Protein 8DB6 (pdb70)

Radius of gyration: 34.73 Å; Cα contacts (8 Å, |Δi|>4): 2861; chains: 4; bounding box: 84×82×94 Å

Structure (mmCIF, N/CA/C/O backbone):
data_8DB6
#
_entry.id   8DB6
#
_cell.length_a   50.596
_cell.length_b   75.115
_cell.length_c   85.209
_cell.angle_alpha   76.160
_cell.angle_beta   81.488
_cell.angle_gamma   88.145
#
_symmetry.space_group_name_H-M   'P 1'
#
loop_
_entity.id
_entity.type
_entity.pdbx_description
1 polymer 'Inosine-uridine preferring nucleoside hydrolase family protein'
2 non-polymer GLYCEROL
3 non-polymer 'CALCIUM ION'
4 water water
#
loop_
_atom_site.group_PDB
_atom_site.id
_atom_site.type_symbol
_atom_site.label_atom_id
_atom_site.label_alt_id
_atom_site.label_comp_id
_atom_site.label_asym_id
_atom_site.label_entity_id
_atom_site.label_seq_id
_atom_site.pdbx_PDB_ins_code
_atom_site.Cartn_x
_atom_site.Cartn_y
_atom_site.Cartn_z
_atom_site.occupancy
_atom_site.B_iso_or_equiv
_atom_site.auth_seq_id
_atom_site.auth_comp_id
_atom_site.auth_asym_id
_atom_site.auth_atom_id
_atom_site.pdbx_PDB_model_num
ATOM 1 N N . MET A 1 1 ? 7.54100 -48.47000 2.36100 1.000 47.79000 1 MET B N 1
ATOM 2 C CA . MET A 1 1 ? 7.74200 -47.06000 2.71500 1.000 47.59000 1 MET B CA 1
ATOM 3 C C . MET A 1 1 ? 7.77900 -46.17900 1.47500 1.000 41.08000 1 MET B C 1
ATOM 4 O O . MET A 1 1 ? 8.62700 -46.35000 0.60300 1.000 40.15000 1 MET B O 1
ATOM 9 N N . LYS A 1 2 ? 6.85300 -45.23000 1.40500 1.000 42.83000 2 LYS B N 1
ATOM 10 C CA . LYS A 1 2 ? 6.88800 -44.24500 0.34000 1.000 41.68000 2 LYS B CA 1
ATOM 11 C C . LYS A 1 2 ? 7.79200 -43.09400 0.77400 1.000 39.62000 2 LYS B C 1
ATOM 12 O O . LYS A 1 2 ? 7.68900 -42.60300 1.90300 1.000 38.58000 2 LYS B O 1
ATOM 18 N N . LEU A 1 3 ? 8.71200 -42.70100 -0.10500 1.000 35.65000 3 LEU B N 1
ATOM 19 C CA . LEU A 1 3 ? 9.81600 -41.83200 0.27000 1.000 34.32000 3 LEU B CA 1
ATOM 20 C C . LEU A 1 3 ? 9.99200 -40.74000 -0.76900 1.000 34.94000 3 LEU B C 1
ATOM 21 O O . LEU A 1 3 ? 10.09500 -41.02700 -1.96600 1.000 33.90000 3 LEU B O 1
ATOM 26 N N . TRP A 1 4 ? 10.01700 -39.49500 -0.30800 1.000 30.49000 4 TRP B N 1
ATOM 27 C CA . TRP A 1 4 ? 10.45600 -38.35900 -1.11100 1.000 32.55000 4 TRP B CA 1
ATOM 28 C C . TRP A 1 4 ? 11.89700 -38.02400 -0.73600 1.000 29.73000 4 TRP B C 1
ATOM 29 O O . TRP A 1 4 ? 12.24100 -38.00100 0.44300 1.000 32.37000 4 TRP B O 1
ATOM 40 N N . ILE A 1 5 ? 12.73300 -37.73600 -1.73100 1.000 29.98000 5 ILE B N 1
ATOM 41 C CA . ILE A 1 5 ? 14.14000 -37.41000 -1.49400 1.000 31.67000 5 ILE B CA 1
ATOM 42 C C . ILE A 1 5 ? 14.41600 -36.01400 -2.01600 1.000 29.38000 5 ILE B C 1
ATOM 43 O O . ILE A 1 5 ? 14.12500 -35.71800 -3.17800 1.000 27.89000 5 ILE B O 1
ATOM 48 N N . ASP A 1 6 ? 14.99600 -35.17000 -1.17100 1.000 29.33000 6 ASP B N 1
ATOM 49 C CA . ASP A 1 6 ? 15.42000 -33.83300 -1.56500 1.000 31.28000 6 ASP B CA 1
ATOM 50 C C . ASP A 1 6 ? 16.94200 -33.79500 -1.44800 1.000 30.87000 6 ASP B C 1
ATOM 51 O O . ASP A 1 6 ? 17.50400 -34.19400 -0.42400 1.000 30.93000 6 ASP B O 1
ATOM 56 N N . THR A 1 7 ? 17.60900 -33.35600 -2.50900 1.000 28.84000 7 THR B N 1
ATOM 57 C CA . THR A 1 7 ? 19.02400 -33.62200 -2.67000 1.000 30.97000 7 THR B CA 1
ATOM 58 C C . THR A 1 7 ? 19.69200 -32.47600 -3.41200 1.000 30.51000 7 THR B C 1
ATOM 59 O O . THR A 1 7 ? 19.05200 -31.77600 -4.20500 1.000 30.28000 7 THR B O 1
ATOM 63 N N . ASP A 1 8 ? 20.97100 -32.25500 -3.08200 1.000 28.22000 8 ASP B N 1
ATOM 64 C CA . ASP A 1 8 ? 21.88800 -31.46300 -3.89400 1.000 32.72000 8 ASP B CA 1
ATOM 65 C C . ASP A 1 8 ? 22.91500 -32.41000 -4.50200 1.000 34.49000 8 ASP B C 1
ATOM 66 O O . ASP A 1 8 ? 24.11400 -32.13400 -4.46500 1.000 33.96000 8 ASP B O 1
ATOM 71 N N . CYS A 1 9 ? 22.42500 -33.52000 -5.05500 1.000 34.74000 9 CYS B N 1
ATOM 72 C CA . CYS A 1 9 ? 23.20700 -34.65800 -5.52500 1.000 30.73000 9 CYS B CA 1
ATOM 73 C C . CYS A 1 9 ? 24.56400 -34.20100 -5.97000 1.000 37.22000 9 CYS B C 1
ATOM 74 O O . CYS A 1 9 ? 24.73700 -33.69000 -7.08900 1.000 34.84000 9 CYS B O 1
ATOM 77 N N . GLY A 1 10 ? 25.42300 -34.18900 -4.96600 1.000 42.65000 10 GLY B N 1
ATOM 78 C CA . GLY A 1 10 ? 26.79400 -34.51300 -5.07400 1.000 39.57000 10 GLY B CA 1
ATOM 79 C C . GLY A 1 10 ? 27.04700 -35.96600 -4.71900 1.000 33.74000 10 GLY B C 1
ATOM 80 O O . GLY A 1 10 ? 26.15800 -36.82200 -4.80100 1.000 30.39000 10 GLY B O 1
ATOM 81 N N . ILE A 1 11 ? 28.27900 -36.24200 -4.29800 1.000 33.94000 11 ILE B N 1
ATOM 82 C CA . ILE A 1 11 ? 28.78700 -37.60300 -4.35900 1.000 31.69000 11 ILE B CA 1
ATOM 83 C C . ILE A 1 11 ? 28.12700 -38.47900 -3.30700 1.000 30.77000 11 ILE B C 1
ATOM 84 O O . ILE A 1 11 ? 27.77400 -39.63000 -3.58100 1.000 33.47000 11 ILE B O 1
ATOM 89 N N . ASP A 1 12 ? 28.03000 -37.99700 -2.06800 1.000 29.52000 12 ASP B N 1
ATOM 90 C CA . ASP A 1 12 ? 27.43900 -38.86800 -1.06600 1.000 27.93000 12 ASP B CA 1
ATOM 91 C C . ASP A 1 12 ? 25.92700 -38.94600 -1.21900 1.000 34.49000 12 ASP B C 1
ATOM 92 O O . ASP A 1 12 ? 25.34200 -39.99900 -0.90800 1.000 29.55000 12 ASP B O 1
ATOM 97 N N . ASP A 1 13 ? 25.28700 -37.88500 -1.76300 1.000 32.12000 13 ASP B N 1
ATOM 98 C CA . ASP A 1 13 ? 23.86200 -37.96900 -2.08700 1.000 31.85000 13 ASP B CA 1
ATOM 99 C C . ASP A 1 13 ? 23.57700 -39.15100 -3.00600 1.000 29.08000 13 ASP B C 1
ATOM 100 O O . ASP A 1 13 ? 22.62000 -39.90400 -2.79700 1.000 27.19000 13 ASP B O 1
ATOM 105 N N . ALA A 1 14 ? 24.36000 -39.27200 -4.08100 1.000 26.68000 14 ALA B N 1
ATOM 106 C CA . ALA A 1 14 ? 24.11600 -40.30700 -5.07500 1.000 30.11000 14 ALA B CA 1
ATOM 107 C C . ALA A 1 14 ? 24.17000 -41.69100 -4.44100 1.000 32.56000 14 ALA B C 1
ATOM 108 O O . ALA A 1 14 ? 23.29000 -42.52700 -4.67900 1.000 28.00000 14 ALA B O 1
ATOM 110 N N . THR A 1 15 ? 25.17300 -41.93300 -3.59700 1.000 28.03000 15 THR B N 1
ATOM 111 C CA . THR A 1 15 ? 25.26800 -43.22600 -2.92600 1.000 31.71000 15 THR B CA 1
ATOM 112 C C . THR A 1 15 ? 24.07800 -43.42400 -2.00200 1.000 32.87000 15 THR B C 1
ATOM 113 O O . THR A 1 15 ? 23.54100 -44.53600 -1.89600 1.000 33.39000 15 THR B O 1
ATOM 117 N N . ALA A 1 16 ? 23.63200 -42.34400 -1.34400 1.000 29.83000 16 ALA B N 1
ATOM 118 C CA . ALA A 1 16 ? 22.46000 -42.43000 -0.47800 1.000 32.78000 16 ALA B CA 1
ATOM 119 C C . ALA A 1 16 ? 21.22300 -42.81900 -1.27700 1.000 32.10000 16 ALA B C 1
ATOM 120 O O . ALA A 1 16 ? 20.40000 -43.62600 -0.81700 1.000 28.75000 16 ALA B O 1
ATOM 122 N N . ILE A 1 17 ? 21.08300 -42.25400 -2.48200 1.000 29.73000 17 ILE B N 1
ATOM 123 C CA . ILE A 1 17 ? 19.98300 -42.59700 -3.37400 1.000 31.43000 17 ILE B CA 1
ATOM 124 C C . ILE A 1 17 ? 20.07500 -44.06300 -3.79900 1.000 33.72000 17 ILE B C 1
ATOM 125 O O . ILE A 1 17 ? 19.06300 -44.77200 -3.84700 1.000 32.58000 17 ILE B O 1
ATOM 130 N N . LEU A 1 18 ? 21.28200 -44.54300 -4.11500 1.000 32.91000 18 LEU B N 1
ATOM 131 C CA . LEU A 1 18 ? 21.43300 -45.95700 -4.47400 1.000 30.38000 18 LEU B CA 1
ATOM 132 C C . LEU A 1 18 ? 20.98700 -46.86900 -3.33300 1.000 34.35000 18 LEU B C 1
ATOM 133 O O . LEU A 1 18 ? 20.32900 -47.88700 -3.57100 1.000 34.82000 18 LEU B O 1
ATOM 138 N N . ILE A 1 19 ? 21.33000 -46.51800 -2.08300 1.000 32.66000 19 ILE B N 1
ATOM 139 C CA . ILE A 1 19 ? 20.84800 -47.28500 -0.93300 1.000 30.96000 19 ILE B CA 1
ATOM 140 C C . ILE A 1 19 ? 19.32500 -47.35800 -0.94200 1.000 36.01000 19 ILE B C 1
ATOM 141 O O . ILE A 1 19 ? 18.73700 -48.41700 -0.68100 1.000 33.60000 19 ILE B O 1
ATOM 146 N N . CYS A 1 20 ? 18.65300 -46.23200 -1.23700 1.000 34.61000 20 CYS B N 1
ATOM 147 C CA . CYS A 1 20 ? 17.19500 -46.25200 -1.31500 1.000 33.20000 20 CYS B CA 1
ATOM 148 C C . CYS A 1 20 ? 16.72300 -47.07600 -2.50500 1.000 36.42000 20 CYS B C 1
ATOM 149 O O . CYS A 1 20 ? 15.73200 -47.80300 -2.40300 1.000 35.85000 20 CYS B O 1
ATOM 152 N N . LEU A 1 21 ? 17.38400 -46.93200 -3.65800 1.000 33.59000 21 LEU B N 1
ATOM 153 C CA . LEU A 1 21 ? 16.97900 -47.69300 -4.84200 1.000 34.14000 21 LEU B CA 1
ATOM 154 C C . LEU A 1 21 ? 17.13400 -49.19200 -4.62100 1.000 35.40000 21 LEU B C 1
ATOM 155 O O . LEU A 1 21 ? 16.34100 -49.97600 -5.14200 1.000 38.37000 21 LEU B O 1
ATOM 160 N N . ALA A 1 22 ? 18.13100 -49.60000 -3.85300 1.000 36.60000 22 ALA B N 1
ATOM 161 C CA . ALA A 1 22 ? 18.46600 -51.01400 -3.71600 1.000 39.90000 22 ALA B CA 1
ATOM 162 C C . ALA A 1 22 ? 17.51900 -51.79500 -2.81800 1.000 40.70000 22 ALA B C 1
ATOM 163 O O . ALA A 1 22 ? 17.44300 -53.02100 -2.94600 1.000 40.69000 22 ALA B O 1
ATOM 165 N N . ASN A 1 23 ? 16.82300 -51.14800 -1.89800 1.000 41.01000 23 ASN B N 1
ATOM 166 C CA . ASN A 1 23 ? 15.98200 -51.88100 -0.95900 1.000 42.98000 23 ASN B CA 1
ATOM 167 C C . ASN A 1 23 ? 14.59200 -52.04400 -1.55500 1.000 43.30000 23 ASN B C 1
ATOM 168 O O . ASN A 1 23 ? 13.98800 -51.04300 -1.95300 1.000 39.90000 23 ASN B O 1
ATOM 173 N N . PRO A 1 24 ? 14.06200 -53.26600 -1.68600 1.000 46.07000 24 PRO B N 1
ATOM 174 C CA . PRO A 1 24 ? 12.79600 -53.42500 -2.42400 1.000 43.80000 24 PRO B CA 1
ATOM 175 C C . PRO A 1 24 ? 11.57500 -52.96500 -1.64800 1.000 45.42000 24 PRO B C 1
ATOM 176 O O . PRO A 1 24 ? 10.50700 -52.79700 -2.24800 1.000 43.03000 24 PRO B O 1
ATOM 180 N N . SER A 1 25 ? 11.69000 -52.71700 -0.35200 1.000 43.62000 25 SER B N 1
ATOM 181 C CA . SER A 1 25 ? 10.51700 -52.23000 0.35500 1.000 44.84000 25 SER B CA 1
ATOM 182 C C . SER A 1 25 ? 10.41300 -50.70400 0.35900 1.000 46.84000 25 SER B C 1
ATOM 183 O O . SER A 1 25 ? 9.53100 -50.16400 1.03300 1.000 48.22000 25 SER B O 1
ATOM 186 N N . ILE A 1 26 ? 11.26400 -50.00900 -0.39600 1.000 43.42000 26 ILE B N 1
ATOM 187 C CA . ILE A 1 26 ? 11.26600 -48.54800 -0.47700 1.000 41.81000 26 ILE B CA 1
ATOM 188 C C . ILE A 1 26 ? 10.71100 -48.14100 -1.83400 1.000 40.92000 26 ILE B C 1
ATOM 189 O O . ILE A 1 26 ? 11.17500 -48.62500 -2.87200 1.000 41.55000 26 ILE B O 1
ATOM 194 N N . GLU A 1 27 ? 9.74900 -47.23200 -1.85000 1.000 41.06000 27 GLU B N 1
ATOM 195 C CA . GLU A 1 27 ? 9.23100 -46.71800 -3.11600 1.000 40.08000 27 GLU B CA 1
ATOM 196 C C . GLU A 1 27 ? 9.56900 -45.23700 -3.20300 1.000 40.06000 27 GLU B C 1
ATOM 197 O O . GLU A 1 27 ? 9.03000 -44.42700 -2.44200 1.000 37.49000 27 GLU B O 1
ATOM 203 N N . ILE A 1 28 ? 10.46600 -44.88000 -4.11700 1.000 38.18000 28 ILE B N 1
ATOM 204 C CA . ILE A 1 28 ? 10.82300 -43.47400 -4.29300 1.000 38.30000 28 ILE B CA 1
ATOM 205 C C . ILE A 1 28 ? 9.75400 -42.83200 -5.17100 1.000 35.28000 28 ILE B C 1
ATOM 206 O O . ILE A 1 28 ? 9.63100 -43.15600 -6.35000 1.000 40.09000 28 ILE B O 1
ATOM 211 N N . VAL A 1 29 ? 8.97300 -41.92700 -4.59500 1.000 36.63000 29 VAL B N 1
ATOM 212 C CA . VAL A 1 29 ? 7.87100 -41.32900 -5.34000 1.000 34.76000 29 VAL B CA 1
ATOM 213 C C . VAL A 1 29 ? 8.27600 -40.06600 -6.09500 1.000 37.71000 29 VAL B C 1
ATOM 214 O O . VAL A 1 29 ? 7.49400 -39.57200 -6.91800 1.000 33.73000 29 VAL B O 1
ATOM 218 N N . GLY A 1 30 ? 9.45600 -39.51300 -5.81900 1.000 35.41000 30 GLY B N 1
ATOM 219 C CA . GLY A 1 30 ? 9.89000 -38.29500 -6.47500 1.000 34.02000 30 GLY B CA 1
ATOM 220 C C . GLY A 1 30 ? 11.15400 -37.76100 -5.83100 1.000 33.61000 30 GLY B C 1
ATOM 221 O O . GLY A 1 30 ? 11.40000 -38.01900 -4.65100 1.000 28.86000 30 GLY B O 1
ATOM 222 N N . ILE A 1 31 ? 11.96000 -37.02500 -6.59500 1.000 28.88000 31 ILE B N 1
ATOM 223 C CA . ILE A 1 31 ? 13.24800 -36.53100 -6.13400 1.000 31.42000 31 ILE B CA 1
ATOM 224 C C . ILE A 1 31 ? 13.30500 -35.05900 -6.47600 1.000 30.90000 31 ILE B C 1
ATOM 225 O O . ILE A 1 31 ? 13.27100 -34.70300 -7.65800 1.000 34.31000 31 ILE B O 1
ATOM 230 N N . SER A 1 32 ? 13.38800 -34.20700 -5.45900 1.000 28.85000 32 SER B N 1
ATOM 231 C CA . SER A 1 32 ? 13.51300 -32.77200 -5.66800 1.000 32.88000 32 SER B CA 1
ATOM 232 C C . SER A 1 32 ? 14.96700 -32.32400 -5.51600 1.000 33.22000 32 SER B C 1
ATOM 233 O O . SER A 1 32 ? 15.74600 -32.90100 -4.75200 1.000 29.97000 32 SER B O 1
ATOM 236 N N . CYS A 1 33 ? 15.31800 -31.26900 -6.23900 1.000 32.66000 33 CYS B N 1
ATOM 237 C CA . CYS A 1 33 ? 16.69400 -30.85100 -6.39400 1.000 28.18000 33 CYS B CA 1
ATOM 238 C C . CYS A 1 33 ? 16.83500 -29.43000 -5.85400 1.000 29.98000 33 CYS B C 1
ATOM 239 O O . CYS A 1 33 ? 15.94300 -28.60000 -6.05000 1.000 31.46000 33 CYS B O 1
ATOM 242 N N . ILE A 1 34 ? 17.95900 -29.14400 -5.20000 1.000 29.95000 34 ILE B N 1
ATOM 243 C CA . ILE A 1 34 ? 18.30800 -27.81100 -4.70300 1.000 31.86000 34 ILE B CA 1
ATOM 244 C C . ILE A 1 34 ? 19.81900 -27.63700 -4.88100 1.000 36.50000 34 ILE B C 1
ATOM 245 O O . ILE A 1 34 ? 20.57800 -28.61500 -4.82400 1.000 34.75000 34 ILE B O 1
ATOM 250 N N . GLY A 1 35 ? 20.25800 -26.40200 -5.12600 1.000 39.20000 35 GLY B N 1
ATOM 251 C CA . GLY A 1 35 ? 21.68900 -26.15000 -5.26300 1.000 37.01000 35 GLY B CA 1
ATOM 252 C C . GLY A 1 35 ? 22.42200 -26.33100 -3.94400 1.000 37.44000 35 GLY B C 1
ATOM 253 O O . GLY A 1 35 ? 21.86200 -26.15400 -2.86400 1.000 36.44000 35 GLY B O 1
ATOM 254 N N . GLY A 1 36 ? 23.69500 -26.69700 -4.02400 1.000 41.76000 36 GLY B N 1
ATOM 255 C CA . GLY A 1 36 ? 24.44000 -26.93800 -2.79200 1.000 38.05000 36 GLY B CA 1
ATOM 256 C C . GLY A 1 36 ? 25.87100 -27.34100 -3.07800 1.000 40.90000 36 GLY B C 1
ATOM 257 O O . GLY A 1 36 ? 26.72500 -26.47700 -3.31000 1.000 42.44000 36 GLY B O 1
ATOM 258 N N . ASN A 1 37 ? 26.13700 -28.65500 -3.09300 1.000 43.56000 37 ASN B N 1
ATOM 259 C CA . ASN A 1 37 ? 27.41100 -29.15400 -3.59900 1.000 41.86000 37 ASN B CA 1
ATOM 260 C C . ASN A 1 37 ? 27.73000 -28.58400 -4.97600 1.000 47.89000 37 ASN B C 1
ATOM 261 O O . ASN A 1 37 ? 28.89700 -28.31900 -5.29100 1.000 52.56000 37 ASN B O 1
ATOM 266 N N . ALA A 1 38 ? 26.70900 -28.42100 -5.81700 1.000 42.18000 38 ALA B N 1
ATOM 267 C CA . ALA A 1 38 ? 26.85100 -27.81800 -7.13800 1.000 43.27000 38 ALA B CA 1
ATOM 268 C C . ALA A 1 38 ? 25.58000 -27.02900 -7.44800 1.000 38.93000 38 ALA B C 1
ATOM 269 O O . ALA A 1 38 ? 24.63600 -26.99400 -6.65500 1.000 40.26000 38 ALA B O 1
ATOM 271 N N . SER A 1 39 ? 25.55800 -26.40900 -8.62000 1.000 40.17000 39 SER B N 1
ATOM 272 C CA . SER A 1 39 ? 24.40100 -25.64200 -9.06100 1.000 40.43000 39 SER B CA 1
ATOM 273 C C . SER A 1 39 ? 23.19800 -26.55600 -9.29200 1.000 40.99000 39 SER B C 1
ATOM 274 O O . SER A 1 39 ? 23.33800 -27.76600 -9.49900 1.000 38.84000 39 SER B O 1
ATOM 277 N N . LEU A 1 40 ? 21.99900 -25.95300 -9.28700 1.000 38.90000 40 LEU B N 1
ATOM 278 C CA . LEU A 1 40 ? 20.77700 -26.73600 -9.45600 1.000 42.56000 40 LEU B CA 1
ATOM 279 C C . LEU A 1 40 ? 20.83200 -27.54100 -10.73700 1.000 40.48000 40 LEU B C 1
ATOM 280 O O . LEU A 1 40 ? 20.38600 -28.69500 -10.79300 1.000 35.01000 40 LEU B O 1
ATOM 285 N N . GLN A 1 41 ? 21.39200 -26.94200 -11.77500 1.000 42.73000 41 GLN B N 1
ATOM 286 C CA . GLN A 1 41 ? 21.41800 -27.56700 -13.08400 1.000 43.40000 41 GLN B CA 1
ATOM 287 C C . GLN A 1 41 ? 22.29600 -28.82000 -13.07100 1.000 38.09000 41 GLN B C 1
ATOM 288 O O . GLN A 1 41 ? 21.91900 -29.86700 -13.61900 1.000 34.37000 41 GLN B O 1
ATOM 294 N N . ASN A 1 42 ? 23.46400 -28.73600 -12.41900 1.000 35.16000 42 ASN B N 1
ATOM 295 C CA . ASN A 1 42 ? 24.31600 -29.91000 -12.22900 1.000 39.21000 42 ASN B CA 1
ATOM 296 C C . ASN A 1 42 ? 23.63900 -30.95300 -11.34100 1.000 37.46000 42 ASN B C 1
ATOM 297 O O . ASN A 1 42 ? 23.76400 -32.15400 -11.59300 1.000 37.87000 42 ASN B O 1
ATOM 302 N N . VAL A 1 43 ? 22.93900 -30.51100 -10.28800 1.000 33.54000 43 VAL B N 1
ATOM 303 C CA . VAL A 1 43 ? 22.23500 -31.43400 -9.40000 1.000 34.46000 43 VAL B CA 1
ATOM 304 C C . VAL A 1 43 ? 21.23800 -32.27100 -10.18800 1.000 37.51000 43 VAL B C 1
ATOM 305 O O . VAL A 1 43 ? 21.19300 -33.50400 -10.05300 1.000 33.13000 43 VAL B O 1
ATOM 309 N N . ILE A 1 44 ? 20.45700 -31.62300 -11.05700 1.000 33.30000 44 ILE B N 1
ATOM 310 C CA . ILE A 1 44 ? 19.50300 -32.35300 -11.89500 1.000 37.17000 44 ILE B CA 1
ATOM 311 C C . ILE A 1 44 ? 20.22900 -33.34600 -12.79700 1.000 35.06000 44 ILE B C 1
ATOM 312 O O . ILE A 1 44 ? 19.76800 -34.47400 -12.99900 1.000 34.90000 44 ILE B O 1
ATOM 317 N N . ARG A 1 45 ? 21.34800 -32.93200 -13.39200 1.000 34.53000 45 ARG B N 1
ATOM 318 C CA . ARG A 1 45 ? 22.09500 -33.87100 -14.22300 1.000 36.79000 45 ARG B CA 1
ATOM 319 C C . ARG A 1 45 ? 22.63400 -35.03300 -13.39100 1.000 36.77000 45 ARG B C 1
ATOM 320 O O . ARG A 1 45 ? 22.68800 -36.17500 -13.85900 1.000 33.83000 45 ARG B O 1
ATOM 328 N N . ASN A 1 46 ? 23.02700 -34.75900 -12.15200 1.000 32.37000 46 ASN B N 1
ATOM 329 C CA . ASN A 1 46 ? 23.63800 -35.79000 -11.32300 1.000 34.46000 46 ASN B CA 1
ATOM 330 C C . ASN A 1 46 ? 22.60100 -36.78200 -10.83400 1.000 32.13000 46 ASN B C 1
ATOM 331 O O . ASN A 1 46 ? 22.87500 -37.98500 -10.77000 1.000 31.86000 46 ASN B O 1
ATOM 336 N N . VAL A 1 47 ? 21.40800 -36.31100 -10.47900 1.000 35.11000 47 VAL B N 1
ATOM 337 C CA . VAL A 1 47 ? 20.34100 -37.25800 -10.16900 1.000 33.07000 47 VAL B CA 1
ATOM 338 C C . VAL A 1 47 ? 20.04800 -38.13100 -11.38000 1.000 33.93000 47 VAL B C 1
ATOM 339 O O . VAL A 1 47 ? 19.82000 -39.34100 -11.24900 1.000 33.95000 47 VAL B O 1
ATOM 343 N N . ASN A 1 48 ? 20.07800 -37.54000 -12.58200 1.000 33.40000 48 ASN B N 1
ATOM 344 C CA . ASN A 1 48 ? 19.85400 -38.32200 -13.79500 1.000 36.52000 48 ASN B CA 1
ATOM 345 C C . ASN A 1 48 ? 20.94100 -39.38100 -13.96600 1.000 37.34000 48 ASN B C 1
ATOM 346 O O . ASN A 1 48 ? 20.63900 -40.55400 -14.21200 1.000 35.21000 48 ASN B O 1
ATOM 351 N N . ARG A 1 49 ? 22.21600 -38.98500 -13.83100 1.000 35.90000 49 ARG B N 1
ATOM 352 C CA . ARG A 1 49 ? 23.30800 -39.95600 -13.90000 1.000 37.50000 49 ARG B CA 1
ATOM 353 C C . ARG A 1 49 ? 23.07600 -41.10500 -12.93000 1.000 39.37000 49 ARG B C 1
ATOM 354 O O . ARG A 1 49 ? 23.17800 -42.28300 -13.30400 1.000 38.92000 49 ARG B O 1
ATOM 362 N N . THR A 1 50 ? 22.77300 -40.78300 -11.66900 1.000 34.41000 50 THR B N 1
ATOM 363 C CA . THR A 1 50 ? 22.59600 -41.83300 -10.66800 1.000 34.59000 50 THR B CA 1
ATOM 364 C C . THR A 1 50 ? 21.50600 -42.81800 -11.08900 1.000 34.31000 50 THR B C 1
ATOM 365 O O . THR A 1 50 ? 21.71700 -44.03600 -11.09100 1.000 35.31000 50 THR B O 1
ATOM 369 N N . LEU A 1 51 ? 20.34100 -42.30600 -11.47600 1.000 34.73000 51 LEU B N 1
ATOM 370 C CA . LEU A 1 51 ? 19.24100 -43.17900 -11.87500 1.000 38.48000 51 LEU B CA 1
ATOM 371 C C . LEU A 1 51 ? 19.58800 -44.00600 -13.11400 1.000 40.13000 51 LEU B C 1
ATOM 372 O O . LEU A 1 51 ? 19.17700 -45.16800 -13.22100 1.000 40.31000 51 LEU B O 1
ATOM 377 N N . LYS A 1 52 ? 20.33300 -43.43000 -14.06500 1.000 35.69000 52 LYS B N 1
ATOM 378 C CA . LYS A 1 52 ? 20.66500 -44.17900 -15.27400 1.000 36.99000 52 LYS B CA 1
ATOM 379 C C . LYS A 1 52 ? 21.64000 -45.30900 -14.96600 1.000 40.17000 52 LYS B C 1
ATOM 380 O O . LYS A 1 52 ? 21.47800 -46.43000 -15.46900 1.000 41.21000 52 LYS B O 1
ATOM 386 N N . VAL A 1 53 ? 22.65000 -45.03100 -14.13400 1.000 36.86000 53 VAL B N 1
ATOM 387 C CA . VAL A 1 53 ? 23.62000 -46.04400 -13.73400 1.000 37.43000 53 VAL B CA 1
ATOM 388 C C . VAL A 1 53 ? 22.93700 -47.17900 -12.97500 1.000 40.81000 53 VAL B C 1
ATOM 389 O O . VAL A 1 53 ? 23.17800 -48.36500 -13.25300 1.000 39.90000 53 VAL B O 1
ATOM 393 N N . TRP A 1 54 ? 22.06400 -46.84400 -12.02000 1.000 37.44000 54 TRP B N 1
ATOM 394 C CA . TRP A 1 54 ? 21.32500 -47.90000 -11.33400 1.000 36.10000 54 TRP B CA 1
ATOM 395 C C . TRP A 1 54 ? 20.39000 -48.63400 -12.29000 1.000 42.26000 54 TRP B C 1
ATOM 396 O O . TRP A 1 54 ? 20.12400 -49.83000 -12.10600 1.000 38.75000 54 TRP B O 1
ATOM 407 N N . GLY A 1 55 ? 19.88400 -47.93900 -13.30600 1.000 41.11000 55 GLY B N 1
ATOM 408 C CA . GLY A 1 55 ? 18.96400 -48.54300 -14.24100 1.000 41.36000 55 GLY B CA 1
ATOM 409 C C . GLY A 1 55 ? 17.51200 -48.48900 -13.84700 1.000 44.87000 55 GLY B C 1
ATOM 410 O O . GLY A 1 55 ? 16.76200 -49.40800 -14.19100 1.000 50.91000 55 GLY B O 1
ATOM 411 N N . LYS A 1 56 ? 17.07700 -47.43400 -13.14100 1.000 47.20000 56 LYS B N 1
ATOM 412 C CA . LYS A 1 56 ? 15.65300 -47.18700 -12.87600 1.000 48.66000 56 LYS B CA 1
ATOM 413 C C . LYS A 1 56 ? 15.39900 -45.69700 -13.10100 1.000 51.34000 56 LYS B C 1
ATOM 414 O O . LYS A 1 56 ? 15.55000 -44.87800 -12.18500 1.000 47.37000 56 LYS B O 1
ATOM 420 N N . THR A 1 57 ? 15.01200 -45.35300 -14.33100 1.000 49.10000 57 THR B N 1
ATOM 421 C CA . THR A 1 57 ? 14.76100 -43.97500 -14.72100 1.000 54.42000 57 THR B CA 1
ATOM 422 C C . THR A 1 57 ? 13.27900 -43.61000 -14.60400 1.000 54.16000 57 THR B C 1
ATOM 423 O O . THR A 1 57 ? 12.83500 -42.61000 -15.18200 1.000 52.37000 57 THR B O 1
ATOM 427 N N . ASP A 1 58 ? 12.54100 -44.37700 -13.80300 1.000 53.83000 58 ASP B N 1
ATOM 428 C CA . ASP A 1 58 ? 11.09900 -44.34100 -13.61500 1.000 56.36000 58 ASP B CA 1
ATOM 429 C C . ASP A 1 58 ? 10.62700 -43.32300 -12.57800 1.000 50.62000 58 ASP B C 1
ATOM 430 O O . ASP A 1 58 ? 9.42800 -43.26500 -12.30000 1.000 53.20000 58 ASP B O 1
ATOM 435 N N . ILE A 1 59 ? 11.51000 -42.53100 -11.99500 1.000 44.03000 59 ILE B N 1
ATOM 436 C CA . ILE A 1 59 ? 11.19000 -41.70600 -10.83200 1.000 40.90000 59 ILE B CA 1
ATOM 437 C C . ILE A 1 59 ? 11.18500 -40.25100 -11.28200 1.000 39.35000 59 ILE B C 1
ATOM 438 O O . ILE A 1 59 ? 12.12100 -39.83000 -11.96700 1.000 40.58000 59 ILE B O 1
ATOM 443 N N . PRO A 1 60 ? 10.15600 -39.46600 -10.95500 1.000 39.94000 60 PRO B N 1
ATOM 444 C CA . PRO A 1 60 ? 10.12400 -38.06900 -11.42900 1.000 38.37000 60 PRO B CA 1
ATOM 445 C C . PRO A 1 60 ? 11.09800 -37.19300 -10.65300 1.000 40.80000 60 PRO B C 1
ATOM 446 O O . PRO A 1 60 ? 11.25800 -37.33100 -9.43700 1.000 38.17000 60 PRO B O 1
ATOM 450 N N . ILE A 1 61 ? 11.75600 -36.29300 -11.38400 1.000 36.94000 61 ILE B N 1
ATOM 451 C CA . ILE A 1 61 ? 12.77400 -35.39100 -10.86100 1.000 32.57000 61 ILE B CA 1
ATOM 452 C C . ILE A 1 61 ? 12.25400 -33.96400 -11.01300 1.000 38.29000 61 ILE B C 1
ATOM 453 O O . ILE A 1 61 ? 11.86700 -33.56100 -12.11600 1.000 37.85000 61 ILE B O 1
ATOM 458 N N . PHE A 1 62 ? 12.24900 -33.20400 -9.91600 1.000 34.15000 62 PHE B N 1
ATOM 459 C CA . PHE A 1 62 ? 11.73200 -31.84100 -9.89800 1.000 36.15000 62 PHE B CA 1
ATOM 460 C C . PHE A 1 62 ? 12.85100 -30.86900 -9.55900 1.000 37.86000 62 PHE B C 1
ATOM 461 O O . PHE A 1 62 ? 13.67500 -31.11800 -8.67900 1.000 35.32000 62 PHE B O 1
ATOM 469 N N . GLY A 1 63 ? 12.89400 -29.74800 -10.29600 1.000 35.29000 63 GLY B N 1
ATOM 470 C CA . GLY A 1 63 ? 13.83200 -28.68600 -9.99300 1.000 33.86000 63 GLY B CA 1
ATOM 471 C C . GLY A 1 63 ? 13.21300 -27.78500 -8.94700 1.000 34.90000 63 GLY B C 1
ATOM 472 O O . GLY A 1 63 ? 12.04600 -27.40500 -9.05900 1.000 31.94000 63 GLY B O 1
ATOM 473 N N . GLY A 1 64 ? 13.98200 -27.47600 -7.91100 1.000 31.84000 64 GLY B N 1
ATOM 474 C CA . GLY A 1 64 ? 13.52800 -26.59700 -6.84400 1.000 31.93000 64 GLY B CA 1
ATOM 475 C C . GLY A 1 64 ? 14.13300 -25.21500 -6.93200 1.000 33.78000 64 GLY B C 1
ATOM 476 O O . GLY A 1 64 ? 14.29400 -24.65100 -8.02600 1.000 32.76000 64 GLY B O 1
ATOM 477 N N . CYS A 1 65 ? 14.50400 -24.66500 -5.77200 1.000 30.91000 65 CYS B N 1
ATOM 478 C CA . CYS A 1 65 ? 14.93300 -23.27400 -5.79800 1.000 33.73000 65 CYS B CA 1
ATOM 479 C C . CYS A 1 65 ? 16.35200 -23.12800 -6.36100 1.000 40.24000 65 CYS B C 1
ATOM 480 O O . CYS A 1 65 ? 17.10700 -24.10200 -6.50100 1.000 33.28000 65 CYS B O 1
ATOM 483 N N . GLN A 1 66 ? 16.68700 -21.88400 -6.72900 1.000 38.31000 66 GLN B N 1
ATOM 484 C CA . GLN A 1 66 ? 17.95700 -21.53400 -7.35500 1.000 43.02000 66 GLN B CA 1
ATOM 485 C C . GLN A 1 66 ? 18.96600 -20.95200 -6.37800 1.000 41.53000 66 GLN B C 1
ATOM 486 O O . GLN A 1 66 ? 20.11300 -20.71200 -6.76300 1.000 43.88000 66 GLN B O 1
ATOM 492 N N . ALA A 1 67 ? 18.58500 -20.74700 -5.12800 1.000 38.84000 67 ALA B N 1
ATOM 493 C CA . ALA A 1 67 ? 19.46100 -20.10200 -4.16700 1.000 40.82000 67 ALA B CA 1
ATOM 494 C C . ALA A 1 67 ? 18.90600 -20.38100 -2.78400 1.000 36.67000 67 ALA B C 1
ATOM 495 O O . ALA A 1 67 ? 17.74100 -20.78300 -2.65300 1.000 32.18000 67 ALA B O 1
ATOM 497 N N . PRO A 1 68 ? 19.70500 -20.17700 -1.73400 1.000 34.07000 68 PRO B N 1
ATOM 498 C CA . PRO A 1 68 ? 19.17700 -20.27700 -0.37600 1.000 32.12000 68 PRO B CA 1
ATOM 499 C C . PRO A 1 68 ? 18.09900 -19.23100 -0.18000 1.000 32.74000 68 PRO B C 1
ATOM 500 O O . PRO A 1 68 ? 17.99900 -18.26600 -0.93800 1.000 32.04000 68 PRO B O 1
ATOM 504 N N . LEU A 1 69 ? 17.28100 -19.44500 0.84800 1.000 30.65000 69 LEU B N 1
ATOM 505 C CA . LEU A 1 69 ? 16.16100 -18.55000 1.10700 1.000 35.58000 69 LEU B CA 1
ATOM 506 C C . LEU A 1 69 ? 16.61600 -17.09400 1.12300 1.000 34.76000 69 LEU B C 1
ATOM 507 O O . LEU A 1 69 ? 16.09900 -16.26700 0.36700 1.000 33.18000 69 LEU B O 1
ATOM 512 N N . VAL A 1 70 ? 17.62100 -16.77100 1.94300 1.000 30.90000 70 VAL B N 1
ATOM 513 C CA . VAL A 1 70 ? 18.06400 -15.38700 2.04700 1.000 36.43000 70 VAL B CA 1
ATOM 514 C C . VAL A 1 70 ? 19.58400 -15.28100 2.08500 1.000 37.64000 70 VAL B C 1
ATOM 515 O O . VAL A 1 70 ? 20.14200 -14.28400 1.62000 1.000 36.84000 70 VAL B O 1
ATOM 519 N N . GLN A 1 71 ? 20.27400 -16.30700 2.59500 1.000 37.62000 71 GLN B N 1
ATOM 520 C CA . GLN A 1 71 ? 21.72400 -16.21400 2.68000 1.000 38.16000 71 GLN B CA 1
ATOM 521 C C . GLN A 1 71 ? 22.33600 -16.16100 1.28300 1.000 43.84000 71 GLN B C 1
ATOM 522 O O . GLN A 1 71 ? 21.87500 -16.86700 0.37300 1.000 38.14000 71 GLN B O 1
ATOM 528 N N . PRO A 1 72 ? 23.40600 -15.39200 1.09200 1.000 37.64000 72 PRO B N 1
ATOM 529 C CA . PRO A 1 72 ? 24.16900 -15.47600 -0.16000 1.000 40.50000 72 PRO B CA 1
ATOM 530 C C . PRO A 1 72 ? 24.79700 -16.85400 -0.30200 1.000 47.23000 72 PRO B C 1
ATOM 531 O O . PRO A 1 72 ? 24.95300 -17.58800 0.67500 1.000 41.63000 72 PRO B O 1
ATOM 535 N N . LYS A 1 73 ? 25.14700 -17.20900 -1.54200 1.000 46.03000 73 LYS B N 1
ATOM 536 C CA . LYS A 1 73 ? 25.74500 -18.51200 -1.79400 1.000 46.94000 73 LYS B CA 1
ATOM 537 C C . LYS A 1 73 ? 27.10800 -18.59900 -1.13000 1.000 51.11000 73 LYS B C 1
ATOM 538 O O . LYS A 1 73 ? 27.92400 -17.68000 -1.22200 1.000 53.13000 73 LYS B O 1
ATOM 544 N N . MET A 1 74 ? 27.34800 -19.71500 -0.45100 1.000 54.56000 74 MET B N 1
ATOM 545 C CA . MET A 1 74 ? 28.62500 -19.92600 0.20800 1.000 51.46000 74 MET B CA 1
ATOM 546 C C . MET A 1 74 ? 29.77800 -19.84500 -0.78700 1.000 54.82000 74 MET B C 1
ATOM 547 O O . MET A 1 74 ? 29.61700 -20.08000 -1.98600 1.000 52.83000 74 MET B O 1
ATOM 552 N N . GLU A 1 75 ? 30.95200 -19.50200 -0.27100 1.000 54.70000 75 GLU B N 1
ATOM 553 C CA . GLU A 1 75 ? 32.19100 -19.44800 -1.04100 1.000 58.17000 75 GLU B CA 1
ATOM 554 C C . GLU A 1 75 ? 33.10400 -20.52900 -0.47000 1.000 61.46000 75 GLU B C 1
ATOM 555 O O . GLU A 1 75 ? 33.89700 -20.28200 0.44100 1.000 63.97000 75 GLU B O 1
ATOM 561 N N . ILE A 1 76 ? 32.97700 -21.73700 -1.01000 1.000 62.91000 76 ILE B N 1
ATOM 562 C CA . ILE A 1 76 ? 33.65100 -22.90100 -0.44100 1.000 64.61000 76 ILE B CA 1
ATOM 563 C C . ILE A 1 76 ? 34.39100 -23.63800 -1.55000 1.000 64.08000 76 ILE B C 1
ATOM 564 O O . ILE A 1 76 ? 34.13900 -23.42800 -2.74500 1.000 65.41000 76 ILE B O 1
ATOM 569 N N . PRO A 1 77 ? 35.29100 -24.52000 -1.17500 1.000 67.62000 77 PRO B N 1
ATOM 570 C CA . PRO A 1 77 ? 36.03000 -25.25100 -2.18300 1.000 68.25000 77 PRO B CA 1
ATOM 571 C C . PRO A 1 77 ? 35.11100 -26.31900 -2.66600 1.000 67.22000 77 PRO B C 1
ATOM 572 O O . PRO A 1 77 ? 34.56600 -27.00000 -1.84500 1.000 68.37000 77 PRO B O 1
ATOM 576 N N . HIS A 1 78 ? 34.92800 -26.50000 -3.95000 1.000 70.28000 78 HIS B N 1
ATOM 577 C CA . HIS A 1 78 ? 34.01600 -27.54400 -4.36800 1.000 69.63000 78 HIS B CA 1
ATOM 578 C C . HIS A 1 78 ? 34.62300 -28.89700 -4.18400 1.000 61.80000 78 HIS B C 1
ATOM 579 O O . HIS A 1 78 ? 35.24800 -29.42900 -5.06900 1.000 61.32000 78 HIS B O 1
ATOM 586 N N . ILE A 1 79 ? 34.40700 -29.45600 -3.01800 1.000 58.58000 79 ILE B N 1
ATOM 587 C CA . ILE A 1 79 ? 34.92600 -30.73500 -2.69700 1.000 55.02000 79 ILE B CA 1
ATOM 588 C C . ILE A 1 79 ? 34.33700 -31.79400 -3.59600 1.000 53.73000 79 ILE B C 1
ATOM 589 O O . ILE A 1 79 ? 34.99100 -32.73400 -3.93700 1.000 52.08000 79 ILE B O 1
ATOM 594 N N . HIS A 1 80 ? 33.09800 -31.64000 -4.00100 1.000 46.96000 80 HIS B N 1
ATOM 595 C CA . HIS A 1 80 ? 32.50800 -32.65900 -4.84700 1.000 44.55000 80 HIS B CA 1
ATOM 596 C C . HIS A 1 80 ? 32.86100 -32.47000 -6.32000 1.000 44.81000 80 HIS B C 1
ATOM 597 O O . HIS A 1 80 ? 32.20900 -33.06700 -7.17900 1.000 45.09000 80 HIS B O 1
ATOM 604 N N . GLY A 1 81 ? 33.88300 -31.66500 -6.63100 1.000 46.62000 81 GLY B N 1
ATOM 605 C CA . GLY A 1 81 ? 34.27800 -31.44000 -8.00500 1.000 42.98000 81 GLY B CA 1
ATOM 606 C C . GLY A 1 81 ? 33.51600 -30.29300 -8.62700 1.000 45.69000 81 GLY B C 1
ATOM 607 O O . GLY A 1 81 ? 32.67500 -29.64300 -8.00000 1.000 49.88000 81 GLY B O 1
ATOM 608 N N . GLY A 1 82 ? 33.80900 -30.05800 -9.90700 1.000 40.65000 82 GLY B N 1
ATOM 609 C CA . GLY A 1 82 ? 33.17200 -28.96600 -10.61700 1.000 43.60000 82 GLY B CA 1
ATOM 610 C C . GLY A 1 82 ? 31.73500 -29.24700 -11.00900 1.000 42.78000 82 GLY B C 1
ATOM 611 O O . GLY A 1 82 ? 30.92000 -28.33000 -11.05400 1.000 46.90000 82 GLY B O 1
ATOM 612 N N . ASP A 1 83 ? 31.40200 -30.50300 -11.30800 1.000 41.09000 83 ASP B N 1
ATOM 613 C CA . ASP A 1 83 ? 30.03600 -30.86200 -11.66000 1.000 39.41000 83 ASP B CA 1
ATOM 614 C C . ASP A 1 83 ? 29.23100 -31.32500 -10.45500 1.000 36.43000 83 ASP B C 1
ATOM 615 O O . ASP A 1 83 ? 28.08100 -31.75300 -10.61100 1.000 38.59000 83 ASP B O 1
ATOM 620 N N . GLY A 1 84 ? 29.82000 -31.27000 -9.27100 1.000 38.08000 84 GLY B N 1
ATOM 621 C CA . GLY A 1 84 ? 29.20000 -31.77300 -8.07400 1.000 40.18000 84 GLY B CA 1
ATOM 622 C C . GLY A 1 84 ? 29.19000 -33.27800 -7.92800 1.000 40.96000 84 GLY B C 1
ATOM 623 O O . GLY A 1 84 ? 28.71800 -33.76400 -6.90600 1.000 38.45000 84 GLY B O 1
ATOM 624 N N . LEU A 1 85 ? 29.72500 -34.03400 -8.88400 1.000 39.01000 85 LEU B N 1
ATOM 625 C CA . LEU A 1 85 ? 29.77900 -35.49000 -8.77100 1.000 40.29000 85 LEU B CA 1
ATOM 626 C C . LEU A 1 85 ? 31.17700 -36.02600 -9.06600 1.000 40.67000 85 LEU B C 1
ATOM 627 O O . LEU A 1 85 ? 31.34400 -37.04300 -9.74500 1.000 39.76000 85 LEU B O 1
ATOM 632 N N . GLY A 1 86 ? 32.20600 -35.35900 -8.55400 1.000 43.39000 86 GLY B N 1
ATOM 633 C CA . GLY A 1 86 ? 33.56400 -35.82900 -8.72000 1.000 42.21000 86 GLY B CA 1
ATOM 634 C C . GLY A 1 86 ? 34.09300 -35.78400 -10.13400 1.000 44.91000 86 GLY B C 1
ATOM 635 O O . GLY A 1 86 ? 35.05700 -36.49200 -10.43300 1.000 42.55000 86 GLY B O 1
ATOM 636 N N . ASP A 1 87 ? 33.47900 -34.99000 -11.01500 1.000 41.41000 87 ASP B N 1
ATOM 637 C CA . ASP A 1 87 ? 33.98300 -34.72000 -12.37200 1.000 45.16000 87 ASP B CA 1
ATOM 638 C C . ASP A 1 87 ? 34.17900 -36.00500 -13.16600 1.000 47.49000 87 ASP B C 1
ATOM 639 O O . ASP A 1 87 ? 35.20400 -36.20600 -13.82000 1.000 46.66000 87 ASP B O 1
ATOM 644 N N . ILE A 1 88 ? 33.17500 -36.87500 -13.11000 1.000 46.70000 88 ILE B N 1
ATOM 645 C CA . ILE A 1 88 ? 33.23800 -38.11900 -13.84600 1.000 47.91000 88 ILE B CA 1
ATOM 646 C C . ILE A 1 88 ? 32.95200 -37.86500 -15.31800 1.000 49.72000 88 ILE B C 1
ATOM 647 O O . ILE A 1 88 ? 32.38100 -36.84100 -15.71900 1.000 45.49000 88 ILE B O 1
ATOM 652 N N . ASN A 1 89 ? 33.36000 -38.82500 -16.13200 1.000 47.99000 89 ASN B N 1
ATOM 653 C CA . ASN A 1 89 ? 33.19700 -38.76700 -17.57400 1.000 50.45000 89 ASN B CA 1
ATOM 654 C C . ASN A 1 89 ? 31.95700 -39.57000 -17.93100 1.000 51.05000 89 ASN B C 1
ATOM 655 O O . ASN A 1 89 ? 31.89200 -40.76700 -17.64400 1.000 53.50000 89 ASN B O 1
ATOM 660 N N . ASP A 1 90 ? 30.98200 -38.91900 -18.56400 1.000 48.66000 90 ASP B N 1
ATOM 661 C CA . ASP A 1 90 ? 29.75500 -39.61600 -18.93300 1.000 51.78000 90 ASP B CA 1
ATOM 662 C C . ASP A 1 90 ? 30.01900 -40.79300 -19.87200 1.000 51.29000 90 ASP B C 1
ATOM 663 O O . ASP A 1 90 ? 29.22400 -41.74000 -19.91100 1.000 50.10000 90 ASP B O 1
ATOM 668 N N . ASN A 1 91 ? 31.11900 -40.75000 -20.63600 1.000 54.19000 91 ASN B N 1
ATOM 669 C CA . ASN A 1 91 ? 31.48200 -41.86300 -21.50900 1.000 53.48000 91 ASN B CA 1
ATOM 670 C C . ASN A 1 91 ? 31.83100 -43.11900 -20.73300 1.000 52.32000 91 ASN B C 1
ATOM 671 O O . ASN A 1 91 ? 31.63900 -44.22400 -21.25500 1.000 52.75000 91 ASN B O 1
ATOM 676 N N . ASP A 1 92 ? 32.35900 -42.97800 -19.51400 1.000 49.59000 92 ASP B N 1
ATOM 677 C CA . ASP A 1 92 ? 32.60100 -44.13600 -18.67000 1.000 47.71000 92 ASP B CA 1
ATOM 678 C C . ASP A 1 92 ? 31.31900 -44.78300 -18.17100 1.000 46.44000 92 ASP B C 1
ATOM 679 O O . ASP A 1 92 ? 31.39700 -45.85300 -17.56000 1.000 45.72000 92 ASP B O 1
ATOM 684 N N . PHE A 1 93 ? 30.14500 -44.18000 -18.40900 1.000 44.07000 93 PHE B N 1
ATOM 685 C CA . PHE A 1 93 ? 28.91800 -44.70800 -17.82800 1.000 43.82000 93 PHE B CA 1
ATOM 686 C C . PHE A 1 93 ? 27.74800 -44.80400 -18.78500 1.000 44.16000 93 PHE B C 1
ATOM 687 O O . PHE A 1 93 ? 26.67300 -45.25700 -18.36800 1.000 41.00000 93 PHE B O 1
ATOM 695 N N . GLY A 1 94 ? 27.92600 -44.42700 -20.05000 1.000 44.63000 94 GLY B N 1
ATOM 696 C CA . GLY A 1 94 ? 26.81400 -44.42000 -20.98400 1.000 44.99000 94 GLY B CA 1
ATOM 697 C C . GLY A 1 94 ? 25.74100 -43.39700 -20.68500 1.000 45.55000 94 GLY B C 1
ATOM 698 O O . GLY A 1 94 ? 24.61300 -43.53600 -21.16800 1.000 44.38000 94 GLY B O 1
ATOM 699 N N . THR A 1 95 ? 26.05500 -42.36600 -19.89500 1.000 47.08000 95 THR B N 1
ATOM 700 C CA . THR A 1 95 ? 25.05000 -41.41300 -19.43100 1.000 48.75000 95 THR B CA 1
ATOM 701 C C . THR A 1 95 ? 24.94500 -40.16700 -20.31400 1.000 50.02000 95 THR B C 1
ATOM 702 O O . THR A 1 95 ? 24.37400 -39.16100 -19.87700 1.000 47.63000 95 THR B O 1
ATOM 706 N N . ASN A 1 96 ? 25.46100 -40.21900 -21.54900 1.000 52.96000 96 ASN B N 1
ATOM 707 C CA . ASN A 1 96 ? 25.30400 -39.12000 -22.51800 1.000 52.39000 96 ASN B CA 1
ATOM 708 C C . ASN A 1 96 ? 23.96100 -39.26100 -23.23200 1.000 53.39000 96 ASN B C 1
ATOM 709 O O . ASN A 1 96 ? 23.87400 -39.45600 -24.44500 1.000 59.13000 96 ASN B O 1
ATOM 714 N N . THR A 1 97 ? 22.90400 -39.15900 -22.44400 1.000 51.83000 97 THR B N 1
ATOM 715 C CA . THR A 1 97 ? 21.53600 -39.30900 -22.91400 1.000 51.76000 97 THR B CA 1
ATOM 716 C C . THR A 1 97 ? 20.72100 -38.14300 -22.38900 1.000 54.13000 97 THR B C 1
ATOM 717 O O . THR A 1 97 ? 21.13300 -37.46700 -21.44000 1.000 52.58000 97 THR B O 1
ATOM 721 N N . PRO A 1 98 ? 19.56400 -37.86200 -22.99700 1.000 55.18000 98 PRO B N 1
ATOM 722 C CA . PRO A 1 98 ? 18.71600 -36.78000 -22.48600 1.000 56.32000 98 PRO B CA 1
ATOM 723 C C . PRO A 1 98 ? 18.43300 -36.94700 -21.00000 1.000 53.59000 98 PRO B C 1
ATOM 724 O O . PRO A 1 98 ? 18.34500 -38.06400 -20.48000 1.000 52.81000 98 PRO B O 1
ATOM 728 N N . ASN A 1 99 ? 18.30800 -35.81400 -20.32000 1.000 51.57000 99 ASN B N 1
ATOM 729 C CA . ASN A 1 99 ? 17.97600 -35.78200 -18.90700 1.000 50.00000 99 ASN B CA 1
ATOM 730 C C . ASN A 1 99 ? 16.49000 -35.53800 -18.72400 1.000 49.84000 99 ASN B C 1
ATOM 731 O O . ASN A 1 99 ? 15.88400 -34.74300 -19.44900 1.000 52.90000 99 ASN B O 1
ATOM 736 N N . LYS A 1 100 ? 15.90500 -36.22500 -17.75300 1.000 47.03000 100 LYS B N 1
ATOM 737 C CA . LYS A 1 100 ? 14.50700 -36.02000 -17.44200 1.000 44.38000 100 LYS B CA 1
ATOM 738 C C . LYS A 1 100 ? 14.38100 -34.93600 -16.38300 1.000 44.25000 100 LYS B C 1
ATOM 739 O O . LYS A 1 100 ? 15.28400 -34.73300 -15.55800 1.000 40.75000 100 LYS B O 1
ATOM 745 N N . LEU A 1 101 ? 13.26200 -34.22900 -16.42800 1.000 41.25000 101 LEU B N 1
ATOM 746 C CA . LEU A 1 101 ? 12.99400 -33.15500 -15.47200 1.000 43.53000 101 LEU B CA 1
ATOM 747 C C . LEU A 1 101 ? 11.53000 -32.78600 -15.63600 1.000 42.79000 101 LEU B C 1
ATOM 748 O O . LEU A 1 101 ? 11.11000 -32.47700 -16.75200 1.000 41.33000 101 LEU B O 1
ATOM 753 N N . GLU A 1 102 ? 10.74300 -32.87900 -14.56400 1.000 41.04000 102 GLU B N 1
ATOM 754 C CA . GLU A 1 102 ? 9.32000 -32.58000 -14.66600 1.000 43.06000 102 GLU B CA 1
ATOM 755 C C . GLU A 1 102 ? 9.11600 -31.07400 -14.80300 1.000 45.35000 102 GLU B C 1
ATOM 756 O O . GLU A 1 102 ? 10.03100 -30.28500 -14.56800 1.000 43.24000 102 GLU B O 1
ATOM 762 N N . LYS A 1 103 ? 7.89000 -30.67200 -15.16800 1.000 45.37000 103 LYS B N 1
ATOM 763 C CA . LYS A 1 103 ? 7.65200 -29.25200 -15.42500 1.000 45.57000 103 LYS B CA 1
ATOM 764 C C . LYS A 1 103 ? 7.33300 -28.48400 -14.15000 1.000 41.70000 103 LYS B C 1
ATOM 765 O O . LYS A 1 103 ? 7.69300 -27.31200 -14.04100 1.000 40.94000 103 LYS B O 1
ATOM 771 N N . GLU A 1 104 ? 6.69700 -29.13200 -13.17800 1.000 40.04000 104 GLU B N 1
ATOM 772 C CA . GLU A 1 104 ? 6.30700 -28.48400 -11.93600 1.000 40.42000 104 GLU B CA 1
ATOM 773 C C . GLU A 1 104 ? 7.51900 -28.20900 -11.05200 1.000 41.92000 104 GLU B C 1
ATOM 774 O O . GLU A 1 104 ? 8.43000 -29.04500 -10.92800 1.000 37.47000 104 GLU B O 1
ATOM 780 N N . HIS A 1 105 ? 7.51300 -27.03800 -10.43000 1.000 36.76000 105 HIS B N 1
ATOM 781 C CA . HIS A 1 105 ? 8.51700 -26.68800 -9.42500 1.000 35.88000 105 HIS B CA 1
ATOM 782 C C . HIS A 1 105 ? 8.46400 -27.68200 -8.27400 1.000 36.92000 105 HIS B C 1
ATOM 783 O O . HIS A 1 105 ? 7.38900 -28.16100 -7.90400 1.000 34.22000 105 HIS B O 1
ATOM 790 N N . ALA A 1 106 ? 9.63100 -27.97000 -7.68000 1.000 34.42000 106 ALA B N 1
ATOM 791 C CA . ALA A 1 106 ? 9.68700 -28.99200 -6.63100 1.000 35.75000 106 ALA B CA 1
ATOM 792 C C . ALA A 1 106 ? 8.82100 -28.63900 -5.42600 1.000 33.87000 106 ALA B C 1
ATOM 793 O O . ALA A 1 106 ? 8.25400 -29.52800 -4.77900 1.000 31.92000 106 ALA B O 1
ATOM 795 N N . VAL A 1 107 ? 8.72100 -27.35900 -5.08600 1.000 32.39000 107 VAL B N 1
ATOM 796 C CA . VAL A 1 107 ? 7.89500 -26.97600 -3.94200 1.000 30.37000 107 VAL B CA 1
ATOM 797 C C . VAL A 1 107 ? 6.44900 -27.39400 -4.17000 1.000 33.98000 107 VAL B C 1
ATOM 798 O O . VAL A 1 107 ? 5.83200 -28.04900 -3.31800 1.000 34.57000 107 VAL B O 1
ATOM 802 N N . ASN A 1 108 ? 5.87800 -27.00500 -5.32200 1.000 35.59000 108 ASN B N 1
ATOM 803 C CA . ASN A 1 108 ? 4.48800 -27.36400 -5.61300 1.000 35.71000 108 ASN B CA 1
ATOM 804 C C . ASN A 1 108 ? 4.32900 -28.86800 -5.75200 1.000 35.20000 108 ASN B C 1
ATOM 805 O O . ASN A 1 108 ? 3.34200 -29.44100 -5.28000 1.000 36.22000 108 ASN B O 1
ATOM 810 N N . ALA A 1 109 ? 5.29500 -29.53400 -6.38300 1.000 36.29000 109 ALA B N 1
ATOM 811 C CA . ALA A 1 109 ? 5.21800 -30.99200 -6.45500 1.000 38.83000 109 ALA B CA 1
ATOM 812 C C . ALA A 1 109 ? 5.22400 -31.63200 -5.06300 1.000 39.06000 109 ALA B C 1
ATOM 813 O O . ALA A 1 109 ? 4.42900 -32.54200 -4.79600 1.000 40.37000 109 ALA B O 1
ATOM 815 N N . LEU A 1 110 ? 6.07900 -31.14900 -4.14300 1.000 36.24000 110 LEU B N 1
ATOM 816 C CA . LEU A 1 110 ? 6.10900 -31.74600 -2.80700 1.000 37.96000 110 LEU B CA 1
ATOM 817 C C . LEU A 1 110 ? 4.78600 -31.54200 -2.07600 1.000 40.12000 110 LEU B C 1
ATOM 818 O O . LEU A 1 110 ? 4.25200 -32.48000 -1.46200 1.000 36.96000 110 LEU B O 1
ATOM 823 N N . ILE A 1 111 ? 4.25600 -30.32000 -2.11400 1.000 38.01000 111 ILE B N 1
ATOM 824 C CA . ILE A 1 111 ? 2.94200 -30.05100 -1.53700 1.000 37.55000 111 ILE B CA 1
ATOM 825 C C . ILE A 1 111 ? 1.90600 -31.01700 -2.09800 1.000 36.97000 111 ILE B C 1
ATOM 826 O O . ILE A 1 111 ? 1.13300 -31.62800 -1.35000 1.000 37.23000 111 ILE B O 1
ATOM 831 N N . HIS A 1 112 ? 1.90100 -31.19200 -3.42000 1.000 36.15000 112 HIS B N 1
ATOM 832 C CA . HIS A 1 112 ? 0.91700 -32.06800 -4.04100 1.000 42.25000 112 HIS B CA 1
ATOM 833 C C . HIS A 1 112 ? 1.09000 -33.50300 -3.56700 1.000 45.16000 112 HIS B C 1
ATOM 834 O O . HIS A 1 112 ? 0.10500 -34.20200 -3.28600 1.000 45.05000 112 HIS B O 1
ATOM 841 N N . ALA A 1 113 ? 2.34000 -33.96100 -3.46900 1.000 41.72000 113 ALA B N 1
ATOM 842 C CA . ALA A 1 113 ? 2.59200 -35.31000 -2.97600 1.000 41.21000 113 ALA B CA 1
ATOM 843 C C . ALA A 1 113 ? 2.11000 -35.46600 -1.54300 1.000 43.03000 113 ALA B C 1
ATOM 844 O O . ALA A 1 113 ? 1.43200 -36.44100 -1.20900 1.000 48.77000 113 ALA B O 1
ATOM 846 N N . ALA A 1 114 ? 2.44300 -34.50600 -0.68100 1.000 44.88000 114 ALA B N 1
ATOM 847 C CA . ALA A 1 114 ? 1.98900 -34.55800 0.70200 1.000 43.80000 114 ALA B CA 1
ATOM 848 C C . ALA A 1 114 ? 0.47000 -34.54300 0.79700 1.000 47.04000 114 ALA B C 1
ATOM 849 O O . ALA A 1 114 ? -0.09500 -35.10000 1.74700 1.000 46.59000 114 ALA B O 1
ATOM 851 N N . ASN A 1 115 ? -0.20400 -33.91000 -0.16200 1.000 45.55000 115 ASN B N 1
ATOM 852 C CA . ASN A 1 115 ? -1.65800 -33.84200 -0.12000 1.000 46.26000 115 ASN B CA 1
ATOM 853 C C . ASN A 1 115 ? -2.32600 -35.10800 -0.62800 1.000 49.93000 115 ASN B C 1
ATOM 854 O O . ASN A 1 115 ? -3.47600 -35.37000 -0.25400 1.000 54.40000 115 ASN B O 1
ATOM 859 N N . THR A 1 116 ? -1.64900 -35.90300 -1.46100 1.000 50.06000 116 THR B N 1
ATOM 860 C CA . THR A 1 116 ? -2.30500 -37.00800 -2.14500 1.000 48.31000 116 THR B CA 1
ATOM 861 C C . THR A 1 116 ? -1.71500 -38.37700 -1.85400 1.000 52.11000 116 THR B C 1
ATOM 862 O O . THR A 1 116 ? -2.35900 -39.38100 -2.17000 1.000 52.10000 116 THR B O 1
ATOM 866 N N . ILE A 1 117 ? -0.51900 -38.46000 -1.28500 1.000 52.22000 117 ILE B N 1
ATOM 867 C CA . ILE A 1 117 ? 0.16000 -39.73700 -1.08500 1.000 53.59000 117 ILE B CA 1
ATOM 868 C C . ILE A 1 117 ? 0.13600 -40.05600 0.39900 1.000 52.79000 117 ILE B C 1
ATOM 869 O O . ILE A 1 117 ? 0.65600 -39.28800 1.21200 1.000 51.26000 117 ILE B O 1
ATOM 874 N N . GLU A 1 118 ? -0.46600 -41.18800 0.75200 1.000 56.63000 118 GLU B N 1
ATOM 875 C CA . GLU A 1 118 ? -0.64500 -41.53100 2.15300 1.000 54.17000 118 GLU B CA 1
ATOM 876 C C . GLU A 1 118 ? 0.62600 -42.15500 2.71700 1.000 50.55000 118 GLU B C 1
ATOM 877 O O . GLU A 1 118 ? 1.36700 -42.85400 2.02100 1.000 49.38000 118 GLU B O 1
ATOM 883 N N . ASP A 1 119 ? 0.87500 -41.87900 3.99400 1.000 48.96000 119 ASP B N 1
ATOM 884 C CA . ASP A 1 119 ? 2.07000 -42.35600 4.68800 1.000 53.05000 119 ASP B CA 1
ATOM 885 C C . ASP A 1 119 ? 3.34000 -41.92100 3.96100 1.000 48.49000 119 ASP B C 1
ATOM 886 O O . ASP A 1 119 ? 4.28800 -42.69500 3.82300 1.000 46.16000 119 ASP B O 1
ATOM 891 N N . LEU A 1 120 ? 3.37500 -40.67300 3.50200 1.000 43.14000 120 LEU B N 1
ATOM 892 C CA . LEU A 1 120 ? 4.57500 -40.17900 2.83800 1.000 41.53000 120 LEU B CA 1
ATOM 893 C C . LEU A 1 120 ? 5.65800 -39.87000 3.86100 1.000 35.92000 120 LEU B C 1
ATOM 894 O O . LEU A 1 120 ? 5.37400 -39.32600 4.92800 1.000 42.30000 120 LEU B O 1
ATOM 899 N N . ASN A 1 121 ? 6.89600 -40.22400 3.53500 1.000 38.53000 121 ASN B N 1
ATOM 900 C CA . ASN A 1 121 ? 8.08500 -39.84900 4.28800 1.000 36.78000 121 ASN B CA 1
ATOM 901 C C . ASN A 1 121 ? 9.03500 -39.08500 3.37300 1.000 34.05000 121 ASN B C 1
ATOM 902 O O . ASN A 1 121 ? 9.00800 -39.22900 2.15300 1.000 36.09000 121 ASN B O 1
ATOM 907 N N . ILE A 1 122 ? 9.91900 -38.31100 3.97400 1.000 32.96000 122 ILE B N 1
ATOM 908 C CA . ILE A 1 122 ? 10.86400 -37.50000 3.22000 1.000 28.59000 122 ILE B CA 1
ATOM 909 C C . ILE A 1 122 ? 12.25500 -37.68200 3.81000 1.000 31.51000 122 ILE B C 1
ATOM 910 O O . ILE A 1 122 ? 12.42300 -37.75700 5.03300 1.000 31.34000 122 ILE B O 1
ATOM 915 N N . LEU A 1 123 ? 13.23800 -37.82200 2.93000 1.000 31.62000 123 LEU B N 1
ATOM 916 C CA . LEU A 1 123 ? 14.64500 -37.88000 3.30100 1.000 30.69000 123 LEU B CA 1
ATOM 917 C C . LEU A 1 123 ? 15.30600 -36.63100 2.73400 1.000 30.27000 123 LEU B C 1
ATOM 918 O O . LEU A 1 123 ? 15.32100 -36.44100 1.51500 1.000 29.76000 123 LEU B O 1
ATOM 923 N N . CYS A 1 124 ? 15.80700 -35.76100 3.60500 1.000 30.45000 124 CYS B N 1
ATOM 924 C CA . CYS A 1 124 ? 16.35900 -34.47800 3.18000 1.000 33.70000 124 CYS B CA 1
ATOM 925 C C . CYS A 1 124 ? 17.87000 -34.58400 3.24900 1.000 31.14000 124 CYS B C 1
ATOM 926 O O . CYS A 1 124 ? 18.42300 -34.80400 4.33200 1.000 30.06000 124 CYS B O 1
ATOM 929 N N . LEU A 1 125 ? 18.52600 -34.43300 2.10000 1.000 30.68000 125 LEU B N 1
ATOM 930 C CA . LEU A 1 125 ? 19.96100 -34.62700 1.98500 1.000 31.53000 125 LEU B CA 1
ATOM 931 C C . LEU A 1 125 ? 20.70400 -33.33700 1.68100 1.000 33.02000 125 LEU B C 1
ATOM 932 O O . LEU A 1 125 ? 21.87400 -33.40500 1.30400 1.000 28.54000 125 LEU B O 1
ATOM 937 N N . ALA A 1 126 ? 20.06300 -32.16200 1.85000 1.000 29.36000 126 ALA B N 1
ATOM 938 C CA . ALA A 1 126 ? 20.58300 -30.91300 1.29700 1.000 30.17000 126 ALA B CA 1
ATOM 939 C C . ALA A 1 126 ? 20.15700 -29.70600 2.13600 1.000 29.26000 126 ALA B C 1
ATOM 940 O O . ALA A 1 126 ? 19.36100 -29.86300 3.07200 1.000 27.34000 126 ALA B O 1
ATOM 942 N N . PRO A 1 127 ? 20.63200 -28.48800 1.86000 1.000 30.10000 127 PRO B N 1
ATOM 943 C CA . PRO A 1 127 ? 20.00900 -27.32200 2.50800 1.000 30.91000 127 PRO B CA 1
ATOM 944 C C . PRO A 1 127 ? 18.49700 -27.38700 2.33100 1.000 24.13000 127 PRO B C 1
ATOM 945 O O . PRO A 1 127 ? 17.98600 -27.86500 1.31800 1.000 26.83000 127 PRO B O 1
ATOM 949 N N . LEU A 1 128 ? 17.76600 -26.97100 3.35600 1.000 24.15000 128 LEU B N 1
ATOM 950 C CA . LEU A 1 128 ? 16.35800 -27.29300 3.44500 1.000 30.94000 128 LEU B CA 1
ATOM 951 C C . LEU A 1 128 ? 15.46800 -26.26600 2.72400 1.000 30.83000 128 LEU B C 1
ATOM 952 O O . LEU A 1 128 ? 14.26600 -26.20800 2.99000 1.000 30.77000 128 LEU B O 1
ATOM 957 N N . THR A 1 129 ? 16.04300 -25.49600 1.80300 1.000 28.12000 129 THR B N 1
ATOM 958 C CA . THR A 1 129 ? 15.33300 -24.41000 1.11600 1.000 28.53000 129 THR B CA 1
ATOM 959 C C . THR A 1 129 ? 13.98700 -24.84700 0.52700 1.000 30.06000 129 THR B C 1
ATOM 960 O O . THR A 1 129 ? 12.96000 -24.21100 0.77900 1.000 29.72000 129 THR B O 1
ATOM 964 N N . ASN A 1 130 ? 13.97500 -25.91100 -0.29300 1.000 28.27000 130 ASN B N 1
ATOM 965 C CA . ASN A 1 130 ? 12.71200 -26.36300 -0.87400 1.000 31.37000 130 ASN B CA 1
ATOM 966 C C . ASN A 1 130 ? 11.69400 -26.70600 0.20600 1.000 33.94000 130 ASN B C 1
ATOM 967 O O . ASN A 1 130 ? 10.50600 -26.38300 0.07600 1.000 32.58000 130 ASN B O 1
ATOM 972 N N . ILE A 1 131 ? 12.13800 -27.36400 1.27800 1.000 30.79000 131 ILE B N 1
ATOM 973 C CA . ILE A 1 131 ? 11.20300 -27.83400 2.30000 1.000 30.87000 131 ILE B CA 1
ATOM 974 C C . ILE A 1 131 ? 10.63300 -26.65800 3.09400 1.000 34.76000 131 ILE B C 1
ATOM 975 O O . ILE A 1 131 ? 9.44300 -26.63900 3.42900 1.000 32.55000 131 ILE B O 1
ATOM 980 N N . ALA A 1 132 ? 11.47300 -25.66400 3.40600 1.000 31.70000 132 ALA B N 1
ATOM 981 C CA . ALA A 1 132 ? 11.03600 -24.53300 4.20900 1.000 32.15000 132 ALA B CA 1
ATOM 982 C C . ALA A 1 132 ? 10.03800 -23.66500 3.45100 1.000 34.27000 132 ALA B C 1
ATOM 983 O O . ALA A 1 132 ? 9.13000 -23.08600 4.05400 1.000 33.17000 132 ALA B O 1
ATOM 985 N N . ILE A 1 133 ? 10.24100 -23.51100 2.14400 1.000 30.99000 133 ILE B N 1
ATOM 986 C CA . ILE A 1 133 ? 9.28600 -22.77800 1.31900 1.000 34.99000 133 ILE B CA 1
ATOM 987 C C . ILE A 1 133 ? 7.96200 -23.52300 1.25900 1.000 36.53000 133 ILE B C 1
ATOM 988 O O . ILE A 1 133 ? 6.89600 -22.92200 1.43500 1.000 37.80000 133 ILE B O 1
ATOM 993 N N . ALA A 1 134 ? 8.00900 -24.85200 1.09100 1.000 31.84000 134 ALA B N 1
ATOM 994 C CA . ALA A 1 134 ? 6.77300 -25.63600 1.09700 1.000 31.82000 134 ALA B CA 1
ATOM 995 C C . ALA A 1 134 ? 6.05100 -25.51400 2.43100 1.000 36.07000 134 ALA B C 1
ATOM 996 O O . ALA A 1 134 ? 4.81400 -25.44000 2.47000 1.000 38.84000 134 ALA B O 1
ATOM 998 N N . LEU A 1 135 ? 6.80200 -25.48200 3.53800 1.000 34.41000 135 LEU B N 1
ATOM 999 C CA . LEU A 1 135 ? 6.17700 -25.29900 4.84700 1.000 35.51000 135 LEU B CA 1
ATOM 1000 C C . LEU A 1 135 ? 5.61600 -23.89200 5.01200 1.000 41.82000 135 LEU B C 1
ATOM 1001 O O . LEU A 1 135 ? 4.62200 -23.70500 5.72900 1.000 39.92000 135 LEU B O 1
ATOM 1006 N N . SER A 1 136 ? 6.25000 -22.89700 4.38600 1.000 38.47000 136 SER B N 1
ATOM 1007 C CA . SER A 1 136 ? 5.74200 -21.53900 4.48600 1.000 36.42000 136 SER B CA 1
ATOM 1008 C C . SER A 1 136 ? 4.44800 -21.39200 3.70000 1.000 37.91000 136 SER B C 1
ATOM 1009 O O . SER A 1 136 ? 3.49400 -20.77500 4.17600 1.000 44.34000 136 SER B O 1
ATOM 1012 N N . MET A 1 137 ? 4.37900 -21.98600 2.52000 1.000 37.05000 137 MET B N 1
ATOM 1013 C CA . MET A 1 137 ? 3.20200 -21.85600 1.66300 1.000 39.47000 137 MET B CA 1
ATOM 1014 C C . MET A 1 137 ? 2.01700 -22.67900 2.14200 1.000 47.49000 137 MET B C 1
ATOM 1015 O O . MET A 1 137 ? 0.86600 -22.21600 2.07400 1.000 42.01000 137 MET B O 1
ATOM 1020 N N . ALA A 1 138 ? 2.27000 -23.91300 2.57600 1.000 39.36000 138 ALA B N 1
ATOM 1021 C CA . ALA A 1 138 ? 1.20700 -24.87600 2.83800 1.000 40.84000 138 ALA B CA 1
ATOM 1022 C C . ALA A 1 138 ? 1.61500 -25.76300 4.00200 1.000 41.98000 138 ALA B C 1
ATOM 1023 O O . ALA A 1 138 ? 1.81500 -26.97300 3.84300 1.000 43.14000 138 ALA B O 1
ATOM 1025 N N . PRO A 1 139 ? 1.73200 -25.19000 5.20500 1.000 42.74000 139 PRO B N 1
ATOM 1026 C CA . PRO A 1 139 ? 2.10800 -26.01100 6.36700 1.000 44.51000 139 PRO B CA 1
ATOM 1027 C C . PRO A 1 139 ? 1.13600 -27.14700 6.63000 1.000 48.51000 139 PRO B C 1
ATOM 1028 O O . PRO A 1 139 ? 1.55200 -28.21500 7.10300 1.000 47.19000 139 PRO B O 1
ATOM 1032 N N . GLU A 1 140 ? -0.14500 -26.97300 6.29600 1.000 49.05000 140 GLU B N 1
ATOM 1033 C CA . GLU A 1 140 ? -1.11600 -28.03100 6.55900 1.000 49.37000 140 GLU B CA 1
ATOM 1034 C C . GLU A 1 140 ? -0.83500 -29.25300 5.69100 1.000 47.83000 140 GLU B C 1
ATOM 1035 O O . GLU A 1 140 ? -0.94500 -30.39600 6.15400 1.000 53.91000 140 GLU B O 1
ATOM 1041 N N . ALA A 1 141 ? -0.42100 -29.02900 4.44000 1.000 44.65000 141 ALA B N 1
ATOM 1042 C CA . ALA A 1 141 ? -0.10200 -30.14000 3.54900 1.000 45.67000 141 ALA B CA 1
ATOM 1043 C C . ALA A 1 141 ? 1.18700 -30.84100 3.97600 1.000 45.80000 141 ALA B C 1
ATOM 1044 O O . ALA A 1 141 ? 1.22900 -32.07400 4.09400 1.000 46.22000 141 ALA B O 1
ATOM 1046 N N . ILE A 1 142 ? 2.26000 -30.07400 4.19600 1.000 43.92000 142 ILE B N 1
ATOM 1047 C CA . ILE A 1 142 ? 3.52400 -30.71600 4.55600 1.000 42.18000 142 ILE B CA 1
ATOM 1048 C C . ILE A 1 142 ? 3.40400 -31.42900 5.90200 1.000 43.89000 142 ILE B C 1
ATOM 1049 O O . ILE A 1 142 ? 4.03200 -32.47400 6.11600 1.000 45.63000 142 ILE B O 1
ATOM 1054 N N . LEU A 1 143 ? 2.57800 -30.91400 6.81700 1.000 45.24000 143 LEU B N 1
ATOM 1055 C CA . LEU A 1 143 ? 2.42100 -31.56600 8.11400 1.000 43.56000 143 LEU B CA 1
ATOM 1056 C C . LEU A 1 143 ? 1.68700 -32.89700 8.00300 1.000 40.76000 143 LEU B C 1
ATOM 1057 O O . LEU A 1 143 ? 1.60100 -33.62200 8.99500 1.000 44.33000 143 LEU B O 1
ATOM 1062 N N . LYS A 1 144 ? 1.14300 -33.23200 6.83100 1.000 43.30000 144 LYS B N 1
ATOM 1063 C CA . LYS A 1 144 ? 0.60100 -34.57000 6.61900 1.000 41.05000 144 LYS B CA 1
ATOM 1064 C C . LYS A 1 144 ? 1.70000 -35.61800 6.49500 1.000 45.45000 144 LYS B C 1
ATOM 1065 O O . LYS A 1 144 ? 1.42800 -36.81500 6.66900 1.000 45.02000 144 LYS B O 1
ATOM 1071 N N . ILE A 1 145 ? 2.92900 -35.19400 6.18800 1.000 45.09000 145 ILE B N 1
ATOM 1072 C CA . ILE A 1 145 ? 4.03700 -36.12400 6.01500 1.000 44.42000 145 ILE B CA 1
ATOM 1073 C C . ILE A 1 145 ? 4.25900 -36.90700 7.30100 1.000 41.58000 145 ILE B C 1
ATOM 1074 O O . ILE A 1 145 ? 4.34000 -36.33700 8.39200 1.000 42.83000 145 ILE B O 1
ATOM 1079 N N . LYS A 1 146 ? 4.35800 -38.23000 7.17200 1.000 41.89000 146 LYS B N 1
ATOM 1080 C CA . LYS A 1 146 ? 4.43900 -39.07400 8.35500 1.000 41.33000 146 LYS B CA 1
ATOM 1081 C C . LYS A 1 146 ? 5.75200 -38.87100 9.11900 1.000 43.55000 146 LYS B C 1
ATOM 1082 O O . LYS A 1 146 ? 5.74100 -38.86500 10.35800 1.000 43.92000 146 LYS B O 1
ATOM 1088 N N . HIS A 1 147 ? 6.88100 -38.65700 8.42100 1.000 40.77000 147 HIS B N 1
ATOM 1089 C CA . HIS A 1 147 ? 8.16000 -38.50900 9.12900 1.000 37.36000 147 HIS B CA 1
ATOM 1090 C C . HIS A 1 147 ? 9.19100 -37.81000 8.24300 1.000 34.47000 147 HIS B C 1
ATOM 1091 O O . HIS A 1 147 ? 9.21500 -38.02500 7.03100 1.000 36.58000 147 HIS B O 1
ATOM 1098 N N . PHE A 1 148 ? 10.05700 -36.99900 8.87600 1.000 36.95000 148 PHE B N 1
ATOM 1099 C CA . PHE A 1 148 ? 11.21500 -36.33700 8.25700 1.000 35.14000 148 PHE B CA 1
ATOM 1100 C C . PHE A 1 148 ? 12.49100 -37.05700 8.68800 1.000 38.08000 148 PHE B C 1
ATOM 1101 O O . PHE A 1 148 ? 12.74600 -37.20000 9.88900 1.000 37.69000 148 PHE B O 1
ATOM 1109 N N . TYR A 1 149 ? 13.31500 -37.46000 7.72200 1.000 33.03000 149 TYR B N 1
ATOM 1110 C CA . TYR A 1 149 ? 14.67600 -37.91200 7.98400 1.000 34.97000 149 TYR B CA 1
ATOM 1111 C C . TYR A 1 149 ? 15.62600 -36.87800 7.38900 1.000 32.59000 149 TYR B C 1
ATOM 1112 O O . TYR A 1 149 ? 15.55200 -36.58700 6.19500 1.000 31.12000 149 TYR B O 1
ATOM 1121 N N . ILE A 1 150 ? 16.51700 -36.32900 8.20300 1.000 32.80000 150 ILE B N 1
ATOM 1122 C CA . ILE A 1 150 ? 17.29600 -35.16900 7.79200 1.000 34.26000 150 ILE B CA 1
ATOM 1123 C C . ILE A 1 150 ? 18.77800 -35.37900 8.06500 1.000 34.90000 150 ILE B C 1
ATOM 1124 O O . ILE A 1 150 ? 19.18400 -35.57600 9.21500 1.000 36.24000 150 ILE B O 1
ATOM 1129 N N . MET A 1 151 ? 19.59000 -35.25700 7.02100 1.000 33.94000 151 MET B N 1
ATOM 1130 C CA . MET A 1 151 ? 21.02900 -35.10600 7.18200 1.000 33.89000 151 MET B CA 1
ATOM 1131 C C . MET A 1 151 ? 21.33500 -33.62600 7.36100 1.000 35.60000 151 MET B C 1
ATOM 1132 O O . MET A 1 151 ? 21.18400 -32.84200 6.41800 1.000 29.52000 151 MET B O 1
ATOM 1137 N N . GLY A 1 152 ? 21.81900 -33.26000 8.54100 1.000 34.54000 152 GLY B N 1
ATOM 1138 C CA . GLY A 1 152 ? 22.29900 -31.90800 8.76400 1.000 37.80000 152 GLY B CA 1
ATOM 1139 C C . GLY A 1 152 ? 22.59000 -31.63300 10.22200 1.000 36.29000 152 GLY B C 1
ATOM 1140 O O . GLY A 1 152 ? 22.22000 -32.39000 11.11100 1.000 38.19000 152 GLY B O 1
ATOM 1141 N N . GLY A 1 153 ? 23.25900 -30.50700 10.45000 1.000 35.04000 153 GLY B N 1
ATOM 1142 C CA . GLY A 1 153 ? 23.54200 -30.04800 11.79300 1.000 39.70000 153 GLY B CA 1
ATOM 1143 C C . GLY A 1 153 ? 24.65700 -30.84800 12.44900 1.000 43.40000 153 GLY B C 1
ATOM 1144 O O . GLY A 1 153 ? 25.18000 -31.82100 11.90900 1.000 40.13000 153 GLY B O 1
ATOM 1145 N N . ALA A 1 154 ? 25.04000 -30.39800 13.64200 1.000 45.34000 154 ALA B N 1
ATOM 1146 C CA . ALA A 1 154 ? 26.01500 -31.10700 14.47300 1.000 49.49000 154 ALA B CA 1
ATOM 1147 C C . ALA A 1 154 ? 25.67200 -30.77200 15.92200 1.000 54.09000 154 ALA B C 1
ATOM 1148 O O . ALA A 1 154 ? 25.94400 -29.65600 16.37700 1.000 54.16000 154 ALA B O 1
ATOM 1150 N N . GLU A 1 155 ? 25.06600 -31.73400 16.63200 1.000 53.94000 155 GLU B N 1
ATOM 1151 C CA . GLU A 1 155 ? 24.54900 -31.45600 17.97100 1.000 56.07000 155 GLU B CA 1
ATOM 1152 C C . GLU A 1 155 ? 25.66000 -31.14100 18.96000 1.000 59.39000 155 GLU B C 1
ATOM 1153 O O . GLU A 1 155 ? 25.42800 -30.40800 19.93000 1.000 61.97000 155 GLU B O 1
ATOM 1159 N N . ASN A 1 156 ? 26.86100 -31.68100 18.74200 1.000 61.87000 156 ASN B N 1
ATOM 1160 C CA . ASN A 1 156 ? 27.99000 -31.37700 19.60900 1.000 64.04000 156 ASN B CA 1
ATOM 1161 C C . ASN A 1 156 ? 28.60500 -30.02300 19.29500 1.000 65.43000 156 ASN B C 1
ATOM 1162 O O . ASN A 1 156 ? 29.53900 -29.60400 19.98900 1.000 65.53000 156 ASN B O 1
ATOM 1167 N N . GLY A 1 157 ? 28.10000 -29.33300 18.27300 1.000 62.80000 157 GLY B N 1
ATOM 1168 C CA . GLY A 1 157 ? 28.58400 -28.01700 17.92500 1.000 62.25000 157 GLY B CA 1
ATOM 1169 C C . GLY A 1 157 ? 29.82300 -27.98800 17.06300 1.000 62.48000 157 GLY B C 1
ATOM 1170 O O . GLY A 1 157 ? 30.37700 -26.90200 16.85000 1.000 62.95000 157 GLY B O 1
ATOM 1171 N N . LYS A 1 158 ? 30.27800 -29.13700 16.55800 1.000 59.96000 158 LYS B N 1
ATOM 1172 C CA . LYS A 1 158 ? 31.48100 -29.22700 15.72900 1.000 62.24000 158 LYS B CA 1
ATOM 1173 C C . LYS A 1 158 ? 31.04300 -29.38600 14.27500 1.000 61.57000 158 LYS B C 1
ATOM 1174 O O . LYS A 1 158 ? 30.62300 -30.46900 13.85700 1.000 58.35000 158 LYS B O 1
ATOM 1180 N N . GLY A 1 159 ? 31.13600 -28.30000 13.50200 1.000 58.50000 159 GLY B N 1
ATOM 1181 C CA . GLY A 1 159 ? 30.68800 -28.29100 12.12400 1.000 55.39000 159 GLY B CA 1
ATOM 1182 C C . GLY A 1 159 ? 31.75800 -28.77800 11.16600 1.000 55.84000 159 GLY B C 1
ATOM 1183 O O . GLY A 1 159 ? 32.82500 -29.24900 11.56500 1.000 55.77000 159 GLY B O 1
ATOM 1184 N N . ASN A 1 160 ? 31.45600 -28.66700 9.86800 1.000 52.43000 160 ASN B N 1
ATOM 1185 C CA . ASN A 1 160 ? 32.44900 -28.95600 8.83500 1.000 53.27000 160 ASN B CA 1
ATOM 1186 C C . ASN A 1 160 ? 32.78700 -27.73100 8.00700 1.000 54.54000 160 ASN B C 1
ATOM 1187 O O . ASN A 1 160 ? 33.95800 -27.32500 7.95900 1.000 57.03000 160 ASN B O 1
ATOM 1192 N N . ILE A 1 161 ? 31.78200 -27.09900 7.39600 1.000 51.38000 161 ILE B N 1
ATOM 1193 C CA . ILE A 1 161 ? 32.01600 -25.93500 6.54500 1.000 54.23000 161 ILE B CA 1
ATOM 1194 C C . ILE A 1 161 ? 32.40200 -24.71600 7.37600 1.000 52.91000 161 ILE B C 1
ATOM 1195 O O . ILE A 1 161 ? 33.10900 -23.82400 6.89200 1.000 51.76000 161 ILE B O 1
ATOM 1200 N N . THR A 1 162 ? 31.95900 -24.65500 8.62400 1.000 53.56000 162 THR B N 1
ATOM 1201 C CA . THR A 1 162 ? 32.44900 -23.72200 9.62400 1.000 55.39000 162 THR B CA 1
ATOM 1202 C C . THR A 1 162 ? 32.82000 -24.51400 10.86600 1.000 56.23000 162 THR B C 1
ATOM 1203 O O . THR A 1 162 ? 32.40000 -25.66700 11.02300 1.000 53.46000 162 THR B O 1
ATOM 1207 N N . PRO A 1 163 ? 33.60900 -23.92600 11.77200 1.000 55.06000 163 PRO B N 1
ATOM 1208 C CA . PRO A 1 163 ? 33.87400 -24.59700 13.05800 1.000 57.43000 163 PRO B CA 1
ATOM 1209 C C . PRO A 1 163 ? 32.61500 -25.00500 13.80200 1.000 58.05000 163 PRO B C 1
ATOM 1210 O O . PRO A 1 163 ? 32.62400 -26.00100 14.54100 1.000 58.42000 163 PRO B O 1
ATOM 1214 N N . TYR A 1 164 ? 31.52600 -24.26000 13.62600 1.000 56.40000 164 TYR B N 1
ATOM 1215 C CA . TYR A 1 164 ? 30.29000 -24.50800 14.34700 1.000 55.85000 164 TYR B CA 1
ATOM 1216 C C . TYR A 1 164 ? 29.19900 -25.12600 13.48400 1.000 53.60000 164 TYR B C 1
ATOM 1217 O O . TYR A 1 164 ? 28.27300 -25.73600 14.03200 1.000 53.04000 164 TYR B O 1
ATOM 1226 N N . GLY A 1 165 ? 29.29000 -25.00700 12.16000 1.000 50.01000 165 GLY B N 1
ATOM 1227 C CA . GLY A 1 165 ? 28.16900 -25.37500 11.31400 1.000 51.97000 165 GLY B CA 1
ATOM 1228 C C . GLY A 1 165 ? 28.39400 -26.50500 10.32800 1.000 47.91000 165 GLY B C 1
ATOM 1229 O O . GLY A 1 165 ? 29.37300 -26.51700 9.57600 1.000 46.79000 165 GLY B O 1
ATOM 1230 N N . GLU A 1 166 ? 27.48400 -27.46900 10.32900 1.000 44.17000 166 GLU B N 1
ATOM 1231 C CA . GLU A 1 166 ? 27.42200 -28.45000 9.25900 1.000 41.56000 166 GLU B CA 1
ATOM 1232 C C . GLU A 1 166 ? 26.86700 -27.80200 7.98200 1.000 42.43000 166 GLU B C 1
ATOM 1233 O O . GLU A 1 166 ? 26.04100 -26.89100 8.05000 1.000 39.45000 166 GLU B O 1
ATOM 1239 N N . PHE A 1 167 ? 27.29800 -28.31200 6.80900 1.000 36.72000 167 PHE B N 1
ATOM 1240 C CA . PHE A 1 167 ? 27.14500 -27.57600 5.55100 1.000 39.24000 167 PHE B CA 1
ATOM 1241 C C . PHE A 1 167 ? 25.68100 -27.28900 5.19900 1.000 38.46000 167 PHE B C 1
ATOM 1242 O O . PHE A 1 167 ? 25.35100 -26.17100 4.78300 1.000 34.78000 167 PHE B O 1
ATOM 1250 N N . ASN A 1 168 ? 24.81100 -28.30300 5.28100 1.000 34.26000 168 ASN B N 1
ATOM 1251 C CA . ASN A 1 168 ? 23.42400 -28.14600 4.84200 1.000 33.99000 168 ASN B CA 1
ATOM 1252 C C . ASN A 1 168 ? 22.72800 -27.04100 5.62400 1.000 34.84000 168 ASN B C 1
ATOM 1253 O O . ASN A 1 168 ? 22.03100 -26.19700 5.04500 1.000 29.33000 168 ASN B O 1
ATOM 1258 N N . TRP A 1 169 ? 22.91500 -27.03100 6.94600 1.000 34.10000 169 TRP B N 1
ATOM 1259 C CA . TRP A 1 169 ? 22.19700 -26.08400 7.79200 1.000 33.57000 169 TRP B CA 1
ATOM 1260 C C . TRP A 1 169 ? 22.88400 -24.72800 7.83700 1.000 35.78000 169 TRP B C 1
ATOM 1261 O O . TRP A 1 169 ? 22.20700 -23.70500 7.98400 1.000 37.65000 169 TRP B O 1
ATOM 1272 N N . ARG A 1 170 ? 24.20200 -24.68300 7.65100 1.000 35.77000 170 ARG B N 1
ATOM 1273 C CA . ARG A 1 170 ? 24.86100 -23.39200 7.48300 1.000 39.33000 170 ARG B CA 1
ATOM 1274 C C . ARG A 1 170 ? 24.56500 -22.76300 6.12100 1.000 37.98000 170 ARG B C 1
ATOM 1275 O O . ARG A 1 170 ? 24.46300 -21.53300 6.01900 1.000 38.85000 170 ARG B O 1
ATOM 1283 N N . ALA A 1 171 ? 24.43900 -23.56500 5.06400 1.000 36.77000 171 ALA B N 1
ATOM 1284 C CA . ALA A 1 171 ? 24.13500 -22.98600 3.75400 1.000 38.19000 171 ALA B CA 1
ATOM 1285 C C . ALA A 1 171 ? 22.77900 -22.27200 3.73300 1.000 37.32000 171 ALA B C 1
ATOM 1286 O O . ALA A 1 171 ? 22.61400 -21.28600 3.00200 1.000 32.84000 171 ALA B O 1
ATOM 1288 N N . ASP A 1 172 ? 21.79300 -22.75300 4.49300 1.000 31.91000 172 ASP B N 1
ATOM 1289 C CA . ASP A 1 172 ? 20.49600 -22.08100 4.60500 1.000 35.44000 172 ASP B CA 1
ATOM 1290 C C . ASP A 1 172 ? 19.95200 -22.24600 6.01200 1.000 32.99000 172 ASP B C 1
ATOM 1291 O O . ASP A 1 172 ? 19.05300 -23.06000 6.26200 1.000 29.87000 172 ASP B O 1
ATOM 1296 N N . PRO A 1 173 ? 20.46600 -21.46800 6.96500 1.000 33.63000 173 PRO B N 1
ATOM 1297 C CA . PRO A 1 173 ? 20.03800 -21.65700 8.36000 1.000 34.24000 173 PRO B CA 1
ATOM 1298 C C . PRO A 1 173 ? 18.59900 -21.26700 8.60000 1.000 36.06000 173 PRO B C 1
ATOM 1299 O O . PRO A 1 173 ? 17.91600 -21.93500 9.39400 1.000 31.94000 173 PRO B O 1
ATOM 1303 N N . GLU A 1 174 ? 18.10500 -20.23600 7.89600 1.000 34.65000 174 GLU B N 1
ATOM 1304 C CA . GLU A 1 174 ? 16.70500 -19.85100 8.01000 1.000 32.67000 174 GLU B CA 1
ATOM 1305 C C . GLU A 1 174 ? 15.78800 -20.98000 7.58800 1.000 31.57000 174 GLU B C 1
ATOM 1306 O O . GLU A 1 174 ? 14.82300 -21.29500 8.29200 1.000 33.20000 174 GLU B O 1
ATOM 1312 N N . ALA A 1 175 ? 16.08000 -21.61600 6.44900 1.000 32.20000 175 ALA B N 1
ATOM 1313 C CA . ALA A 1 175 ? 15.30600 -22.78700 6.04800 1.000 33.75000 175 ALA B CA 1
ATOM 1314 C C . ALA A 1 175 ? 15.31500 -23.85200 7.13500 1.000 32.09000 175 ALA B C 1
ATOM 1315 O O . ALA A 1 175 ? 14.27400 -24.45300 7.43600 1.000 33.37000 175 ALA B O 1
ATOM 1317 N N . ALA A 1 176 ? 16.48500 -24.12300 7.71800 1.000 34.65000 176 ALA B N 1
ATOM 1318 C CA . ALA A 1 176 ? 16.54900 -25.13100 8.77700 1.000 32.49000 176 ALA B CA 1
ATOM 1319 C C . ALA A 1 176 ? 15.70800 -24.72200 9.97900 1.000 34.56000 176 ALA B C 1
ATOM 1320 O O . ALA A 1 176 ? 14.97000 -25.54400 10.54000 1.000 33.74000 176 ALA B O 1
ATOM 1322 N N . GLN A 1 177 ? 15.79200 -23.44600 10.37600 1.000 33.90000 177 GLN B N 1
ATOM 1323 C CA . GLN A 1 177 ? 14.97100 -22.97100 11.48600 1.000 34.95000 177 GLN B CA 1
ATOM 1324 C C . GLN A 1 177 ? 13.49900 -23.11600 11.16100 1.000 34.51000 177 GLN B C 1
ATOM 1325 O O . GLN A 1 177 ? 12.69900 -23.51900 12.01400 1.000 36.69000 177 GLN B O 1
ATOM 1331 N N . ILE A 1 178 ? 13.12400 -22.82400 9.91500 1.000 34.17000 178 ILE B N 1
ATOM 1332 C CA . ILE A 1 178 ? 11.73300 -22.96500 9.51000 1.000 34.45000 178 ILE B CA 1
ATOM 1333 C C . ILE A 1 178 ? 11.25900 -24.40000 9.68900 1.000 38.23000 178 ILE B C 1
ATOM 1334 O O . ILE A 1 178 ? 10.18000 -24.65100 10.24900 1.000 37.16000 178 ILE B O 1
ATOM 1339 N N . VAL A 1 179 ? 12.03600 -25.36800 9.18700 1.000 35.42000 179 VAL B N 1
ATOM 1340 C CA . VAL A 1 179 ? 11.64300 -26.76500 9.37200 1.000 35.98000 179 VAL B CA 1
ATOM 1341 C C . VAL A 1 179 ? 11.48400 -27.06800 10.86100 1.000 36.64000 179 VAL B C 1
ATOM 1342 O O . VAL A 1 179 ? 10.45400 -27.58700 11.30500 1.000 39.92000 179 VAL B O 1
ATOM 1346 N N . LEU A 1 180 ? 12.49400 -26.71400 11.65700 1.000 37.39000 180 LEU B N 1
ATOM 1347 C CA . LEU A 1 180 ? 12.54500 -27.11800 13.05800 1.000 39.27000 180 LEU B CA 1
ATOM 1348 C C . LEU A 1 180 ? 11.44800 -26.48800 13.90700 1.000 45.23000 180 LEU B C 1
ATOM 1349 O O . LEU A 1 180 ? 11.05600 -27.07300 14.92200 1.000 44.55000 180 LEU B O 1
ATOM 1354 N N . GLN A 1 181 ? 10.93000 -25.32200 13.52800 1.000 40.70000 181 GLN B N 1
ATOM 1355 C CA . GLN A 1 181 ? 9.88300 -24.70100 14.32600 1.000 40.66000 181 GLN B CA 1
ATOM 1356 C C . GLN A 1 181 ? 8.49600 -24.86900 13.72000 1.000 41.00000 181 GLN B C 1
ATOM 1357 O O . GLN A 1 181 ? 7.52100 -24.39400 14.30700 1.000 44.37000 181 GLN B O 1
ATOM 1363 N N . THR A 1 182 ? 8.37700 -25.56300 12.58500 1.000 40.53000 182 THR B N 1
ATOM 1364 C CA . THR A 1 182 ? 7.09500 -25.80700 11.93000 1.000 40.56000 182 THR B CA 1
ATOM 1365 C C . THR A 1 182 ? 6.73000 -27.28300 11.84300 1.000 44.64000 182 THR B C 1
ATOM 1366 O O . THR A 1 182 ? 5.57700 -27.64200 12.10100 1.000 41.16000 182 THR B O 1
ATOM 1370 N N . TYR A 1 183 ? 7.68200 -28.15400 11.46700 1.000 46.31000 183 TYR B N 1
ATOM 1371 C CA . TYR A 1 183 ? 7.32300 -29.56700 11.43700 1.000 40.20000 183 TYR B CA 1
ATOM 1372 C C . TYR A 1 183 ? 7.64800 -30.19200 12.78600 1.000 40.38000 183 TYR B C 1
ATOM 1373 O O . TYR A 1 183 ? 8.71000 -29.91700 13.35100 1.000 40.97000 183 TYR B O 1
ATOM 1382 N N . PRO A 1 184 ? 6.72700 -31.00300 13.32600 1.000 40.66000 184 PRO B N 1
ATOM 1383 C CA . PRO A 1 184 ? 6.92900 -31.56100 14.67200 1.000 45.07000 184 PRO B CA 1
ATOM 1384 C C . PRO A 1 184 ? 8.28200 -32.23200 14.82300 1.000 43.31000 184 PRO B C 1
ATOM 1385 O O . PRO A 1 184 ? 8.59000 -33.19100 14.10900 1.000 42.47000 184 PRO B O 1
ATOM 1389 N N . GLN A 1 185 ? 9.10500 -31.71200 15.73500 1.000 41.11000 185 GLN B N 1
ATOM 1390 C CA . GLN A 1 185 ? 10.42900 -32.27800 15.93800 1.000 44.39000 185 GLN B CA 1
ATOM 1391 C C . GLN A 1 185 ? 10.35300 -33.73800 16.38900 1.000 49.05000 185 GLN B C 1
ATOM 1392 O O . GLN A 1 185 ? 11.27000 -34.52300 16.11700 1.000 44.06000 185 GLN B O 1
ATOM 1398 N N . TYR A 1 186 ? 9.26500 -34.12700 17.05600 1.000 48.28000 186 TYR B N 1
ATOM 1399 C CA . TYR A 1 186 ? 9.12800 -35.51600 17.48000 1.000 51.19000 186 TYR B CA 1
ATOM 1400 C C . TYR A 1 186 ? 9.01200 -36.45700 16.28800 1.000 49.32000 186 TYR B C 1
ATOM 1401 O O . TYR A 1 186 ? 9.38600 -37.63400 16.38600 1.000 45.77000 186 TYR B O 1
ATOM 1410 N N . GLN A 1 187 ? 8.48800 -35.97400 15.16400 1.000 45.64000 187 GLN B N 1
ATOM 1411 C CA . GLN A 1 187 ? 8.40400 -36.78400 13.96100 1.000 45.10000 187 GLN B CA 1
ATOM 1412 C C . GLN A 1 187 ? 9.62400 -36.60400 13.05000 1.000 42.41000 187 GLN B C 1
ATOM 1413 O O . GLN A 1 187 ? 9.55600 -36.92600 11.86200 1.000 41.58000 187 GLN B O 1
ATOM 1419 N N . THR A 1 188 ? 10.73800 -36.12700 13.59100 1.000 40.17000 188 THR B N 1
ATOM 1420 C CA . THR A 1 188 ? 11.94800 -35.85200 12.82400 1.000 41.32000 188 THR B CA 1
ATOM 1421 C C . THR A 1 188 ? 13.10900 -36.67000 13.37900 1.000 40.77000 188 THR B C 1
ATOM 1422 O O . THR A 1 188 ? 13.35900 -36.66100 14.58800 1.000 39.99000 188 THR B O 1
ATOM 1426 N N . THR A 1 189 ? 13.82600 -37.35800 12.49600 1.000 39.87000 189 THR B N 1
ATOM 1427 C CA . THR A 1 189 ? 15.06400 -38.04400 12.84200 1.000 38.78000 189 THR B CA 1
ATOM 1428 C C . THR A 1 189 ? 16.23500 -37.33500 12.16700 1.000 36.40000 189 THR B C 1
ATOM 1429 O O . THR A 1 189 ? 16.17500 -37.02600 10.97000 1.000 35.47000 189 THR B O 1
ATOM 1433 N N . ILE A 1 190 ? 17.28800 -37.06700 12.93200 1.000 37.88000 190 ILE B N 1
ATOM 1434 C CA . ILE A 1 190 ? 18.45100 -36.32500 12.45800 1.000 36.81000 190 ILE B CA 1
ATOM 1435 C C . ILE A 1 190 ? 19.63200 -37.27300 12.32700 1.000 37.37000 190 ILE B C 1
ATOM 1436 O O . ILE A 1 190 ? 20.00500 -37.94200 13.29800 1.000 41.95000 190 ILE B O 1
ATOM 1441 N N . ALA A 1 191 ? 20.24500 -37.29900 11.14700 1.000 33.66000 191 ALA B N 1
ATOM 1442 C CA . ALA A 1 191 ? 21.57300 -37.87500 10.94200 1.000 37.41000 191 ALA B CA 1
ATOM 1443 C C . ALA A 1 191 ? 22.56600 -36.72300 10.81100 1.000 39.14000 191 ALA B C 1
ATOM 1444 O O . ALA A 1 191 ? 22.74900 -36.17200 9.72200 1.000 35.36000 191 ALA B O 1
ATOM 1446 N N . SER A 1 192 ? 23.23700 -36.39200 11.91300 1.000 42.20000 192 SER B N 1
ATOM 1447 C CA . SER A 1 192 ? 24.06300 -35.20100 11.99200 1.000 42.83000 192 SER B CA 1
ATOM 1448 C C . SER A 1 192 ? 25.46300 -35.43800 11.43400 1.000 40.37000 192 SER B C 1
ATOM 1449 O O . SER A 1 192 ? 25.89500 -36.56300 11.18800 1.000 42.59000 192 SER B O 1
ATOM 1452 N N . TRP A 1 193 ? 26.18000 -34.33600 11.23600 1.000 41.80000 193 TRP B N 1
ATOM 1453 C CA . TRP A 1 193 ? 27.60300 -34.42300 10.93600 1.000 47.50000 193 TRP B CA 1
ATOM 1454 C C . TRP A 1 193 ? 28.38100 -35.06100 12.09000 1.000 49.20000 193 TRP B C 1
ATOM 1455 O O . TRP A 1 193 ? 29.40300 -35.72600 11.85900 1.000 46.07000 193 TRP B O 1
ATOM 1466 N N . THR A 1 194 ? 27.92000 -34.85900 13.33100 1.000 47.30000 194 THR B N 1
ATOM 1467 C CA . THR A 1 194 ? 28.51700 -35.54100 14.47400 1.000 52.73000 194 THR B CA 1
ATOM 1468 C C . THR A 1 194 ? 28.39700 -37.04700 14.32300 1.000 52.21000 194 THR B C 1
ATOM 1469 O O . THR A 1 194 ? 29.30100 -37.80000 14.71300 1.000 53.42000 194 THR B O 1
ATOM 1473 N N . LEU A 1 195 ? 27.26800 -37.50900 13.79800 1.000 47.48000 195 LEU B N 1
ATOM 1474 C CA . LEU A 1 195 ? 27.14600 -38.92000 13.47800 1.000 47.40000 195 LEU B CA 1
ATOM 1475 C C . LEU A 1 195 ? 28.08600 -39.29700 12.34100 1.000 49.55000 195 LEU B C 1
ATOM 1476 O O . LEU A 1 195 ? 28.65100 -40.39900 12.33500 1.000 51.21000 195 LEU B O 1
ATOM 1481 N N . ALA A 1 196 ? 28.32600 -38.35900 11.41800 1.000 45.87000 196 ALA B N 1
ATOM 1482 C CA . ALA A 1 196 ? 29.07000 -38.65200 10.19800 1.000 50.54000 196 ALA B CA 1
ATOM 1483 C C . ALA A 1 196 ? 30.51800 -39.00300 10.48400 1.000 55.44000 196 ALA B C 1
ATOM 1484 O O . ALA A 1 196 ? 31.05200 -39.97000 9.94400 1.000 58.29000 196 ALA B O 1
ATOM 1486 N N . VAL A 1 197 ? 31.20500 -38.21900 11.29900 1.000 55.97000 197 VAL B N 1
ATOM 1487 C CA . VAL A 1 197 ? 32.61900 -38.57500 11.44300 1.000 59.68000 197 VAL B CA 1
ATOM 1488 C C . VAL A 1 197 ? 32.87800 -39.42700 12.66800 1.000 59.27000 197 VAL B C 1
ATOM 1489 O O . VAL A 1 197 ? 33.97200 -39.97000 12.78500 1.000 65.23000 197 VAL B O 1
ATOM 1493 N N . PHE A 1 198 ? 31.90700 -39.57300 13.57300 1.000 56.56000 198 PHE B N 1
ATOM 1494 C CA . PHE A 1 198 ? 31.97400 -40.69700 14.50000 1.000 58.36000 198 PHE B CA 1
ATOM 1495 C C . PHE A 1 198 ? 32.01100 -42.01200 13.74200 1.000 61.88000 198 PHE B C 1
ATOM 1496 O O . PHE A 1 198 ? 32.81200 -42.89500 14.06600 1.000 64.03000 198 PHE B O 1
ATOM 1504 N N . ASN A 1 199 ? 31.14700 -42.16700 12.72800 1.000 58.12000 199 ASN B N 1
ATOM 1505 C CA . ASN A 1 199 ? 31.15700 -43.35800 11.88400 1.000 56.85000 199 ASN B CA 1
ATOM 1506 C C . ASN A 1 199 ? 32.06300 -43.20000 10.66700 1.000 60.12000 199 ASN B C 1
ATOM 1507 O O . ASN A 1 199 ? 31.79600 -43.80300 9.61900 1.000 63.09000 199 ASN B O 1
ATOM 1512 N N . SER A 1 200 ? 33.12000 -42.39800 10.76900 1.000 61.65000 200 SER B N 1
ATOM 1513 C CA . SER A 1 200 ? 34.03900 -42.21400 9.65600 1.000 66.50000 200 SER B CA 1
ATOM 1514 C C . SER A 1 200 ? 34.93300 -43.43500 9.48200 1.000 72.31000 200 SER B C 1
ATOM 1515 O O . SER A 1 200 ? 35.47000 -43.97700 10.45300 1.000 72.84000 200 SER B O 1
ATOM 1518 N N . PHE A 1 201 ? 35.09200 -43.85700 8.23100 1.000 72.73000 201 PHE B N 1
ATOM 1519 C CA . PHE A 1 201 ? 35.96100 -44.95500 7.83900 1.000 70.36000 201 PHE B CA 1
ATOM 1520 C C . PHE A 1 201 ? 37.21100 -44.40300 7.16100 1.000 75.10000 201 PHE B C 1
ATOM 1521 O O . PHE A 1 201 ? 37.16800 -43.36400 6.49900 1.000 76.68000 201 PHE B O 1
ATOM 1529 N N . ASN A 1 202 ? 38.33300 -45.09600 7.31300 1.000 76.09000 202 ASN B N 1
ATOM 1530 C CA . ASN A 1 202 ? 39.51200 -44.77200 6.51800 1.000 76.52000 202 ASN B CA 1
ATOM 1531 C C . ASN A 1 202 ? 39.52000 -45.69700 5.30500 1.000 73.56000 202 ASN B C 1
ATOM 1532 O O . ASN A 1 202 ? 39.47100 -46.92700 5.44600 1.000 70.96000 202 ASN B O 1
ATOM 1537 N N . ALA A 1 203 ? 39.59500 -45.09700 4.11700 1.000 73.44000 203 ALA B N 1
ATOM 1538 C CA . ALA A 1 203 ? 39.32600 -45.81400 2.87700 1.000 73.47000 203 ALA B CA 1
ATOM 1539 C C . ALA A 1 203 ? 40.46900 -46.72600 2.45500 1.000 73.95000 203 ALA B C 1
ATOM 1540 O O . ALA A 1 203 ? 40.27600 -47.56600 1.57300 1.000 73.25000 203 ALA B O 1
ATOM 1542 N N . ASN A 1 204 ? 41.65500 -46.57900 3.03200 1.000 75.67000 204 ASN B N 1
ATOM 1543 C CA . ASN A 1 204 ? 42.73200 -47.49100 2.68500 1.000 75.68000 204 ASN B CA 1
ATOM 1544 C C . ASN A 1 204 ? 42.71400 -48.76300 3.52100 1.000 74.67000 204 ASN B C 1
ATOM 1545 O O . ASN A 1 204 ? 43.47200 -49.68800 3.21900 1.000 79.18000 204 ASN B O 1
ATOM 1550 N N . ASP A 1 205 ? 41.84800 -48.84600 4.53300 1.000 73.55000 205 ASP B N 1
ATOM 1551 C CA . ASP A 1 205 ? 41.60800 -50.09300 5.24700 1.000 73.83000 205 ASP B CA 1
ATOM 1552 C C . ASP A 1 205 ? 40.27300 -50.73800 4.89700 1.000 70.33000 205 ASP B C 1
ATOM 1553 O O . ASP A 1 205 ? 40.07000 -51.91500 5.21700 1.000 68.94000 205 ASP B O 1
ATOM 1558 N N . TYR A 1 206 ? 39.36100 -50.00400 4.26200 1.000 68.57000 206 TYR B N 1
ATOM 1559 C CA . TYR A 1 206 ? 38.09000 -50.53100 3.78400 1.000 62.52000 206 TYR B CA 1
ATOM 1560 C C . TYR A 1 206 ? 38.03300 -50.38000 2.27200 1.000 60.22000 206 TYR B C 1
ATOM 1561 O O . TYR A 1 206 ? 38.50700 -49.38300 1.72600 1.000 62.96000 206 TYR B O 1
ATOM 1570 N N . ASP A 1 207 ? 37.43600 -51.35300 1.59000 1.000 54.82000 207 ASP B N 1
ATOM 1571 C CA . ASP A 1 207 ? 37.45200 -51.36200 0.13500 1.000 52.36000 207 ASP B CA 1
ATOM 1572 C C . ASP A 1 207 ? 36.08000 -51.18700 -0.51300 1.000 44.07000 207 ASP B C 1
ATOM 1573 O O . ASP A 1 207 ? 36.00200 -51.17300 -1.73700 1.000 46.06000 207 ASP B O 1
ATOM 1578 N N . PHE A 1 208 ? 35.00400 -51.05000 0.26000 1.000 43.73000 208 PHE B N 1
ATOM 1579 C CA . PHE A 1 208 ? 33.66200 -51.07600 -0.31500 1.000 43.48000 208 PHE B CA 1
ATOM 1580 C C . PHE A 1 208 ? 33.34400 -49.88000 -1.21400 1.000 42.61000 208 PHE B C 1
ATOM 1581 O O . PHE A 1 208 ? 32.29100 -49.89400 -1.86700 1.000 38.79000 208 PHE B O 1
ATOM 1589 N N . PHE A 1 209 ? 34.18500 -48.83900 -1.22700 1.000 40.89000 209 PHE B N 1
ATOM 1590 C CA . PHE A 1 209 ? 34.10600 -47.76600 -2.21900 1.000 40.26000 209 PHE B CA 1
ATOM 1591 C C . PHE A 1 209 ? 35.20700 -47.88900 -3.26500 1.000 44.38000 209 PHE B C 1
ATOM 1592 O O . PHE A 1 209 ? 35.51800 -46.90400 -3.95000 1.000 42.23000 209 PHE B O 1
ATOM 1600 N N . ASN A 1 210 ? 35.81900 -49.07200 -3.39800 1.000 42.90000 210 ASN B N 1
ATOM 1601 C CA . ASN A 1 210 ? 36.90000 -49.26300 -4.35700 1.000 41.74000 210 ASN B CA 1
ATOM 1602 C C . ASN A 1 210 ? 36.80100 -50.62400 -5.05800 1.000 42.30000 210 ASN B C 1
ATOM 1603 O O . ASN A 1 210 ? 37.76500 -51.37100 -5.15500 1.000 48.61000 210 ASN B O 1
ATOM 1608 N N . LEU A 1 211 ? 35.62200 -50.95400 -5.59100 1.000 45.40000 211 LEU B N 1
ATOM 1609 C CA . LEU A 1 211 ? 35.40800 -52.17600 -6.36800 1.000 42.28000 211 LEU B CA 1
ATOM 1610 C C . LEU A 1 211 ? 35.33000 -51.85700 -7.86600 1.000 39.96000 211 LEU B C 1
ATOM 1611 O O . LEU A 1 211 ? 35.14100 -50.70100 -8.25000 1.000 37.33000 211 LEU B O 1
ATOM 1616 N N . ASP A 1 212 ? 35.52100 -52.87800 -8.73200 1.000 37.14000 212 ASP B N 1
ATOM 1617 C CA . ASP A 1 212 ? 35.19700 -52.78500 -10.17300 1.000 42.36000 212 ASP B CA 1
ATOM 1618 C C . ASP A 1 212 ? 34.52500 -54.08100 -10.58600 1.000 37.46000 212 ASP B C 1
ATOM 1619 O O . ASP A 1 212 ? 34.39900 -55.03400 -9.80100 1.000 32.17000 212 ASP B O 1
ATOM 1624 N N . GLY A 1 213 ? 34.02600 -54.07900 -11.81500 1.000 38.95000 213 GLY B N 1
ATOM 1625 C CA . GLY A 1 213 ? 33.36500 -55.22900 -12.38500 1.000 40.91000 213 GLY B CA 1
ATOM 1626 C C . GLY A 1 213 ? 31.95700 -54.97600 -12.85000 1.000 38.07000 213 GLY B C 1
ATOM 1627 O O . GLY A 1 213 ? 31.41300 -55.81000 -13.59000 1.000 36.94000 213 GLY B O 1
ATOM 1628 N N . ASN A 1 214 ? 31.32500 -53.87800 -12.41700 1.000 34.56000 214 ASN B N 1
ATOM 1629 C CA . ASN A 1 214 ? 30.02800 -53.50200 -12.96300 1.000 36.48000 214 ASN B CA 1
ATOM 1630 C C . ASN A 1 214 ? 29.85100 -51.98300 -12.86000 1.000 36.26000 214 ASN B C 1
ATOM 1631 O O . ASN A 1 214 ? 30.68200 -51.27800 -12.28000 1.000 36.50000 214 ASN B O 1
ATOM 1636 N N . LEU A 1 215 ? 28.74700 -51.48500 -13.43300 1.000 35.87000 215 LEU B N 1
ATOM 1637 C CA . LEU A 1 215 ? 28.53000 -50.03800 -13.56900 1.000 39.05000 215 LEU B CA 1
ATOM 1638 C C . LEU A 1 215 ? 28.34800 -49.35000 -12.21800 1.000 36.85000 215 LEU B C 1
ATOM 1639 O O . LEU A 1 215 ? 28.78300 -48.20300 -12.03500 1.000 34.61000 215 LEU B O 1
ATOM 1644 N N . VAL A 1 216 ? 27.70700 -50.02300 -11.25700 1.000 34.94000 216 VAL B N 1
ATOM 1645 C CA . VAL A 1 216 ? 27.47500 -49.41000 -9.94600 1.000 33.62000 216 VAL B CA 1
ATOM 1646 C C . VAL A 1 216 ? 28.77800 -49.31000 -9.15600 1.000 36.26000 216 VAL B C 1
ATOM 1647 O O . VAL A 1 216 ? 29.04700 -48.30600 -8.48000 1.000 32.53000 216 VAL B O 1
ATOM 1651 N N . ARG A 1 217 ? 29.61200 -50.34700 -9.22900 1.000 31.13000 217 ARG B N 1
ATOM 1652 C CA . ARG A 1 217 ? 30.93200 -50.30000 -8.60600 1.000 34.96000 217 ARG B CA 1
ATOM 1653 C C . ARG A 1 217 ? 31.81300 -49.21000 -9.19900 1.000 34.39000 217 ARG B C 1
ATOM 1654 O O . ARG A 1 217 ? 32.51600 -48.50500 -8.46100 1.000 34.11000 217 ARG B O 1
ATOM 1662 N N . ARG A 1 218 ? 31.84900 -49.10800 -10.53200 1.000 36.15000 218 ARG B N 1
ATOM 1663 C CA . ARG A 1 218 ? 32.60900 -48.04300 -11.18400 1.000 39.00000 218 ARG B CA 1
ATOM 1664 C C . ARG A 1 218 ? 32.10300 -46.66300 -10.77100 1.000 34.92000 218 ARG B C 1
ATOM 1665 O O . ARG A 1 218 ? 32.90300 -45.76800 -10.47400 1.000 35.16000 218 ARG B O 1
ATOM 1673 N N . PHE A 1 219 ? 30.77900 -46.47900 -10.74600 1.000 35.50000 219 PHE B N 1
ATOM 1674 C CA . PHE A 1 219 ? 30.17800 -45.20000 -10.34200 1.000 36.05000 219 PHE B CA 1
ATOM 1675 C C . PHE A 1 219 ? 30.59800 -44.80900 -8.93000 1.000 36.24000 219 PHE B C 1
ATOM 1676 O O . PHE A 1 219 ? 31.13900 -43.72100 -8.70800 1.000 36.74000 219 PHE B O 1
ATOM 1684 N N . ILE A 1 220 ? 30.35000 -45.69100 -7.96000 1.000 35.49000 220 ILE B N 1
ATOM 1685 C CA . ILE A 1 220 ? 30.71500 -45.41600 -6.57300 1.000 35.80000 220 ILE B CA 1
ATOM 1686 C C . ILE A 1 220 ? 32.21500 -45.18300 -6.45100 1.000 37.64000 220 ILE B C 1
ATOM 1687 O O . ILE A 1 220 ? 32.66600 -44.26800 -5.75100 1.000 37.48000 220 ILE B O 1
ATOM 1692 N N . ARG A 1 221 ? 33.01100 -46.02200 -7.11400 1.000 35.64000 221 ARG B N 1
ATOM 1693 C CA . ARG A 1 221 ? 34.45600 -45.89200 -6.98600 1.000 38.19000 221 ARG B CA 1
ATOM 1694 C C . ARG A 1 221 ? 34.93700 -44.56400 -7.55800 1.000 39.47000 221 ARG B C 1
ATOM 1695 O O . ARG A 1 221 ? 35.72400 -43.85000 -6.92100 1.000 42.72000 221 ARG B O 1
ATOM 1703 N N . GLU A 1 222 ? 34.46500 -44.20500 -8.75800 1.000 37.52000 222 GLU B N 1
ATOM 1704 C CA . GLU A 1 222 ? 34.94800 -42.98100 -9.38400 1.000 39.79000 222 GLU B CA 1
ATOM 1705 C C . GLU A 1 222 ? 34.42600 -41.74200 -8.66800 1.000 39.69000 222 GLU B C 1
ATOM 1706 O O . GLU A 1 222 ? 35.17500 -40.77200 -8.48600 1.000 38.22000 222 GLU B O 1
ATOM 1712 N N . THR A 1 223 ? 33.15100 -41.74100 -8.26100 1.000 33.78000 223 THR B N 1
ATOM 1713 C CA . THR A 1 223 ? 32.61100 -40.52700 -7.64100 1.000 37.86000 223 THR B CA 1
ATOM 1714 C C . THR A 1 223 ? 33.25100 -40.25600 -6.28500 1.000 35.84000 223 THR B C 1
ATOM 1715 O O . THR A 1 223 ? 33.48000 -39.10200 -5.92900 1.000 37.43000 223 THR B O 1
ATOM 1719 N N . TRP A 1 224 ? 33.55100 -41.29000 -5.50900 1.000 38.04000 224 TRP B N 1
ATOM 1720 C CA . TRP A 1 224 ? 34.08400 -41.03600 -4.17500 1.000 40.49000 224 TRP B CA 1
ATOM 1721 C C . TRP A 1 224 ? 35.57000 -40.68200 -4.19200 1.000 45.57000 224 TRP B C 1
ATOM 1722 O O . TRP A 1 224 ? 36.08100 -40.18800 -3.18700 1.000 45.14000 224 TRP B O 1
ATOM 1733 N N . LYS A 1 225 ? 36.26500 -40.89300 -5.31300 1.000 44.92000 225 LYS B N 1
ATOM 1734 C CA . LYS A 1 225 ? 37.70300 -40.61900 -5.39600 1.000 44.68000 225 LYS B CA 1
ATOM 1735 C C . LYS A 1 225 ? 38.10000 -39.24500 -4.86000 1.000 50.07000 225 LYS B C 1
ATOM 1736 O O . LYS A 1 225 ? 38.95800 -39.18800 -3.97200 1.000 51.83000 225 LYS B O 1
ATOM 1742 N N . PRO A 1 226 ? 37.50700 -38.13200 -5.29700 1.000 49.78000 226 PRO B N 1
ATOM 1743 C CA . PRO A 1 226 ? 37.94100 -36.83500 -4.75700 1.000 48.59000 226 PRO B CA 1
ATOM 1744 C C . PRO A 1 226 ? 37.62400 -36.64700 -3.28500 1.000 52.28000 226 PRO B C 1
ATOM 1745 O O . PRO A 1 226 ? 38.42900 -36.04900 -2.56200 1.000 56.27000 226 PRO B O 1
ATOM 1749 N N . ILE A 1 227 ? 36.47200 -37.12100 -2.80900 1.000 51.27000 227 ILE B N 1
ATOM 1750 C CA . ILE A 1 227 ? 36.15900 -36.96200 -1.39200 1.000 53.43000 227 ILE B CA 1
ATOM 1751 C C . ILE A 1 227 ? 37.20500 -37.67100 -0.54400 1.000 56.99000 227 ILE B C 1
ATOM 1752 O O . ILE A 1 227 ? 37.67300 -37.14200 0.47300 1.000 61.04000 227 ILE B O 1
ATOM 1757 N N . ILE A 1 228 ? 37.61100 -38.86700 -0.97100 1.000 56.59000 228 ILE B N 1
ATOM 1758 C CA . ILE A 1 228 ? 38.64600 -39.62000 -0.27100 1.000 56.99000 228 ILE B CA 1
ATOM 1759 C C . ILE A 1 228 ? 39.97100 -38.87600 -0.32200 1.000 63.18000 228 ILE B C 1
ATOM 1760 O O . ILE A 1 228 ? 40.73100 -38.85500 0.65900 1.000 68.72000 228 ILE B O 1
ATOM 1765 N N . ALA A 1 229 ? 40.24700 -38.26300 -1.44800 1.000 58.17000 229 ALA B N 1
ATOM 1766 C CA . ALA A 1 229 ? 41.48700 -37.57200 -1.60900 1.000 61.27000 229 ALA B CA 1
ATOM 1767 C C . ALA A 1 229 ? 41.57300 -36.35400 -0.71900 1.000 67.96000 229 ALA B C 1
ATOM 1768 O O . ALA A 1 229 ? 42.64300 -35.84700 -0.43300 1.000 70.68000 229 ALA B O 1
ATOM 1770 N N . PHE A 1 230 ? 40.43100 -35.91100 -0.25700 1.000 68.18000 230 PHE B N 1
ATOM 1771 C CA . PHE A 1 230 ? 40.34300 -34.74000 0.57100 1.000 72.44000 230 PHE B CA 1
ATOM 1772 C C . PHE A 1 230 ? 41.03500 -34.79000 1.93100 1.000 75.33000 230 PHE B C 1
ATOM 1773 O O . PHE A 1 230 ? 41.92100 -34.01500 2.17300 1.000 74.25000 230 PHE B O 1
ATOM 1781 N N . ASP A 1 231 ? 40.62600 -35.68000 2.82000 1.000 79.20000 231 ASP B N 1
ATOM 1782 C CA . ASP A 1 231 ? 41.20600 -35.73300 4.16300 1.000 80.91000 231 ASP B CA 1
ATOM 1783 C C . ASP A 1 231 ? 41.97800 -36.98100 4.39800 1.000 80.12000 231 ASP B C 1
ATOM 1784 O O . ASP A 1 231 ? 41.67800 -37.75200 5.28800 1.000 78.87000 231 ASP B O 1
ATOM 1789 N N . GLY A 1 232 ? 42.98900 -37.17200 3.58700 1.000 79.96000 232 GLY B N 1
ATOM 1790 C CA . GLY A 1 232 ? 43.83200 -38.31400 3.73500 1.000 77.22000 232 GLY B CA 1
ATOM 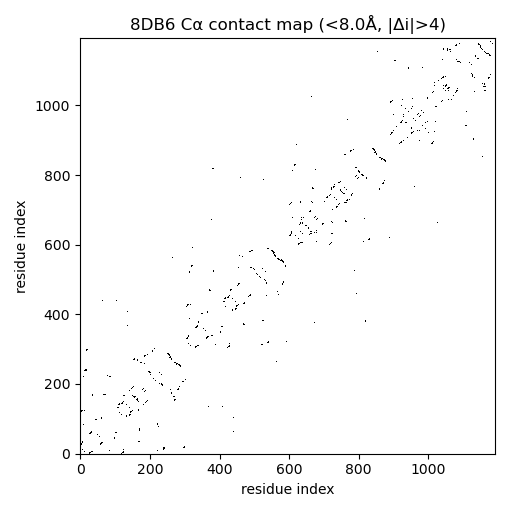1791 C C . GLY A 1 232 ? 43.13900 -39.63700 3.75300 1.000 78.48000 232 GLY B C 1
ATOM 1792 O O . GLY A 1 232 ? 43.55400 -40.50300 4.50200 1.000 77.84000 232 GLY B O 1
ATOM 1793 N N . GLY A 1 233 ? 42.07400 -39.81400 2.98000 1.000 76.30000 233 GLY B N 1
ATOM 1794 C CA . GLY A 1 233 ? 41.51500 -41.15300 2.96700 1.000 71.78000 233 GLY B CA 1
ATOM 1795 C C . GLY A 1 233 ? 40.43400 -41.41100 3.98600 1.000 74.72000 233 GLY B C 1
ATOM 1796 O O . GLY A 1 233 ? 40.06000 -42.57100 4.17900 1.000 72.34000 233 GLY B O 1
ATOM 1797 N N . ARG A 1 234 ? 39.92200 -40.37600 4.64200 1.000 77.64000 234 ARG B N 1
ATOM 1798 C CA . ARG A 1 234 ? 38.84800 -40.52200 5.61000 1.000 77.75000 234 ARG B CA 1
ATOM 1799 C C . ARG A 1 234 ? 37.52800 -40.14500 4.95300 1.000 77.31000 234 ARG B C 1
ATOM 1800 O O . ARG A 1 234 ? 37.37500 -39.03000 4.43600 1.000 73.63000 234 ARG B O 1
ATOM 1808 N N . ILE A 1 235 ? 36.59400 -41.09100 4.95200 1.000 74.09000 235 ILE B N 1
ATOM 1809 C CA . ILE A 1 235 ? 35.26400 -40.90100 4.39500 1.000 69.73000 235 ILE B CA 1
ATOM 1810 C C . ILE A 1 235 ? 34.29000 -40.76500 5.55000 1.000 68.24000 235 ILE B C 1
ATOM 1811 O O . ILE A 1 235 ? 34.22000 -41.62400 6.43900 1.000 70.56000 235 ILE B O 1
ATOM 1816 N N . CYS A 1 236 ? 33.54700 -39.67700 5.53500 1.000 66.62000 236 CYS B N 1
ATOM 1817 C CA . CYS A 1 236 ? 32.51800 -39.39600 6.52100 1.000 63.83000 236 CYS B CA 1
ATOM 1818 C C . CYS A 1 236 ? 31.18500 -39.44200 5.78700 1.000 57.62000 236 CYS B C 1
ATOM 1819 O O . CYS A 1 236 ? 30.73000 -38.42600 5.23900 1.000 55.65000 236 CYS B O 1
ATOM 1822 N N . PRO A 1 237 ? 30.53100 -40.59100 5.73900 1.000 55.13000 237 PRO B N 1
ATOM 1823 C CA . PRO A 1 237 ? 29.44200 -40.84900 4.76400 1.000 50.89000 237 PRO B CA 1
ATOM 1824 C C . PRO A 1 237 ? 28.08900 -40.31600 5.23100 1.000 39.51000 237 PRO B C 1
ATOM 1825 O O . PRO A 1 237 ? 27.14600 -41.06900 5.49200 1.000 41.74000 237 PRO B O 1
ATOM 1829 N N . ALA A 1 238 ? 27.97700 -38.98900 5.31800 1.000 40.00000 238 ALA B N 1
ATOM 1830 C CA . ALA A 1 238 ? 26.83200 -38.36300 5.97800 1.000 38.65000 238 ALA B CA 1
ATOM 1831 C C . ALA A 1 238 ? 25.50500 -38.74600 5.32000 1.000 31.60000 238 ALA B C 1
ATOM 1832 O O . ALA A 1 238 ? 24.63000 -39.33500 5.96200 1.000 33.12000 238 ALA B O 1
ATOM 1834 N N . ASP A 1 239 ? 25.33200 -38.41400 4.03600 1.000 31.94000 239 ASP B N 1
ATOM 1835 C CA . ASP A 1 239 ? 24.06100 -38.72100 3.36900 1.000 33.65000 239 ASP B CA 1
ATOM 1836 C C . ASP A 1 239 ? 23.75800 -40.21500 3.30100 1.000 31.95000 239 ASP B C 1
ATOM 1837 O O . ASP A 1 239 ? 22.59300 -40.59100 3.53000 1.000 28.43000 239 ASP B O 1
ATOM 1842 N N . PRO A 1 240 ? 24.71500 -41.10500 2.99400 1.000 32.13000 240 PRO B N 1
ATOM 1843 C CA . PRO A 1 240 ? 24.41000 -42.54600 3.07300 1.000 33.61000 240 PRO B CA 1
ATOM 1844 C C . PRO A 1 240 ? 23.93000 -42.97100 4.43500 1.000 32.82000 240 PRO B C 1
ATOM 1845 O O . PRO A 1 240 ? 23.03900 -43.83100 4.52400 1.000 33.65000 240 PRO B O 1
ATOM 1849 N N . LEU A 1 241 ? 24.46800 -42.37100 5.49900 1.000 31.84000 241 LEU B N 1
ATOM 1850 C CA . LEU A 1 241 ? 24.01500 -42.70900 6.84200 1.000 35.05000 241 LEU B CA 1
ATOM 1851 C C . LEU A 1 241 ? 22.56800 -42.28900 7.05100 1.000 34.43000 241 LEU B C 1
ATOM 1852 O O . LEU A 1 241 ? 21.77800 -43.03800 7.64600 1.000 34.06000 241 LEU B O 1
ATOM 1857 N N . ALA A 1 242 ? 22.19900 -41.09700 6.55100 1.000 34.04000 242 ALA B N 1
ATOM 1858 C CA . ALA A 1 242 ? 20.80900 -40.65100 6.61500 1.000 31.43000 242 ALA B CA 1
ATOM 1859 C C . ALA A 1 242 ? 19.87800 -41.61700 5.89000 1.000 31.73000 242 ALA B C 1
ATOM 1860 O O . ALA A 1 242 ? 18.80400 -41.96900 6.40000 1.000 30.01000 242 ALA B O 1
ATOM 1862 N N . ALA A 1 243 ? 20.25200 -42.03700 4.68300 1.000 31.04000 243 ALA B N 1
ATOM 1863 C CA . ALA A 1 243 ? 19.41400 -42.99200 3.96800 1.000 30.44000 243 ALA B CA 1
ATOM 1864 C C . ALA A 1 243 ? 19.37100 -44.33800 4.69200 1.000 33.15000 243 ALA B C 1
ATOM 1865 O O . ALA A 1 243 ? 18.30900 -44.95800 4.80000 1.000 29.95000 243 ALA B O 1
ATOM 1867 N N . PHE A 1 244 ? 20.52500 -44.81400 5.16100 1.000 34.47000 244 PHE B N 1
ATOM 1868 C CA . PHE A 1 244 ? 20.58600 -46.04700 5.96000 1.000 32.49000 244 PHE B CA 1
ATOM 1869 C C . PHE A 1 244 ? 19.58700 -46.00400 7.11200 1.000 34.15000 244 PHE B C 1
ATOM 1870 O O . PHE A 1 244 ? 18.79400 -46.93100 7.30200 1.000 34.47000 244 PHE B O 1
ATOM 1878 N N . ILE A 1 245 ? 19.59600 -44.91100 7.87600 1.000 34.74000 245 ILE B N 1
ATOM 1879 C CA . ILE A 1 245 ? 18.64000 -44.74400 8.96600 1.000 38.14000 245 ILE B CA 1
ATOM 1880 C C . ILE A 1 245 ? 17.21100 -44.74000 8.43300 1.000 37.89000 245 ILE B C 1
ATOM 1881 O O . ILE A 1 245 ? 16.31800 -45.38400 8.99800 1.000 39.29000 245 ILE B O 1
ATOM 1886 N N . ALA A 1 246 ? 16.97200 -44.02500 7.33000 1.000 36.88000 246 ALA B N 1
ATOM 1887 C CA . ALA A 1 246 ? 15.60200 -43.91000 6.82600 1.000 36.61000 246 ALA B CA 1
ATOM 1888 C C . ALA A 1 246 ? 15.06900 -45.25500 6.38400 1.000 37.44000 246 ALA B C 1
ATOM 1889 O O . ALA A 1 246 ? 13.89200 -45.56000 6.59400 1.000 37.07000 246 ALA B O 1
ATOM 1891 N N . VAL A 1 247 ? 15.92600 -46.07300 5.76800 1.000 35.59000 247 VAL B N 1
ATOM 1892 C CA . VAL A 1 247 ? 15.47000 -47.30900 5.14500 1.000 38.03000 247 VAL B CA 1
ATOM 1893 C C . VAL A 1 247 ? 15.43000 -48.46200 6.14900 1.000 38.97000 247 VAL B C 1
ATOM 1894 O O . VAL A 1 247 ? 14.51700 -49.29000 6.10800 1.000 38.44000 247 VAL B O 1
ATOM 1898 N N . TYR A 1 248 ? 16.39300 -48.54300 7.07000 1.000 36.30000 248 TYR B N 1
ATOM 1899 C CA . TYR A 1 248 ? 16.48500 -49.71100 7.94800 1.000 40.27000 248 TYR B CA 1
ATOM 1900 C C . TYR A 1 248 ? 16.02100 -49.43800 9.38200 1.000 46.54000 248 TYR B C 1
ATOM 1901 O O . TYR A 1 248 ? 16.15900 -50.31500 10.23900 1.000 50.57000 248 TYR B O 1
ATOM 1910 N N . GLY A 1 249 ? 15.47200 -48.25100 9.66000 1.000 42.30000 249 GLY B N 1
ATOM 1911 C CA . GLY A 1 249 ? 14.70300 -48.04200 10.87900 1.000 44.21000 249 GLY B CA 1
ATOM 1912 C C . GLY A 1 249 ? 15.46900 -48.32800 12.15000 1.000 48.55000 249 GLY B C 1
ATOM 1913 O O . GLY A 1 249 ? 16.59500 -47.86200 12.35100 1.000 46.23000 249 GLY B O 1
ATOM 1914 N N . ASP A 1 250 ? 14.84800 -49.09900 13.04400 1.000 49.67000 250 ASP B N 1
ATOM 1915 C CA . ASP A 1 250 ? 15.49900 -49.38700 14.32500 1.000 55.73000 250 ASP B CA 1
ATOM 1916 C C . ASP A 1 250 ? 16.75000 -50.24300 14.15000 1.000 53.72000 250 ASP B C 1
ATOM 1917 O O . ASP A 1 250 ? 17.74100 -50.04000 14.86100 1.000 54.74000 250 ASP B O 1
ATOM 1922 N N . ARG A 1 251 ? 16.73900 -51.16500 13.17400 1.000 50.03000 251 ARG B N 1
ATOM 1923 C CA . ARG A 1 251 ? 17.89900 -52.01300 12.91700 1.000 49.84000 251 ARG B CA 1
ATOM 1924 C C . ARG A 1 251 ? 19.13500 -51.18600 12.55800 1.000 49.40000 251 ARG B C 1
ATOM 1925 O O . ARG A 1 251 ? 20.26400 -51.65200 12.74100 1.000 51.71000 251 ARG B O 1
ATOM 1933 N N . ALA A 1 252 ? 18.95700 -49.95000 12.06500 1.000 48.64000 252 ALA B N 1
ATOM 1934 C CA . ALA A 1 252 ? 20.07800 -49.08000 11.72900 1.000 43.38000 252 ALA B CA 1
ATOM 1935 C C . ALA A 1 252 ? 20.62100 -48.31900 12.92400 1.000 45.26000 252 ALA B C 1
ATOM 1936 O O . ALA A 1 252 ? 21.75800 -47.84800 12.86100 1.000 44.32000 252 ALA B O 1
ATOM 1938 N N . ILE A 1 253 ? 19.83700 -48.16400 13.98800 1.000 43.76000 253 ILE B N 1
ATOM 1939 C CA . ILE A 1 253 ? 20.16500 -47.23700 15.06900 1.000 46.66000 253 ILE B CA 1
ATOM 1940 C C . ILE A 1 253 ? 20.68400 -48.01300 16.26700 1.000 49.66000 253 ILE B C 1
ATOM 1941 O O . ILE A 1 253 ? 19.96100 -48.83400 16.84300 1.000 44.85000 253 ILE B O 1
ATOM 1946 N N . LYS A 1 254 ? 21.91800 -47.72500 16.66700 1.000 48.46000 254 LYS B N 1
ATOM 1947 C CA . LYS A 1 254 ? 22.45300 -48.27100 17.91000 1.000 54.00000 254 LYS B CA 1
ATOM 1948 C C . LYS A 1 254 ? 22.04700 -47.44200 19.13300 1.000 55.23000 254 LYS B C 1
ATOM 1949 O O . LYS A 1 254 ? 21.43700 -47.97300 20.07400 1.000 53.63000 254 LYS B O 1
ATOM 1955 N N . ARG A 1 255 ? 22.37100 -46.13500 19.12500 1.000 53.05000 255 ARG B N 1
ATOM 1956 C CA . ARG A 1 255 ? 22.05100 -45.21900 20.22100 1.000 53.15000 255 ARG B CA 1
ATOM 1957 C C . ARG A 1 255 ? 21.48400 -43.92100 19.64100 1.000 55.94000 255 ARG B C 1
ATOM 1958 O O . ARG A 1 255 ? 21.89800 -43.49200 18.55300 1.000 51.96000 255 ARG B O 1
ATOM 1966 N N . ALA A 1 256 ? 20.52400 -43.31600 20.36300 1.000 54.09000 256 ALA B N 1
ATOM 1967 C CA . ALA A 1 256 ? 19.97500 -42.01600 19.98400 1.000 54.10000 256 ALA B CA 1
ATOM 1968 C C . ALA A 1 256 ? 19.48400 -41.27600 21.21600 1.000 59.83000 256 ALA B C 1
ATOM 1969 O O . ALA A 1 256 ? 19.19000 -41.88400 22.24500 1.000 54.55000 256 ALA B O 1
ATOM 1971 N N . GLU A 1 257 ? 19.36600 -39.95000 21.07000 1.000 61.08000 257 GLU B N 1
ATOM 1972 C CA . GLU A 1 257 ? 18.84400 -39.05400 22.09300 1.000 56.76000 257 GLU B CA 1
ATOM 1973 C C . GLU A 1 257 ? 17.74600 -38.17100 21.51000 1.000 53.60000 257 GLU B C 1
ATOM 1974 O O . GLU A 1 257 ? 17.83900 -37.70600 20.36700 1.000 51.40000 257 GLU B O 1
ATOM 1980 N N . ARG A 1 258 ? 16.70100 -37.95200 22.31000 1.000 52.03000 258 ARG B N 1
ATOM 1981 C CA . ARG A 1 258 ? 15.60800 -37.05100 21.95900 1.000 49.84000 258 ARG B CA 1
ATOM 1982 C C . ARG A 1 258 ? 15.99800 -35.63500 22.35700 1.000 53.70000 258 ARG B C 1
ATOM 1983 O O . ARG A 1 258 ? 16.10700 -35.32600 23.54800 1.000 54.60000 258 ARG B O 1
ATOM 1991 N N . LEU A 1 259 ? 16.20400 -34.77200 21.36300 1.000 51.05000 259 LEU B N 1
ATOM 1992 C CA . LEU A 1 259 ? 16.67800 -33.41900 21.60800 1.000 52.05000 259 LEU B CA 1
ATOM 1993 C C . LEU A 1 259 ? 15.85300 -32.43000 20.80200 1.000 51.92000 259 LEU B C 1
ATOM 1994 O O . LEU A 1 259 ? 15.59200 -32.64400 19.61100 1.000 47.88000 259 LEU B O 1
ATOM 1999 N N . HIS A 1 260 ? 15.43000 -31.36400 21.46600 1.000 52.59000 260 HIS B N 1
ATOM 2000 C CA . HIS A 1 260 ? 14.89000 -30.21400 20.76300 1.000 50.86000 260 HIS B CA 1
ATOM 2001 C C . HIS A 1 260 ? 16.03700 -29.41900 20.16300 1.000 49.03000 260 HIS B C 1
ATOM 2002 O O . HIS A 1 260 ? 17.02000 -29.11100 20.84900 1.000 52.11000 260 HIS B O 1
ATOM 2009 N N . LEU A 1 261 ? 15.92100 -29.10700 18.87500 1.000 48.62000 261 LEU B N 1
ATOM 2010 C CA . LEU A 1 261 ? 16.96800 -28.41200 18.13800 1.000 47.79000 261 LEU B CA 1
ATOM 2011 C C . LEU A 1 261 ? 16.51400 -27.01900 17.72400 1.000 44.44000 261 LEU B C 1
ATOM 2012 O O . LEU A 1 261 ? 15.33100 -26.79700 17.45700 1.000 43.50000 261 LEU B O 1
ATOM 2017 N N . SER A 1 262 ? 17.49100 -26.10700 17.66800 1.000 42.78000 262 SER B N 1
ATOM 2018 C CA . SER A 1 262 ? 17.34000 -24.69800 17.33700 1.000 48.70000 262 SER B CA 1
ATOM 2019 C C . SER A 1 262 ? 18.54200 -24.27800 16.51600 1.000 44.78000 262 SER B C 1
ATOM 2020 O O . SER A 1 262 ? 19.63100 -24.83400 16.66600 1.000 45.91000 262 SER B O 1
ATOM 2023 N N . MET A 1 263 ? 18.33900 -23.26700 15.67200 1.000 44.16000 263 MET B N 1
ATOM 2024 C CA . MET A 1 263 ? 19.39100 -22.68300 14.85400 1.000 41.54000 263 MET B CA 1
ATOM 2025 C C . MET A 1 263 ? 19.91900 -21.39900 15.47700 1.000 42.34000 263 MET B C 1
ATOM 2026 O O . MET A 1 263 ? 19.16700 -20.62600 16.07100 1.000 42.22000 263 MET B O 1
ATOM 2031 N N . VAL A 1 264 ? 21.22300 -21.18300 15.32700 1.000 46.67000 264 VAL B N 1
ATOM 2032 C CA . VAL A 1 264 ? 21.85100 -19.89100 15.59800 1.000 44.59000 264 VAL B CA 1
ATOM 2033 C C . VAL A 1 264 ? 21.78200 -19.07400 14.31400 1.000 45.45000 264 VAL B C 1
ATOM 2034 O O . VAL A 1 264 ? 22.39700 -19.43500 13.31000 1.000 44.85000 264 VAL B O 1
ATOM 2038 N N . LEU A 1 265 ? 21.05500 -17.96000 14.34100 1.000 48.62000 265 LEU B N 1
ATOM 2039 C CA . LEU A 1 265 ? 20.78800 -17.22500 13.11100 1.000 46.82000 265 LEU B CA 1
ATOM 2040 C C . LEU A 1 265 ? 21.58400 -15.93200 13.00300 1.000 48.88000 265 LEU B C 1
ATOM 2041 O O . LEU A 1 265 ? 21.28100 -15.11000 12.13400 1.000 51.83000 265 LEU B O 1
ATOM 2046 N N . GLU A 1 266 ? 22.61000 -15.74500 13.83800 1.000 51.49000 266 GLU B N 1
ATOM 2047 C CA . GLU A 1 266 ? 23.41600 -14.52900 13.81400 1.000 52.38000 266 GLU B CA 1
ATOM 2048 C C . GLU A 1 266 ? 24.75700 -14.78900 14.48500 1.000 56.43000 266 GLU B C 1
ATOM 2049 O O . GLU A 1 266 ? 24.87700 -15.67200 15.33900 1.000 56.74000 266 GLU B O 1
ATOM 2055 N N . GLY A 1 267 ? 25.76300 -14.01100 14.09100 1.000 56.30000 267 GLY B N 1
ATOM 2056 C CA . GLY A 1 267 ? 27.06400 -14.09300 14.72600 1.000 59.39000 267 GLY B CA 1
ATOM 2057 C C . GLY A 1 267 ? 27.94700 -15.17200 14.13900 1.000 59.85000 267 GLY B C 1
ATOM 2058 O O . GLY A 1 267 ? 27.61300 -15.82900 13.14800 1.000 58.35000 267 GLY B O 1
ATOM 2059 N N . GLU A 1 268 ? 29.10400 -15.37000 14.78600 1.000 60.89000 268 GLU B N 1
ATOM 2060 C CA . GLU A 1 268 ? 30.09700 -16.28300 14.23500 1.000 60.56000 268 GLU B CA 1
ATOM 2061 C C . GLU A 1 268 ? 29.62800 -17.73200 14.24900 1.000 56.19000 268 GLU B C 1
ATOM 2062 O O . GLU A 1 268 ? 30.12500 -18.53200 13.45000 1.000 53.81000 268 GLU B O 1
ATOM 2068 N N . LYS A 1 269 ? 28.67600 -18.08400 15.11600 1.000 54.35000 269 LYS B N 1
ATOM 2069 C CA . LYS A 1 269 ? 28.13200 -19.43500 15.17100 1.000 55.81000 269 LYS B CA 1
ATOM 2070 C C . LYS A 1 269 ? 26.91800 -19.61900 14.25900 1.000 53.63000 269 LYS B C 1
ATOM 2071 O O . LYS A 1 269 ? 26.19000 -20.60600 14.41300 1.000 53.06000 269 LYS B O 1
ATOM 2077 N N . LEU A 1 270 ? 26.68400 -18.68800 13.33500 1.000 51.58000 270 LEU B N 1
ATOM 2078 C CA . LEU A 1 270 ? 25.58100 -18.79100 12.38600 1.000 50.37000 270 LEU B CA 1
ATOM 2079 C C . LEU A 1 270 ? 25.57200 -20.16200 11.72700 1.000 46.79000 270 LEU B C 1
ATOM 2080 O O . LEU A 1 270 ? 26.57300 -20.58500 11.14300 1.000 50.81000 270 LEU B O 1
ATOM 2085 N N . GLY A 1 271 ? 24.44400 -20.86700 11.83900 1.000 46.30000 271 GLY B N 1
ATOM 2086 C CA . GLY A 1 271 ? 24.30600 -22.18200 11.25400 1.000 45.68000 271 GLY B CA 1
ATOM 2087 C C . GLY A 1 271 ? 24.50700 -23.33800 12.21300 1.000 48.39000 271 GLY B C 1
ATOM 2088 O O . GLY A 1 271 ? 24.28000 -24.49400 11.81700 1.000 44.62000 271 GLY B O 1
ATOM 2089 N N . MET A 1 272 ? 24.92200 -23.07200 13.45300 1.000 46.34000 272 MET B N 1
ATOM 2090 C CA . MET A 1 272 ? 25.09600 -24.14400 14.42000 1.000 47.78000 272 MET B CA 1
ATOM 2091 C C . MET A 1 272 ? 23.73800 -24.56400 14.97600 1.000 44.86000 272 MET B C 1
ATOM 2092 O O . MET A 1 272 ? 22.80500 -23.75900 15.08500 1.000 45.51000 272 MET B O 1
ATOM 2097 N N . SER A 1 273 ? 23.61900 -25.84900 15.28200 1.000 45.88000 273 SER B N 1
ATOM 2098 C CA . SER A 1 273 ? 22.42500 -26.40300 15.90200 1.000 48.72000 273 SER B CA 1
ATOM 2099 C C . SER A 1 273 ? 22.61300 -26.47000 17.41600 1.000 50.80000 273 SER B C 1
ATOM 2100 O O . SER A 1 273 ? 23.53400 -27.14000 17.90100 1.000 53.48000 273 SER B O 1
ATOM 2103 N N . LEU A 1 274 ? 21.74500 -25.77600 18.15100 1.000 48.78000 274 LEU B N 1
ATOM 2104 C CA . LEU A 1 274 ? 21.62000 -25.94800 19.58700 1.000 49.49000 274 LEU B CA 1
ATOM 2105 C C . LEU A 1 274 ? 20.74300 -27.15900 19.86000 1.000 53.22000 274 LEU B C 1
ATOM 2106 O O . LEU A 1 274 ? 19.77300 -27.40400 19.13400 1.000 50.20000 274 LEU B O 1
ATOM 2111 N N . ALA A 1 275 ? 21.07800 -27.90500 20.91700 1.000 55.46000 275 ALA B N 1
ATOM 2112 C CA . ALA A 1 275 ? 20.35200 -29.12000 21.27400 1.000 57.01000 275 ALA B CA 1
ATOM 2113 C C . ALA A 1 275 ? 20.09000 -29.12200 22.77200 1.000 58.15000 275 ALA B C 1
ATOM 2114 O O . ALA A 1 275 ? 20.98700 -28.80400 23.55300 1.000 56.97000 275 ALA B O 1
ATOM 2116 N N . GLU A 1 276 ? 18.86000 -29.46800 23.16600 1.000 58.70000 276 GLU B N 1
ATOM 2117 C CA . GLU A 1 276 ? 18.47000 -29.52800 24.57300 1.000 60.99000 276 GLU B CA 1
ATOM 2118 C C . GLU A 1 276 ? 17.58100 -30.74600 24.78600 1.000 59.29000 276 GLU B C 1
ATOM 2119 O O . GLU A 1 276 ? 16.57900 -30.91600 24.06400 1.000 58.44000 276 GLU B O 1
ATOM 2125 N N . PRO A 1 277 ? 17.89800 -31.59000 25.76400 1.000 59.59000 277 PRO B N 1
ATOM 2126 C CA . PRO A 1 277 ? 17.09800 -32.80000 25.98600 1.000 57.03000 277 PRO B CA 1
ATOM 2127 C C . PRO A 1 277 ? 15.61800 -32.47600 26.09000 1.000 57.76000 277 PRO B C 1
ATOM 2128 O O . PRO A 1 277 ? 15.21800 -31.53300 26.77600 1.000 58.69000 277 PRO B O 1
ATOM 2132 N N . ASP A 1 278 ? 14.80700 -33.24900 25.36900 1.000 57.47000 278 ASP B N 1
ATOM 2133 C CA . ASP A 1 278 ? 13.37600 -33.00100 25.26100 1.000 61.19000 278 ASP B CA 1
ATOM 2134 C C . ASP A 1 278 ? 12.74500 -34.22000 24.61400 1.000 59.96000 278 ASP B C 1
ATOM 2135 O O . ASP A 1 278 ? 13.12600 -34.60000 23.50500 1.000 59.65000 278 ASP B O 1
ATOM 2140 N N . GLU A 1 279 ? 11.77400 -34.81300 25.30100 1.000 61.60000 279 GLU B N 1
ATOM 2141 C CA . GLU A 1 279 ? 11.15200 -36.04900 24.85300 1.000 63.92000 279 GLU B CA 1
ATOM 2142 C C . GLU A 1 279 ? 10.22300 -35.85200 23.66800 1.000 62.50000 279 GLU B C 1
ATOM 2143 O O . GLU A 1 279 ? 9.81900 -36.84400 23.05200 1.000 59.87000 279 GLU B O 1
ATOM 2149 N N . LYS A 1 280 ? 9.87200 -34.61100 23.32900 1.000 61.14000 280 LYS B N 1
ATOM 2150 C CA . LYS A 1 280 ? 9.07700 -34.34400 22.13900 1.000 58.21000 280 LYS B CA 1
ATOM 2151 C C . LYS A 1 280 ? 9.90600 -33.69200 21.03400 1.000 54.69000 280 LYS B C 1
ATOM 2152 O O . LYS A 1 280 ? 9.34100 -33.14600 20.08200 1.000 55.62000 280 LYS B O 1
ATOM 2158 N N . GLY A 1 281 ? 11.23500 -33.75400 21.13800 1.000 53.21000 281 GLY B N 1
ATOM 2159 C CA . GLY A 1 281 ? 12.12400 -33.20500 20.13700 1.000 51.50000 281 GLY B CA 1
ATOM 2160 C C . GLY A 1 281 ? 12.58300 -34.23500 19.11400 1.000 49.76000 281 GLY B C 1
ATOM 2161 O O . GLY A 1 281 ? 12.02400 -35.32700 18.98600 1.000 48.44000 281 GLY B O 1
ATOM 2162 N N . CYS A 1 282 ? 13.62400 -33.86000 18.36400 1.000 48.17000 282 CYS B N 1
ATOM 2163 C CA . CYS A 1 282 ? 14.14000 -34.70200 17.28600 1.000 46.66000 282 CYS B CA 1
ATOM 2164 C C . CYS A 1 282 ? 14.87300 -35.92400 17.81900 1.000 47.37000 282 CYS B C 1
ATOM 2165 O O . CYS A 1 282 ? 15.62700 -35.84000 18.78800 1.000 46.46000 282 CYS B O 1
ATOM 2168 N N . LEU A 1 283 ? 14.66300 -37.05800 17.15000 1.000 46.93000 283 LEU B N 1
ATOM 2169 C CA . LEU A 1 283 ? 15.42900 -38.27900 17.41700 1.000 45.75000 283 LEU B CA 1
ATOM 2170 C C . LEU A 1 283 ? 16.79500 -38.12700 16.76300 1.000 45.00000 283 LEU B C 1
ATOM 2171 O O . LEU A 1 283 ? 16.95000 -38.33900 15.55600 1.000 42.87000 283 LEU B O 1
ATOM 2176 N N . VAL A 1 284 ? 17.78400 -37.72300 17.54800 1.000 43.58000 284 VAL B N 1
ATOM 2177 C CA . VAL A 1 284 ? 19.11200 -37.43200 17.02800 1.000 44.80000 284 VAL B CA 1
ATOM 2178 C C . VAL A 1 284 ? 19.96100 -38.68600 17.18000 1.000 49.20000 284 VAL B C 1
ATOM 2179 O O . VAL A 1 284 ? 20.28000 -39.09100 18.29900 1.000 51.29000 284 VAL B O 1
ATOM 2183 N N . VAL A 1 285 ? 20.32000 -39.30600 16.05100 1.000 47.52000 285 VAL B N 1
ATOM 2184 C CA . VAL A 1 285 ? 21.04100 -40.57400 16.08900 1.000 48.10000 285 VAL B CA 1
ATOM 2185 C C . VAL A 1 285 ? 22.47200 -40.34000 16.55200 1.000 48.94000 285 VAL B C 1
ATOM 2186 O O . VAL A 1 285 ? 23.17100 -39.44000 16.06200 1.000 43.76000 285 VAL B O 1
ATOM 2190 N N . LYS A 1 286 ? 22.91300 -41.15100 17.52000 1.000 50.07000 286 LYS B N 1
ATOM 2191 C CA . LYS A 1 286 ? 24.26300 -41.05500 18.06500 1.000 54.56000 286 LYS B CA 1
ATOM 2192 C C . LYS A 1 286 ? 25.19900 -42.15800 17.58600 1.000 51.97000 286 LYS B C 1
ATOM 2193 O O . LYS A 1 286 ? 26.40600 -41.91800 17.48700 1.000 49.68000 286 LYS B O 1
ATOM 2199 N N . GLU A 1 287 ? 24.68100 -43.34100 17.26400 1.000 47.71000 287 GLU B N 1
ATOM 2200 C CA . GLU A 1 287 ? 25.53100 -44.39400 16.73300 1.000 51.85000 287 GLU B CA 1
ATOM 2201 C C . GLU A 1 287 ? 24.70200 -45.33000 15.86700 1.000 47.92000 287 GLU B C 1
ATOM 2202 O O . GLU A 1 287 ? 23.58300 -45.69700 16.23200 1.000 47.39000 287 GLU B O 1
ATOM 2208 N N . CYS A 1 288 ? 25.27200 -45.72000 14.73200 1.000 46.86000 288 CYS B N 1
ATOM 2209 C CA . CYS A 1 288 ? 24.64500 -46.58300 13.74300 1.000 47.84000 288 CYS B CA 1
ATOM 2210 C C . CYS A 1 288 ? 25.26200 -47.98100 13.81200 1.000 47.45000 288 CYS B C 1
ATOM 2211 O O . CYS A 1 288 ? 26.39500 -48.15100 14.26200 1.000 47.99000 288 CYS B O 1
ATOM 2214 N N . ASP A 1 289 ? 24.51900 -48.98300 13.33700 1.000 48.98000 289 ASP B N 1
ATOM 2215 C CA . ASP A 1 289 ? 25.05400 -50.34400 13.18400 1.000 45.94000 289 ASP B CA 1
ATOM 2216 C C . ASP A 1 289 ? 26.01100 -50.35800 12.00500 1.000 43.42000 289 ASP B C 1
ATOM 2217 O O . ASP A 1 289 ? 25.62400 -50.64600 10.87400 1.000 43.15000 289 ASP B O 1
ATOM 2222 N N . ALA A 1 290 ? 27.28800 -50.07300 12.28600 1.000 43.42000 290 ALA B N 1
ATOM 2223 C CA . ALA A 1 290 ? 28.26500 -49.89700 11.21400 1.000 47.55000 290 ALA B CA 1
ATOM 2224 C C . ALA A 1 290 ? 28.41900 -51.16700 10.39300 1.000 44.70000 290 ALA B C 1
ATOM 2225 O O . ALA A 1 290 ? 28.63300 -51.10800 9.17600 1.000 44.99000 290 ALA B O 1
ATOM 2227 N N . GLU A 1 291 ? 28.30300 -52.32500 11.04500 1.000 46.70000 291 GLU B N 1
ATOM 2228 C CA . GLU A 1 291 ? 28.46300 -53.59700 10.35100 1.000 46.17000 291 GLU B CA 1
ATOM 2229 C C . GLU A 1 291 ? 27.35500 -53.80700 9.33100 1.000 43.68000 291 GLU B C 1
ATOM 2230 O O . GLU A 1 291 ? 27.61200 -54.16600 8.17600 1.000 42.19000 291 GLU B O 1
ATOM 2236 N N . LEU A 1 292 ? 26.10700 -53.60400 9.74800 1.000 42.23000 292 LEU B N 1
ATOM 2237 C CA . LEU A 1 292 ? 25.00400 -53.66200 8.80100 1.000 42.81000 292 LEU B CA 1
ATOM 2238 C C . LEU A 1 292 ? 25.14800 -52.61000 7.70300 1.000 39.48000 292 LEU B C 1
ATOM 2239 O O . LEU A 1 292 ? 24.72300 -52.84100 6.56900 1.000 39.16000 292 LEU B O 1
ATOM 2244 N N . PHE A 1 293 ? 25.73100 -51.45500 8.02300 1.000 41.58000 293 PHE B N 1
ATOM 2245 C CA . PHE A 1 293 ? 25.86200 -50.38200 7.03300 1.000 43.61000 293 PHE B CA 1
ATOM 2246 C C . PHE A 1 293 ? 26.79500 -50.80900 5.90700 1.000 39.28000 293 PHE B C 1
ATOM 2247 O O . PHE A 1 293 ? 26.44400 -50.71800 4.72200 1.000 38.07000 293 PHE B O 1
ATOM 2255 N N . VAL A 1 294 ? 27.98300 -51.30200 6.26600 1.000 42.56000 294 VAL B N 1
ATOM 2256 C CA . VAL A 1 294 ? 28.91600 -51.79900 5.25900 1.000 42.00000 294 VAL B CA 1
ATOM 2257 C C . VAL A 1 294 ? 28.27800 -52.92700 4.46400 1.000 40.01000 294 VAL B C 1
ATOM 2258 O O . VAL A 1 294 ? 28.43200 -53.00400 3.24000 1.000 39.12000 294 VAL B O 1
ATOM 2262 N N . LYS A 1 295 ? 27.53400 -53.80600 5.14300 1.000 39.78000 295 LYS B N 1
ATOM 2263 C CA . LYS A 1 295 ? 26.85100 -54.90300 4.46100 1.000 40.00000 295 LYS B CA 1
ATOM 2264 C C . LYS A 1 295 ? 25.90200 -54.38200 3.38800 1.000 40.74000 295 LYS B C 1
ATOM 2265 O O . LYS A 1 295 ? 25.87500 -54.89100 2.25900 1.000 39.19000 295 LYS B O 1
ATOM 2271 N N . ILE A 1 296 ? 25.10400 -53.37500 3.74100 1.000 36.93000 296 ILE B N 1
ATOM 2272 C CA . ILE A 1 296 ? 24.16700 -52.74600 2.81800 1.000 39.43000 296 ILE B CA 1
ATOM 2273 C C . ILE A 1 296 ? 24.90000 -52.15500 1.61800 1.000 37.26000 296 ILE B C 1
ATOM 2274 O O . ILE A 1 296 ? 24.45900 -52.28800 0.47300 1.000 40.89000 296 ILE B O 1
ATOM 2279 N N . LEU A 1 297 ? 26.03200 -51.49800 1.86800 1.000 38.00000 297 LEU B N 1
ATOM 2280 C CA . LEU A 1 297 ? 26.80000 -50.86600 0.80200 1.000 38.02000 297 LEU B CA 1
ATOM 2281 C C . LEU A 1 297 ? 27.37200 -51.89400 -0.16900 1.000 41.04000 297 LEU B C 1
ATOM 2282 O O . LEU A 1 297 ? 27.45600 -51.64100 -1.37900 1.000 36.65000 297 LEU B O 1
ATOM 2287 N N . ARG A 1 298 ? 27.78100 -53.06000 0.34600 1.000 39.14000 298 ARG B N 1
ATOM 2288 C CA . ARG A 1 298 ? 28.33500 -54.10200 -0.51300 1.000 38.01000 298 ARG B CA 1
ATOM 2289 C C . ARG A 1 298 ? 27.24800 -54.76500 -1.35400 1.000 36.56000 298 ARG B C 1
ATOM 2290 O O . ARG A 1 298 ? 27.44800 -55.02500 -2.54700 1.000 35.17000 298 ARG B O 1
ATOM 2298 N N . GLU A 1 299 ? 26.08700 -55.04200 -0.74900 1.000 38.39000 299 GLU B N 1
ATOM 2299 C CA . GLU A 1 299 ? 25.05300 -55.82000 -1.42500 1.000 38.59000 299 GLU B CA 1
ATOM 2300 C C . GLU A 1 299 ? 24.53200 -55.10800 -2.66900 1.000 37.51000 299 GLU B C 1
ATOM 2301 O O . GLU A 1 299 ? 24.27900 -55.74900 -3.69400 1.000 39.97000 299 GLU B O 1
ATOM 2307 N N . LEU A 1 300 ? 24.36700 -53.78500 -2.60300 1.000 36.54000 300 LEU B N 1
ATOM 2308 C CA . LEU A 1 300 ? 23.88000 -53.05400 -3.77300 1.000 38.63000 300 LEU B CA 1
ATOM 2309 C C . LEU A 1 300 ? 24.89800 -53.03200 -4.90300 1.000 36.38000 300 LEU B C 1
ATOM 2310 O O . LEU A 1 300 ? 24.51100 -52.80800 -6.05200 1.000 38.76000 300 LEU B O 1
ATOM 2315 N N . GLN A 1 301 ? 26.18000 -53.25600 -4.60500 1.000 35.22000 301 GLN B N 1
ATOM 2316 C CA . GLN A 1 301 ? 27.23900 -53.35900 -5.60600 1.000 35.67000 301 GLN B CA 1
ATOM 2317 C C . GLN A 1 301 ? 27.51500 -54.79800 -6.06600 1.000 37.69000 301 GLN B C 1
ATOM 2318 O O . GLN A 1 301 ? 28.41100 -55.01500 -6.89500 1.000 34.46000 301 GLN B O 1
ATOM 2324 N N . ASP A 1 302 ? 26.81000 -55.78100 -5.53000 1.000 35.53000 302 ASP B N 1
ATOM 2325 C CA . ASP A 1 302 ? 27.11500 -57.17300 -5.85100 1.000 37.22000 302 ASP B CA 1
ATOM 2326 C C . ASP A 1 302 ? 26.76700 -57.48200 -7.30100 1.000 40.87000 302 ASP B C 1
ATOM 2327 O O . ASP A 1 302 ? 25.74900 -57.01600 -7.82200 1.000 37.55000 302 ASP B O 1
ATOM 2332 N N . HIS A 1 303 ? 27.61900 -58.27400 -7.96000 1.000 38.36000 303 HIS B N 1
ATOM 2333 C CA . HIS A 1 303 ? 27.27700 -58.71600 -9.30700 1.000 38.85000 303 HIS B CA 1
ATOM 2334 C C . HIS A 1 303 ? 26.03300 -59.58300 -9.27900 1.000 45.08000 303 HIS B C 1
ATOM 2335 O O . HIS A 1 303 ? 25.18300 -59.49000 -10.17200 1.000 44.29000 303 HIS B O 1
ATOM 2342 N N . GLN A 1 304 ? 25.91100 -60.40700 -8.23300 1.000 51.66000 304 GLN B N 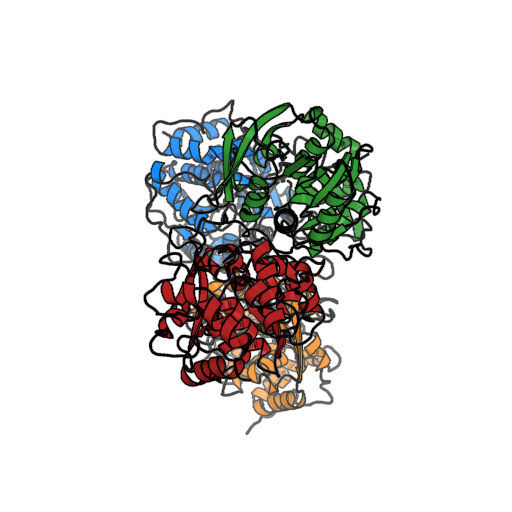1
ATOM 2343 C CA . GLN A 1 304 ? 24.92300 -61.47900 -8.04200 1.000 55.80000 304 GLN B CA 1
ATOM 2344 C C . GLN A 1 304 ? 24.65800 -62.31200 -9.29000 1.000 52.00000 304 GLN B C 1
ATOM 2345 O O . GLN A 1 304 ? 25.30200 -63.35300 -9.50500 1.000 53.81000 304 GLN B O 1
ATOM 2351 N N . MET B 1 1 ? -3.55700 1.26200 -16.04500 1.000 46.96000 1 MET A N 1
ATOM 2352 C CA . MET B 1 1 ? -2.51000 0.64000 -15.22400 1.000 40.41000 1 MET A CA 1
ATOM 2353 C C . MET B 1 1 ? -3.02900 -0.61300 -14.50900 1.000 40.17000 1 MET A C 1
ATOM 2354 O O . MET B 1 1 ? -3.95400 -0.53200 -13.70400 1.000 39.05000 1 MET A O 1
ATOM 2359 N N . LYS B 1 2 ? -2.44300 -1.76600 -14.81200 1.000 36.71000 2 LYS A N 1
ATOM 2360 C CA . LYS B 1 2 ? -2.84400 -3.00600 -14.15500 1.000 38.42000 2 LYS A CA 1
ATOM 2361 C C . LYS B 1 2 ? -2.06700 -3.17900 -12.85000 1.000 36.59000 2 LYS A C 1
ATOM 2362 O O . LYS B 1 2 ? -0.83700 -3.09000 -12.84000 1.000 32.88000 2 LYS A O 1
ATOM 2368 N N . LEU B 1 3 ? -2.77900 -3.41500 -11.74500 1.000 32.13000 3 LEU A N 1
ATOM 2369 C CA . LEU B 1 3 ? -2.16700 -3.36000 -10.42500 1.000 32.61000 3 LEU A CA 1
ATOM 2370 C C . LEU B 1 3 ? -2.51700 -4.60300 -9.62900 1.000 34.16000 3 LEU A C 1
ATOM 2371 O O . LEU B 1 3 ? -3.69300 -4.95800 -9.50700 1.000 33.95000 3 LEU A O 1
ATOM 2376 N N . TRP B 1 4 ? -1.49800 -5.23800 -9.06800 1.000 32.07000 4 TRP A N 1
ATOM 2377 C CA . TRP B 1 4 ? -1.66400 -6.27000 -8.06100 1.000 30.76000 4 TRP A CA 1
ATOM 2378 C C . TRP B 1 4 ? -1.46200 -5.63800 -6.68900 1.000 29.59000 4 TRP A C 1
ATOM 2379 O O . TRP B 1 4 ? -0.57400 -4.80200 -6.50200 1.000 29.82000 4 TRP A O 1
ATOM 2390 N N . ILE B 1 5 ? -2.28400 -6.02500 -5.72100 1.000 29.41000 5 ILE A N 1
ATOM 2391 C CA . ILE B 1 5 ? -2.18300 -5.46700 -4.37300 1.000 31.26000 5 ILE A CA 1
ATOM 2392 C C . ILE B 1 5 ? -1.94800 -6.59200 -3.38000 1.000 31.72000 5 ILE A C 1
ATOM 2393 O O . ILE B 1 5 ? -2.70000 -7.56900 -3.36200 1.000 31.21000 5 ILE A O 1
ATOM 2398 N N . ASP B 1 6 ? -0.92600 -6.44200 -2.54000 1.000 27.14000 6 ASP A N 1
ATOM 2399 C CA . ASP B 1 6 ? -0.62400 -7.39700 -1.46600 1.000 29.79000 6 ASP A CA 1
ATOM 2400 C C . ASP B 1 6 ? -0.82700 -6.66200 -0.14300 1.000 30.93000 6 ASP A C 1
ATOM 2401 O O . ASP B 1 6 ? -0.29200 -5.56400 0.04200 1.000 29.12000 6 ASP A O 1
ATOM 2406 N N . THR B 1 7 ? -1.60800 -7.24200 0.77000 1.000 29.64000 7 THR A N 1
ATOM 2407 C CA . THR B 1 7 ? -2.07100 -6.46900 1.92000 1.000 29.74000 7 THR A CA 1
ATOM 2408 C C . THR B 1 7 ? -2.28000 -7.36900 3.13000 1.000 31.18000 7 THR A C 1
ATOM 2409 O O . THR B 1 7 ? -2.51900 -8.57600 3.00400 1.000 27.76000 7 THR A O 1
ATOM 2413 N N . ASP B 1 8 ? -2.15700 -6.76000 4.31000 1.000 27.09000 8 ASP A N 1
ATOM 2414 C CA . ASP B 1 8 ? -2.55900 -7.35400 5.57700 1.000 30.21000 8 ASP A CA 1
ATOM 2415 C C . ASP B 1 8 ? -3.70500 -6.50000 6.11100 1.000 35.65000 8 ASP A C 1
ATOM 2416 O O . ASP B 1 8 ? -3.77400 -6.20400 7.31400 1.000 28.65000 8 ASP A O 1
ATOM 2421 N N . CYS B 1 9 ? -4.59400 -6.12500 5.18200 1.000 36.62000 9 CYS A N 1
ATOM 2422 C CA . CYS B 1 9 ? -5.74600 -5.25800 5.35700 1.000 32.32000 9 CYS A CA 1
ATOM 2423 C C . CYS B 1 9 ? -6.15900 -5.14900 6.79700 1.000 37.02000 9 CYS A C 1
ATOM 2424 O O . CYS B 1 9 ? -6.91500 -5.97400 7.32300 1.000 31.57000 9 CYS A O 1
ATOM 2427 N N . GLY B 1 10 ? -5.47900 -4.22400 7.44000 1.000 41.32000 10 GLY A N 1
ATOM 2428 C CA . GLY B 1 10 ? -6.00800 -3.43300 8.47900 1.000 38.93000 10 GLY A CA 1
ATOM 2429 C C . GLY B 1 10 ? -6.50500 -2.10100 7.95000 1.000 32.51000 10 GLY A C 1
ATOM 2430 O O . GLY B 1 10 ? -6.84100 -1.94600 6.76800 1.000 30.63000 10 GLY A O 1
ATOM 2431 N N . ILE B 1 11 ? -6.54000 -1.12900 8.84700 1.000 32.62000 11 ILE A N 1
ATOM 2432 C CA . ILE B 1 11 ? -7.30300 0.08300 8.61400 1.000 29.78000 11 ILE A CA 1
ATOM 2433 C C . ILE B 1 11 ? -6.70900 0.89100 7.47900 1.000 28.31000 11 ILE A C 1
ATOM 2434 O O . ILE B 1 11 ? -7.41400 1.29400 6.55200 1.000 29.63000 11 ILE A O 1
ATOM 2439 N N . ASP B 1 12 ? -5.41900 1.17400 7.53100 1.000 29.30000 12 ASP A N 1
ATOM 2440 C CA . ASP B 1 12 ? -4.94100 2.06800 6.49600 1.000 32.18000 12 ASP A CA 1
ATOM 2441 C C . ASP B 1 12 ? -4.83400 1.35100 5.15600 1.000 32.13000 12 ASP A C 1
ATOM 2442 O O . ASP B 1 12 ? -5.00200 2.00400 4.12100 1.000 29.33000 12 ASP A O 1
ATOM 2447 N N . ASP B 1 13 ? -4.64600 0.01200 5.14900 1.000 26.55000 13 ASP A N 1
ATOM 2448 C CA . ASP B 1 13 ? -4.70500 -0.73900 3.89100 1.000 31.67000 13 ASP A CA 1
ATOM 2449 C C . ASP B 1 13 ? -6.02700 -0.52300 3.19000 1.000 29.61000 13 ASP A C 1
ATOM 2450 O O . ASP B 1 13 ? -6.08100 -0.45800 1.96300 1.000 26.50000 13 ASP A O 1
ATOM 2455 N N . ALA B 1 14 ? -7.12100 -0.59200 3.95600 1.000 31.17000 14 ALA A N 1
ATOM 2456 C CA . ALA B 1 14 ? -8.45500 -0.54600 3.36600 1.000 33.31000 14 ALA A CA 1
ATOM 2457 C C . ALA B 1 14 ? -8.65000 0.75800 2.62100 1.000 30.55000 14 ALA A C 1
ATOM 2458 O O . ALA B 1 14 ? -9.14600 0.77300 1.48700 1.000 29.11000 14 ALA A O 1
ATOM 2460 N N . THR B 1 15 ? -8.21500 1.85900 3.23400 1.000 32.33000 15 THR A N 1
ATOM 2461 C CA . THR B 1 15 ? -8.30100 3.15800 2.58400 1.000 29.79000 15 THR A CA 1
ATOM 2462 C C . THR B 1 15 ? -7.37800 3.22800 1.37700 1.000 30.54000 15 THR A C 1
ATOM 2463 O O . THR B 1 15 ? -7.73200 3.82100 0.35100 1.000 32.54000 15 THR A O 1
ATOM 2467 N N . ALA B 1 16 ? -6.20000 2.60600 1.46400 1.000 28.64000 16 ALA A N 1
ATOM 2468 C CA . ALA B 1 16 ? -5.32400 2.52400 0.29500 1.000 27.98000 16 ALA A CA 1
ATOM 2469 C C . ALA B 1 16 ? -5.99000 1.75500 -0.83400 1.000 28.84000 16 ALA A C 1
ATOM 2470 O O . ALA B 1 16 ? -5.94100 2.16800 -2.00500 1.000 27.44000 16 ALA A O 1
ATOM 2472 N N . ILE B 1 17 ? -6.63900 0.63800 -0.51000 1.000 28.86000 17 ILE A N 1
ATOM 2473 C CA . ILE B 1 17 ? -7.34400 -0.11200 -1.55100 1.000 28.64000 17 ILE A CA 1
ATOM 2474 C C . ILE B 1 17 ? -8.42200 0.75700 -2.18700 1.000 28.37000 17 ILE A C 1
ATOM 2475 O O . ILE B 1 17 ? -8.56300 0.79500 -3.40800 1.000 28.45000 17 ILE A O 1
ATOM 2480 N N . LEU B 1 18 ? -9.14900 1.51500 -1.37000 1.000 29.84000 18 LEU A N 1
ATOM 2481 C CA . LEU B 1 18 ? -10.21100 2.38500 -1.88800 1.000 30.75000 18 LEU A CA 1
ATOM 2482 C C . LEU B 1 18 ? -9.66300 3.45900 -2.82600 1.000 31.05000 18 LEU A C 1
ATOM 2483 O O . LEU B 1 18 ? -10.33900 3.85400 -3.78600 1.000 34.45000 18 LEU A O 1
ATOM 2488 N N . ILE B 1 19 ? -8.44800 3.95800 -2.56200 1.000 28.10000 19 ILE A N 1
ATOM 2489 C CA . ILE B 1 19 ? -7.82200 4.92100 -3.47200 1.000 27.72000 19 ILE A CA 1
ATOM 2490 C C . ILE B 1 19 ? -7.64200 4.31400 -4.85600 1.000 36.45000 19 ILE A C 1
ATOM 2491 O O . ILE B 1 19 ? -7.87500 4.97700 -5.88900 1.000 31.91000 19 ILE A O 1
ATOM 2496 N N . CYS B 1 20 ? -7.18300 3.05000 -4.89600 1.000 29.15000 20 CYS A N 1
ATOM 2497 C CA . CYS B 1 20 ? -7.01700 2.33800 -6.15200 1.000 31.95000 20 CYS A CA 1
ATOM 2498 C C . CYS B 1 20 ? -8.36200 2.13500 -6.84100 1.000 32.30000 20 CYS A C 1
ATOM 2499 O O . CYS B 1 20 ? -8.48400 2.36500 -8.05300 1.000 33.15000 20 CYS A O 1
ATOM 2502 N N . LEU B 1 21 ? -9.38200 1.70200 -6.08600 1.000 30.35000 21 LEU A N 1
ATOM 2503 C CA . LEU B 1 21 ? -10.70800 1.47400 -6.66000 1.000 31.87000 21 LEU A CA 1
ATOM 2504 C C . LEU B 1 21 ? -11.32700 2.75400 -7.19500 1.000 34.13000 21 LEU A C 1
ATOM 2505 O O . LEU B 1 21 ? -12.10400 2.72000 -8.15800 1.000 34.67000 21 LEU A O 1
ATOM 2510 N N . ALA B 1 22 ? -11.03400 3.88000 -6.56200 1.000 32.72000 22 ALA A N 1
ATOM 2511 C CA . ALA B 1 22 ? -11.70900 5.11500 -6.92500 1.000 34.44000 22 ALA A CA 1
ATOM 2512 C C . ALA B 1 22 ? -11.13900 5.74500 -8.18200 1.000 36.78000 22 ALA A C 1
ATOM 2513 O O . ALA B 1 22 ? -11.77200 6.64500 -8.73200 1.000 41.10000 22 ALA A O 1
ATOM 2515 N N . ASN B 1 23 ? -9.95200 5.33500 -8.63700 1.000 35.99000 23 ASN A N 1
ATOM 2516 C CA . ASN B 1 23 ? -9.36800 5.96700 -9.81800 1.000 34.85000 23 ASN A CA 1
ATOM 2517 C C . ASN B 1 23 ? -9.67300 5.12000 -11.03500 1.000 39.90000 23 ASN A C 1
ATOM 2518 O O . ASN B 1 23 ? -9.21400 3.96700 -11.10400 1.000 37.70000 23 ASN A O 1
ATOM 2523 N N . PRO B 1 24 ? -10.41700 5.64200 -12.02200 1.000 42.79000 24 PRO A N 1
ATOM 2524 C CA . PRO B 1 24 ? -10.91900 4.77300 -13.09400 1.000 38.74000 24 PRO A CA 1
ATOM 2525 C C . PRO B 1 24 ? -9.85800 4.34000 -14.08300 1.000 40.37000 24 PRO A C 1
ATOM 2526 O O . PRO B 1 24 ? -10.13300 3.44700 -14.89200 1.000 42.64000 24 PRO A O 1
ATOM 2530 N N . SER B 1 25 ? -8.65800 4.90800 -14.04600 1.000 34.98000 25 SER A N 1
ATOM 2531 C CA . SER B 1 25 ? -7.60000 4.38000 -14.89000 1.000 38.75000 25 SER A CA 1
ATOM 2532 C C . SER B 1 25 ? -6.82600 3.23100 -14.23800 1.000 39.68000 25 SER A C 1
ATOM 2533 O O . SER B 1 25 ? -5.85200 2.76300 -14.83100 1.000 41.34000 25 SER A O 1
ATOM 2536 N N . ILE B 1 26 ? -7.22400 2.76600 -13.04800 1.000 38.44000 26 ILE A N 1
ATOM 2537 C CA . ILE B 1 26 ? -6.55900 1.64400 -12.37000 1.000 37.20000 26 ILE A CA 1
ATOM 2538 C C . ILE B 1 26 ? -7.40700 0.39300 -12.52800 1.000 34.14000 26 ILE A C 1
ATOM 2539 O O . ILE B 1 26 ? -8.60800 0.40600 -12.23000 1.000 33.34000 26 ILE A O 1
ATOM 2544 N N . GLU B 1 27 ? -6.77600 -0.70200 -12.94800 1.000 37.16000 27 GLU A N 1
ATOM 2545 C CA . GLU B 1 27 ? -7.41200 -2.01200 -12.95100 1.000 34.64000 27 GLU A CA 1
ATOM 2546 C C . GLU B 1 27 ? -6.70600 -2.89900 -11.93100 1.000 36.64000 27 GLU A C 1
ATOM 2547 O O . GLU B 1 27 ? -5.55000 -3.28800 -12.13300 1.000 33.13000 27 GLU A O 1
ATOM 2553 N N . ILE B 1 28 ? -7.40500 -3.22100 -10.84800 1.000 35.10000 28 ILE A N 1
ATOM 2554 C CA . ILE B 1 28 ? -6.90700 -4.14600 -9.83800 1.000 35.51000 28 ILE A CA 1
ATOM 2555 C C . ILE B 1 28 ? -7.13400 -5.56000 -10.34900 1.000 37.16000 28 ILE A C 1
ATOM 2556 O O . ILE B 1 28 ? -8.27300 -6.01600 -10.45400 1.000 36.79000 28 ILE A O 1
ATOM 2561 N N . VAL B 1 29 ? -6.05300 -6.26600 -10.65200 1.000 36.09000 29 VAL A N 1
ATOM 2562 C CA . VAL B 1 29 ? -6.20800 -7.58600 -11.24300 1.000 34.29000 29 VAL A CA 1
ATOM 2563 C C . VAL B 1 29 ? -6.27000 -8.69900 -10.21200 1.000 35.09000 29 VAL A C 1
ATOM 2564 O O . VAL B 1 29 ? -6.65000 -9.82700 -10.56300 1.000 35.79000 29 VAL A O 1
ATOM 2568 N N . GLY B 1 30 ? -5.92600 -8.41500 -8.95700 1.000 30.88000 30 GLY A N 1
ATOM 2569 C CA . GLY B 1 30 ? -6.04000 -9.37800 -7.88800 1.000 32.05000 30 GLY A CA 1
ATOM 2570 C C . GLY B 1 30 ? -5.44600 -8.81800 -6.61600 1.000 34.38000 30 GLY A C 1
ATOM 2571 O O . GLY B 1 30 ? -4.59500 -7.92600 -6.66100 1.000 32.80000 30 GLY A O 1
ATOM 2572 N N . ILE B 1 31 ? -5.91200 -9.30800 -5.47500 1.000 31.11000 31 ILE A N 1
ATOM 2573 C CA . ILE B 1 31 ? -5.45500 -8.85500 -4.17100 1.000 29.85000 31 ILE A CA 1
ATOM 2574 C C . ILE B 1 31 ? -4.98600 -10.07500 -3.38400 1.000 34.66000 31 ILE A C 1
ATOM 2575 O O . ILE B 1 31 ? -5.77400 -10.99700 -3.14200 1.000 34.03000 31 ILE A O 1
ATOM 2580 N N . SER B 1 32 ? -3.73000 -10.07600 -2.95800 1.000 32.31000 32 SER A N 1
ATOM 2581 C CA . SER B 1 32 ? -3.21000 -11.18300 -2.16400 1.000 33.82000 32 SER A CA 1
ATOM 2582 C C . SER B 1 32 ? -3.10800 -10.75600 -0.71000 1.000 32.50000 32 SER A C 1
ATOM 2583 O O . SER B 1 32 ? -2.83300 -9.59400 -0.40100 1.000 31.39000 32 SER A O 1
ATOM 2586 N N . CYS B 1 33 ? -3.36200 -11.70400 0.18300 1.000 30.43000 33 CYS A N 1
ATOM 2587 C CA . CYS B 1 33 ? -3.45800 -11.43400 1.61200 1.000 29.61000 33 CYS A CA 1
ATOM 2588 C C . CYS B 1 33 ? -2.33500 -12.13300 2.37100 1.000 32.49000 33 CYS A C 1
ATOM 2589 O O . CYS B 1 33 ? -1.91600 -13.24200 2.02300 1.000 29.13000 33 CYS A O 1
ATOM 2592 N N . ILE B 1 34 ? -1.79500 -11.44200 3.36400 1.000 26.78000 34 ILE A N 1
ATOM 2593 C CA . ILE B 1 34 ? -0.74700 -11.98300 4.22700 1.000 29.97000 34 ILE A CA 1
ATOM 2594 C C . ILE B 1 34 ? -1.08800 -11.60100 5.66400 1.000 34.43000 34 ILE A C 1
ATOM 2595 O O . ILE B 1 34 ? -1.65300 -10.52200 5.91200 1.000 31.23000 34 ILE A O 1
ATOM 2600 N N . GLY B 1 35 ? -0.81200 -12.50500 6.60300 1.000 33.36000 35 GLY A N 1
ATOM 2601 C CA . GLY B 1 35 ? -0.88100 -12.13200 8.00300 1.000 37.92000 35 GLY A CA 1
ATOM 2602 C C . GLY B 1 35 ? 0.06700 -10.98800 8.31400 1.000 39.87000 35 GLY A C 1
ATOM 2603 O O . GLY B 1 35 ? 1.14300 -10.86400 7.72500 1.000 37.68000 35 GLY A O 1
ATOM 2604 N N . GLY B 1 36 ? -0.35200 -10.12500 9.23500 1.000 34.37000 36 GLY A N 1
ATOM 2605 C CA . GLY B 1 36 ? 0.48000 -9.00200 9.65300 1.000 38.53000 36 GLY A CA 1
ATOM 2606 C C . GLY B 1 36 ? -0.17600 -8.25600 10.79400 1.000 39.78000 36 GLY A C 1
ATOM 2607 O O . GLY B 1 36 ? -0.10600 -8.69800 11.94200 1.000 44.49000 36 GLY A O 1
ATOM 2608 N N . ASN B 1 37 ? -0.85700 -7.14900 10.47300 1.000 40.61000 37 ASN A N 1
ATOM 2609 C CA . ASN B 1 37 ? -1.72000 -6.45600 11.43300 1.000 40.74000 37 ASN A CA 1
ATOM 2610 C C . ASN B 1 37 ? -2.63000 -7.40700 12.17400 1.000 42.07000 37 ASN A C 1
ATOM 2611 O O . ASN B 1 37 ? -2.87600 -7.24400 13.37700 1.000 38.44000 37 ASN A O 1
ATOM 2616 N N . ALA B 1 38 ? -3.20500 -8.35400 11.44500 1.000 38.92000 38 ALA A N 1
ATOM 2617 C CA . ALA B 1 38 ? -4.12900 -9.31900 11.99400 1.000 41.16000 38 ALA A CA 1
ATOM 2618 C C . ALA B 1 38 ? -3.82100 -10.64600 11.33100 1.000 38.05000 38 ALA A C 1
ATOM 2619 O O . ALA B 1 38 ? -2.98800 -10.72300 10.42500 1.000 35.83000 38 ALA A O 1
ATOM 2621 N N . SER B 1 39 ? -4.51300 -11.68600 11.78300 1.000 38.20000 39 SER A N 1
ATOM 2622 C CA . SER B 1 39 ? -4.40300 -12.99900 11.16800 1.000 38.99000 39 SER A CA 1
ATOM 2623 C C . SER B 1 39 ? -4.80900 -12.95700 9.69700 1.000 37.04000 39 SER A C 1
ATOM 2624 O O . SER B 1 39 ? -5.56800 -12.08700 9.25400 1.000 28.50000 39 SER A O 1
ATOM 2627 N N . LEU B 1 40 ? -4.29000 -13.93100 8.93700 1.000 32.68000 40 LEU A N 1
ATOM 2628 C CA . LEU B 1 40 ? -4.63300 -14.07000 7.52900 1.000 34.43000 40 LEU A CA 1
ATOM 2629 C C . LEU B 1 40 ? -6.14200 -14.19100 7.34300 1.000 30.90000 40 LEU A C 1
ATOM 2630 O O . LEU B 1 40 ? -6.70500 -13.64600 6.38500 1.000 30.68000 40 LEU A O 1
ATOM 2635 N N . GLN B 1 41 ? -6.81600 -14.88300 8.26000 1.000 32.29000 41 GLN A N 1
ATOM 2636 C CA . GLN B 1 41 ? -8.26000 -15.07000 8.14000 1.000 34.65000 41 GLN A CA 1
ATOM 2637 C C . GLN B 1 41 ? -8.99500 -13.73600 8.28000 1.000 32.02000 41 GLN A C 1
ATOM 2638 O O . GLN B 1 41 ? -9.94800 -13.45900 7.54800 1.000 33.71000 41 GLN A O 1
ATOM 2644 N N . ASN B 1 42 ? -8.54900 -12.90000 9.21100 1.000 32.64000 42 ASN A N 1
ATOM 2645 C CA . ASN B 1 42 ? -9.11200 -11.56000 9.35600 1.000 32.67000 42 ASN A CA 1
ATOM 2646 C C . ASN B 1 42 ? -8.77000 -10.68600 8.15800 1.000 32.49000 42 ASN A C 1
ATOM 2647 O O . ASN B 1 42 ? -9.59500 -9.87900 7.72500 1.000 32.80000 42 ASN A O 1
ATOM 2652 N N . VAL B 1 43 ? -7.55600 -10.80600 7.61900 1.000 31.46000 43 VAL A N 1
ATOM 2653 C CA . VAL B 1 43 ? -7.20600 -10.00100 6.44900 1.000 33.02000 43 VAL A CA 1
ATOM 2654 C C . VAL B 1 43 ? -8.13600 -10.32800 5.28700 1.000 31.76000 43 VAL A C 1
ATOM 2655 O O . VAL B 1 43 ? -8.62200 -9.43100 4.60000 1.000 30.95000 43 VAL A O 1
ATOM 2659 N N . ILE B 1 44 ? -8.35200 -11.61300 5.01300 1.000 31.51000 44 ILE A N 1
ATOM 2660 C CA . ILE B 1 44 ? -9.30000 -12.00100 3.96300 1.000 34.68000 44 ILE A CA 1
ATOM 2661 C C . ILE B 1 44 ? -10.68700 -11.40300 4.22800 1.000 30.27000 44 ILE A C 1
ATOM 2662 O O . ILE B 1 44 ? -11.34500 -10.89000 3.31300 1.000 30.12000 44 ILE A O 1
ATOM 2667 N N . ARG B 1 45 ? -11.16500 -11.48400 5.47300 1.000 30.28000 45 ARG A N 1
ATOM 2668 C CA . ARG B 1 45 ? -12.46600 -10.89900 5.79500 1.000 33.70000 45 ARG A CA 1
ATOM 2669 C C . ARG B 1 45 ? -12.48800 -9.41500 5.48500 1.000 33.22000 45 ARG A C 1
ATOM 2670 O O . ARG B 1 45 ? -13.48200 -8.89300 4.96800 1.000 31.61000 45 ARG A O 1
ATOM 2678 N N . ASN B 1 46 ? -11.39900 -8.72400 5.81100 1.000 30.74000 46 ASN A N 1
ATOM 2679 C CA . ASN B 1 46 ? -11.32800 -7.27100 5.72900 1.000 31.37000 46 ASN A CA 1
ATOM 2680 C C . ASN B 1 46 ? -11.21400 -6.78200 4.29500 1.000 32.61000 46 ASN A C 1
ATOM 2681 O O . ASN B 1 46 ? -11.78100 -5.73600 3.93700 1.000 27.48000 46 ASN A O 1
ATOM 2686 N N . VAL B 1 47 ? -10.45200 -7.50600 3.47100 1.000 28.41000 47 VAL A N 1
ATOM 2687 C CA . VAL B 1 47 ? -10.44000 -7.24100 2.03700 1.000 27.65000 47 VAL A CA 1
ATOM 2688 C C . VAL B 1 47 ? -11.84500 -7.40500 1.46500 1.000 32.08000 47 VAL A C 1
ATOM 2689 O O . VAL B 1 47 ? -12.29500 -6.59800 0.64300 1.000 28.99000 47 VAL A O 1
ATOM 2693 N N . ASN B 1 48 ? -12.56500 -8.44600 1.89600 1.000 32.43000 48 ASN A N 1
ATOM 2694 C CA . ASN B 1 48 ? -13.93000 -8.63700 1.41300 1.000 32.14000 48 ASN A CA 1
ATOM 2695 C C . ASN B 1 48 ? -14.81700 -7.47500 1.84700 1.000 32.46000 48 ASN A C 1
ATOM 2696 O O . ASN B 1 48 ? -15.61300 -6.97500 1.05400 1.000 33.48000 48 ASN A O 1
ATOM 2701 N N . ARG B 1 49 ? -14.68400 -7.02900 3.10700 1.000 29.89000 49 ARG A N 1
ATOM 2702 C CA . ARG B 1 49 ? -15.48900 -5.90400 3.59200 1.000 31.30000 49 ARG A CA 1
ATOM 2703 C C . ARG B 1 49 ? -15.23600 -4.65100 2.77700 1.000 32.72000 49 ARG A C 1
ATOM 2704 O O . ARG B 1 49 ? -16.17000 -3.89400 2.47700 1.000 33.89000 49 ARG A O 1
ATOM 2712 N N . THR B 1 50 ? -13.96500 -4.37900 2.46000 1.000 31.73000 50 THR A N 1
ATOM 2713 C CA . THR B 1 50 ? -13.62300 -3.18200 1.70100 1.000 32.79000 50 THR A CA 1
ATOM 2714 C C . THR B 1 50 ? -14.22600 -3.22400 0.30600 1.000 35.32000 50 THR A C 1
ATOM 2715 O O . THR B 1 50 ? -14.81700 -2.24400 -0.15000 1.000 33.35000 50 THR A O 1
ATOM 2719 N N . LEU B 1 51 ? -14.09600 -4.36300 -0.38400 1.000 35.42000 51 LEU A N 1
ATOM 2720 C CA . LEU B 1 51 ? -14.64100 -4.48100 -1.73400 1.000 33.98000 51 LEU A CA 1
ATOM 2721 C C . LEU B 1 51 ? -16.17100 -4.39700 -1.73500 1.000 36.57000 51 LEU A C 1
ATOM 2722 O O . LEU B 1 51 ? -16.76800 -3.82100 -2.65400 1.000 37.69000 51 LEU A O 1
ATOM 2727 N N . LYS B 1 52 ? -16.82600 -4.96300 -0.71900 1.000 33.41000 52 LYS A N 1
ATOM 2728 C CA . LYS B 1 52 ? -18.28600 -4.91600 -0.68800 1.000 34.54000 52 LYS A CA 1
ATOM 2729 C C . LYS B 1 52 ? -18.79400 -3.50600 -0.38900 1.000 34.80000 52 LYS A C 1
ATOM 2730 O O . LYS B 1 52 ? -19.82700 -3.08400 -0.93100 1.000 34.41000 52 LYS A O 1
ATOM 2736 N N . VAL B 1 53 ? -18.08100 -2.76400 0.46600 1.000 35.86000 53 VAL A N 1
ATOM 2737 C CA . VAL B 1 53 ? -18.46100 -1.37800 0.75700 1.000 33.68000 53 VAL A CA 1
ATOM 2738 C C . VAL B 1 53 ? -18.32000 -0.52300 -0.49300 1.000 36.44000 53 VAL A C 1
ATOM 2739 O O . VAL B 1 53 ? -19.15600 0.35300 -0.77300 1.000 37.34000 53 VAL A O 1
ATOM 2743 N N . TRP B 1 54 ? -17.25900 -0.75600 -1.26700 1.000 35.55000 54 TRP A N 1
ATOM 2744 C CA . TRP B 1 54 ? -17.11300 -0.02800 -2.52100 1.000 35.33000 54 TRP A CA 1
ATOM 2745 C C . TRP B 1 54 ? -18.16700 -0.45600 -3.54000 1.000 39.73000 54 TRP A C 1
ATOM 2746 O O . TRP B 1 54 ? -18.68200 0.37500 -4.29600 1.000 37.41000 54 TRP A O 1
ATOM 2757 N N . GLY B 1 55 ? -18.48900 -1.74700 -3.57700 1.000 40.14000 55 GLY A N 1
ATOM 2758 C CA . GLY B 1 55 ? -19.41400 -2.27100 -4.55500 1.000 39.27000 55 GLY A CA 1
ATOM 2759 C C . GLY B 1 55 ? -18.77800 -2.89700 -5.77600 1.000 48.54000 55 GLY A C 1
ATOM 2760 O O . GLY B 1 55 ? -19.40400 -2.91200 -6.84200 1.000 48.52000 55 GLY A O 1
ATOM 2761 N N . LYS B 1 56 ? -17.55100 -3.43400 -5.66300 1.000 52.86000 56 LYS A N 1
ATOM 2762 C CA . LYS B 1 56 ? -16.88600 -4.09600 -6.79900 1.000 58.37000 56 LYS A CA 1
ATOM 2763 C C . LYS B 1 56 ? -16.22500 -5.38600 -6.31000 1.000 55.84000 56 LYS A C 1
ATOM 2764 O O . LYS B 1 56 ? -15.02600 -5.42100 -6.01500 1.000 48.73000 56 LYS A O 1
ATOM 2770 N N . THR B 1 57 ? -17.01300 -6.45400 -6.25700 1.000 53.18000 57 THR A N 1
ATOM 2771 C CA . THR B 1 57 ? -16.54900 -7.73900 -5.76100 1.000 58.15000 57 THR A CA 1
ATOM 2772 C C . THR B 1 57 ? -16.06000 -8.65000 -6.88400 1.000 55.73000 57 THR A C 1
ATOM 2773 O O . THR B 1 57 ? -15.89800 -9.85200 -6.66800 1.000 55.27000 57 THR A O 1
ATOM 2777 N N . ASP B 1 58 ? -15.81600 -8.08800 -8.06900 1.000 55.81000 58 ASP A N 1
ATOM 2778 C CA . ASP B 1 58 ? -15.29100 -8.78700 -9.23500 1.000 53.70000 58 ASP A CA 1
ATOM 2779 C C . ASP B 1 58 ? -13.76100 -8.98600 -9.19700 1.000 52.21000 58 ASP A C 1
ATOM 2780 O O . ASP B 1 58 ? -13.18400 -9.49900 -10.16000 1.000 53.17000 58 ASP A O 1
ATOM 2785 N N . ILE B 1 59 ? -13.07500 -8.58500 -8.14100 1.000 45.47000 59 ILE A N 1
ATOM 2786 C CA . ILE B 1 59 ? -11.61900 -8.69700 -8.05900 1.000 39.23000 59 ILE A CA 1
ATOM 2787 C C . ILE B 1 59 ? -11.28100 -9.96500 -7.28000 1.000 37.18000 59 ILE A C 1
ATOM 2788 O O . ILE B 1 59 ? -11.77000 -10.12700 -6.15500 1.000 34.80000 59 ILE A O 1
ATOM 2793 N N . PRO B 1 60 ? -10.47500 -10.87300 -7.82100 1.000 34.64000 60 PRO A N 1
ATOM 2794 C CA . PRO B 1 60 ? -10.18800 -12.11600 -7.09100 1.000 36.22000 60 PRO A CA 1
ATOM 2795 C C . PRO B 1 60 ? -9.28000 -11.88300 -5.88100 1.000 32.69000 60 PRO A C 1
ATOM 2796 O O . PRO B 1 60 ? -8.30400 -11.13100 -5.94400 1.000 31.92000 60 PRO A O 1
ATOM 2800 N N . ILE B 1 61 ? -9.61100 -12.55000 -4.77400 1.000 36.18000 61 ILE A N 1
ATOM 2801 C CA . ILE B 1 61 ? -8.88400 -12.46000 -3.50900 1.000 34.27000 61 ILE A CA 1
ATOM 2802 C C . ILE B 1 61 ? -8.18900 -13.79400 -3.22300 1.000 35.51000 61 ILE A C 1
ATOM 2803 O O . ILE B 1 61 ? -8.85100 -14.83700 -3.15100 1.000 32.60000 61 ILE A O 1
ATOM 2808 N N . PHE B 1 62 ? -6.86700 -13.75600 -3.01600 1.000 33.53000 62 PHE A N 1
ATOM 2809 C CA . PHE B 1 62 ? -6.06200 -14.94800 -2.75200 1.000 33.20000 62 PHE A CA 1
ATOM 2810 C C . PHE B 1 62 ? -5.46000 -14.87300 -1.35800 1.000 34.01000 62 PHE A C 1
ATOM 2811 O O . PHE B 1 62 ? -4.94000 -13.82100 -0.95400 1.000 34.03000 62 PHE A O 1
ATOM 2819 N N . GLY B 1 63 ? -5.50600 -15.99000 -0.64500 1.000 32.79000 63 GLY A N 1
ATOM 2820 C CA . GLY B 1 63 ? -4.85200 -16.10400 0.64700 1.000 32.52000 63 GLY A CA 1
ATOM 2821 C C . GLY B 1 63 ? -3.41100 -16.55200 0.48200 1.000 37.49000 63 GLY A C 1
ATOM 2822 O O . GLY B 1 63 ? -3.11500 -17.45000 -0.31200 1.000 34.29000 63 GLY A O 1
ATOM 2823 N N . GLY B 1 64 ? -2.51300 -15.92700 1.24700 1.000 32.35000 64 GLY A N 1
ATOM 2824 C CA . GLY B 1 64 ? -1.10900 -16.28100 1.16900 1.000 33.66000 64 GLY A CA 1
ATOM 2825 C C . GLY B 1 64 ? -0.60700 -17.04400 2.38300 1.000 36.35000 64 GLY A C 1
ATOM 2826 O O . GLY B 1 64 ? -1.30300 -17.92000 2.90300 1.000 34.60000 64 GLY A O 1
ATOM 2827 N N . CYS B 1 65 ? 0.58600 -16.70100 2.85600 1.000 33.23000 65 CYS A N 1
ATOM 2828 C CA . CYS B 1 65 ? 1.21000 -17.36300 3.98800 1.000 36.82000 65 CYS A CA 1
ATOM 2829 C C . CYS B 1 65 ? 0.59000 -16.86600 5.30000 1.000 35.31000 65 CYS A C 1
ATOM 2830 O O . CYS B 1 65 ? 0.13200 -15.72100 5.40200 1.000 39.19000 65 CYS A O 1
ATOM 2833 N N . GLN B 1 66 ? 0.57900 -17.73600 6.31700 1.000 38.09000 66 GLN A N 1
ATOM 2834 C CA . GLN B 1 66 ? 0.04500 -17.37700 7.64000 1.000 45.08000 66 GLN A CA 1
ATOM 2835 C C . GLN B 1 66 ? 1.01000 -16.62600 8.54700 1.000 45.90000 66 GLN A C 1
ATOM 2836 O O . GLN B 1 66 ? 0.54900 -15.90300 9.44700 1.000 45.66000 66 GLN A O 1
ATOM 2842 N N . ALA B 1 67 ? 2.31500 -16.76400 8.35200 1.000 39.41000 67 ALA A N 1
ATOM 2843 C CA . ALA B 1 67 ? 3.26800 -16.20000 9.29500 1.000 37.94000 67 ALA A CA 1
ATOM 2844 C C . ALA B 1 67 ? 4.44900 -15.64500 8.51900 1.000 37.30000 67 ALA A C 1
ATOM 2845 O O . ALA B 1 67 ? 4.59300 -15.93400 7.32300 1.000 35.34000 67 ALA A O 1
ATOM 2847 N N . PRO B 1 68 ? 5.29000 -14.81200 9.15500 1.000 37.88000 68 PRO A N 1
ATOM 2848 C CA . PRO B 1 68 ? 6.55200 -14.38800 8.53300 1.000 37.49000 68 PRO A CA 1
ATOM 2849 C C . PRO B 1 68 ? 7.41400 -15.58800 8.18800 1.000 37.03000 68 PRO A C 1
ATOM 2850 O O . PRO B 1 68 ? 7.21800 -16.68500 8.70700 1.000 36.73000 68 PRO A O 1
ATOM 2854 N N . LEU B 1 69 ? 8.41400 -15.35900 7.33000 1.000 37.09000 69 LEU A N 1
ATOM 2855 C CA . LEU B 1 69 ? 9.30600 -16.45200 6.93700 1.000 36.26000 69 LEU A CA 1
ATOM 2856 C C . LEU B 1 69 ? 9.90500 -17.14700 8.15100 1.000 37.82000 69 LEU A C 1
ATOM 2857 O O . LEU B 1 69 ? 9.76900 -18.36300 8.30000 1.000 39.25000 69 LEU A O 1
ATOM 2862 N N . VAL B 1 70 ? 10.57800 -16.39700 9.02600 1.000 36.62000 70 VAL A N 1
ATOM 2863 C CA . VAL B 1 70 ? 11.19800 -17.01700 10.19500 1.000 39.10000 70 VAL A CA 1
ATOM 2864 C C . VAL B 1 70 ? 10.81100 -16.30800 11.48600 1.000 41.77000 70 VAL A C 1
ATOM 2865 O O . VAL B 1 70 ? 10.66800 -16.95600 12.52800 1.000 42.69000 70 VAL A O 1
ATOM 2869 N N . GLN B 1 71 ? 10.60000 -14.98900 11.44500 1.000 44.63000 71 GLN A N 1
ATOM 2870 C CA . GLN B 1 71 ? 10.23600 -14.30000 12.67700 1.000 45.37000 71 GLN A CA 1
ATOM 2871 C C . GLN B 1 71 ? 8.83900 -14.71800 13.14600 1.000 46.00000 71 GLN A C 1
ATOM 2872 O O . GLN B 1 71 ? 8.01500 -15.17300 12.34400 1.000 40.70000 71 GLN A O 1
ATOM 2878 N N . PRO B 1 72 ? 8.55500 -14.61100 14.44600 1.000 47.09000 72 PRO A N 1
ATOM 2879 C CA . PRO B 1 72 ? 7.21200 -14.95700 14.93500 1.000 44.78000 72 PRO A CA 1
ATOM 2880 C C . PRO B 1 72 ? 6.19300 -13.91100 14.50400 1.000 46.32000 72 PRO A C 1
ATOM 2881 O O . PRO B 1 72 ? 6.53300 -12.79300 14.11500 1.000 42.81000 72 PRO A O 1
ATOM 2885 N N . LYS B 1 73 ? 4.92200 -14.28900 14.57200 1.000 43.93000 73 LYS A N 1
ATOM 2886 C CA . LYS B 1 73 ? 3.86200 -13.36500 14.19600 1.000 52.45000 73 LYS A CA 1
ATOM 2887 C C . LYS B 1 73 ? 3.75400 -12.23000 15.20800 1.000 50.87000 73 LYS A C 1
ATOM 2888 O O . LYS B 1 73 ? 3.94300 -12.42900 16.41000 1.000 49.70000 73 LYS A O 1
ATOM 2894 N N . MET B 1 74 ? 3.43300 -11.03000 14.70700 1.000 52.36000 74 MET A N 1
ATOM 2895 C CA . MET B 1 74 ? 3.36800 -9.80400 15.51900 1.000 53.58000 74 MET A CA 1
ATOM 2896 C C . MET B 1 74 ? 2.07900 -9.03300 15.19700 1.000 50.56000 74 MET A C 1
ATOM 2897 O O . MET B 1 74 ? 2.10500 -7.91800 14.68900 1.000 46.34000 74 MET A O 1
ATOM 2902 N N . GLU B 1 75 ? 0.93000 -9.62700 15.50900 1.000 46.63000 75 GLU A N 1
ATOM 2903 C CA . GLU B 1 75 ? -0.34500 -8.96100 15.26900 1.000 48.06000 75 GLU A CA 1
ATOM 2904 C C . GLU B 1 75 ? -0.50900 -7.76100 16.20300 1.000 46.02000 75 GLU A C 1
ATOM 2905 O O . GLU B 1 75 ? 0.02300 -7.73300 17.31400 1.000 51.35000 75 GLU A O 1
ATOM 2911 N N . ILE B 1 76 ? -1.23800 -6.74400 15.74600 1.000 40.82000 76 ILE A N 1
ATOM 2912 C CA . ILE B 1 76 ? -1.28500 -5.53700 16.56900 1.000 40.86000 76 ILE A CA 1
ATOM 2913 C C . ILE B 1 76 ? -2.72400 -5.08800 16.82400 1.000 44.12000 76 ILE A C 1
ATOM 2914 O O . ILE B 1 76 ? -3.14500 -4.02300 16.33500 1.000 37.55000 76 ILE A O 1
ATOM 2919 N N . PRO B 1 77 ? -3.49700 -5.84100 17.61800 1.000 41.91000 77 PRO A N 1
ATOM 2920 C CA . PRO B 1 77 ? -4.90400 -5.46000 17.84900 1.000 39.55000 77 PRO A CA 1
ATOM 2921 C C . PRO B 1 77 ? -5.08300 -4.21100 18.69700 1.000 41.14000 77 PRO A C 1
ATOM 2922 O O . PRO B 1 77 ? -6.18300 -3.64200 18.70800 1.000 37.61000 77 PRO A O 1
ATOM 2926 N N . HIS B 1 78 ? -4.05600 -3.77000 19.42700 1.000 40.91000 78 HIS A N 1
ATOM 2927 C CA . HIS B 1 78 ? -4.19700 -2.53600 20.20300 1.000 38.46000 78 HIS A CA 1
ATOM 2928 C C . HIS B 1 78 ? -4.34900 -1.33000 19.29800 1.000 40.11000 78 HIS A C 1
ATOM 2929 O O . HIS B 1 78 ? -4.86800 -0.28600 19.72200 1.000 34.97000 78 HIS A O 1
ATOM 2936 N N . ILE B 1 79 ? -3.88300 -1.44500 18.06100 1.000 41.10000 79 ILE A N 1
ATOM 2937 C CA . ILE B 1 79 ? -3.88600 -0.33800 17.11600 1.000 40.52000 79 ILE A CA 1
ATOM 2938 C C . ILE B 1 79 ? -5.01200 -0.47900 16.10600 1.000 41.50000 79 ILE A C 1
ATOM 2939 O O . ILE B 1 79 ? -5.80000 0.45100 15.89500 1.000 39.45000 79 ILE A O 1
ATOM 2944 N N . HIS B 1 80 ? -5.10700 -1.65200 15.48400 1.000 38.38000 80 HIS A N 1
ATOM 2945 C CA . HIS B 1 80 ? -6.06800 -1.89200 14.41300 1.000 35.59000 80 HIS A CA 1
ATOM 2946 C C . HIS B 1 80 ? -7.33200 -2.61800 14.88100 1.000 35.02000 80 HIS A C 1
ATOM 2947 O O . HIS B 1 80 ? -8.17700 -2.93800 14.04700 1.000 33.02000 80 HIS A O 1
ATOM 2954 N N . GLY B 1 81 ? -7.47500 -2.88600 16.18400 1.000 35.75000 81 GLY A N 1
ATOM 2955 C CA . GLY B 1 81 ? -8.63000 -3.57700 16.71300 1.000 36.13000 81 GLY A CA 1
ATOM 2956 C C . GLY B 1 81 ? -8.50600 -5.09300 16.63800 1.000 36.81000 81 GLY A C 1
ATOM 2957 O O . GLY B 1 81 ? -7.63500 -5.66000 15.96700 1.000 35.59000 81 GLY A O 1
ATOM 2958 N N . GLY B 1 82 ? -9.40200 -5.76300 17.36800 1.000 34.55000 82 GLY A N 1
ATOM 2959 C CA . GLY B 1 82 ? -9.35500 -7.21400 17.43500 1.000 33.32000 82 GLY A CA 1
ATOM 2960 C C . GLY B 1 82 ? -9.49800 -7.90100 16.08800 1.000 36.72000 82 GLY A C 1
ATOM 2961 O O . GLY B 1 82 ? -8.91500 -8.96300 15.87400 1.000 34.51000 82 GLY A O 1
ATOM 2962 N N . ASP B 1 83 ? -10.28200 -7.32800 15.17100 1.000 33.98000 83 ASP A N 1
ATOM 2963 C CA . ASP B 1 83 ? -10.45000 -7.92100 13.84700 1.000 36.75000 83 ASP A CA 1
ATOM 2964 C C . ASP B 1 83 ? -9.49800 -7.34900 12.80600 1.000 33.09000 83 ASP A C 1
ATOM 2965 O O . ASP B 1 83 ? -9.56200 -7.75500 11.64300 1.000 33.88000 83 ASP A O 1
ATOM 2970 N N . GLY B 1 84 ? -8.63300 -6.41500 13.18400 1.000 30.26000 84 GLY A N 1
ATOM 2971 C CA . GLY B 1 84 ? -7.76300 -5.77800 12.22000 1.000 30.75000 84 GLY A CA 1
ATOM 2972 C C . GLY B 1 84 ? -8.38300 -4.64800 11.41400 1.000 33.63000 84 GLY A C 1
ATOM 2973 O O . GLY B 1 84 ? -7.67600 -4.02100 10.62400 1.000 27.86000 84 GLY A O 1
ATOM 2974 N N . LEU B 1 85 ? -9.67700 -4.37800 11.55000 1.000 30.46000 85 LEU A N 1
ATOM 2975 C CA . LEU B 1 85 ? -10.31300 -3.30100 10.79200 1.000 33.19000 85 LEU A CA 1
ATOM 2976 C C . LEU B 1 85 ? -11.13800 -2.42600 11.72800 1.000 33.54000 85 LEU A C 1
ATOM 2977 O O . LEU B 1 85 ? -12.26600 -2.03500 11.42900 1.000 34.16000 85 LEU A O 1
ATOM 2982 N N . GLY B 1 86 ? -10.57800 -2.13300 12.89700 1.000 32.24000 86 GLY A N 1
ATOM 2983 C CA . GLY B 1 86 ? -11.19700 -1.31300 13.90800 1.000 32.61000 86 GLY A CA 1
ATOM 2984 C C . GLY B 1 86 ? -12.46700 -1.86300 14.50500 1.000 35.23000 86 GLY A C 1
ATOM 2985 O O . GLY B 1 86 ? -13.24200 -1.08800 15.06700 1.000 34.40000 86 GLY A O 1
ATOM 2986 N N . ASP B 1 87 ? -12.71600 -3.16800 14.39500 1.000 34.63000 87 ASP A N 1
ATOM 2987 C CA . ASP B 1 87 ? -13.84900 -3.80400 15.06000 1.000 35.95000 87 ASP A CA 1
ATOM 2988 C C . ASP B 1 87 ? -15.16500 -3.15400 14.65200 1.000 36.43000 87 ASP A C 1
ATOM 2989 O O . ASP B 1 87 ? -16.06100 -2.94800 15.47100 1.000 40.03000 87 ASP A O 1
ATOM 2994 N N . ILE B 1 88 ? -15.28000 -2.82700 13.37100 1.000 34.62000 88 ILE A N 1
ATOM 2995 C CA . ILE B 1 88 ? -16.54000 -2.32700 12.87500 1.000 35.56000 88 ILE A CA 1
ATOM 2996 C C . ILE B 1 88 ? -17.58800 -3.43500 12.92500 1.000 41.33000 88 ILE A C 1
ATOM 2997 O O . ILE B 1 88 ? -17.28400 -4.62800 13.07100 1.000 37.25000 88 ILE A O 1
ATOM 3002 N N . ASN B 1 89 ? -18.84300 -3.02500 12.85000 1.000 37.99000 89 ASN A N 1
ATOM 3003 C CA . ASN B 1 89 ? -19.98000 -3.93100 12.96700 1.000 39.72000 89 ASN A CA 1
ATOM 3004 C C . ASN B 1 89 ? -20.53800 -4.17100 11.56900 1.000 37.93000 89 ASN A C 1
ATOM 3005 O O . ASN B 1 89 ? -21.04800 -3.23600 10.94100 1.000 38.69000 89 ASN A O 1
ATOM 3010 N N . ASP B 1 90 ? -20.43100 -5.41100 11.07900 1.000 34.23000 90 ASP A N 1
ATOM 3011 C CA . ASP B 1 90 ? -20.87300 -5.70400 9.71500 1.000 41.20000 90 ASP A CA 1
ATOM 3012 C C . ASP B 1 90 ? -22.33400 -5.33500 9.51000 1.000 37.05000 90 ASP A C 1
ATOM 3013 O O . ASP B 1 90 ? -22.73100 -4.98800 8.39800 1.000 36.22000 90 ASP A O 1
ATOM 3018 N N . ASN B 1 91 ? -23.14600 -5.38400 10.56400 1.000 39.55000 91 ASN A N 1
ATOM 3019 C CA . ASN B 1 91 ? -24.56600 -5.10500 10.38700 1.000 38.42000 91 ASN A CA 1
ATOM 3020 C C . ASN B 1 91 ? -24.82600 -3.63200 10.11900 1.000 37.86000 91 ASN A C 1
ATOM 3021 O O . ASN B 1 91 ? -25.91200 -3.29100 9.65000 1.000 39.36000 91 ASN A O 1
ATOM 3026 N N . ASP B 1 92 ? -23.85900 -2.75600 10.39800 1.000 37.06000 92 ASP A N 1
ATOM 3027 C CA . ASP B 1 92 ? -23.94100 -1.36400 9.96300 1.000 37.22000 92 ASP A CA 1
ATOM 3028 C C . ASP B 1 92 ? -23.55000 -1.17700 8.50400 1.000 38.63000 92 ASP A C 1
ATOM 3029 O O . ASP B 1 92 ? -23.74300 -0.09100 7.96000 1.000 34.95000 92 ASP A O 1
ATOM 3034 N N . PHE B 1 93 ? -22.98700 -2.18400 7.84700 1.000 33.71000 93 PHE A N 1
ATOM 3035 C CA . PHE B 1 93 ? -22.51600 -1.97800 6.48500 1.000 33.34000 93 PHE A CA 1
ATOM 3036 C C . PHE B 1 93 ? -23.15100 -2.91900 5.47500 1.000 34.02000 93 PHE A C 1
ATOM 3037 O O . PHE B 1 93 ? -22.92200 -2.75200 4.27000 1.000 36.59000 93 PHE A O 1
ATOM 3045 N N . GLY B 1 94 ? -23.94400 -3.88300 5.91700 1.000 37.52000 94 GLY A N 1
ATOM 3046 C CA . GLY B 1 94 ? -24.40600 -4.91600 5.01200 1.000 38.10000 94 GLY A CA 1
ATOM 3047 C C . GLY B 1 94 ? -23.30800 -5.81500 4.48500 1.000 39.66000 94 GLY A C 1
ATOM 3048 O O . GLY B 1 94 ? -23.40500 -6.31600 3.36500 1.000 38.43000 94 GLY A O 1
ATOM 3049 N N . THR B 1 95 ? -22.24800 -6.01800 5.26000 1.000 39.26000 95 THR A N 1
ATOM 3050 C CA . THR B 1 95 ? -21.15100 -6.88700 4.86100 1.000 39.49000 95 THR A CA 1
ATOM 3051 C C . THR B 1 95 ? -21.15900 -8.19200 5.63200 1.000 41.77000 95 THR A C 1
ATOM 3052 O O . THR B 1 95 ? -20.14900 -8.90600 5.64800 1.000 43.79000 95 THR A O 1
ATOM 3056 N N . ASN B 1 96 ? -22.26100 -8.49000 6.30900 1.000 39.12000 96 ASN A N 1
ATOM 3057 C CA . ASN B 1 96 ? -22.42600 -9.75600 7.01100 1.000 43.41000 96 ASN A CA 1
ATOM 3058 C C . ASN B 1 96 ? -22.89300 -10.84800 6.04200 1.000 44.16000 96 ASN A C 1
ATOM 3059 O O . ASN B 1 96 ? -24.00300 -11.37800 6.13800 1.000 45.31000 96 ASN A O 1
ATOM 3064 N N . THR B 1 97 ? -22.01000 -11.17200 5.10100 1.000 37.65000 97 THR A N 1
ATOM 3065 C CA . THR B 1 97 ? -22.28200 -12.06000 3.98300 1.000 39.81000 97 THR A CA 1
ATOM 3066 C C . THR B 1 97 ? -21.04600 -12.93400 3.74700 1.000 42.61000 97 THR A C 1
ATOM 3067 O O . THR B 1 97 ? -19.97700 -12.64900 4.28800 1.000 43.51000 97 THR A O 1
ATOM 3071 N N . PRO B 1 98 ? -21.18600 -14.00900 2.96400 1.000 44.09000 98 PRO A N 1
ATOM 3072 C CA . PRO B 1 98 ? -20.03200 -14.89900 2.74200 1.000 46.32000 98 PRO A CA 1
ATOM 3073 C C . PRO B 1 98 ? -18.85300 -14.19600 2.07600 1.000 42.90000 98 PRO A C 1
ATOM 3074 O O . PRO B 1 98 ? -19.00700 -13.32400 1.22000 1.000 42.81000 98 PRO A O 1
ATOM 3078 N N . ASN B 1 99 ? -17.65800 -14.60500 2.47400 1.000 42.61000 99 ASN A N 1
ATOM 3079 C CA . ASN B 1 99 ? -16.43100 -14.01800 1.96500 1.000 40.05000 99 ASN A CA 1
ATOM 3080 C C . ASN B 1 99 ? -15.94200 -14.79900 0.76300 1.000 42.85000 99 ASN A C 1
ATOM 3081 O O . ASN B 1 99 ? -15.94600 -16.03000 0.76100 1.000 45.92000 99 ASN A O 1
ATOM 3086 N N . LYS B 1 100 ? -15.52200 -14.08100 -0.26200 1.000 44.05000 100 LYS A N 1
ATOM 3087 C CA . LYS B 1 100 ? -14.94200 -14.71600 -1.43100 1.000 44.30000 100 LYS A CA 1
ATOM 3088 C C . LYS B 1 100 ? -13.45700 -14.96200 -1.19700 1.000 41.17000 100 LYS A C 1
ATOM 3089 O O . LYS B 1 100 ? -12.78000 -14.16700 -0.53500 1.000 40.07000 100 LYS A O 1
ATOM 3095 N N . LEU B 1 101 ? -12.97000 -16.09300 -1.70800 1.000 42.34000 101 LEU A N 1
ATOM 3096 C CA . LEU B 1 101 ? -11.55600 -16.46000 -1.59600 1.000 40.68000 101 LEU A CA 1
ATOM 3097 C C . LEU B 1 101 ? -11.24400 -17.44100 -2.71100 1.000 41.15000 101 LEU A C 1
ATOM 3098 O O . LEU B 1 101 ? -11.90700 -18.47700 -2.81700 1.000 42.31000 101 LEU A O 1
ATOM 3103 N N . GLU B 1 102 ? -10.26600 -17.11200 -3.54700 1.000 35.94000 102 GLU A N 1
ATOM 3104 C CA . GLU B 1 102 ? -9.92000 -18.00100 -4.64300 1.000 37.71000 102 GLU A CA 1
ATOM 3105 C C . GLU B 1 102 ? -9.25300 -19.26700 -4.11700 1.000 38.72000 102 GLU A C 1
ATOM 3106 O O . GLU B 1 102 ? -8.78800 -19.34000 -2.98200 1.000 39.35000 102 GLU A O 1
ATOM 3112 N N . LYS B 1 103 ? -9.20900 -20.28400 -4.95700 1.000 41.36000 103 LYS A N 1
ATOM 3113 C CA . LYS B 1 103 ? -8.66600 -21.54000 -4.47500 1.000 43.47000 103 LYS A CA 1
ATOM 3114 C C . LYS B 1 103 ? -7.14800 -21.57500 -4.52600 1.000 44.55000 103 LYS A C 1
ATOM 3115 O O . LYS B 1 103 ? -6.52700 -22.24600 -3.68500 1.000 37.74000 103 LYS A O 1
ATOM 3121 N N . GLU B 1 104 ? -6.55100 -20.86500 -5.49400 1.000 38.56000 104 GLU A N 1
ATOM 3122 C CA . GLU B 1 104 ? -5.10300 -20.86200 -5.62200 1.000 38.90000 104 GLU A CA 1
ATOM 3123 C C . GLU B 1 104 ? -4.41500 -20.11900 -4.48000 1.000 35.86000 104 GLU A C 1
ATOM 3124 O O . GLU B 1 104 ? -4.92900 -19.12200 -3.97000 1.000 34.95000 104 GLU A O 1
ATOM 3130 N N . HIS B 1 105 ? -3.23100 -20.60300 -4.08100 1.000 32.81000 105 HIS A N 1
ATOM 3131 C CA . HIS B 1 105 ? -2.40200 -19.85000 -3.15000 1.000 34.44000 105 HIS A CA 1
ATOM 3132 C C . HIS B 1 105 ? -1.94100 -18.55600 -3.80700 1.000 33.77000 105 HIS A C 1
ATOM 3133 O O . HIS B 1 105 ? -1.62100 -18.52700 -4.99900 1.000 32.35000 105 HIS A O 1
ATOM 3140 N N . ALA B 1 106 ? -1.89300 -17.47900 -3.01100 1.000 33.14000 106 ALA A N 1
ATOM 3141 C CA . ALA B 1 106 ? -1.48800 -16.17500 -3.54700 1.000 33.26000 106 ALA A CA 1
ATOM 3142 C C . ALA B 1 106 ? -0.11000 -16.20400 -4.22200 1.000 34.47000 106 ALA A C 1
ATOM 3143 O O . ALA B 1 106 ? 0.13500 -15.43100 -5.15500 1.000 32.77000 106 ALA A O 1
ATOM 3145 N N . VAL B 1 107 ? 0.80300 -17.08300 -3.78400 1.000 34.78000 107 VAL A N 1
ATOM 3146 C CA . VAL B 1 107 ? 2.12600 -17.14100 -4.41400 1.000 33.51000 107 VAL A CA 1
ATOM 3147 C C . VAL B 1 107 ? 2.01100 -17.62500 -5.85700 1.000 33.13000 107 VAL A C 1
ATOM 3148 O O . VAL B 1 107 ? 2.55700 -17.01400 -6.78200 1.000 33.12000 107 VAL A O 1
ATOM 3152 N N . ASN B 1 108 ? 1.28100 -18.72200 -6.08000 1.000 34.94000 108 ASN A N 1
ATOM 3153 C CA . ASN B 1 108 ? 1.14200 -19.23500 -7.44100 1.000 31.49000 108 ASN A CA 1
ATOM 3154 C C . ASN B 1 108 ? 0.27200 -18.30800 -8.28800 1.000 35.55000 108 ASN A C 1
ATOM 3155 O O . ASN B 1 108 ? 0.53800 -18.10400 -9.48000 1.000 35.40000 108 ASN A O 1
ATOM 3160 N N . ALA B 1 109 ? -0.75500 -17.71000 -7.69100 1.000 32.12000 109 ALA A N 1
ATOM 3161 C CA . ALA B 1 109 ? -1.56200 -16.75000 -8.45000 1.000 34.64000 109 ALA A CA 1
ATOM 3162 C C . ALA B 1 109 ? -0.73800 -15.52300 -8.85600 1.000 31.45000 109 ALA A C 1
ATOM 3163 O O . ALA B 1 109 ? -0.85700 -15.02900 -9.98500 1.000 35.30000 109 ALA A O 1
ATOM 3165 N N . LEU B 1 110 ? 0.13100 -15.03300 -7.96600 1.000 33.92000 110 LEU A N 1
ATOM 3166 C CA . LEU B 1 110 ? 1.00100 -13.92600 -8.35800 1.000 33.49000 110 LEU A CA 1
ATOM 3167 C C . LEU B 1 110 ? 1.94400 -14.34500 -9.48200 1.000 34.54000 110 LEU A C 1
ATOM 3168 O O . LEU B 1 110 ? 2.11400 -13.61300 -10.46600 1.000 31.90000 110 LEU A O 1
ATOM 3173 N N . ILE B 1 111 ? 2.54200 -15.53300 -9.37700 1.000 33.48000 111 ILE A N 1
ATOM 3174 C CA . ILE B 1 111 ? 3.44100 -15.99200 -10.43500 1.000 33.71000 111 ILE A CA 1
ATOM 3175 C C . ILE B 1 111 ? 2.70100 -16.07300 -11.76500 1.000 34.74000 111 ILE A C 1
ATOM 3176 O O . ILE B 1 111 ? 3.21000 -15.64000 -12.80700 1.000 32.17000 111 ILE A O 1
ATOM 3181 N N . HIS B 1 112 ? 1.49500 -16.64200 -11.75300 1.000 31.61000 112 HIS A N 1
ATOM 3182 C CA . HIS B 1 112 ? 0.71700 -16.73300 -12.98200 1.000 37.01000 112 HIS A CA 1
ATOM 3183 C C . HIS B 1 112 ? 0.39300 -15.34500 -13.53200 1.000 39.46000 112 HIS A C 1
ATOM 3184 O O . HIS B 1 112 ? 0.51200 -15.10700 -14.74100 1.000 36.87000 112 HIS A O 1
ATOM 3191 N N . ALA B 1 113 ? -0.00500 -14.40900 -12.65900 1.000 34.16000 113 ALA A N 1
ATOM 3192 C CA . ALA B 1 113 ? -0.27400 -13.06300 -13.14500 1.000 36.94000 113 ALA A CA 1
ATOM 3193 C C . ALA B 1 113 ? 0.96800 -12.46800 -13.78600 1.000 34.76000 113 ALA A C 1
ATOM 3194 O O . ALA B 1 113 ? 0.89600 -11.90200 -14.88200 1.000 37.02000 113 ALA A O 1
ATOM 3196 N N . ALA B 1 114 ? 2.12600 -12.61700 -13.14000 1.000 36.96000 114 ALA A N 1
ATOM 3197 C CA . ALA B 1 114 ? 3.33200 -11.98400 -13.67600 1.000 36.76000 114 ALA A CA 1
ATOM 3198 C C . ALA B 1 114 ? 3.75300 -12.60200 -15.00300 1.000 39.40000 114 ALA A C 1
ATOM 3199 O O . ALA B 1 114 ? 4.38400 -11.92700 -15.82900 1.000 39.04000 114 ALA A O 1
ATOM 3201 N N . ASN B 1 115 ? 3.41500 -13.87400 -15.22300 1.000 36.74000 115 ASN A N 1
ATOM 3202 C CA . ASN B 1 115 ? 3.70700 -14.53500 -16.48800 1.000 39.85000 115 ASN A CA 1
ATOM 3203 C C . ASN B 1 115 ? 2.73800 -14.16000 -17.60100 1.000 43.83000 115 ASN A C 1
ATOM 3204 O O . ASN B 1 115 ? 3.07900 -14.34400 -18.77600 1.000 45.43000 115 ASN A O 1
ATOM 3209 N N . THR B 1 116 ? 1.54000 -13.65800 -17.27500 1.000 39.33000 116 THR A N 1
ATOM 3210 C CA . THR B 1 116 ? 0.49200 -13.57200 -18.28000 1.000 41.07000 116 THR A CA 1
ATOM 3211 C C . THR B 1 116 ? -0.11600 -12.18100 -18.47800 1.000 46.93000 116 THR A C 1
ATOM 3212 O O . THR B 1 116 ? -0.78300 -11.96800 -19.49600 1.000 49.92000 116 THR A O 1
ATOM 3216 N N . ILE B 1 117 ? 0.08700 -11.23800 -17.56200 1.000 43.81000 117 ILE A N 1
ATOM 3217 C CA . ILE B 1 117 ? -0.48700 -9.89700 -17.66300 1.000 43.65000 117 ILE A CA 1
ATOM 3218 C C . ILE B 1 117 ? 0.63700 -8.92600 -17.99100 1.000 45.31000 117 ILE A C 1
ATOM 3219 O O . ILE B 1 117 ? 1.56600 -8.75000 -17.19500 1.000 45.45000 117 ILE A O 1
ATOM 3224 N N . GLU B 1 118 ? 0.56700 -8.29900 -19.16300 1.000 47.27000 118 GLU A N 1
ATOM 3225 C CA . GLU B 1 118 ? 1.63000 -7.38800 -19.56300 1.000 49.00000 118 GLU A CA 1
ATOM 3226 C C . GLU B 1 118 ? 1.52900 -6.08100 -18.78700 1.000 45.33000 118 GLU A C 1
ATOM 3227 O O . GLU B 1 118 ? 0.43900 -5.62500 -18.45100 1.000 44.42000 118 GLU A O 1
ATOM 3233 N N . ASP B 1 119 ? 2.69600 -5.50100 -18.48300 1.000 39.86000 119 ASP A N 1
ATOM 3234 C CA . ASP B 1 119 ? 2.82000 -4.24500 -17.74100 1.000 44.22000 119 ASP A CA 1
ATOM 3235 C C . ASP B 1 119 ? 2.10600 -4.31000 -16.39500 1.000 41.90000 119 ASP A C 1
ATOM 3236 O O . ASP B 1 119 ? 1.47200 -3.34800 -15.96100 1.000 40.63000 119 ASP A O 1
ATOM 3241 N N . LEU B 1 120 ? 2.21000 -5.46500 -15.74200 1.000 39.67000 120 LEU A N 1
ATOM 3242 C CA . LEU B 1 120 ? 1.71500 -5.64400 -14.38800 1.000 34.96000 120 LEU A CA 1
ATOM 3243 C C . LEU B 1 120 ? 2.57700 -4.86300 -13.40500 1.000 34.02000 120 LEU A C 1
ATOM 3244 O O . LEU B 1 120 ? 3.80800 -4.92100 -13.46500 1.000 37.60000 120 LEU A O 1
ATOM 3249 N N . ASN B 1 121 ? 1.92900 -4.12600 -12.50900 1.000 35.13000 121 ASN A N 1
ATOM 3250 C CA . ASN B 1 121 ? 2.56600 -3.44600 -11.39400 1.000 33.01000 121 ASN A CA 1
ATOM 3251 C C . ASN B 1 121 ? 2.07700 -4.08500 -10.10200 1.000 31.25000 121 ASN A C 1
ATOM 3252 O O . ASN B 1 121 ? 0.98900 -4.65200 -10.05100 1.000 30.12000 121 ASN A O 1
ATOM 3257 N N . ILE B 1 122 ? 2.85500 -3.95700 -9.04100 1.000 30.45000 122 ILE A N 1
ATOM 3258 C CA . ILE B 1 122 ? 2.44300 -4.48200 -7.74100 1.000 28.64000 122 ILE A CA 1
ATOM 3259 C C . ILE B 1 122 ? 2.55500 -3.40100 -6.67600 1.000 28.63000 122 ILE A C 1
ATOM 3260 O O . ILE B 1 122 ? 3.52500 -2.63200 -6.62900 1.000 29.24000 122 ILE A O 1
ATOM 3265 N N . LEU B 1 123 ? 1.54400 -3.32600 -5.83600 1.000 26.03000 123 LEU A N 1
ATOM 3266 C CA . LEU B 1 123 ? 1.52400 -2.41900 -4.69900 1.000 29.10000 123 LEU A CA 1
ATOM 3267 C C . LEU B 1 123 ? 1.59500 -3.27900 -3.44500 1.000 26.50000 123 LEU A C 1
ATOM 3268 O O . LEU B 1 123 ? 0.67700 -4.06100 -3.16800 1.000 25.93000 123 LEU A O 1
ATOM 3273 N N . CYS B 1 124 ? 2.68300 -3.14900 -2.68500 1.000 28.05000 124 CYS A N 1
ATOM 3274 C CA . CYS B 1 124 ? 2.89800 -3.99500 -1.51900 1.000 27.61000 124 CYS A CA 1
ATOM 3275 C C . CYS B 1 124 ? 2.59500 -3.17800 -0.28300 1.000 28.99000 124 CYS A C 1
ATOM 3276 O O . CYS B 1 124 ? 3.27100 -2.18200 -0.01200 1.000 27.74000 124 CYS A O 1
ATOM 3279 N N . LEU B 1 125 ? 1.59100 -3.59500 0.46600 1.000 26.93000 125 LEU A N 1
ATOM 3280 C CA . LEU B 1 125 ? 1.18100 -2.83800 1.63000 1.000 30.58000 125 LEU A CA 1
ATOM 3281 C C . LEU B 1 125 ? 1.46200 -3.58500 2.91800 1.000 29.92000 125 LEU A C 1
ATOM 3282 O O . LEU B 1 125 ? 0.96200 -3.18200 3.96400 1.000 28.30000 125 LEU A O 1
ATOM 3287 N N . ALA B 1 126 ? 2.26500 -4.65300 2.87700 1.000 29.15000 126 ALA A N 1
ATOM 3288 C CA . ALA B 1 126 ? 2.36700 -5.52800 4.04300 1.000 29.32000 126 ALA A CA 1
ATOM 3289 C C . ALA B 1 126 ? 3.78300 -6.06300 4.21800 1.000 28.75000 126 ALA A C 1
ATOM 3290 O O . ALA B 1 126 ? 4.64800 -5.76500 3.38900 1.000 25.82000 126 ALA A O 1
ATOM 3292 N N . PRO B 1 127 ? 4.07200 -6.87400 5.24200 1.000 29.20000 127 PRO A N 1
ATOM 3293 C CA . PRO B 1 127 ? 5.34300 -7.60200 5.23000 1.000 28.87000 127 PRO A CA 1
ATOM 3294 C C . PRO B 1 127 ? 5.45600 -8.36600 3.92500 1.000 24.91000 127 PRO A C 1
ATOM 3295 O O . PRO B 1 127 ? 4.44900 -8.76700 3.32400 1.000 26.63000 127 PRO A O 1
ATOM 3299 N N . LEU B 1 128 ? 6.68000 -8.50900 3.43100 1.000 25.25000 128 LEU A N 1
ATOM 3300 C CA . LEU B 1 128 ? 6.84500 -8.96600 2.05800 1.000 27.55000 128 LEU A CA 1
ATOM 3301 C C . LEU B 1 128 ? 6.89200 -10.48800 1.91900 1.000 26.51000 128 LEU A C 1
ATOM 3302 O O . LEU B 1 128 ? 7.36600 -10.97500 0.89500 1.000 24.69000 128 LEU A O 1
ATOM 3307 N N . THR B 1 129 ? 6.29800 -11.22800 2.86000 1.000 26.73000 129 THR A N 1
ATOM 3308 C CA . THR B 1 129 ? 6.37100 -12.69400 2.88700 1.000 30.72000 129 THR A CA 1
ATOM 3309 C C . THR B 1 129 ? 5.94200 -13.34900 1.57900 1.000 31.05000 129 THR A C 1
ATOM 3310 O O . THR B 1 129 ? 6.68000 -14.17000 1.01700 1.000 31.25000 129 THR A O 1
ATOM 3314 N N . ASN B 1 130 ? 4.72800 -13.03100 1.10600 1.000 30.66000 130 ASN A N 1
ATOM 3315 C CA . ASN B 1 130 ? 4.21800 -13.60700 -0.14100 1.000 30.29000 130 ASN A CA 1
ATOM 3316 C C . ASN B 1 130 ? 5.10500 -13.26300 -1.32100 1.000 30.38000 130 ASN A C 1
ATOM 3317 O O . ASN B 1 130 ? 5.33500 -14.09900 -2.20100 1.000 31.08000 130 ASN A O 1
ATOM 3322 N N . ILE B 1 131 ? 5.57200 -12.01900 -1.39100 1.000 29.05000 131 ILE A N 1
ATOM 3323 C CA . ILE B 1 131 ? 6.37900 -11.60800 -2.53200 1.000 28.21000 131 ILE A CA 1
ATOM 3324 C C . ILE B 1 131 ? 7.72600 -12.30400 -2.50000 1.000 32.73000 131 ILE A C 1
ATOM 3325 O O . ILE B 1 131 ? 8.25900 -12.70800 -3.54500 1.000 29.67000 131 ILE A O 1
ATOM 3330 N N . ALA B 1 132 ? 8.30500 -12.41000 -1.29900 1.000 27.69000 132 ALA A N 1
ATOM 3331 C CA . ALA B 1 132 ? 9.59100 -13.06100 -1.12700 1.000 33.72000 132 ALA A CA 1
ATOM 3332 C C . ALA B 1 132 ? 9.51600 -14.53300 -1.50300 1.000 32.79000 132 ALA A C 1
ATOM 3333 O O . ALA B 1 132 ? 10.47100 -15.06300 -2.06300 1.000 31.31000 132 ALA A O 1
ATOM 3335 N N . ILE B 1 133 ? 8.40700 -15.21800 -1.18900 1.000 31.86000 133 ILE A N 1
ATOM 3336 C CA . ILE B 1 133 ? 8.26100 -16.62400 -1.58200 1.000 33.24000 133 ILE A CA 1
ATOM 3337 C C . ILE B 1 133 ? 8.10300 -16.74500 -3.09600 1.000 35.56000 133 ILE A C 1
ATOM 3338 O O . ILE B 1 133 ? 8.73100 -17.60700 -3.72700 1.000 33.62000 133 ILE A O 1
ATOM 3343 N N . ALA B 1 134 ? 7.34900 -15.82500 -3.71600 1.000 31.00000 134 ALA A N 1
ATOM 3344 C CA . ALA B 1 134 ? 7.19800 -15.84600 -5.16700 1.000 32.55000 134 ALA A CA 1
ATOM 3345 C C . ALA B 1 134 ? 8.53400 -15.61900 -5.87900 1.000 32.97000 134 ALA A C 1
ATOM 3346 O O . ALA B 1 134 ? 8.79900 -16.23300 -6.92200 1.000 32.55000 134 ALA A O 1
ATOM 3348 N N . LEU B 1 135 ? 9.39700 -14.75500 -5.33800 1.000 28.34000 135 LEU A N 1
ATOM 3349 C CA . LEU B 1 135 ? 10.66100 -14.47100 -6.02200 1.000 32.48000 135 LEU A CA 1
ATOM 3350 C C . LEU B 1 135 ? 11.64500 -15.65400 -5.93200 1.000 34.35000 135 LEU A C 1
ATOM 3351 O O . LEU B 1 135 ? 12.47200 -15.85100 -6.82200 1.000 32.60000 135 LEU A O 1
ATOM 3356 N N . SER B 1 136 ? 11.58200 -16.42200 -4.85100 1.000 33.84000 136 SER A N 1
ATOM 3357 C CA . SER B 1 136 ? 12.40800 -17.61500 -4.65600 1.000 36.88000 136 SER A CA 1
ATOM 3358 C C . SER B 1 136 ? 11.95500 -18.76300 -5.54600 1.000 37.62000 136 SER A C 1
ATOM 3359 O O . SER B 1 136 ? 12.79100 -19.52000 -6.05400 1.000 38.59000 136 SER A O 1
ATOM 3362 N N . MET B 1 137 ? 10.64100 -18.90700 -5.72600 1.000 37.06000 137 MET A N 1
ATOM 3363 C CA . MET B 1 137 ? 10.08100 -19.98600 -6.52600 1.000 38.21000 137 MET A CA 1
ATOM 3364 C C . MET B 1 137 ? 10.20300 -19.71900 -8.01800 1.000 38.53000 137 MET A C 1
ATOM 3365 O O . MET B 1 137 ? 10.45000 -20.64200 -8.80100 1.000 38.03000 137 MET A O 1
ATOM 3370 N N . ALA B 1 138 ? 10.02400 -18.48100 -8.45400 1.000 34.78000 138 ALA A N 1
ATOM 3371 C CA . ALA B 1 138 ? 10.00600 -18.18200 -9.88300 1.000 36.73000 138 ALA A CA 1
ATOM 3372 C C . ALA B 1 138 ? 10.50100 -16.76200 -10.11400 1.000 41.47000 138 ALA A C 1
ATOM 3373 O O . ALA B 1 138 ? 9.76300 -15.89600 -10.60300 1.000 39.14000 138 ALA A O 1
ATOM 3375 N N . PRO B 1 139 ? 11.77000 -16.49300 -9.79400 1.000 40.79000 139 PRO A N 1
ATOM 3376 C CA . PRO B 1 139 ? 12.31100 -15.15400 -10.06900 1.000 36.24000 139 PRO A CA 1
ATOM 3377 C C . PRO B 1 139 ? 12.06100 -14.70200 -11.49900 1.000 41.99000 139 PRO A C 1
ATOM 3378 O O . PRO B 1 139 ? 11.76100 -13.52300 -11.74000 1.000 39.90000 139 PRO A O 1
ATOM 3382 N N . GLU B 1 140 ? 12.13600 -15.62300 -12.46200 1.000 42.37000 140 GLU A N 1
ATOM 3383 C CA . GLU B 1 140 ? 11.96900 -15.23600 -13.85500 1.000 42.60000 140 GLU A CA 1
ATOM 3384 C C . GLU B 1 140 ? 10.56400 -14.68900 -14.10500 1.000 43.24000 140 GLU A C 1
ATOM 3385 O O . GLU B 1 140 ? 10.38700 -13.76900 -14.90800 1.000 44.84000 140 GLU A O 1
ATOM 3391 N N . ALA B 1 141 ? 9.55200 -15.21900 -13.40600 1.000 39.78000 141 ALA A N 1
ATOM 3392 C CA . ALA B 1 141 ? 8.20400 -14.67900 -13.57000 1.000 40.47000 141 ALA A CA 1
ATOM 3393 C C . ALA B 1 141 ? 8.06900 -13.31600 -12.89900 1.000 37.12000 141 ALA A C 1
ATOM 3394 O O . ALA B 1 141 ? 7.61000 -12.35000 -13.52200 1.000 37.14000 141 ALA A O 1
ATOM 3396 N N . ILE B 1 142 ? 8.45800 -13.21800 -11.62100 1.000 36.99000 142 ILE A N 1
ATOM 3397 C CA . ILE B 1 142 ? 8.25200 -11.96700 -10.89100 1.000 36.39000 142 ILE A CA 1
ATOM 3398 C C . ILE B 1 142 ? 9.04000 -10.82500 -11.51600 1.000 37.59000 142 ILE A C 1
ATOM 3399 O O . ILE B 1 142 ? 8.60900 -9.66700 -11.46300 1.000 35.74000 142 ILE A O 1
ATOM 3404 N N . LEU B 1 143 ? 10.18000 -11.11900 -12.14200 1.000 36.49000 143 LEU A N 1
ATOM 3405 C CA . LEU B 1 143 ? 10.99200 -10.05000 -12.70800 1.000 36.27000 143 LEU A CA 1
ATOM 3406 C C . LEU B 1 143 ? 10.38100 -9.48600 -13.98100 1.000 38.94000 143 LEU A C 1
ATOM 3407 O O . LEU B 1 143 ? 10.80900 -8.41800 -14.43700 1.000 38.51000 143 LEU A O 1
ATOM 3412 N N . LYS B 1 144 ? 9.36300 -10.15400 -14.53900 1.000 37.40000 144 LYS A N 1
ATOM 3413 C CA . LYS B 1 144 ? 8.57300 -9.57700 -15.62300 1.000 37.00000 144 LYS A CA 1
ATOM 3414 C C . LYS B 1 144 ? 7.72600 -8.40000 -15.15100 1.000 37.00000 144 LYS A C 1
ATOM 3415 O O . LYS B 1 144 ? 7.24800 -7.62800 -15.98000 1.000 38.25000 144 LYS A O 1
ATOM 3421 N N . ILE B 1 145 ? 7.51900 -8.25800 -13.84100 1.000 34.90000 145 ILE A N 1
ATOM 3422 C CA . ILE B 1 145 ? 6.63800 -7.21800 -13.31800 1.000 37.50000 145 ILE A CA 1
ATOM 3423 C C . ILE B 1 145 ? 7.24800 -5.84400 -13.57100 1.000 36.24000 145 ILE A C 1
ATOM 3424 O O . ILE B 1 145 ? 8.43800 -5.61900 -13.33900 1.000 34.78000 145 ILE A O 1
ATOM 3429 N N . LYS B 1 146 ? 6.42300 -4.90900 -14.03900 1.000 36.18000 146 LYS A N 1
ATOM 3430 C CA . LYS B 1 146 ? 6.93200 -3.63200 -14.52700 1.000 35.44000 146 LYS A CA 1
ATOM 3431 C C . LYS B 1 146 ? 7.52500 -2.77700 -13.40900 1.000 34.67000 146 LYS A C 1
ATOM 3432 O O . LYS B 1 146 ? 8.58000 -2.15500 -13.59500 1.000 35.43000 146 LYS A O 1
ATOM 3438 N N . HIS B 1 147 ? 6.86400 -2.71400 -12.25100 1.000 31.58000 147 HIS A N 1
ATOM 3439 C CA . HIS B 1 147 ? 7.32300 -1.83300 -11.17900 1.000 31.69000 147 HIS A CA 1
ATOM 3440 C C . HIS B 1 147 ? 6.77200 -2.31500 -9.83900 1.000 30.64000 147 HIS A C 1
ATOM 3441 O O . HIS B 1 147 ? 5.66800 -2.86500 -9.77100 1.000 33.20000 147 HIS A O 1
ATOM 3448 N N . PHE B 1 148 ? 7.54000 -2.09200 -8.78000 1.000 29.07000 148 PHE A N 1
ATOM 3449 C CA . PHE B 1 148 ? 7.14700 -2.40300 -7.40300 1.000 30.44000 148 PHE A CA 1
ATOM 3450 C C . PHE B 1 148 ? 6.90500 -1.09100 -6.66700 1.000 31.16000 148 PHE A C 1
ATOM 3451 O O . PHE B 1 148 ? 7.77900 -0.22000 -6.64400 1.000 30.43000 148 PHE A O 1
ATOM 3459 N N . TYR B 1 149 ? 5.76100 -0.97300 -6.02300 1.000 30.26000 149 TYR A N 1
ATOM 3460 C CA . TYR B 1 149 ? 5.47700 0.13300 -5.11700 1.000 29.70000 149 TYR A CA 1
ATOM 3461 C C . TYR B 1 149 ? 5.27100 -0.47000 -3.74300 1.000 28.24000 149 TYR A C 1
ATOM 3462 O O . TYR B 1 149 ? 4.39900 -1.32900 -3.55600 1.000 25.29000 149 TYR A O 1
ATOM 3471 N N . ILE B 1 150 ? 6.07700 -0.03900 -2.78700 1.000 27.57000 150 ILE A N 1
ATOM 3472 C CA . ILE B 1 150 ? 6.17700 -0.72300 -1.50700 1.000 27.23000 150 ILE A CA 1
ATOM 3473 C C . ILE B 1 150 ? 6.02500 0.28900 -0.39300 1.000 26.51000 150 ILE A C 1
ATOM 3474 O O . ILE B 1 150 ? 6.74600 1.28800 -0.36300 1.000 30.40000 150 ILE A O 1
ATOM 3479 N N . MET B 1 151 ? 5.15100 0.00100 0.55800 1.000 27.27000 151 MET A N 1
ATOM 3480 C CA . MET B 1 151 ? 5.14900 0.72400 1.82200 1.000 31.37000 151 MET A CA 1
ATOM 3481 C C . MET B 1 151 ? 6.00000 -0.06100 2.81000 1.000 32.41000 151 MET A C 1
ATOM 3482 O O . MET B 1 151 ? 5.69400 -1.21900 3.10400 1.000 28.42000 151 MET A O 1
ATOM 3487 N N . GLY B 1 152 ? 7.06000 0.56000 3.31300 1.000 30.29000 152 GLY A N 1
ATOM 3488 C CA . GLY B 1 152 ? 7.93500 -0.10100 4.25900 1.000 33.65000 152 GLY A CA 1
ATOM 3489 C C . GLY B 1 152 ? 9.19900 0.69500 4.48100 1.000 32.32000 152 GLY A C 1
ATOM 3490 O O . GLY B 1 152 ? 9.47700 1.67600 3.79400 1.000 31.10000 152 GLY A O 1
ATOM 3491 N N . GLY B 1 153 ? 9.97000 0.25100 5.46400 1.000 33.27000 153 GLY A N 1
ATOM 3492 C CA . GLY B 1 153 ? 11.30900 0.76200 5.66800 1.000 32.97000 153 GLY A CA 1
ATOM 3493 C C . GLY B 1 153 ? 11.33300 2.13200 6.32200 1.000 36.68000 153 GLY A C 1
ATOM 3494 O O . GLY B 1 153 ? 10.37500 2.90000 6.28400 1.000 36.85000 153 GLY A O 1
ATOM 3495 N N . ALA B 1 154 ? 12.47100 2.43600 6.92400 1.000 35.49000 154 ALA A N 1
ATOM 3496 C CA . ALA B 1 154 ? 12.67300 3.72300 7.55500 1.000 41.29000 154 ALA A CA 1
ATOM 3497 C C . ALA B 1 154 ? 14.13600 4.17000 7.43300 1.000 45.52000 154 ALA A C 1
ATOM 3498 O O . ALA B 1 154 ? 14.41800 5.24300 6.84900 1.000 52.07000 154 ALA A O 1
ATOM 3500 N N . THR B 1 162 ? 15.96000 8.51600 12.24100 1.000 56.93000 162 THR A N 1
ATOM 3501 C CA . THR B 1 162 ? 14.81100 7.80000 11.69600 1.000 57.08000 162 THR A CA 1
ATOM 3502 C C . THR B 1 162 ? 13.73300 7.55300 12.78700 1.000 56.07000 162 THR A C 1
ATOM 3503 O O . THR B 1 162 ? 14.07800 7.18900 13.90900 1.000 54.95000 162 THR A O 1
ATOM 3507 N N . PRO B 1 163 ? 12.44200 7.72900 12.45800 1.000 55.26000 163 PRO A N 1
ATOM 3508 C CA . PRO B 1 163 ? 11.37100 7.41900 13.42800 1.000 54.86000 163 PRO A CA 1
ATOM 3509 C C . PRO B 1 163 ? 11.49800 6.00900 13.99600 1.000 53.51000 163 PRO A C 1
ATOM 3510 O O . PRO B 1 163 ? 12.22500 5.16300 13.47600 1.000 59.80000 163 PRO A O 1
ATOM 3514 N N . TYR B 1 164 ? 10.72800 5.73700 15.05600 1.000 55.19000 164 TYR A N 1
ATOM 3515 C CA . TYR B 1 164 ? 10.93000 4.53500 15.86500 1.000 56.69000 164 TYR A CA 1
ATOM 3516 C C . TYR B 1 164 ? 10.12600 3.30100 15.44500 1.000 53.53000 164 TYR A C 1
ATOM 3517 O O . TYR B 1 164 ? 10.57700 2.17500 15.72800 1.000 56.33000 164 TYR A O 1
ATOM 3526 N N . GLY B 1 165 ? 8.97500 3.45500 14.78800 1.000 47.63000 165 GLY A N 1
ATOM 3527 C CA . GLY B 1 165 ? 8.04200 2.33800 14.69000 1.000 44.00000 165 GLY A CA 1
ATOM 3528 C C . GLY B 1 165 ? 7.66500 1.76700 13.33000 1.000 42.19000 165 GLY A C 1
ATOM 3529 O O . GLY B 1 165 ? 6.48900 1.49700 13.06600 1.000 41.43000 165 GLY A O 1
ATOM 3530 N N . GLU B 1 166 ? 8.63800 1.55500 12.45900 1.000 39.48000 166 GLU A N 1
ATOM 3531 C CA . GLU B 1 166 ? 8.35900 0.87000 11.20400 1.000 38.28000 166 GLU A CA 1
ATOM 3532 C C . GLU B 1 166 ? 7.88400 -0.55200 11.49000 1.000 38.04000 166 GLU A C 1
ATOM 3533 O O . GLU B 1 166 ? 8.39000 -1.21000 12.39900 1.000 39.05000 166 GLU A O 1
ATOM 3539 N N . PHE B 1 167 ? 6.90300 -1.03000 10.71500 1.000 32.49000 167 PHE A N 1
ATOM 3540 C CA . PHE B 1 167 ? 6.30100 -2.33900 10.95700 1.000 33.30000 167 PHE A CA 1
ATOM 3541 C C . PHE B 1 167 ? 6.60300 -3.36300 9.87400 1.000 33.11000 167 PHE A C 1
ATOM 3542 O O . PHE B 1 167 ? 7.05400 -4.45700 10.19900 1.000 29.36000 167 PHE A O 1
ATOM 3550 N N . ASN B 1 168 ? 6.37200 -3.03000 8.59800 1.000 29.98000 168 ASN A N 1
ATOM 3551 C CA . ASN B 1 168 ? 6.34400 -4.03300 7.52900 1.000 30.24000 168 ASN A CA 1
ATOM 3552 C C . ASN B 1 168 ? 7.67200 -4.76800 7.36400 1.000 32.03000 168 ASN A C 1
ATOM 3553 O O . ASN B 1 168 ? 7.69600 -5.99500 7.18900 1.000 27.71000 168 ASN A O 1
ATOM 3558 N N . TRP B 1 169 ? 8.78000 -4.04000 7.33200 1.000 28.51000 169 TRP A N 1
ATOM 3559 C CA . TRP B 1 169 ? 10.03100 -4.74100 7.07100 1.000 29.18000 169 TRP A CA 1
ATOM 3560 C C . TRP B 1 169 ? 10.59700 -5.34400 8.34900 1.000 34.04000 169 TRP A C 1
ATOM 3561 O O . TRP B 1 169 ? 11.15800 -6.45000 8.31000 1.000 32.56000 169 TRP A O 1
ATOM 3572 N N . ARG B 1 170 ? 10.41100 -4.66300 9.48600 1.000 30.17000 170 ARG A N 1
ATOM 3573 C CA . ARG B 1 170 ? 10.74800 -5.24400 10.78200 1.000 35.05000 170 ARG A CA 1
ATOM 3574 C C . ARG B 1 170 ? 9.96900 -6.52600 11.04900 1.000 32.48000 170 ARG A C 1
ATOM 3575 O O . ARG B 1 170 ? 10.51900 -7.46700 11.63000 1.000 28.48000 170 ARG A O 1
ATOM 3583 N N . ALA B 1 171 ? 8.70400 -6.59600 10.61600 1.000 28.30000 171 ALA A N 1
ATOM 3584 C CA . ALA B 1 171 ? 7.90200 -7.80200 10.83900 1.000 32.63000 171 ALA A CA 1
ATOM 3585 C C . ALA B 1 171 ? 8.45200 -9.02000 10.09300 1.000 33.67000 171 ALA A C 1
ATOM 3586 O O . ALA B 1 171 ? 8.31300 -10.15700 10.56500 1.000 34.97000 171 ALA A O 1
ATOM 3588 N N . ASP B 1 172 ? 9.03800 -8.83000 8.92200 1.000 30.44000 172 ASP A N 1
ATOM 3589 C CA . ASP B 1 172 ? 9.66200 -9.93600 8.18700 1.000 32.98000 172 ASP A CA 1
ATOM 3590 C C . ASP B 1 172 ? 10.89600 -9.42600 7.46600 1.000 32.27000 172 ASP A C 1
ATOM 3591 O O . ASP B 1 172 ? 10.89300 -9.22400 6.24100 1.000 29.97000 172 ASP A O 1
ATOM 3596 N N . PRO B 1 173 ? 11.99100 -9.21200 8.19900 1.000 29.85000 173 PRO A N 1
ATOM 3597 C CA . PRO B 1 173 ? 13.16800 -8.58800 7.57200 1.000 33.30000 173 PRO A CA 1
ATOM 3598 C C . PRO B 1 173 ? 13.85200 -9.48700 6.54400 1.000 32.25000 173 PRO A C 1
ATOM 3599 O O . PRO B 1 173 ? 14.43200 -8.97600 5.57400 1.000 31.16000 173 PRO A O 1
ATOM 3603 N N . GLU B 1 174 ? 13.76300 -10.80900 6.70200 1.000 32.16000 174 GLU A N 1
ATOM 3604 C CA . GLU B 1 174 ? 14.26600 -11.72300 5.68300 1.000 32.38000 174 GLU A CA 1
ATOM 3605 C C . GLU B 1 174 ? 13.50100 -11.58000 4.37700 1.000 31.20000 174 GLU A C 1
ATOM 3606 O O . GLU B 1 174 ? 14.10600 -11.53200 3.29400 1.000 29.42000 174 GLU A O 1
ATOM 3612 N N . ALA B 1 175 ? 12.16400 -11.51000 4.45400 1.000 30.73000 175 ALA A N 1
ATOM 3613 C CA . ALA B 1 175 ? 11.37800 -11.33000 3.23200 1.000 33.67000 175 ALA A CA 1
ATOM 3614 C C . ALA B 1 175 ? 11.72900 -10.02500 2.52600 1.000 29.40000 175 ALA A C 1
ATOM 3615 O O . ALA B 1 175 ? 11.87700 -9.99700 1.29800 1.000 28.78000 175 ALA A O 1
ATOM 3617 N N . ALA B 1 176 ? 11.85400 -8.92400 3.27300 1.000 27.65000 176 ALA A N 1
ATOM 3618 C CA . ALA B 1 176 ? 12.22300 -7.66800 2.61400 1.000 29.08000 176 ALA A CA 1
ATOM 3619 C C . ALA B 1 176 ? 13.59500 -7.76600 1.94800 1.000 31.06000 176 ALA A C 1
ATOM 3620 O O . ALA B 1 176 ? 13.79400 -7.26900 0.83400 1.000 26.02000 176 ALA A O 1
ATOM 3622 N N . GLN B 1 177 ? 14.55200 -8.42800 2.60000 1.000 31.89000 177 GLN A N 1
ATOM 3623 C CA . GLN B 1 177 ? 15.88300 -8.54500 2.01700 1.000 30.09000 177 GLN A CA 1
ATOM 3624 C C . GLN B 1 177 ? 15.84200 -9.34000 0.71900 1.000 31.54000 177 GLN A C 1
ATOM 3625 O O . GLN B 1 177 ? 16.50200 -8.97500 -0.26700 1.000 30.23000 177 GLN A O 1
ATOM 3631 N N . ILE B 1 178 ? 15.04700 -10.41400 0.68800 1.000 30.29000 178 ILE A N 1
ATOM 3632 C CA . ILE B 1 178 ? 14.86400 -11.19400 -0.53800 1.000 31.21000 178 ILE A CA 1
ATOM 3633 C C . ILE B 1 178 ? 14.33200 -10.31100 -1.66100 1.000 35.10000 178 ILE A C 1
ATOM 3634 O O . ILE B 1 178 ? 14.77800 -10.39700 -2.81200 1.000 31.94000 178 ILE A O 1
ATOM 3639 N N . VAL B 1 179 ? 13.37400 -9.44300 -1.34700 1.000 29.14000 179 VAL A N 1
ATOM 3640 C CA . VAL B 1 179 ? 12.86200 -8.54100 -2.37800 1.000 31.16000 179 VAL A CA 1
ATOM 3641 C C . VAL B 1 179 ? 13.95100 -7.56600 -2.81500 1.000 30.04000 179 VAL A C 1
ATOM 3642 O O . VAL B 1 179 ? 14.22600 -7.40500 -4.01000 1.000 30.59000 179 VAL A O 1
ATOM 3646 N N . LEU B 1 180 ? 14.60600 -6.92500 -1.85100 1.000 29.10000 180 LEU A N 1
ATOM 3647 C CA . LEU B 1 180 ? 15.60200 -5.91300 -2.17500 1.000 31.36000 180 LEU A CA 1
ATOM 3648 C C . LEU B 1 180 ? 16.81400 -6.47500 -2.90700 1.000 33.79000 180 LEU A C 1
ATOM 3649 O O . LEU B 1 180 ? 17.49500 -5.72500 -3.61400 1.000 32.93000 180 LEU A O 1
ATOM 3654 N N . GLN B 1 181 ? 17.10700 -7.76600 -2.75300 1.000 30.39000 181 GLN A N 1
ATOM 3655 C CA . GLN B 1 181 ? 18.25100 -8.37600 -3.41000 1.000 32.87000 181 GLN A CA 1
ATOM 3656 C C . GLN B 1 181 ? 17.88400 -9.17700 -4.65500 1.000 34.93000 181 GLN A C 1
ATOM 3657 O O . GLN B 1 181 ? 18.78700 -9.64600 -5.36100 1.000 35.57000 181 GLN A O 1
ATOM 3663 N N . THR B 1 182 ? 16.59600 -9.34800 -4.95200 1.000 34.53000 182 THR A N 1
ATOM 3664 C CA . THR B 1 182 ? 16.17900 -10.09600 -6.13400 1.000 32.15000 182 THR A CA 1
ATOM 3665 C C . THR B 1 182 ? 15.42700 -9.23700 -7.14900 1.000 34.81000 182 THR A C 1
ATOM 3666 O O . THR B 1 182 ? 15.70700 -9.30900 -8.34700 1.000 33.20000 182 THR A O 1
ATOM 3670 N N . TYR B 1 183 ? 14.49500 -8.40600 -6.70400 1.000 33.79000 183 TYR A N 1
ATOM 3671 C CA . TYR B 1 183 ? 13.84200 -7.55600 -7.69900 1.000 32.39000 183 TYR A CA 1
ATOM 3672 C C . TYR B 1 183 ? 14.62200 -6.25400 -7.85200 1.000 33.27000 183 TYR A C 1
ATOM 3673 O O . TYR B 1 183 ? 15.05700 -5.67800 -6.85300 1.000 34.01000 183 TYR A O 1
ATOM 3682 N N . PRO B 1 184 ? 14.82500 -5.77900 -9.09100 1.000 33.41000 184 PRO A N 1
ATOM 3683 C CA . PRO B 1 184 ? 15.68700 -4.60300 -9.30700 1.000 34.21000 184 PRO A CA 1
ATOM 3684 C C . PRO B 1 184 ? 15.22300 -3.38700 -8.52300 1.000 32.74000 184 PRO A C 1
ATOM 3685 O O . PRO B 1 184 ? 14.06600 -2.99300 -8.63400 1.000 32.95000 184 PRO A O 1
ATOM 3689 N N . GLN B 1 185 ? 16.10600 -2.79700 -7.71900 1.000 33.65000 185 GLN A N 1
ATOM 3690 C CA . GLN B 1 185 ? 15.71700 -1.64600 -6.90800 1.000 34.66000 185 GLN A CA 1
ATOM 3691 C C . GLN B 1 185 ? 15.39000 -0.43000 -7.77000 1.000 32.47000 185 GLN A C 1
ATOM 3692 O O . GLN B 1 185 ? 14.56300 0.40600 -7.37000 1.000 31.96000 185 GLN A O 1
ATOM 3698 N N . TYR B 1 186 ? 15.99800 -0.32500 -8.96400 1.000 31.34000 186 TYR A N 1
ATOM 3699 C CA . TYR B 1 186 ? 15.64100 0.77500 -9.87100 1.000 34.22000 186 TYR A CA 1
ATOM 3700 C C . TYR B 1 186 ? 14.16200 0.74300 -10.23700 1.000 36.50000 186 TYR A C 1
ATOM 3701 O O . TYR B 1 186 ? 13.56500 1.80500 -10.47300 1.000 38.55000 186 TYR A O 1
ATOM 3710 N N . GLN B 1 187 ? 13.54900 -0.45100 -10.31200 1.000 32.96000 187 GLN A N 1
ATOM 3711 C CA . GLN B 1 187 ? 12.12700 -0.55500 -10.62000 1.000 32.84000 187 GLN A CA 1
ATOM 3712 C C . GLN B 1 187 ? 11.26600 -0.58700 -9.36800 1.000 32.41000 187 GLN A C 1
ATOM 3713 O O . GLN B 1 187 ? 10.10700 -1.02100 -9.42700 1.000 32.69000 187 GLN A O 1
ATOM 3719 N N . THR B 1 188 ? 11.80200 -0.11600 -8.25200 1.000 28.87000 188 THR A N 1
ATOM 3720 C CA . THR B 1 188 ? 11.13200 -0.12200 -6.96700 1.000 29.54000 188 THR A CA 1
ATOM 3721 C C . THR B 1 188 ? 10.98000 1.30800 -6.47300 1.000 32.44000 188 THR A C 1
ATOM 3722 O O . THR B 1 188 ? 11.93400 2.09400 -6.51300 1.000 31.68000 188 THR A O 1
ATOM 3726 N N . THR B 1 189 ? 9.77800 1.64300 -6.02000 1.000 30.33000 189 THR A N 1
ATOM 3727 C CA . THR B 1 189 ? 9.49100 2.93000 -5.40800 1.000 31.28000 189 THR A CA 1
ATOM 3728 C C . THR B 1 189 ? 9.01900 2.67000 -3.99000 1.000 30.60000 189 THR A C 1
ATOM 3729 O O . THR B 1 189 ? 8.23500 1.74300 -3.75400 1.000 29.65000 189 THR A O 1
ATOM 3733 N N . ILE B 1 190 ? 9.54000 3.43800 -3.04200 1.000 28.07000 190 ILE A N 1
ATOM 3734 C CA . ILE B 1 190 ? 9.30300 3.19800 -1.62400 1.000 29.07000 190 ILE A CA 1
ATOM 3735 C C . ILE B 1 190 ? 8.52900 4.36700 -1.04000 1.000 32.02000 190 ILE A C 1
ATOM 3736 O O . ILE B 1 190 ? 8.92400 5.52500 -1.21500 1.000 31.26000 190 ILE A O 1
ATOM 3741 N N . ALA B 1 191 ? 7.44300 4.05700 -0.32300 1.000 30.85000 191 ALA A N 1
ATOM 3742 C CA . ALA B 1 191 ? 6.75200 4.99700 0.55500 1.000 30.28000 191 ALA A CA 1
ATOM 3743 C C . ALA B 1 191 ? 7.11300 4.57700 1.97700 1.000 33.06000 191 ALA A C 1
ATOM 3744 O O . ALA B 1 191 ? 6.55700 3.61000 2.50700 1.000 33.62000 191 ALA A O 1
ATOM 3746 N N . SER B 1 192 ? 8.05900 5.28300 2.58500 1.000 32.64000 192 SER A N 1
ATOM 3747 C CA . SER B 1 192 ? 8.64800 4.78400 3.81800 1.000 34.74000 192 SER A CA 1
ATOM 3748 C C . SER B 1 192 ? 7.83800 5.21100 5.04900 1.000 38.48000 192 SER A C 1
ATOM 3749 O O . SER B 1 192 ? 6.94600 6.06700 4.99100 1.000 33.84000 192 SER A O 1
ATOM 3752 N N . TRP B 1 193 ? 8.17200 4.60300 6.19100 1.000 34.76000 193 TRP A N 1
ATOM 3753 C CA . TRP B 1 193 ? 7.55000 5.02300 7.44000 1.000 35.58000 193 TRP A CA 1
ATOM 3754 C C . TRP B 1 193 ? 7.93100 6.46500 7.77600 1.000 36.81000 193 TRP A C 1
ATOM 3755 O O . TRP B 1 193 ? 7.13000 7.20600 8.35400 1.000 36.94000 193 TRP A O 1
ATOM 3766 N N . THR B 1 194 ? 9.14500 6.88000 7.40700 1.000 38.31000 194 THR A N 1
ATOM 3767 C CA . THR B 1 194 ? 9.55400 8.26900 7.58600 1.000 39.15000 194 THR A CA 1
ATOM 3768 C C . THR B 1 194 ? 8.61200 9.19500 6.83700 1.000 41.06000 194 THR A C 1
ATOM 3769 O O . THR B 1 194 ? 8.13500 10.19200 7.39100 1.000 41.95000 194 THR A O 1
ATOM 3773 N N . LEU B 1 195 ? 8.32700 8.86800 5.57400 1.000 35.17000 195 LEU A N 1
ATOM 3774 C CA . LEU B 1 195 ? 7.37900 9.64900 4.79300 1.000 36.83000 195 LEU A CA 1
ATOM 3775 C C . LEU B 1 195 ? 6.02700 9.72600 5.49200 1.000 39.34000 195 LEU A C 1
ATOM 3776 O O . LEU B 1 195 ? 5.44700 10.80900 5.62300 1.000 38.95000 195 LEU A O 1
ATOM 3781 N N . ALA B 1 196 ? 5.51900 8.58900 5.97000 1.000 35.79000 196 ALA A N 1
ATOM 3782 C CA . ALA B 1 196 ? 4.21400 8.57800 6.61800 1.000 35.43000 196 ALA A CA 1
ATOM 3783 C C . ALA B 1 196 ? 4.19800 9.47800 7.84700 1.000 42.56000 196 ALA A C 1
ATOM 3784 O O . ALA B 1 196 ? 3.21800 10.19300 8.08900 1.000 43.47000 196 ALA A O 1
ATOM 3786 N N . VAL B 1 197 ? 5.27600 9.45500 8.63200 1.000 41.93000 197 VAL A N 1
ATOM 3787 C CA . VAL B 1 197 ? 5.39400 10.32900 9.79600 1.000 44.34000 197 VAL A CA 1
ATOM 3788 C C . VAL B 1 197 ? 5.52000 11.80000 9.37400 1.000 47.81000 197 VAL A C 1
ATOM 3789 O O . VAL B 1 197 ? 4.92400 12.68100 10.00400 1.000 47.46000 197 VAL A O 1
ATOM 3793 N N . PHE B 1 198 ? 6.26800 12.07800 8.30200 1.000 45.01000 198 PHE A N 1
ATOM 3794 C CA . PHE B 1 198 ? 6.41700 13.44200 7.79300 1.000 43.90000 198 PHE A CA 1
ATOM 3795 C C . PHE B 1 198 ? 5.08700 14.02100 7.33400 1.000 46.56000 198 PHE A C 1
ATOM 3796 O O . PHE B 1 198 ? 4.84000 15.22000 7.49400 1.000 47.51000 198 PHE A O 1
ATOM 3804 N N . ASN B 1 199 ? 4.23900 13.19700 6.71200 1.000 46.76000 199 ASN A N 1
ATOM 3805 C CA . ASN B 1 199 ? 2.94400 13.61700 6.18800 1.000 45.00000 199 ASN A CA 1
ATOM 3806 C C . ASN B 1 199 ? 1.78900 13.21700 7.09100 1.000 48.64000 199 ASN A C 1
ATOM 3807 O O . ASN B 1 199 ? 0.72600 12.82100 6.59800 1.000 50.78000 199 ASN A O 1
ATOM 3812 N N . SER B 1 200 ? 1.98500 13.27400 8.39300 1.000 43.54000 200 SER A N 1
ATOM 3813 C CA . SER B 1 200 ? 0.91300 12.96300 9.31000 1.000 48.86000 200 SER A CA 1
ATOM 3814 C C . SER B 1 200 ? 0.05900 14.20300 9.55100 1.000 55.83000 200 SER A C 1
ATOM 3815 O O . SER B 1 200 ? 0.54800 15.33700 9.47200 1.000 55.37000 200 SER A O 1
ATOM 3818 N N . PHE B 1 201 ? -1.23700 13.97700 9.79700 1.000 51.73000 201 PHE A N 1
ATOM 3819 C CA . PHE B 1 201 ? -2.20300 15.04800 9.97200 1.000 53.25000 201 PHE A CA 1
ATOM 3820 C C . PHE B 1 201 ? -2.80600 14.93700 11.35800 1.000 55.54000 201 PHE A C 1
ATOM 3821 O O . PHE B 1 201 ? -2.94500 13.83900 11.89900 1.000 53.56000 201 PHE A O 1
ATOM 3829 N N . ASN B 1 202 ? -3.16200 16.07300 11.92900 1.000 56.56000 202 ASN A N 1
ATOM 3830 C CA . ASN B 1 202 ? -3.87600 16.06500 13.18900 1.000 57.76000 202 ASN A CA 1
ATOM 3831 C C . ASN B 1 202 ? -5.37400 15.97300 12.93500 1.000 56.07000 202 ASN A C 1
ATOM 3832 O O . ASN B 1 202 ? -5.94100 16.81000 12.22300 1.000 53.18000 202 ASN A O 1
ATOM 3837 N N . ALA B 1 203 ? -6.01500 14.97400 13.55100 1.000 53.15000 203 ALA A N 1
ATOM 3838 C CA . ALA B 1 203 ? -7.43000 14.69800 13.30100 1.000 54.99000 203 ALA A CA 1
ATOM 3839 C C . ALA B 1 203 ? -8.36600 15.76100 13.87100 1.000 55.86000 203 ALA A C 1
ATOM 3840 O O . ALA B 1 203 ? -9.52300 15.83100 13.44500 1.000 56.64000 203 ALA A O 1
ATOM 3842 N N . ASN B 1 204 ? -7.91500 16.56000 14.84000 1.000 57.17000 204 ASN A N 1
ATOM 3843 C CA . ASN B 1 204 ? -8.73200 17.66700 15.33000 1.000 60.95000 204 ASN A CA 1
ATOM 3844 C C . ASN B 1 204 ? -8.68000 18.89000 14.42500 1.000 59.50000 204 ASN A C 1
ATOM 3845 O O . ASN B 1 204 ? -9.51000 19.79600 14.58500 1.000 62.19000 204 ASN A O 1
ATOM 3850 N N . ASP B 1 205 ? -7.73400 18.94000 13.48600 1.000 56.92000 205 ASP A N 1
ATOM 3851 C CA . ASP B 1 205 ? -7.62900 20.03500 12.53600 1.000 57.05000 205 ASP A CA 1
ATOM 3852 C C . ASP B 1 205 ? -8.08900 19.66800 11.13600 1.000 54.46000 205 ASP A C 1
ATOM 3853 O O . ASP B 1 205 ? -8.41900 20.57000 10.36100 1.000 55.81000 205 ASP A O 1
ATOM 3858 N N . TYR B 1 206 ? -8.10300 18.38300 10.79100 1.000 51.11000 206 TYR A N 1
ATOM 3859 C CA . TYR B 1 206 ? -8.53700 17.90200 9.48600 1.000 52.54000 206 TYR A CA 1
ATOM 3860 C C . TYR B 1 206 ? -9.65000 16.89300 9.69200 1.000 51.31000 206 TYR A C 1
ATOM 3861 O O . TYR B 1 206 ? -9.54700 16.02200 10.56300 1.000 53.41000 206 TYR A O 1
ATOM 3870 N N . ASP B 1 207 ? -10.69900 16.99900 8.87900 1.000 49.22000 207 ASP A N 1
ATOM 3871 C CA . ASP B 1 207 ? -11.90400 16.21500 9.08900 1.000 48.92000 207 ASP A CA 1
ATOM 3872 C C . ASP B 1 207 ? -12.14700 15.15400 8.02000 1.000 44.27000 207 ASP A C 1
ATOM 3873 O O . ASP B 1 207 ? -13.19800 14.50000 8.06100 1.000 44.29000 207 ASP A O 1
ATOM 3878 N N . PHE B 1 208 ? -11.22100 14.96100 7.07000 1.000 42.60000 208 PHE A N 1
ATOM 3879 C CA . PHE B 1 208 ? -11.54100 14.15300 5.89400 1.000 41.81000 208 PHE A CA 1
ATOM 3880 C C . PHE B 1 208 ? -11.71700 12.66900 6.20900 1.000 39.54000 208 PHE A C 1
ATOM 3881 O O . PHE B 1 208 ? -12.22100 11.93200 5.35600 1.000 41.99000 208 PHE A O 1
ATOM 3889 N N . PHE B 1 209 ? -11.34800 12.22300 7.41000 1.000 40.00000 209 PHE A N 1
ATOM 3890 C CA . PHE B 1 209 ? -11.67900 10.88700 7.89200 1.000 40.18000 209 PHE A CA 1
ATOM 3891 C C . PHE B 1 209 ? -12.81400 10.92600 8.90800 1.000 41.27000 209 PHE A C 1
ATOM 3892 O O . PHE B 1 209 ? -12.91100 10.03400 9.75500 1.000 42.20000 209 PHE A O 1
ATOM 3900 N N . ASN B 1 210 ? -13.66000 11.94900 8.85700 1.000 43.39000 210 ASN A N 1
ATOM 3901 C CA . ASN B 1 210 ? -14.75800 12.08400 9.80800 1.000 45.47000 210 ASN A CA 1
ATOM 3902 C C . ASN B 1 210 ? -15.98900 12.68600 9.12000 1.000 43.34000 210 ASN A C 1
ATOM 3903 O O . ASN B 1 210 ? -16.53000 13.69400 9.53900 1.000 45.06000 210 ASN A O 1
ATOM 3908 N N . LEU B 1 211 ? -16.47400 12.06500 8.04100 1.000 43.37000 211 LEU A N 1
ATOM 3909 C CA . LEU B 1 211 ? -17.65300 12.52800 7.29800 1.000 42.94000 211 LEU A CA 1
ATOM 3910 C C . LEU B 1 211 ? -18.77700 11.49500 7.44100 1.000 40.12000 211 LEU A C 1
ATOM 3911 O O . LEU B 1 211 ? -18.55700 10.42200 8.00100 1.000 39.35000 211 LEU A O 1
ATOM 3916 N N . ASP B 1 212 ? -20.00900 11.82200 7.01000 1.000 39.17000 212 ASP A N 1
ATOM 3917 C CA . ASP B 1 212 ? -21.04100 10.78300 6.77600 1.000 42.46000 212 ASP A CA 1
ATOM 3918 C C . ASP B 1 212 ? -21.95800 11.23800 5.65100 1.000 41.95000 212 ASP A C 1
ATOM 3919 O O . ASP B 1 212 ? -21.74300 12.27500 5.01400 1.000 39.18000 212 ASP A O 1
ATOM 3924 N N . GLY B 1 213 ? -22.98000 10.43000 5.40300 1.000 40.29000 213 GLY A N 1
ATOM 3925 C CA . GLY B 1 213 ? -23.88200 10.61400 4.29100 1.000 43.08000 213 GLY A CA 1
ATOM 3926 C C . GLY B 1 213 ? -23.90900 9.46500 3.32200 1.000 42.61000 213 GLY A C 1
ATOM 3927 O O . GLY B 1 213 ? -24.83100 9.40000 2.49200 1.000 46.05000 213 GLY A O 1
ATOM 3928 N N . ASN B 1 214 ? -22.91300 8.56500 3.36300 1.000 39.03000 214 ASN A N 1
ATOM 3929 C CA . ASN B 1 214 ? -22.92600 7.39700 2.49100 1.000 36.85000 214 ASN A CA 1
ATOM 3930 C C . ASN B 1 214 ? -22.05400 6.30300 3.10900 1.000 39.60000 214 ASN A C 1
ATOM 3931 O O . ASN B 1 214 ? -21.39700 6.50500 4.13600 1.000 38.63000 214 ASN A O 1
ATOM 3936 N N . LEU B 1 215 ? -22.06200 5.13100 2.46500 1.000 39.54000 215 LEU A N 1
ATOM 3937 C CA . LEU B 1 215 ? -21.43300 3.94200 3.04400 1.000 34.88000 215 LEU A CA 1
ATOM 3938 C C . LEU B 1 215 ? -19.91800 4.09500 3.14000 1.000 33.91000 215 LEU A C 1
ATOM 3939 O O . LEU B 1 215 ? -19.32000 3.67600 4.12700 1.000 34.03000 215 LEU A O 1
ATOM 3944 N N . VAL B 1 216 ? -19.28100 4.68500 2.12800 1.000 31.79000 216 VAL A N 1
ATOM 3945 C CA . VAL B 1 216 ? -17.82500 4.80000 2.14300 1.000 34.66000 216 VAL A CA 1
ATOM 3946 C C . VAL B 1 216 ? -17.37800 5.77100 3.22800 1.000 36.17000 216 VAL A C 1
ATOM 3947 O O . VAL B 1 216 ? -16.43200 5.48300 3.96900 1.000 31.26000 216 VAL A O 1
ATOM 3951 N N . ARG B 1 217 ? -18.07400 6.91200 3.37200 1.000 33.64000 217 ARG A N 1
ATOM 3952 C CA . ARG B 1 217 ? -17.75000 7.85700 4.43800 1.000 33.54000 217 ARG A CA 1
ATOM 3953 C C . ARG B 1 217 ? -17.90300 7.22000 5.80800 1.000 35.67000 217 ARG A C 1
ATOM 3954 O O . ARG B 1 217 ? -17.08900 7.46300 6.70800 1.000 35.52000 217 ARG A O 1
ATOM 3962 N N . ARG B 1 218 ? -18.94800 6.41500 5.99100 1.000 33.49000 218 ARG A N 1
ATOM 3963 C CA . ARG B 1 218 ? -19.12900 5.72800 7.26500 1.000 34.10000 218 ARG A CA 1
ATOM 3964 C C . ARG B 1 218 ? -18.03200 4.69500 7.48400 1.000 32.15000 218 ARG A C 1
ATOM 3965 O O . ARG B 1 218 ? -17.56700 4.50300 8.61500 1.000 34.07000 218 ARG A O 1
ATOM 3973 N N . PHE B 1 219 ? -17.61200 4.01600 6.41300 1.000 34.32000 219 PHE A N 1
ATOM 3974 C CA . PHE B 1 219 ? -16.54900 3.02100 6.52500 1.000 31.52000 219 PHE A CA 1
ATOM 3975 C C . PHE B 1 219 ? -15.24000 3.66700 6.95900 1.000 31.51000 219 PHE A C 1
ATOM 3976 O O . PHE B 1 219 ? -14.60700 3.24600 7.93900 1.000 31.47000 219 PHE A O 1
ATOM 3984 N N . ILE B 1 220 ? -14.84100 4.72000 6.25100 1.000 32.74000 220 ILE A N 1
ATOM 3985 C CA . ILE B 1 220 ? -13.63000 5.46300 6.57600 1.000 31.17000 220 ILE A CA 1
ATOM 3986 C C . ILE B 1 220 ? -13.68200 5.96400 8.01200 1.000 33.43000 220 ILE A C 1
ATOM 3987 O O . ILE B 1 220 ? -12.76900 5.71300 8.81300 1.000 33.35000 220 ILE A O 1
ATOM 3992 N N . ARG B 1 221 ? -14.77500 6.64500 8.37500 1.000 35.73000 221 ARG A N 1
ATOM 3993 C CA . ARG B 1 221 ? -14.87400 7.25200 9.70300 1.000 37.64000 221 ARG A CA 1
ATOM 3994 C C . ARG B 1 221 ? -14.74700 6.20700 10.81000 1.000 36.59000 221 ARG A C 1
ATOM 3995 O O . ARG B 1 221 ? -14.03000 6.41800 11.80000 1.000 36.30000 221 ARG A O 1
ATOM 4003 N N . GLU B 1 222 ? -15.43100 5.06500 10.66100 1.000 34.42000 222 GLU A N 1
ATOM 4004 C CA . GLU B 1 222 ? -15.44700 4.09400 11.75400 1.000 33.86000 222 GLU A CA 1
ATOM 4005 C C . GLU B 1 222 ? -14.14100 3.30600 11.82400 1.000 34.47000 222 GLU A C 1
ATOM 4006 O O . GLU B 1 222 ? -13.67900 2.96700 12.91500 1.000 34.84000 222 GLU A O 1
ATOM 4012 N N . THR B 1 223 ? -13.55500 2.96000 10.67300 1.000 33.71000 223 THR A N 1
ATOM 4013 C CA . THR B 1 223 ? -12.34000 2.15900 10.71600 1.000 33.58000 223 THR A CA 1
ATOM 4014 C C . THR B 1 223 ? -11.18500 2.95300 11.31300 1.000 33.53000 223 THR A C 1
ATOM 4015 O O . THR B 1 223 ? -10.39600 2.40300 12.08300 1.000 34.67000 223 THR A O 1
ATOM 4019 N N . TRP B 1 224 ? -11.09200 4.25600 11.00800 1.000 33.44000 224 TRP A N 1
ATOM 4020 C CA . TRP B 1 224 ? -10.00200 5.08800 11.52400 1.000 37.26000 224 TRP A CA 1
ATOM 4021 C C . TRP B 1 224 ? -10.17600 5.50400 12.98100 1.000 39.52000 224 TRP A C 1
ATOM 4022 O O . TRP B 1 224 ? -9.22800 6.02900 13.57500 1.000 39.51000 224 TRP A O 1
ATOM 4033 N N . LYS B 1 225 ? -11.32900 5.24500 13.58700 1.000 42.61000 225 LYS A N 1
ATOM 4034 C CA . LYS B 1 225 ? -11.53000 5.63600 14.97800 1.000 43.80000 225 LYS A CA 1
ATOM 4035 C C . LYS B 1 225 ? -10.45900 5.07700 15.91600 1.000 42.12000 225 LYS A C 1
ATOM 4036 O O . LYS B 1 225 ? -9.78000 5.85500 16.59900 1.000 46.31000 225 LYS A O 1
ATOM 4042 N N . PRO B 1 226 ? -10.24500 3.75800 15.97700 1.000 40.63000 226 PRO A N 1
ATOM 4043 C CA . PRO B 1 226 ? -9.28900 3.24100 16.97100 1.000 40.83000 226 PRO A CA 1
ATOM 4044 C C . PRO B 1 226 ? -7.85300 3.64600 16.70100 1.000 45.48000 226 PRO A C 1
ATOM 4045 O O . PRO B 1 226 ? -7.10400 3.92900 17.64800 1.000 44.68000 226 PRO A O 1
ATOM 4049 N N . ILE B 1 227 ? -7.42500 3.63300 15.43700 1.000 43.30000 227 ILE A N 1
ATOM 4050 C CA . ILE B 1 227 ? -6.02000 3.90800 15.15900 1.000 45.76000 227 ILE A CA 1
ATOM 4051 C C . ILE B 1 227 ? -5.72000 5.38100 15.39800 1.000 46.29000 227 ILE A C 1
ATOM 4052 O O . ILE B 1 227 ? -4.62500 5.74600 15.85100 1.000 44.23000 227 ILE A O 1
ATOM 4057 N N . ILE B 1 228 ? -6.69400 6.24800 15.13500 1.000 42.67000 228 ILE A N 1
ATOM 4058 C CA . ILE B 1 228 ? -6.49800 7.66600 15.42300 1.000 45.14000 228 ILE A CA 1
ATOM 4059 C C . ILE B 1 228 ? -6.30500 7.87100 16.91500 1.000 46.03000 228 ILE A C 1
ATOM 4060 O O . ILE B 1 228 ? -5.39800 8.59400 17.35300 1.000 48.64000 228 ILE A O 1
ATOM 4065 N N . ALA B 1 229 ? -7.16200 7.23500 17.71800 1.000 43.16000 229 ALA A N 1
ATOM 4066 C CA . ALA B 1 229 ? -7.07100 7.36800 19.16700 1.000 46.94000 229 ALA A CA 1
ATOM 4067 C C . ALA B 1 229 ? -5.73700 6.84200 19.69000 1.000 49.67000 229 ALA A C 1
ATOM 4068 O O . ALA B 1 229 ? -5.16300 7.41300 20.62300 1.000 48.51000 229 ALA A O 1
ATOM 4070 N N . PHE B 1 230 ? -5.22000 5.76200 19.09700 1.000 48.14000 230 PHE A N 1
ATOM 4071 C CA . PHE B 1 230 ? -3.94600 5.22200 19.56700 1.000 48.38000 230 PHE A CA 1
ATOM 4072 C C . PHE B 1 230 ? -2.80400 6.18700 19.29000 1.000 50.36000 230 PHE A C 1
ATOM 4073 O O . PHE B 1 230 ? -1.91100 6.35100 20.13000 1.000 47.45000 230 PHE A O 1
ATOM 4081 N N . ASP B 1 231 ? -2.80200 6.82000 18.11300 1.000 49.24000 231 ASP A N 1
ATOM 4082 C CA . ASP B 1 231 ? -1.75300 7.77300 17.77000 1.000 51.57000 231 ASP A CA 1
ATOM 4083 C C . ASP B 1 231 ? -1.96800 9.13300 18.41200 1.000 51.25000 231 ASP A C 1
ATOM 4084 O O . ASP B 1 231 ? -1.34300 10.11000 17.98800 1.000 53.84000 231 ASP A O 1
ATOM 4089 N N . GLY B 1 232 ? -2.85700 9.21800 19.39500 1.000 49.84000 232 GLY A N 1
ATOM 4090 C CA . GLY B 1 232 ? -3.05100 10.44400 20.13600 1.000 52.55000 232 GLY A CA 1
ATOM 4091 C C . GLY B 1 232 ? -3.59800 11.57500 19.29700 1.000 51.17000 232 GLY A C 1
ATOM 4092 O O . GLY B 1 232 ? -3.07300 12.69100 19.34600 1.000 52.49000 232 GLY A O 1
ATOM 4093 N N . GLY B 1 233 ? -4.64400 11.29600 18.52100 1.000 48.80000 233 GLY A N 1
ATOM 4094 C CA . GLY B 1 233 ? -5.30100 12.30700 17.71600 1.000 48.65000 233 GLY A CA 1
ATOM 4095 C C . GLY B 1 233 ? -4.66900 12.59000 16.37100 1.000 52.64000 233 GLY A C 1
ATOM 4096 O O . GLY B 1 233 ? -5.08300 13.54500 15.70500 1.000 52.90000 233 GLY A O 1
ATOM 4097 N N . ARG B 1 234 ? -3.68500 11.80000 15.94500 1.000 48.67000 234 ARG A N 1
ATOM 4098 C CA . ARG B 1 234 ? -2.94300 12.04400 14.71300 1.000 53.86000 234 ARG A CA 1
ATOM 4099 C C . ARG B 1 234 ? -3.21900 10.94600 13.69100 1.000 52.38000 234 ARG A C 1
ATOM 4100 O O . ARG B 1 234 ? -3.39500 9.77700 14.04900 1.000 49.63000 234 ARG A O 1
ATOM 4108 N N . ILE B 1 235 ? -3.27500 11.33900 12.42300 1.000 50.68000 235 ILE A N 1
ATOM 4109 C CA . ILE B 1 235 ? -3.51800 10.43400 11.30500 1.000 44.97000 235 ILE A CA 1
ATOM 4110 C C . ILE B 1 235 ? -2.18900 10.23300 10.59900 1.000 48.10000 235 ILE A C 1
ATOM 4111 O O . ILE B 1 235 ? -1.62400 11.17900 10.04000 1.000 47.71000 235 ILE A O 1
ATOM 4116 N N . CYS B 1 236 ? -1.67100 9.01200 10.62600 1.000 47.08000 236 CYS A N 1
ATOM 4117 C CA . CYS B 1 236 ? -0.43100 8.69700 9.92900 1.000 44.69000 236 CYS A CA 1
ATOM 4118 C C . CYS B 1 236 ? -0.73700 7.73200 8.78800 1.000 46.04000 236 CYS A C 1
ATOM 4119 O O . CYS B 1 236 ? -0.74800 6.50400 8.99100 1.000 41.89000 236 CYS A O 1
ATOM 4122 N N . PRO B 1 237 ? -0.99300 8.23900 7.56300 1.000 42.80000 237 PRO A N 1
ATOM 4123 C CA . PRO B 1 237 ? -1.62600 7.44900 6.47900 1.000 36.70000 237 PRO A CA 1
ATOM 4124 C C . PRO B 1 237 ? -0.62600 6.68100 5.61600 1.000 35.08000 237 PRO A C 1
ATOM 4125 O O . PRO B 1 237 ? -0.50000 6.89500 4.41100 1.000 33.26000 237 PRO A O 1
ATOM 4129 N N . ALA B 1 238 ? 0.08100 5.74000 6.24100 1.000 34.57000 238 ALA A N 1
ATOM 4130 C CA . ALA B 1 238 ? 1.20400 5.06500 5.59700 1.000 32.22000 238 ALA A CA 1
ATOM 4131 C C . ALA B 1 238 ? 0.79100 4.38000 4.29800 1.000 31.39000 238 ALA A C 1
ATOM 4132 O O . ALA B 1 238 ? 1.30800 4.70800 3.22500 1.000 31.30000 238 ALA A O 1
ATOM 4134 N N . ASP B 1 239 ? -0.13100 3.41300 4.37200 1.000 29.65000 239 ASP A N 1
ATOM 4135 C CA . ASP B 1 239 ? -0.56000 2.72000 3.15900 1.000 28.23000 239 ASP A CA 1
ATOM 4136 C C . ASP B 1 239 ? -1.29000 3.61800 2.16700 1.000 26.86000 239 ASP A C 1
ATOM 4137 O O . ASP B 1 239 ? -1.03700 3.48700 0.95400 1.000 25.76000 239 ASP A O 1
ATOM 4142 N N . PRO B 1 240 ? -2.20200 4.49800 2.58100 1.000 30.05000 240 PRO A N 1
ATOM 4143 C CA . PRO B 1 240 ? -2.77000 5.43200 1.60700 1.000 28.81000 240 PRO A CA 1
ATOM 4144 C C . PRO B 1 240 ? -1.71800 6.20600 0.84100 1.000 27.80000 240 PRO A C 1
ATOM 4145 O O . PRO B 1 240 ? -1.89500 6.43100 -0.36400 1.000 28.40000 240 PRO A O 1
ATOM 4149 N N . LEU B 1 241 ? -0.62000 6.60900 1.49100 1.000 29.18000 241 LEU A N 1
ATOM 4150 C CA . LEU B 1 241 ? 0.41700 7.33900 0.76200 1.000 30.46000 241 LEU A CA 1
ATOM 4151 C C . LEU B 1 241 ? 1.06200 6.46400 -0.29300 1.000 32.63000 241 LEU A C 1
ATOM 4152 O O . LEU B 1 241 ? 1.36400 6.93300 -1.39500 1.000 31.03000 241 LEU A O 1
ATOM 4157 N N . ALA B 1 242 ? 1.30400 5.19100 0.03500 1.000 28.18000 242 ALA A N 1
ATOM 4158 C CA . ALA B 1 242 ? 1.83700 4.27500 -0.96300 1.000 29.59000 242 ALA A CA 1
ATOM 4159 C C . ALA B 1 242 ? 0.88200 4.11700 -2.15000 1.000 28.10000 242 ALA A C 1
ATOM 4160 O O . ALA B 1 242 ? 1.31300 4.12000 -3.30600 1.000 26.03000 242 ALA A O 1
ATOM 4162 N N . ALA B 1 243 ? -0.41800 3.96000 -1.89700 1.000 25.03000 243 ALA A N 1
ATOM 4163 C CA . ALA B 1 243 ? -1.33900 3.84400 -3.01900 1.000 26.65000 243 ALA A CA 1
ATOM 4164 C C . ALA B 1 243 ? -1.40100 5.14800 -3.81100 1.000 30.24000 243 ALA A C 1
ATOM 4165 O O . ALA B 1 243 ? -1.43200 5.12900 -5.04700 1.000 29.05000 243 ALA A O 1
ATOM 4167 N N . PHE B 1 244 ? -1.40700 6.28300 -3.11200 1.000 28.28000 244 PHE A N 1
ATOM 4168 C CA . PHE B 1 244 ? -1.38400 7.58800 -3.78800 1.000 33.33000 244 PHE A CA 1
ATOM 4169 C C . PHE B 1 244 ? -0.19100 7.68500 -4.73900 1.000 33.59000 244 PHE A C 1
ATOM 4170 O O . PHE B 1 244 ? -0.33400 8.06300 -5.90700 1.000 34.03000 244 PHE A O 1
ATOM 4178 N N . ILE B 1 245 ? 0.98900 7.26700 -4.27600 1.000 34.23000 245 ILE A N 1
ATOM 4179 C CA . ILE B 1 245 ? 2.18500 7.33100 -5.11400 1.000 32.15000 245 ILE A CA 1
ATOM 4180 C C . ILE B 1 245 ? 2.05800 6.39500 -6.31200 1.000 32.41000 245 ILE A C 1
ATOM 4181 O O . ILE B 1 245 ? 2.38000 6.77100 -7.44400 1.000 31.64000 245 ILE A O 1
ATOM 4186 N N . ALA B 1 246 ? 1.55800 5.16800 -6.09200 1.000 31.16000 246 ALA A N 1
ATOM 4187 C CA . ALA B 1 246 ? 1.42600 4.21600 -7.19800 1.000 31.05000 246 ALA A CA 1
ATOM 4188 C C . ALA B 1 246 ? 0.41700 4.69100 -8.23200 1.000 35.83000 246 ALA A C 1
ATOM 4189 O O . ALA B 1 246 ? 0.61800 4.51500 -9.44800 1.000 36.91000 246 ALA A O 1
ATOM 4191 N N . VAL B 1 247 ? -0.68300 5.28100 -7.77500 1.000 31.12000 247 VAL A N 1
ATOM 4192 C CA . VAL B 1 247 ? -1.74700 5.62400 -8.70700 1.000 35.11000 247 VAL A CA 1
ATOM 4193 C C . VAL B 1 247 ? -1.45400 6.94500 -9.41300 1.000 34.07000 247 VAL A C 1
ATOM 4194 O O . VAL B 1 247 ? -1.69200 7.07300 -10.61600 1.000 39.19000 247 VAL A O 1
ATOM 4198 N N . TYR B 1 248 ? -0.92900 7.94800 -8.70700 1.000 33.65000 248 TYR A N 1
ATOM 4199 C CA . TYR B 1 248 ? -0.84200 9.28700 -9.29200 1.000 35.88000 248 TYR A CA 1
ATOM 4200 C C . TYR B 1 248 ? 0.56200 9.63100 -9.78100 1.000 41.96000 248 TYR A C 1
ATOM 4201 O O . TYR B 1 248 ? 0.78400 10.73800 -10.28100 1.000 45.81000 248 TYR A O 1
ATOM 4210 N N . GLY B 1 249 ? 1.50100 8.69100 -9.67600 1.000 37.87000 249 GLY A N 1
ATOM 4211 C CA . GLY B 1 249 ? 2.78700 8.81300 -10.34300 1.000 40.82000 249 GLY A CA 1
ATOM 4212 C C . GLY B 1 249 ? 3.58500 10.01000 -9.87600 1.000 42.30000 249 GLY A C 1
ATOM 4213 O O . GLY B 1 249 ? 3.52900 10.41700 -8.71200 1.000 41.47000 249 GLY A O 1
ATOM 4214 N N . ASP B 1 250 ? 4.33700 10.59500 -10.80300 1.000 44.44000 250 ASP A N 1
ATOM 4215 C CA . ASP B 1 250 ? 5.18600 11.72500 -10.45100 1.000 47.16000 250 ASP A CA 1
ATOM 4216 C C . ASP B 1 250 ? 4.37200 12.91800 -9.96000 1.000 45.69000 250 ASP A C 1
ATOM 4217 O O . ASP B 1 250 ? 4.91200 13.75800 -9.23200 1.000 47.67000 250 ASP A O 1
ATOM 4222 N N . ARG B 1 251 ? 3.07700 12.98000 -10.29600 1.000 43.37000 251 ARG A N 1
ATOM 4223 C CA . ARG B 1 251 ? 2.18000 14.00000 -9.75200 1.000 44.71000 251 ARG A CA 1
ATOM 4224 C C . ARG B 1 251 ? 2.05200 13.90300 -8.23800 1.000 43.15000 251 ARG A C 1
ATOM 4225 O O . ARG B 1 251 ? 1.82000 14.92100 -7.57000 1.000 41.38000 251 ARG A O 1
ATOM 4233 N N . ALA B 1 252 ? 2.22500 12.71000 -7.68000 1.000 37.34000 252 ALA A N 1
ATOM 4234 C CA . ALA B 1 252 ? 2.16500 12.54100 -6.23800 1.000 37.62000 252 ALA A CA 1
ATOM 4235 C C . ALA B 1 252 ? 3.46900 12.92200 -5.53500 1.000 37.18000 252 ALA A C 1
ATOM 4236 O O . ALA B 1 252 ? 3.46300 13.15300 -4.32100 1.000 36.04000 252 ALA A O 1
ATOM 4238 N N . ILE B 1 253 ? 4.57800 13.01400 -6.25800 1.000 39.36000 253 ILE A N 1
ATOM 4239 C CA . ILE B 1 253 ? 5.90400 13.08100 -5.64800 1.000 38.72000 253 ILE A CA 1
ATOM 4240 C C . ILE B 1 253 ? 6.41900 14.50700 -5.73800 1.000 37.07000 253 ILE A C 1
ATOM 4241 O O . ILE B 1 253 ? 6.51000 15.07500 -6.83100 1.000 43.34000 253 ILE A O 1
ATOM 4246 N N . LYS B 1 254 ? 6.75400 15.08900 -4.59300 1.000 38.99000 254 LYS A N 1
ATOM 4247 C CA . LYS B 1 254 ? 7.39100 16.39900 -4.60100 1.000 43.75000 254 LYS A CA 1
ATOM 4248 C C . LYS B 1 254 ? 8.90900 16.28100 -4.50100 1.000 43.86000 254 LYS A C 1
ATOM 4249 O O . LYS B 1 254 ? 9.62900 17.00100 -5.19900 1.000 40.84000 254 LYS A O 1
ATOM 4255 N N . ARG B 1 255 ? 9.40400 15.36300 -3.66500 1.000 41.08000 255 ARG A N 1
ATOM 4256 C CA . ARG B 1 255 ? 10.83300 15.14300 -3.48200 1.000 41.42000 255 ARG A CA 1
ATOM 4257 C C . ARG B 1 255 ? 11.10200 13.66300 -3.20900 1.000 41.14000 255 ARG A C 1
ATOM 4258 O O . ARG B 1 255 ? 10.40400 13.03400 -2.40400 1.000 40.96000 255 ARG A O 1
ATOM 4266 N N . ALA B 1 256 ? 12.12200 13.12200 -3.87400 1.000 37.91000 256 ALA A N 1
ATOM 4267 C CA . ALA B 1 256 ? 12.53800 11.73200 -3.68800 1.000 36.97000 256 ALA A CA 1
ATOM 4268 C C . ALA B 1 256 ? 14.04600 11.64000 -3.88500 1.000 38.37000 256 ALA A C 1
ATOM 4269 O O . ALA B 1 256 ? 14.65200 12.49400 -4.53500 1.000 38.38000 256 ALA A O 1
ATOM 4271 N N . GLU B 1 257 ? 14.64800 10.57600 -3.33200 1.000 33.55000 257 GLU A N 1
ATOM 4272 C CA . GLU B 1 257 ? 16.06300 10.26900 -3.51000 1.000 35.20000 257 GLU A CA 1
ATOM 4273 C C . GLU B 1 257 ? 16.21800 8.81900 -3.95600 1.000 36.49000 257 GLU A C 1
ATOM 4274 O O . GLU B 1 257 ? 15.50600 7.92500 -3.48800 1.000 32.97000 257 GLU A O 1
ATOM 4280 N N . ARG B 1 258 ? 17.15200 8.58500 -4.85900 1.000 34.21000 258 ARG A N 1
ATOM 4281 C CA . ARG B 1 258 ? 17.50400 7.22400 -5.24700 1.000 39.03000 258 ARG A CA 1
ATOM 4282 C C . ARG B 1 258 ? 18.46400 6.66100 -4.20500 1.000 39.91000 258 ARG A C 1
ATOM 4283 O O . ARG B 1 258 ? 19.55900 7.20600 -4.01300 1.000 36.79000 258 ARG A O 1
ATOM 4291 N N . LEU B 1 259 ? 18.05700 5.58100 -3.52200 1.000 37.60000 259 LEU A N 1
ATOM 4292 C CA . LEU B 1 259 ? 18.85600 4.98600 -2.45700 1.000 34.83000 259 LEU A CA 1
ATOM 4293 C C . LEU B 1 259 ? 18.93200 3.47300 -2.60600 1.000 36.27000 259 LEU A C 1
ATOM 4294 O O . LEU B 1 259 ? 17.90600 2.81300 -2.80400 1.000 32.32000 259 LEU A O 1
ATOM 4299 N N . HIS B 1 260 ? 20.14100 2.92600 -2.48600 1.000 34.21000 260 HIS A N 1
ATOM 4300 C CA . HIS B 1 260 ? 20.28900 1.47300 -2.42200 1.000 35.05000 260 HIS A CA 1
ATOM 4301 C C . HIS B 1 260 ? 20.03600 0.99700 -1.00100 1.000 32.66000 260 HIS A C 1
ATOM 4302 O O . HIS B 1 260 ? 20.68300 1.45800 -0.06000 1.000 37.17000 260 HIS A O 1
ATOM 4309 N N . LEU B 1 261 ? 19.08300 0.08700 -0.85300 1.000 32.69000 261 LEU A N 1
ATOM 4310 C CA . LEU B 1 261 ? 18.60100 -0.36300 0.44300 1.000 34.34000 261 LEU A CA 1
ATOM 4311 C C . LEU B 1 261 ? 19.01300 -1.80400 0.72800 1.000 35.01000 261 LEU A C 1
ATOM 4312 O O . LEU B 1 261 ? 19.16600 -2.62300 -0.18200 1.000 31.99000 261 LEU A O 1
ATOM 4317 N N . SER B 1 262 ? 19.14700 -2.11400 2.01000 1.000 36.30000 262 SER A N 1
ATOM 4318 C CA . SER B 1 262 ? 19.38000 -3.48100 2.45500 1.000 40.50000 262 SER A CA 1
ATOM 4319 C C . SER B 1 262 ? 18.87700 -3.60200 3.88500 1.000 38.65000 262 SER A C 1
ATOM 4320 O O . SER B 1 262 ? 18.75200 -2.60400 4.60000 1.000 35.92000 262 SER A O 1
ATOM 4323 N N . MET B 1 263 ? 18.57900 -4.82900 4.30000 1.000 32.45000 263 MET A N 1
ATOM 4324 C CA . MET B 1 263 ? 18.10700 -5.07200 5.65200 1.000 35.24000 263 MET A CA 1
ATOM 4325 C C . MET B 1 263 ? 19.27500 -5.41900 6.56000 1.000 35.43000 263 MET A C 1
ATOM 4326 O O . MET B 1 263 ? 20.24300 -6.07100 6.14200 1.000 36.38000 263 MET A O 1
ATOM 4331 N N . VAL B 1 264 ? 19.16100 -5.00900 7.81800 1.000 31.14000 264 VAL A N 1
ATOM 4332 C CA . VAL B 1 264 ? 20.04000 -5.49800 8.87500 1.000 35.92000 264 VAL A CA 1
ATOM 4333 C C . VAL B 1 264 ? 19.39800 -6.75800 9.44400 1.000 38.79000 264 VAL A C 1
ATOM 4334 O O . VAL B 1 264 ? 18.32000 -6.69700 10.03800 1.000 37.64000 264 VAL A O 1
ATOM 4338 N N . LEU B 1 265 ? 20.04300 -7.90500 9.23600 1.000 37.01000 265 LEU A N 1
ATOM 4339 C CA . LEU B 1 265 ? 19.49000 -9.20100 9.61400 1.000 35.19000 265 LEU A CA 1
ATOM 4340 C C . LEU B 1 265 ? 20.11600 -9.77900 10.88100 1.000 42.64000 265 LEU A C 1
ATOM 4341 O O . LEU B 1 265 ? 19.72600 -10.87100 11.31400 1.000 41.67000 265 LEU A O 1
ATOM 4346 N N . GLU B 1 266 ? 21.06200 -9.07500 11.50300 1.000 44.15000 266 GLU A N 1
ATOM 4347 C CA . GLU B 1 266 ? 21.69100 -9.56800 12.72400 1.000 45.63000 266 GLU A CA 1
ATOM 4348 C C . GLU B 1 266 ? 21.96800 -8.39800 13.65500 1.000 48.71000 266 GLU A C 1
ATOM 4349 O O . GLU B 1 266 ? 22.02700 -7.24100 13.23000 1.000 48.67000 266 GLU A O 1
ATOM 4355 N N . GLY B 1 267 ? 22.13300 -8.71100 14.93000 1.000 49.04000 267 GLY A N 1
ATOM 4356 C CA . GLY B 1 267 ? 22.53100 -7.72400 15.90900 1.000 51.88000 267 GLY A CA 1
ATOM 4357 C C . GLY B 1 267 ? 21.39800 -6.84300 16.38400 1.000 50.88000 267 GLY A C 1
ATOM 4358 O O . GLY B 1 267 ? 20.21100 -7.07800 16.13100 1.000 47.59000 267 GLY A O 1
ATOM 4359 N N . GLU B 1 268 ? 21.80500 -5.77500 17.07900 1.000 53.72000 268 GLU A N 1
ATOM 4360 C CA . GLU B 1 268 ? 20.88100 -4.87900 17.76900 1.000 52.04000 268 GLU A CA 1
ATOM 4361 C C . GLU B 1 268 ? 20.02100 -4.06600 16.81200 1.000 51.76000 268 GLU A C 1
ATOM 4362 O O . GLU B 1 268 ? 18.96100 -3.57400 17.21500 1.000 51.21000 268 GLU A O 1
ATOM 4368 N N . LYS B 1 269 ? 20.44900 -3.90100 15.56200 1.000 48.47000 269 LYS A N 1
ATOM 4369 C CA . LYS B 1 269 ? 19.66100 -3.18000 14.57500 1.000 47.74000 269 LYS A CA 1
ATOM 4370 C C . LYS B 1 269 ? 18.84500 -4.11700 13.68900 1.000 44.55000 269 LYS A C 1
ATOM 4371 O O . LYS B 1 269 ? 18.39700 -3.69900 12.61600 1.000 43.82000 269 LYS A O 1
ATOM 4377 N N . LEU B 1 270 ? 18.66000 -5.37000 14.11100 1.000 44.35000 270 LEU A N 1
ATOM 4378 C CA . LEU B 1 270 ? 17.86500 -6.32700 13.34800 1.000 42.40000 270 LEU A CA 1
ATOM 4379 C C . LEU B 1 270 ? 16.52500 -5.71600 12.97100 1.000 41.48000 270 LEU A C 1
ATOM 4380 O O . LEU B 1 270 ? 15.83100 -5.15600 13.82100 1.000 45.75000 270 LEU A O 1
ATOM 4385 N N . GLY B 1 271 ? 16.18100 -5.79200 11.68800 1.000 39.57000 271 GLY A N 1
ATOM 4386 C CA . GLY B 1 271 ? 14.92900 -5.25800 11.19100 1.000 39.30000 271 GLY A CA 1
ATOM 4387 C C . GLY B 1 271 ? 15.01400 -3.84900 10.64000 1.000 40.70000 271 GLY A C 1
ATOM 4388 O O . GLY B 1 271 ? 14.06300 -3.39900 9.99100 1.000 40.40000 271 GLY A O 1
ATOM 4389 N N . MET B 1 272 ? 16.12900 -3.15200 10.85100 1.000 39.27000 272 MET A N 1
ATOM 4390 C CA . MET B 1 272 ? 16.34200 -1.83400 10.27800 1.000 37.20000 272 MET A CA 1
ATOM 4391 C C . MET B 1 272 ? 16.96900 -1.96300 8.89600 1.000 39.89000 272 MET A C 1
ATOM 4392 O O . MET B 1 272 ? 17.43100 -3.03400 8.50000 1.000 37.07000 272 MET A O 1
ATOM 4397 N N . SER B 1 273 ? 16.99300 -0.85500 8.15400 1.000 35.37000 273 SER A N 1
ATOM 4398 C CA . SER B 1 273 ? 17.54800 -0.84400 6.80500 1.000 35.36000 273 SER A CA 1
ATOM 4399 C C . SER B 1 273 ? 18.77900 0.04500 6.70200 1.000 39.78000 273 SER A C 1
ATOM 4400 O O . SER B 1 273 ? 18.93500 1.00700 7.45600 1.000 41.08000 273 SER A O 1
ATOM 4403 N N . LEU B 1 274 ? 19.66300 -0.28800 5.77500 1.000 39.16000 274 LEU A N 1
ATOM 4404 C CA . LEU B 1 274 ? 20.73900 0.62200 5.41400 1.000 39.51000 274 LEU A CA 1
ATOM 4405 C C . LEU B 1 274 ? 20.35300 1.29500 4.11200 1.000 37.76000 274 LEU A C 1
ATOM 4406 O O . LEU B 1 274 ? 19.63400 0.71300 3.29600 1.000 35.59000 274 LEU A O 1
ATOM 4411 N N . ALA B 1 275 ? 20.79400 2.53500 3.93100 1.000 36.02000 275 ALA A N 1
ATOM 4412 C CA . ALA B 1 275 ? 20.45400 3.27000 2.72300 1.000 38.75000 275 ALA A CA 1
ATOM 4413 C C . ALA B 1 275 ? 21.68600 4.01400 2.24300 1.000 38.33000 275 ALA A C 1
ATOM 4414 O O . ALA B 1 275 ? 22.41100 4.60300 3.04400 1.000 41.60000 275 ALA A O 1
ATOM 4416 N N . GLU B 1 276 ? 21.91900 3.98600 0.93800 1.000 34.55000 276 GLU A N 1
ATOM 4417 C CA . GLU B 1 276 ? 23.13700 4.50100 0.39700 1.000 40.91000 276 GLU A CA 1
ATOM 4418 C C . GLU B 1 276 ? 22.75700 5.17700 -0.90800 1.000 40.01000 276 GLU A C 1
ATOM 4419 O O . GLU B 1 276 ? 22.10400 4.54900 -1.76100 1.000 38.32000 276 GLU A O 1
ATOM 4425 N N . PRO B 1 277 ? 23.14300 6.43300 -1.08900 1.000 40.92000 277 PRO A N 1
ATOM 4426 C CA . PRO B 1 277 ? 22.85000 7.12800 -2.34800 1.000 43.55000 277 PRO A CA 1
ATOM 4427 C C . PRO B 1 277 ? 23.36000 6.30800 -3.52400 1.000 42.09000 277 PRO A C 1
ATOM 4428 O O . PRO B 1 277 ? 24.48600 5.81400 -3.51000 1.000 43.98000 277 PRO A O 1
ATOM 4432 N N . ASP B 1 278 ? 22.50300 6.13700 -4.52900 1.000 38.39000 278 ASP A N 1
ATOM 4433 C CA . ASP B 1 278 ? 22.78600 5.25700 -5.66200 1.000 38.70000 278 ASP A CA 1
ATOM 4434 C C . ASP B 1 278 ? 21.69900 5.46800 -6.70100 1.000 40.28000 278 ASP A C 1
ATOM 4435 O O . ASP B 1 278 ? 20.52100 5.21900 -6.41900 1.000 39.10000 278 ASP A O 1
ATOM 4440 N N . GLU B 1 279 ? 22.08500 5.89900 -7.90500 1.000 42.14000 279 GLU A N 1
ATOM 4441 C CA . GLU B 1 279 ? 21.08600 6.19200 -8.92200 1.000 40.49000 279 GLU A CA 1
ATOM 4442 C C . GLU B 1 279 ? 20.41400 4.93700 -9.46600 1.000 40.18000 279 GLU A C 1
ATOM 4443 O O . GLU B 1 279 ? 19.41900 5.04600 -10.18800 1.000 37.73000 279 GLU A O 1
ATOM 4449 N N . LYS B 1 280 ? 20.89500 3.74900 -9.12000 1.000 36.61000 280 LYS A N 1
ATOM 4450 C CA . LYS B 1 280 ? 20.20400 2.52100 -9.49400 1.000 36.44000 280 LYS A CA 1
ATOM 4451 C C . LYS B 1 280 ? 19.50800 1.85400 -8.29900 1.000 37.65000 280 LYS A C 1
ATOM 4452 O O . LYS B 1 280 ? 19.01700 0.72000 -8.41500 1.000 38.35000 280 LYS A O 1
ATOM 4458 N N . GLY B 1 281 ? 19.42500 2.54600 -7.15900 1.000 36.90000 281 GLY A N 1
ATOM 4459 C CA . GLY B 1 281 ? 18.66000 2.07700 -6.01900 1.000 36.23000 281 GLY A CA 1
ATOM 4460 C C . GLY B 1 281 ? 17.17400 2.38700 -6.14100 1.000 33.15000 281 GLY A C 1
ATOM 4461 O O . GLY B 1 281 ? 16.68300 2.86200 -7.16800 1.000 33.36000 281 GLY A O 1
ATOM 4462 N N . CYS B 1 282 ? 16.44600 2.08100 -5.06800 1.000 32.62000 282 CYS A N 1
ATOM 4463 C CA . CYS B 1 282 ? 15.02400 2.38800 -5.02500 1.000 31.02000 282 CYS A CA 1
ATOM 4464 C C . CYS B 1 282 ? 14.78100 3.89100 -5.10100 1.000 33.53000 282 CYS A C 1
ATOM 4465 O O . CYS B 1 282 ? 15.58100 4.69700 -4.61500 1.000 31.96000 282 CYS A O 1
ATOM 4468 N N . LEU B 1 283 ? 13.65100 4.26500 -5.70000 1.000 35.98000 283 LEU A N 1
ATOM 4469 C CA . LEU B 1 283 ? 13.17900 5.65600 -5.63400 1.000 31.38000 283 LEU A CA 1
ATOM 4470 C C . LEU B 1 283 ? 12.47100 5.83900 -4.30300 1.000 31.01000 283 LEU A C 1
ATOM 4471 O O . LEU B 1 283 ? 11.35800 5.35100 -4.10900 1.000 31.26000 283 LEU A O 1
ATOM 4476 N N . VAL B 1 284 ? 13.12900 6.49400 -3.35400 1.000 29.99000 284 VAL A N 1
ATOM 4477 C CA . VAL B 1 284 ? 12.60100 6.60500 -2.00100 1.000 28.77000 284 VAL A CA 1
ATOM 4478 C C . VAL B 1 284 ? 11.93700 7.97000 -1.86700 1.000 34.49000 284 VAL A C 1
ATOM 4479 O O . VAL B 1 284 ? 12.61300 9.00600 -1.90700 1.000 32.36000 284 VAL A O 1
ATOM 4483 N N . VAL B 1 285 ? 10.61400 7.97300 -1.71800 1.000 33.02000 285 VAL A N 1
ATOM 4484 C CA . VAL B 1 285 ? 9.87600 9.23700 -1.72900 1.000 32.66000 285 VAL A CA 1
ATOM 4485 C C . VAL B 1 285 ? 10.10100 9.95800 -0.41100 1.000 35.90000 285 VAL A C 1
ATOM 4486 O O . VAL B 1 285 ? 9.92100 9.37500 0.66600 1.000 35.21000 285 VAL A O 1
ATOM 4490 N N . LYS B 1 286 ? 10.50000 11.23300 -0.49600 1.000 40.06000 286 LYS A N 1
ATOM 4491 C CA . LYS B 1 286 ? 10.74100 12.07400 0.66600 1.000 39.27000 286 LYS A CA 1
ATOM 4492 C C . LYS B 1 286 ? 9.62200 13.07600 0.92700 1.000 40.36000 286 LYS A C 1
ATOM 4493 O O . LYS B 1 286 ? 9.35700 13.40000 2.09200 1.000 40.27000 286 LYS A O 1
ATOM 4499 N N . GLU B 1 287 ? 8.93500 13.53100 -0.11600 1.000 40.97000 287 GLU A N 1
ATOM 4500 C CA . GLU B 1 287 ? 7.79800 14.43100 0.04100 1.000 45.10000 287 GLU A CA 1
ATOM 4501 C C . GLU B 1 287 ? 6.74300 14.15900 -1.02000 1.000 38.89000 287 GLU A C 1
ATOM 4502 O O . GLU B 1 287 ? 7.06900 13.96000 -2.19500 1.000 42.54000 287 GLU A O 1
ATOM 4508 N N . CYS B 1 288 ? 5.48100 14.17900 -0.60000 1.000 37.21000 288 CYS A N 1
ATOM 4509 C CA . CYS B 1 288 ? 4.33200 14.08900 -1.49200 1.000 39.47000 288 CYS A CA 1
ATOM 4510 C C . CYS B 1 288 ? 3.65700 15.44600 -1.65300 1.000 39.30000 288 CYS A C 1
ATOM 4511 O O . CYS B 1 288 ? 3.90800 16.38100 -0.88900 1.000 41.35000 288 CYS A O 1
ATOM 4514 N N . ASP B 1 289 ? 2.78500 15.53900 -2.65900 1.000 38.50000 289 ASP A N 1
ATOM 4515 C CA . ASP B 1 289 ? 1.86400 16.67600 -2.78500 1.000 40.73000 289 ASP A CA 1
ATOM 4516 C C . ASP B 1 289 ? 0.73100 16.44400 -1.79900 1.000 38.21000 289 ASP A C 1
ATOM 4517 O O . ASP B 1 289 ? -0.26900 15.79800 -2.11600 1.000 40.43000 289 ASP A O 1
ATOM 4522 N N . ALA B 1 290 ? 0.88700 16.99800 -0.59400 1.000 38.34000 290 ALA A N 1
ATOM 4523 C CA . ALA B 1 290 ? -0.09300 16.77100 0.45900 1.000 38.86000 290 ALA A CA 1
ATOM 4524 C C . ALA B 1 290 ? -1.45600 17.32100 0.07400 1.000 37.89000 290 ALA A C 1
ATOM 4525 O O . ALA B 1 290 ? -2.48900 16.79700 0.51100 1.000 37.85000 290 ALA A O 1
ATOM 4527 N N . GLU B 1 291 ? -1.47600 18.39200 -0.72600 1.000 38.06000 291 GLU A N 1
ATOM 4528 C CA . GLU B 1 291 ? -2.74100 19.01900 -1.10100 1.000 42.97000 291 GLU A CA 1
ATOM 4529 C C . GLU B 1 291 ? -3.54200 18.12100 -2.03600 1.000 38.60000 291 GLU A C 1
ATOM 4530 O O . GLU B 1 291 ? -4.74200 17.90300 -1.83400 1.000 40.89000 291 GLU A O 1
ATOM 4536 N N . LEU B 1 292 ? -2.89200 17.61300 -3.08500 1.000 39.11000 292 LEU A N 1
ATOM 4537 C CA . LEU B 1 292 ? -3.53200 16.63300 -3.95300 1.000 41.08000 292 LEU A CA 1
ATOM 4538 C C . LEU B 1 292 ? -3.96700 15.40500 -3.16100 1.000 37.41000 292 LEU A C 1
ATOM 4539 O O . LEU B 1 292 ? -5.03100 14.82900 -3.42300 1.000 37.04000 292 LEU A O 1
ATOM 4544 N N . PHE B 1 293 ? -3.16400 15.00100 -2.17500 1.000 34.82000 293 PHE A N 1
ATOM 4545 C CA . PHE B 1 293 ? -3.45300 13.76900 -1.44300 1.000 37.14000 293 PHE A CA 1
ATOM 4546 C C . PHE B 1 293 ? -4.76300 13.88400 -0.68400 1.000 37.78000 293 PHE A C 1
ATOM 4547 O O . PHE B 1 293 ? -5.62600 13.00000 -0.78000 1.000 34.86000 293 PHE A O 1
ATOM 4555 N N . VAL B 1 294 ? -4.94100 14.97800 0.06500 1.000 38.18000 294 VAL A N 1
ATOM 4556 C CA . VAL B 1 294 ? -6.18500 15.16500 0.81500 1.000 37.97000 294 VAL A CA 1
ATOM 4557 C C . VAL B 1 294 ? -7.36600 15.25800 -0.13700 1.000 37.55000 294 VAL A C 1
ATOM 4558 O O . VAL B 1 294 ? -8.45200 14.73500 0.14600 1.000 37.15000 294 VAL A O 1
ATOM 4562 N N . LYS B 1 295 ? -7.15200 15.87400 -1.30500 1.000 35.63000 295 LYS A N 1
ATOM 4563 C CA . LYS B 1 295 ? -8.19000 15.95100 -2.32600 1.000 39.21000 295 LYS A CA 1
ATOM 4564 C C . LYS B 1 295 ? -8.62300 14.57100 -2.78600 1.000 41.84000 295 LYS A C 1
ATOM 4565 O O . LYS B 1 295 ? -9.82100 14.31300 -2.96200 1.000 39.14000 295 LYS A O 1
ATOM 4571 N N . ILE B 1 296 ? -7.64800 13.68900 -3.03500 1.000 40.17000 296 ILE A N 1
ATOM 4572 C CA . ILE B 1 296 ? -7.92000 12.30600 -3.41400 1.000 37.82000 296 ILE A CA 1
ATOM 4573 C C . ILE B 1 296 ? -8.70400 11.60600 -2.31500 1.000 34.71000 296 ILE A C 1
ATOM 4574 O O . ILE B 1 296 ? -9.69800 10.92500 -2.58000 1.000 35.75000 296 ILE A O 1
ATOM 4579 N N . LEU B 1 297 ? -8.27000 11.76800 -1.06200 1.000 34.92000 297 LEU A N 1
ATOM 4580 C CA . LEU B 1 297 ? -8.96900 11.15100 0.06300 1.000 35.59000 297 LEU A CA 1
ATOM 4581 C C . LEU B 1 297 ? -10.43500 11.57800 0.12200 1.000 37.12000 297 LEU A C 1
ATOM 4582 O O . LEU B 1 297 ? -11.32000 10.75800 0.40500 1.000 35.97000 297 LEU A O 1
ATOM 4587 N N . ARG B 1 298 ? -10.71600 12.85200 -0.16000 1.000 35.91000 298 ARG A N 1
ATOM 4588 C CA . ARG B 1 298 ? -12.09100 13.33400 -0.09600 1.000 37.65000 298 ARG A CA 1
ATOM 4589 C C . ARG B 1 298 ? -12.90900 12.84700 -1.29200 1.000 39.63000 298 ARG A C 1
ATOM 4590 O O . ARG B 1 298 ? -14.07400 12.46200 -1.14100 1.000 36.47000 298 ARG A O 1
ATOM 4598 N N . GLU B 1 299 ? -12.31800 12.86900 -2.49100 1.000 37.31000 299 GLU A N 1
ATOM 4599 C CA . GLU B 1 299 ? -13.05400 12.51900 -3.69900 1.000 37.54000 299 GLU A CA 1
ATOM 4600 C C . GLU B 1 299 ? -13.50500 11.06300 -3.68100 1.000 39.24000 299 GLU A C 1
ATOM 4601 O O . GLU B 1 299 ? -14.58700 10.74300 -4.18100 1.000 36.28000 299 GLU A O 1
ATOM 4607 N N . LEU B 1 300 ? -12.69000 10.15900 -3.11900 1.000 34.87000 300 LEU A N 1
ATOM 4608 C CA . LEU B 1 300 ? -13.11800 8.76400 -3.07900 1.000 35.26000 300 LEU A CA 1
ATOM 4609 C C . LEU B 1 300 ? -14.36100 8.57700 -2.22800 1.000 36.68000 300 LEU A C 1
ATOM 4610 O O . LEU B 1 300 ? -15.07000 7.58000 -2.41200 1.000 32.14000 300 LEU A O 1
ATOM 4615 N N . GLN B 1 301 ? -14.60400 9.48100 -1.27500 1.000 31.97000 301 GLN A N 1
ATOM 4616 C CA . GLN B 1 301 ? -15.77900 9.45300 -0.42300 1.000 31.54000 301 GLN A CA 1
ATOM 4617 C C . GLN B 1 301 ? -16.97900 10.16500 -1.04300 1.000 36.40000 301 GLN A C 1
ATOM 4618 O O . GLN B 1 301 ? -18.02900 10.24800 -0.40200 1.000 34.94000 301 GLN A O 1
ATOM 4624 N N . ASP B 1 302 ? -16.84700 10.69300 -2.25100 1.000 38.98000 302 ASP A N 1
ATOM 4625 C CA . ASP B 1 302 ? -18.00000 11.23200 -2.96500 1.000 44.80000 302 ASP A CA 1
ATOM 4626 C C . ASP B 1 302 ? -18.64300 10.07200 -3.74100 1.000 38.45000 302 ASP A C 1
ATOM 4627 O O . ASP B 1 302 ? -19.77900 10.18600 -4.22400 1.000 52.42000 302 ASP A O 1
ATOM 4632 N N . MET C 1 1 ? 5.21800 3.03200 53.08700 1.000 56.37000 1 MET C N 1
ATOM 4633 C CA . MET C 1 1 ? 4.21900 2.14000 52.49400 1.000 52.69000 1 MET C CA 1
ATOM 4634 C C . MET C 1 1 ? 4.83400 0.78000 52.26200 1.000 49.17000 1 MET C C 1
ATOM 4635 O O . MET C 1 1 ? 5.81300 0.65200 51.52100 1.000 51.07000 1 MET C O 1
ATOM 4640 N N . LYS C 1 2 ? 4.27100 -0.23700 52.90500 1.000 43.47000 2 LYS C N 1
ATOM 4641 C CA . LYS C 1 2 ? 4.71200 -1.60100 52.66100 1.000 46.03000 2 LYS C CA 1
ATOM 4642 C C . LYS C 1 2 ? 3.98100 -2.16200 51.44400 1.000 46.68000 2 LYS C C 1
ATOM 4643 O O . LYS C 1 2 ? 2.75200 -2.05600 51.34500 1.000 46.23000 2 LYS C O 1
ATOM 4649 N N . LEU C 1 3 ? 4.73900 -2.73700 50.50600 1.000 46.04000 3 LEU C N 1
ATOM 4650 C CA . LEU C 1 3 ? 4.18400 -3.08100 49.20100 1.000 44.90000 3 LEU C CA 1
ATOM 4651 C C . LEU C 1 3 ? 4.62200 -4.47000 48.76800 1.000 43.65000 3 LEU C C 1
ATOM 4652 O O . LEU C 1 3 ? 5.81100 -4.81100 48.81700 1.000 45.85000 3 LEU C O 1
ATOM 4657 N N . TRP C 1 4 ? 3.64900 -5.27500 48.36900 1.000 43.25000 4 TRP C N 1
ATOM 4658 C CA . TRP C 1 4 ? 3.90500 -6.54400 47.70200 1.000 41.63000 4 TRP C CA 1
ATOM 4659 C C . TRP C 1 4 ? 3.66600 -6.32200 46.21200 1.000 40.11000 4 TRP C C 1
ATOM 4660 O O . TRP C 1 4 ? 2.83400 -5.49800 45.83400 1.000 40.04000 4 TRP C O 1
ATOM 4671 N N . ILE C 1 5 ? 4.42800 -7.00500 45.36600 1.000 40.98000 5 ILE C N 1
ATOM 4672 C CA . ILE C 1 5 ? 4.29000 -6.85200 43.92100 1.000 39.89000 5 ILE C CA 1
ATOM 4673 C C . ILE C 1 5 ? 4.01900 -8.21900 43.30800 1.000 38.22000 5 ILE C C 1
ATOM 4674 O O . ILE C 1 5 ? 4.71800 -9.19600 43.61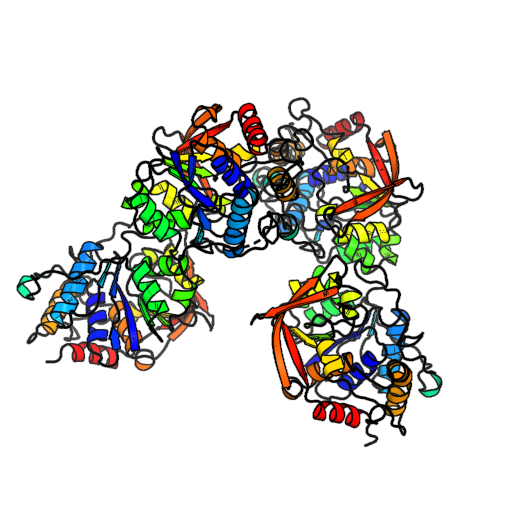200 1.000 40.27000 5 ILE C O 1
ATOM 4679 N N . ASP C 1 6 ? 2.98800 -8.29100 42.46300 1.000 38.12000 6 ASP C N 1
ATOM 4680 C CA . ASP C 1 6 ? 2.68700 -9.49100 41.68900 1.000 37.52000 6 ASP C CA 1
ATOM 4681 C C . ASP C 1 6 ? 2.92000 -9.15300 40.22400 1.000 38.35000 6 ASP C C 1
ATOM 4682 O O . ASP C 1 6 ? 2.35600 -8.18100 39.72000 1.000 37.14000 6 ASP C O 1
ATOM 4687 N N . THR C 1 7 ? 3.77400 -9.92200 39.54700 1.000 38.97000 7 THR C N 1
ATOM 4688 C CA . THR C 1 7 ? 4.26900 -9.47100 38.25500 1.000 36.52000 7 THR C CA 1
ATOM 4689 C C . THR C 1 7 ? 4.39500 -10.63300 37.27200 1.000 37.82000 7 THR C C 1
ATOM 4690 O O . THR C 1 7 ? 4.59600 -11.78700 37.66100 1.000 39.48000 7 THR C O 1
ATOM 4694 N N . ASP C 1 8 ? 4.22700 -10.32100 35.98500 1.000 38.95000 8 ASP C N 1
ATOM 4695 C CA . ASP C 1 8 ? 4.62200 -11.24600 34.92500 1.000 40.35000 8 ASP C CA 1
ATOM 4696 C C . ASP C 1 8 ? 5.84000 -10.64900 34.23100 1.000 43.22000 8 ASP C C 1
ATOM 4697 O O . ASP C 1 8 ? 5.94700 -10.67000 32.99800 1.000 41.95000 8 ASP C O 1
ATOM 4702 N N . CYS C 1 9 ? 6.77100 -10.15600 35.05600 1.000 42.65000 9 CYS C N 1
ATOM 4703 C CA . CYS C 1 9 ? 7.87500 -9.28900 34.67400 1.000 40.05000 9 CYS C CA 1
ATOM 4704 C C . CYS C 1 9 ? 8.28600 -9.50000 33.23800 1.000 44.65000 9 CYS C C 1
ATOM 4705 O O . CYS C 1 9 ? 9.08100 -10.39300 32.93000 1.000 35.49000 9 CYS C O 1
ATOM 4708 N N . GLY C 1 10 ? 7.59200 -8.76800 32.37700 1.000 47.72000 10 GLY C N 1
ATOM 4709 C CA . GLY C 1 10 ? 8.11400 -8.27400 31.14700 1.000 43.38000 10 GLY C CA 1
ATOM 4710 C C . GLY C 1 10 ? 8.56300 -6.83800 31.31000 1.000 39.66000 10 GLY C C 1
ATOM 4711 O O . GLY C 1 10 ? 8.85900 -6.37300 32.41800 1.000 39.17000 10 GLY C O 1
ATOM 4712 N N . ILE C 1 11 ? 8.57000 -6.11700 30.19000 1.000 39.97000 11 ILE C N 1
ATOM 4713 C CA . ILE C 1 11 ? 9.35600 -4.89500 30.07500 1.000 41.61000 11 ILE C CA 1
ATOM 4714 C C . ILE C 1 11 ? 8.76600 -3.78000 30.92300 1.000 39.31000 11 ILE C C 1
ATOM 4715 O O . ILE C 1 11 ? 9.48100 -3.12600 31.68900 1.000 39.11000 11 ILE C O 1
ATOM 4720 N N . ASP C 1 12 ? 7.47100 -3.51300 30.78300 1.000 37.27000 12 ASP C N 1
ATOM 4721 C CA . ASP C 1 12 ? 6.95900 -2.39500 31.55400 1.000 38.69000 12 ASP C CA 1
ATOM 4722 C C . ASP C 1 12 ? 6.84700 -2.76600 33.03100 1.000 38.82000 12 ASP C C 1
ATOM 4723 O O . ASP C 1 12 ? 6.96700 -1.87900 33.88400 1.000 39.74000 12 ASP C O 1
ATOM 4728 N N . ASP C 1 13 ? 6.68100 -4.06200 33.35200 1.000 33.89000 13 ASP C N 1
ATOM 4729 C CA . ASP C 1 13 ? 6.77700 -4.50700 34.74300 1.000 37.67000 13 ASP C CA 1
ATOM 4730 C C . ASP C 1 13 ? 8.08700 -4.07200 35.37600 1.000 39.86000 13 ASP C C 1
ATOM 4731 O O . ASP C 1 13 ? 8.10200 -3.53200 36.48600 1.000 37.56000 13 ASP C O 1
ATOM 4736 N N . ALA C 1 14 ? 9.20600 -4.38500 34.70700 1.000 38.06000 14 ALA C N 1
ATOM 4737 C CA . ALA C 1 14 ? 10.52400 -4.08700 35.25900 1.000 39.86000 14 ALA C CA 1
ATOM 4738 C C . ALA C 1 14 ? 10.65900 -2.60500 35.58700 1.000 42.44000 14 ALA C C 1
ATOM 4739 O O . ALA C 1 14 ? 11.19600 -2.24100 36.64100 1.000 42.84000 14 ALA C O 1
ATOM 4741 N N . THR C 1 15 ? 10.14000 -1.73800 34.71700 1.000 38.03000 15 THR C N 1
ATOM 4742 C CA . THR C 1 15 ? 10.21500 -0.30000 34.95900 1.000 36.90000 15 THR C CA 1
ATOM 4743 C C . THR C 1 15 ? 9.27200 0.11400 36.07900 1.000 44.24000 15 THR C C 1
ATOM 4744 O O . THR C 1 15 ? 9.60400 0.99700 36.88000 1.000 37.52000 15 THR C O 1
ATOM 4748 N N . ALA C 1 16 ? 8.09900 -0.52700 36.16600 1.000 39.90000 16 ALA C N 1
ATOM 4749 C CA . ALA C 1 16 ? 7.24600 -0.31700 37.32900 1.000 40.61000 16 ALA C CA 1
ATOM 4750 C C . ALA C 1 16 ? 7.99000 -0.66500 38.61200 1.000 39.73000 16 ALA C C 1
ATOM 4751 O O . ALA C 1 16 ? 7.95800 0.09800 39.58900 1.000 41.87000 16 ALA C O 1
ATOM 4753 N N . ILE C 1 17 ? 8.68700 -1.80400 38.61600 1.000 37.18000 17 ILE C N 1
ATOM 4754 C CA . ILE C 1 17 ? 9.40600 -2.24700 39.80400 1.000 39.90000 17 ILE C CA 1
ATOM 4755 C C . ILE C 1 17 ? 10.48700 -1.24000 40.17900 1.000 43.90000 17 ILE C C 1
ATOM 4756 O O . ILE C 1 17 ? 10.66300 -0.90300 41.35800 1.000 42.38000 17 ILE C O 1
ATOM 4761 N N . LEU C 1 18 ? 11.20700 -0.72800 39.18000 1.000 40.82000 18 LEU C N 1
ATOM 4762 C CA . LEU C 1 18 ? 12.19500 0.31800 39.41900 1.000 44.68000 18 LEU C CA 1
ATOM 4763 C C . LEU C 1 18 ? 11.55900 1.57400 40.01400 1.000 43.56000 18 LEU C C 1
ATOM 4764 O O . LEU C 1 18 ? 12.16600 2.23500 40.86200 1.000 44.91000 18 LEU C O 1
ATOM 4769 N N . ILE C 1 19 ? 10.34500 1.92900 39.58500 1.000 42.05000 19 ILE C N 1
ATOM 4770 C CA . ILE C 1 19 ? 9.68900 3.11000 40.14800 1.000 44.41000 19 ILE C CA 1
ATOM 4771 C C . ILE C 1 19 ? 9.48200 2.93900 41.65100 1.000 47.46000 19 ILE C C 1
ATOM 4772 O O . ILE C 1 19 ? 9.56200 3.91000 42.42500 1.000 42.91000 19 ILE C O 1
ATOM 4777 N N . CYS C 1 20 ? 9.22200 1.70000 42.08800 1.000 43.54000 20 CYS C N 1
ATOM 4778 C CA . CYS C 1 20 ? 9.02700 1.42600 43.50800 1.000 44.00000 20 CYS C CA 1
ATOM 4779 C C . CYS C 1 20 ? 10.35800 1.34700 44.24700 1.000 46.23000 20 CYS C C 1
ATOM 4780 O O . CYS C 1 20 ? 10.47500 1.81700 45.38800 1.000 44.27000 20 CYS C O 1
ATOM 4783 N N . LEU C 1 21 ? 11.36200 0.73600 43.61700 1.000 42.04000 21 LEU C N 1
ATOM 4784 C CA . LEU C 1 21 ? 12.68700 0.69100 44.21300 1.000 44.95000 21 LEU C CA 1
ATOM 4785 C C . LEU C 1 21 ? 13.23500 2.08900 44.45900 1.000 48.54000 21 LEU C C 1
ATOM 4786 O O . LEU C 1 21 ? 13.88000 2.32300 45.48600 1.000 49.43000 21 LEU C O 1
ATOM 4791 N N . ALA C 1 22 ? 12.95500 3.03100 43.55700 1.000 45.97000 22 ALA C N 1
ATOM 4792 C CA . ALA C 1 22 ? 13.54400 4.36400 43.60300 1.000 47.36000 22 ALA C CA 1
ATOM 4793 C C . ALA C 1 22 ? 12.97000 5.24600 44.69600 1.000 50.17000 22 ALA C C 1
ATOM 4794 O O . ALA C 1 22 ? 13.63600 6.20900 45.10100 1.000 51.50000 22 ALA C O 1
ATOM 4796 N N . ASN C 1 23 ? 11.74800 4.97500 45.16100 1.000 48.32000 23 ASN C N 1
ATOM 4797 C CA . ASN C 1 23 ? 11.14100 5.83000 46.16900 1.000 49.77000 23 ASN C CA 1
ATOM 4798 C C . ASN C 1 23 ? 11.51100 5.32900 47.55500 1.000 50.57000 23 ASN C C 1
ATOM 4799 O O . ASN C 1 23 ? 11.18400 4.18200 47.89800 1.000 53.07000 23 ASN C O 1
ATOM 4804 N N . PRO C 1 24 ? 12.18500 6.13900 48.37800 1.000 51.57000 24 PRO C N 1
ATOM 4805 C CA . PRO C 1 24 ? 12.66200 5.64400 49.67800 1.000 51.11000 24 PRO C CA 1
ATOM 4806 C C . PRO C 1 24 ? 11.55500 5.42800 50.68700 1.000 50.62000 24 PRO C C 1
ATOM 4807 O O . PRO C 1 24 ? 11.77700 4.71800 51.67200 1.000 55.23000 24 PRO C O 1
ATOM 4811 N N . SER C 1 25 ? 10.38400 6.01400 50.47300 1.000 51.69000 25 SER C N 1
ATOM 4812 C CA . SER C 1 25 ? 9.21400 5.79200 51.31000 1.000 51.75000 25 SER C CA 1
ATOM 4813 C C . SER C 1 25 ? 8.54300 4.44300 51.06800 1.000 53.36000 25 SER C C 1
ATOM 4814 O O . SER C 1 25 ? 7.62700 4.08700 51.81700 1.000 53.95000 25 SER C O 1
ATOM 4817 N N . ILE C 1 26 ? 8.96600 3.68300 50.05600 1.000 51.78000 26 ILE C N 1
ATOM 4818 C CA . ILE C 1 26 ? 8.33100 2.41200 49.71000 1.000 50.47000 26 ILE C CA 1
ATOM 4819 C C . ILE C 1 26 ? 9.18900 1.26900 50.22800 1.000 50.28000 26 ILE C C 1
ATOM 4820 O O . ILE C 1 26 ? 10.40400 1.23300 49.98800 1.000 52.18000 26 ILE C O 1
ATOM 4825 N N . GLU C 1 27 ? 8.55800 0.32100 50.91700 1.000 49.89000 27 GLU C N 1
ATOM 4826 C CA . GLU C 1 27 ? 9.21800 -0.89300 51.37100 1.000 48.55000 27 GLU C CA 1
ATOM 4827 C C . GLU C 1 27 ? 8.60300 -2.08300 50.64200 1.000 50.35000 27 GLU C C 1
ATOM 4828 O O . GLU C 1 27 ? 7.46100 -2.46600 50.92400 1.000 49.76000 27 GLU C O 1
ATOM 4834 N N . ILE C 1 28 ? 9.36300 -2.66300 49.71300 1.000 46.52000 28 ILE C N 1
ATOM 4835 C CA . ILE C 1 28 ? 8.92800 -3.84800 48.98300 1.000 45.95000 28 ILE C CA 1
ATOM 4836 C C . ILE C 1 28 ? 9.22800 -5.06300 49.84500 1.000 46.09000 28 ILE C C 1
ATOM 4837 O O . ILE C 1 28 ? 10.39200 -5.39600 50.06600 1.000 49.64000 28 ILE C O 1
ATOM 4842 N N . VAL C 1 29 ? 8.18200 -5.74500 50.31700 1.000 46.24000 29 VAL C N 1
ATOM 4843 C CA . VAL C 1 29 ? 8.40500 -6.88800 51.19700 1.000 42.96000 29 VAL C CA 1
ATOM 4844 C C . VAL C 1 29 ? 8.39600 -8.21000 50.45200 1.000 44.05000 29 VAL C C 1
ATOM 4845 O O . VAL C 1 29 ? 8.76900 -9.24300 51.02500 1.000 45.21000 29 VAL C O 1
ATOM 4849 N N . GLY C 1 30 ? 8.01200 -8.21800 49.18600 1.000 46.03000 30 GLY C N 1
ATOM 4850 C CA . GLY C 1 30 ? 7.98400 -9.46500 48.45000 1.000 41.85000 30 GLY C CA 1
ATOM 4851 C C . GLY C 1 30 ? 7.48300 -9.27100 47.03700 1.000 42.69000 30 GLY C C 1
ATOM 4852 O O . GLY C 1 30 ? 6.68600 -8.36500 46.76200 1.000 43.10000 30 GLY C O 1
ATOM 4853 N N . ILE C 1 31 ? 7.95800 -10.11700 46.13100 1.000 43.21000 31 ILE C N 1
ATOM 4854 C CA . ILE C 1 31 ? 7.57400 -10.07600 44.73000 1.000 40.23000 31 ILE C CA 1
ATOM 4855 C C . ILE C 1 31 ? 7.12800 -11.46900 44.31800 1.000 40.48000 31 ILE C C 1
ATOM 4856 O O . ILE C 1 31 ? 7.92700 -12.41200 44.34700 1.000 42.31000 31 ILE C O 1
ATOM 4861 N N . SER C 1 32 ? 5.86900 -11.60500 43.92600 1.000 41.67000 32 SER C N 1
ATOM 4862 C CA . SER C 1 32 ? 5.38500 -12.88600 43.42900 1.000 40.89000 32 SER C CA 1
ATOM 4863 C C . SER C 1 32 ? 5.34800 -12.87200 41.90800 1.000 39.27000 32 SER C C 1
ATOM 4864 O O . SER C 1 32 ? 5.08400 -11.84000 41.27900 1.000 39.18000 32 SER C O 1
ATOM 4867 N N . CYS C 1 33 ? 5.58600 -14.04200 41.32500 1.000 41.55000 33 CYS C N 1
ATOM 4868 C CA . CYS C 1 33 ? 5.72700 -14.19600 39.88900 1.000 41.01000 33 CYS C CA 1
ATOM 4869 C C . CYS C 1 33 ? 4.59800 -15.05500 39.33500 1.000 44.52000 33 CYS C C 1
ATOM 4870 O O . CYS C 1 33 ? 4.13400 -16.00000 39.98300 1.000 42.74000 33 CYS C O 1
ATOM 4873 N N . ILE C 1 34 ? 4.15200 -14.71300 38.13300 1.000 42.97000 34 ILE C N 1
ATOM 4874 C CA . ILE C 1 34 ? 3.09900 -15.44600 37.44100 1.000 42.51000 34 ILE C CA 1
ATOM 4875 C C . ILE C 1 34 ? 3.44100 -15.42800 35.96000 1.000 43.81000 34 ILE C C 1
ATOM 4876 O O . ILE C 1 34 ? 4.01800 -14.45500 35.46200 1.000 42.60000 34 ILE C O 1
ATOM 4881 N N . GLY C 1 35 ? 3.14300 -16.52500 35.26600 1.000 48.85000 35 GLY C N 1
ATOM 4882 C CA . GLY C 1 35 ? 3.23400 -16.50700 33.81600 1.000 46.04000 35 GLY C CA 1
ATOM 4883 C C . GLY C 1 35 ? 2.27200 -15.50200 33.20400 1.000 47.29000 35 GLY C C 1
ATOM 4884 O O . GLY C 1 35 ? 1.21200 -15.18800 33.75100 1.000 47.73000 35 GLY C O 1
ATOM 4885 N N . GLY C 1 36 ? 2.64500 -14.98300 32.04800 1.000 47.85000 36 GLY C N 1
ATOM 4886 C CA . GLY C 1 36 ? 1.79400 -14.02000 31.37400 1.000 44.59000 36 GLY C CA 1
ATOM 4887 C C . GLY C 1 36 ? 2.49700 -13.56100 30.12100 1.000 47.09000 36 GLY C C 1
ATOM 4888 O O . GLY C 1 36 ? 2.47500 -14.26200 29.10400 1.000 48.77000 36 GLY C O 1
ATOM 4889 N N . ASN C 1 37 ? 3.16200 -12.40400 30.20600 1.000 45.48000 37 ASN C N 1
ATOM 4890 C CA . ASN C 1 37 ? 4.04400 -11.95300 29.13400 1.000 47.37000 37 ASN C CA 1
ATOM 4891 C C . ASN C 1 37 ? 5.03800 -13.03300 28.74700 1.000 48.16000 37 ASN C C 1
ATOM 4892 O O . ASN C 1 37 ? 5.44400 -13.13000 27.58500 1.000 50.11000 37 ASN C O 1
ATOM 4897 N N . ALA C 1 38 ? 5.47200 -13.83000 29.71900 1.000 48.81000 38 ALA C N 1
ATOM 4898 C CA . ALA C 1 38 ? 6.44600 -14.87400 29.47500 1.000 48.37000 38 ALA C CA 1
ATOM 4899 C C . ALA C 1 38 ? 6.19800 -15.98900 30.47000 1.000 47.95000 38 ALA C C 1
ATOM 4900 O O . ALA C 1 38 ? 5.37500 -15.86100 31.38600 1.000 47.45000 38 ALA C O 1
ATOM 4902 N N . SER C 1 39 ? 6.92100 -17.09200 30.27400 1.000 45.97000 39 SER C N 1
ATOM 4903 C CA . SER C 1 39 ? 6.80700 -18.24300 31.15300 1.000 45.70000 39 SER C CA 1
ATOM 4904 C C . SER C 1 39 ? 7.23800 -17.87400 32.56900 1.000 45.96000 39 SER C C 1
ATOM 4905 O O . SER C 1 39 ? 7.99200 -16.92200 32.79300 1.000 42.64000 39 SER C O 1
ATOM 4908 N N . LEU C 1 40 ? 6.74100 -18.65200 33.53100 1.000 46.41000 40 LEU C N 1
ATOM 4909 C CA . LEU C 1 40 ? 7.03100 -18.37100 34.93100 1.000 48.90000 40 LEU C CA 1
ATOM 4910 C C . LEU C 1 40 ? 8.53200 -18.36100 35.19100 1.000 46.20000 40 LEU C C 1
ATOM 4911 O O . LEU C 1 40 ? 9.02700 -17.50900 35.93700 1.000 45.73000 40 LEU C O 1
ATOM 4916 N N . GLN C 1 41 ? 9.27500 -19.28500 34.57000 1.000 46.16000 41 GLN C N 1
ATOM 4917 C CA . GLN C 1 41 ? 10.72600 -19.32700 34.76000 1.000 47.26000 41 GLN C CA 1
ATOM 4918 C C . GLN C 1 41 ? 11.38400 -18.06300 34.22900 1.000 44.37000 41 GLN C C 1
ATOM 4919 O O . GLN C 1 41 ? 12.26900 -17.48600 34.87300 1.000 42.15000 41 GLN C O 1
ATOM 4925 N N . ASN C 1 42 ? 10.96500 -17.61800 33.04600 1.000 45.47000 42 ASN C N 1
ATOM 4926 C CA . ASN C 1 42 ? 11.48800 -16.36600 32.51700 1.000 44.89000 42 ASN C CA 1
ATOM 4927 C C . ASN C 1 42 ? 11.11900 -15.18800 33.41200 1.000 44.58000 42 ASN C C 1
ATOM 4928 O O . ASN C 1 42 ? 11.92800 -14.27700 33.60400 1.000 44.47000 42 ASN C O 1
ATOM 4933 N N . VAL C 1 43 ? 9.91700 -15.19400 33.99400 1.000 44.85000 43 VAL C N 1
ATOM 4934 C CA . VAL C 1 43 ? 9.52900 -14.07200 34.85000 1.000 42.39000 43 VAL C CA 1
ATOM 4935 C C . VAL C 1 43 ? 10.44000 -14.00200 36.07500 1.000 44.17000 43 VAL C C 1
ATOM 4936 O O . VAL C 1 43 ? 10.93900 -12.92900 36.43500 1.000 43.71000 43 VAL C O 1
ATOM 4940 N N . ILE C 1 44 ? 10.68100 -15.14400 36.71900 1.000 41.88000 44 ILE C N 1
ATOM 4941 C CA . ILE C 1 44 ? 11.60600 -15.19800 37.85000 1.000 45.70000 44 ILE C CA 1
ATOM 4942 C C . ILE C 1 44 ? 12.99100 -14.71300 37.43500 1.000 45.03000 44 ILE C C 1
ATOM 4943 O O . ILE C 1 44 ? 13.61200 -13.88800 38.12200 1.000 42.27000 44 ILE C O 1
ATOM 4948 N N . ARG C 1 45 ? 13.48900 -15.21200 36.29900 1.000 43.75000 45 ARG C N 1
ATOM 4949 C CA . ARG C 1 45 ? 14.73700 -14.69200 35.74900 1.000 45.29000 45 ARG C CA 1
ATOM 4950 C C . ARG C 1 45 ? 14.71400 -13.17700 35.65300 1.000 46.25000 45 ARG C C 1
ATOM 4951 O O . ARG C 1 45 ? 15.66700 -12.51500 36.07600 1.000 47.38000 45 ARG C O 1
ATOM 4959 N N . ASN C 1 46 ? 13.61300 -12.60500 35.13400 1.000 44.22000 46 ASN C N 1
ATOM 4960 C CA . ASN C 1 46 ? 13.55900 -11.17500 34.82100 1.000 42.68000 46 ASN C CA 1
ATOM 4961 C C . ASN C 1 46 ? 13.37100 -10.30200 36.05800 1.000 42.67000 46 ASN C C 1
ATOM 4962 O O . ASN C 1 46 ? 13.83200 -9.15000 36.09300 1.000 40.72000 46 ASN C O 1
ATOM 4967 N N . VAL C 1 47 ? 12.63900 -10.79500 37.05500 1.000 42.70000 47 VAL C N 1
ATOM 4968 C CA . VAL C 1 47 ? 12.63600 -10.10300 38.34100 1.000 41.55000 47 VAL C CA 1
ATOM 4969 C C . VAL C 1 47 ? 14.05200 -10.05900 38.89900 1.000 42.75000 47 VAL C C 1
ATOM 4970 O O . VAL C 1 47 ? 14.51100 -9.01400 39.37300 1.000 43.99000 47 VAL C O 1
ATOM 4974 N N . ASN C 1 48 ? 14.78100 -11.18600 38.80300 1.000 44.25000 48 ASN C N 1
ATOM 4975 C CA . ASN C 1 48 ? 16.17100 -11.22900 39.25500 1.000 42.96000 48 ASN C CA 1
ATOM 4976 C C . ASN C 1 48 ? 17.03200 -10.21600 38.50900 1.000 45.44000 48 ASN C C 1
ATOM 4977 O O . ASN C 1 48 ? 17.80600 -9.47700 39.12600 1.000 46.48000 48 ASN C O 1
ATOM 4982 N N . ARG C 1 49 ? 16.90900 -10.16400 37.17800 1.000 44.09000 49 ARG C N 1
ATOM 4983 C CA . ARG C 1 49 ? 17.63700 -9.15900 36.40100 1.000 45.87000 49 ARG C CA 1
ATOM 4984 C C . ARG C 1 49 ? 17.32700 -7.75200 36.88700 1.000 43.60000 49 ARG C C 1
ATOM 4985 O O . ARG C 1 49 ? 18.23000 -6.92400 37.04700 1.000 48.68000 49 ARG C O 1
ATOM 4993 N N . THR C 1 50 ? 16.04700 -7.45200 37.10800 1.000 44.44000 50 THR C N 1
ATOM 4994 C CA . THR C 1 50 ? 15.65700 -6.09400 37.48200 1.000 45.17000 50 THR C CA 1
ATOM 4995 C C . THR C 1 50 ? 16.24200 -5.70100 38.83300 1.000 43.99000 50 THR C C 1
ATOM 4996 O O . THR C 1 50 ? 16.73700 -4.58300 39.00900 1.000 44.54000 50 THR C O 1
ATOM 5000 N N . LEU C 1 51 ? 16.17700 -6.60500 39.80800 1.000 43.57000 51 LEU C N 1
ATOM 5001 C CA . LEU C 1 51 ? 16.73100 -6.29700 41.12100 1.000 48.62000 51 LEU C CA 1
ATOM 5002 C C . LEU C 1 51 ? 18.25400 -6.18900 41.06100 1.000 49.05000 51 LEU C C 1
ATOM 5003 O O . LEU C 1 51 ? 18.84100 -5.28200 41.66200 1.000 49.12000 51 LEU C O 1
ATOM 5008 N N . LYS C 1 52 ? 18.90600 -7.08200 40.30600 1.000 44.89000 52 LYS C N 1
ATOM 5009 C CA . LYS C 1 52 ? 20.36500 -7.06400 40.21100 1.000 46.64000 52 LYS C CA 1
ATOM 5010 C C . LYS C 1 52 ? 20.85900 -5.79700 39.53400 1.000 47.96000 52 LYS C C 1
ATOM 5011 O O . LYS C 1 52 ? 21.90300 -5.25500 39.91300 1.000 48.32000 52 LYS C O 1
ATOM 5017 N N . VAL C 1 53 ? 20.12700 -5.31900 38.52600 1.000 49.40000 53 VAL C N 1
ATOM 5018 C CA . VAL C 1 53 ? 20.48200 -4.07800 37.84200 1.000 46.35000 53 VAL C CA 1
ATOM 5019 C C . VAL C 1 53 ? 20.36700 -2.89800 38.79100 1.000 48.79000 53 VAL C C 1
ATOM 5020 O O . VAL C 1 53 ? 21.23700 -2.01800 38.82000 1.000 47.91000 53 VAL C O 1
ATOM 5024 N N . TRP C 1 54 ? 19.28600 -2.84800 39.57400 1.000 49.91000 54 TRP C N 1
ATOM 5025 C CA . TRP C 1 54 ? 19.13700 -1.75700 40.53200 1.000 45.80000 54 TRP C CA 1
ATOM 5026 C C . TRP C 1 54 ? 20.14100 -1.86800 41.67600 1.000 52.06000 54 TRP C C 1
ATOM 5027 O O . TRP C 1 54 ? 20.52600 -0.85000 42.26300 1.000 46.23000 54 TRP C O 1
ATOM 5038 N N . GLY C 1 55 ? 20.56700 -3.08200 42.01200 1.000 53.83000 55 GLY C N 1
ATOM 5039 C CA . GLY C 1 55 ? 21.47200 -3.27500 43.12400 1.000 53.30000 55 GLY C CA 1
ATOM 5040 C C . GLY C 1 55 ? 20.81800 -3.52100 44.46700 1.000 62.42000 55 GLY C C 1
ATOM 5041 O O . GLY C 1 55 ? 21.41400 -3.19300 45.50200 1.000 60.96000 55 GLY C O 1
ATOM 5042 N N . LYS C 1 56 ? 19.60900 -4.09600 44.49800 1.000 65.42000 56 LYS C N 1
ATOM 5043 C CA . LYS C 1 56 ? 18.96200 -4.42800 45.77300 1.000 64.46000 56 LYS C CA 1
ATOM 5044 C C . LYS C 1 56 ? 18.31300 -5.79800 45.61300 1.000 65.60000 56 LYS C C 1
ATOM 5045 O O . LYS C 1 56 ? 17.11700 -5.90800 45.32600 1.000 61.27000 56 LYS C O 1
ATOM 5051 N N . THR C 1 57 ? 19.12600 -6.83800 45.79400 1.000 79.47000 57 THR C N 1
ATOM 5052 C CA . THR C 1 57 ? 18.67700 -8.22000 45.80800 1.000 72.59000 57 THR C CA 1
ATOM 5053 C C . THR C 1 57 ? 18.07300 -8.60800 47.16100 1.000 71.22000 57 THR C C 1
ATOM 5054 O O . THR C 1 57 ? 17.89400 -9.80100 47.44600 1.000 68.37000 57 THR C O 1
ATOM 5058 N N . ASP C 1 58 ? 17.70800 -7.60100 47.97100 1.000 72.94000 58 ASP C N 1
ATOM 5059 C CA . ASP C 1 58 ? 17.23100 -7.70600 49.35000 1.000 72.42000 58 ASP C CA 1
ATOM 5060 C C . ASP C 1 58 ? 15.79900 -8.21500 49.48200 1.000 65.07000 58 ASP C C 1
ATOM 5061 O O . ASP C 1 58 ? 15.31600 -8.36400 50.60800 1.000 68.31000 58 ASP C O 1
ATOM 5066 N N . ILE C 1 59 ? 15.12000 -8.48100 48.38000 1.000 59.31000 59 ILE C N 1
ATOM 5067 C CA . ILE C 1 59 ? 13.67000 -8.65100 48.34200 1.000 52.21000 59 ILE C CA 1
ATOM 5068 C C . ILE C 1 59 ? 13.37700 -10.09900 47.97800 1.000 48.49000 59 ILE C C 1
ATOM 5069 O O . ILE C 1 59 ? 13.90700 -10.58800 46.97500 1.000 51.25000 59 ILE C O 1
ATOM 5074 N N . PRO C 1 60 ? 12.55300 -10.81400 48.74300 1.000 45.06000 60 PRO C N 1
ATOM 5075 C CA . PRO C 1 60 ? 12.30600 -12.22700 48.42200 1.000 45.00000 60 PRO C CA 1
ATOM 5076 C C . PRO C 1 60 ? 11.42600 -12.37400 47.18500 1.000 44.69000 60 PRO C C 1
ATOM 5077 O O . PRO C 1 60 ? 10.47100 -11.61900 46.98500 1.000 45.81000 60 PRO C O 1
ATOM 5081 N N . ILE C 1 61 ? 11.76600 -13.35000 46.34600 1.000 45.42000 61 ILE C N 1
ATOM 5082 C CA . ILE C 1 61 ? 11.06700 -13.61000 45.08800 1.000 44.95000 61 ILE C CA 1
ATOM 5083 C C . ILE C 1 61 ? 10.37000 -14.95700 45.18800 1.000 44.96000 61 ILE C C 1
ATOM 5084 O O . ILE C 1 61 ? 11.02300 -15.98600 45.41900 1.000 46.23000 61 ILE C O 1
ATOM 5089 N N . PHE C 1 62 ? 9.05400 -14.95900 44.99000 1.000 42.57000 62 PHE C N 1
ATOM 5090 C CA . PHE C 1 62 ? 8.26500 -16.17900 45.09800 1.000 45.22000 62 PHE C CA 1
ATOM 5091 C C . PHE C 1 62 ? 7.66800 -16.52500 43.74400 1.000 44.88000 62 PHE C C 1
ATOM 5092 O O . PHE C 1 62 ? 7.19200 -15.64400 43.02000 1.000 43.22000 62 PHE C O 1
ATOM 5100 N N . GLY C 1 63 ? 7.71200 -17.81300 43.40900 1.000 44.37000 63 GLY C N 1
ATOM 5101 C CA . GLY C 1 63 ? 7.14000 -18.30300 42.17200 1.000 44.58000 63 GLY C CA 1
ATOM 5102 C C . GLY C 1 63 ? 5.70900 -18.75000 42.38700 1.000 46.86000 63 GLY C C 1
ATOM 5103 O O . GLY C 1 63 ? 5.39300 -19.39100 43.39400 1.000 45.33000 63 GLY C O 1
ATOM 5104 N N . GLY C 1 64 ? 4.84100 -18.39600 41.43800 1.000 45.45000 64 GLY C N 1
ATOM 5105 C CA . GLY C 1 64 ? 3.42700 -18.68000 41.55300 1.000 40.73000 64 GLY C CA 1
ATOM 5106 C C . GLY C 1 64 ? 2.93600 -19.72800 40.57800 1.000 44.14000 64 GLY C C 1
ATOM 5107 O O . GLY C 1 64 ? 3.60300 -20.74800 40.34800 1.000 46.83000 64 GLY C O 1
ATOM 5108 N N . CYS C 1 65 ? 1.76400 -19.48300 39.99600 1.000 45.80000 65 CYS C N 1
ATOM 5109 C CA . CYS C 1 65 ? 1.16200 -20.41200 39.05400 1.000 49.22000 65 CYS C CA 1
ATOM 5110 C C . CYS C 1 65 ? 1.73700 -20.20300 37.65800 1.000 51.08000 65 CYS C C 1
ATOM 5111 O O . CYS C 1 65 ? 2.22100 -19.12600 37.31100 1.000 46.57000 65 CYS C O 1
ATOM 5114 N N . GLN C 1 66 ? 1.68400 -21.25100 36.84500 1.000 55.69000 66 GLN C N 1
ATOM 5115 C CA . GLN C 1 66 ? 2.29900 -21.17800 35.52400 1.000 57.63000 66 GLN C CA 1
ATOM 5116 C C . GLN C 1 66 ? 1.32300 -20.81300 34.41400 1.000 52.28000 66 GLN C C 1
ATOM 5117 O O . GLN C 1 66 ? 1.76800 -20.35100 33.35600 1.000 59.24000 66 GLN C O 1
ATOM 5123 N N . ALA C 1 67 ? 0.02000 -20.96900 34.63100 1.000 55.04000 67 ALA C N 1
ATOM 5124 C CA . ALA C 1 67 ? -0.96800 -20.79800 33.57500 1.000 53.81000 67 ALA C CA 1
ATOM 5125 C C . ALA C 1 67 ? -2.16300 -20.04700 34.13500 1.000 51.34000 67 ALA C C 1
ATOM 5126 O O . ALA C 1 67 ? -2.31500 -19.94700 35.35800 1.000 50.30000 67 ALA C O 1
ATOM 5128 N N . PRO C 1 68 ? -3.03000 -19.50300 33.27000 1.000 49.15000 68 PRO C N 1
ATOM 5129 C CA . PRO C 1 68 ? -4.31000 -18.96100 33.74400 1.000 50.97000 68 PRO C CA 1
ATOM 5130 C C . PRO C 1 68 ? -5.16100 -20.03500 34.39800 1.000 46.18000 68 PRO C C 1
ATOM 5131 O O . PRO C 1 68 ? -4.89300 -21.22800 34.29100 1.000 47.06000 68 PRO C O 1
ATOM 5135 N N . LEU C 1 69 ? -6.19800 -19.58900 35.09600 1.000 43.66000 69 LEU C N 1
ATOM 5136 C CA . LEU C 1 69 ? -7.00400 -20.51900 35.87500 1.000 47.28000 69 LEU C CA 1
ATOM 5137 C C . LEU C 1 69 ? -7.69600 -21.52200 34.96500 1.000 51.42000 69 LEU C C 1
ATOM 5138 O O . LEU C 1 69 ? -7.51100 -22.73500 35.10500 1.000 48.44000 69 LEU C O 1
ATOM 5143 N N . VAL C 1 70 ? -8.46300 -21.02100 33.99100 1.000 51.99000 70 VAL C N 1
ATOM 5144 C CA . VAL C 1 70 ? -9.33400 -21.84600 33.15500 1.000 54.46000 70 VAL C CA 1
ATOM 5145 C C . VAL C 1 70 ? -9.00300 -21.68500 31.67200 1.000 57.65000 70 VAL C C 1
ATOM 5146 O O . VAL C 1 70 ? -8.88600 -22.67600 30.94200 1.000 62.14000 70 VAL C O 1
ATOM 5150 N N . GLN C 1 71 ? -8.83300 -20.44700 31.21700 1.000 55.47000 71 GLN C N 1
ATOM 5151 C CA . GLN C 1 71 ? -8.57000 -20.20800 29.80400 1.000 59.27000 71 GLN C CA 1
ATOM 5152 C C . GLN C 1 71 ? -7.24400 -20.84100 29.38500 1.000 64.34000 71 GLN C C 1
ATOM 5153 O O . GLN C 1 71 ? -6.27900 -20.83400 30.15800 1.000 62.24000 71 GLN C O 1
ATOM 5159 N N . PRO C 1 72 ? -7.15800 -21.38200 28.15600 1.000 72.34000 72 PRO C N 1
ATOM 5160 C CA . PRO C 1 72 ? -5.90200 -22.00100 27.69400 1.000 71.72000 72 PRO C CA 1
ATOM 5161 C C . PRO C 1 72 ? -4.77800 -21.00300 27.42200 1.000 72.91000 72 PRO C C 1
ATOM 5162 O O . PRO C 1 72 ? -4.94600 -19.79200 27.60700 1.000 70.00000 72 PRO C O 1
ATOM 5166 N N . LYS C 1 73 ? -3.62600 -21.50700 26.97800 1.000 75.50000 73 LYS C N 1
ATOM 5167 C CA . LYS C 1 73 ? -2.44600 -20.67200 26.72400 1.000 77.96000 73 LYS C CA 1
ATOM 5168 C C . LYS C 1 73 ? -2.68100 -19.60100 25.65100 1.000 78.42000 73 LYS C C 1
ATOM 5169 O O . LYS C 1 73 ? -2.78500 -19.89800 24.45700 1.000 81.19000 73 LYS C O 1
ATOM 5175 N N . HIS C 1 78 ? 6.84200 -13.85600 22.53900 1.000 63.93000 78 HIS C N 1
ATOM 5176 C CA . HIS C 1 78 ? 5.63900 -13.04400 22.39700 1.000 66.57000 78 HIS C CA 1
ATOM 5177 C C . HIS C 1 78 ? 6.04600 -11.57800 22.20800 1.000 61.58000 78 HIS C C 1
ATOM 5178 O O . HIS C 1 78 ? 7.07800 -11.26900 21.62300 1.000 64.00000 78 HIS C O 1
ATOM 5185 N N . ILE C 1 79 ? 5.20800 -10.68900 22.73100 1.000 60.04000 79 ILE C N 1
ATOM 5186 C CA . ILE C 1 79 ? 5.41900 -9.26600 22.47900 1.000 59.92000 79 ILE C CA 1
ATOM 5187 C C . ILE C 1 79 ? 6.63000 -8.73400 23.24500 1.000 57.42000 79 ILE C C 1
ATOM 5188 O O . ILE C 1 79 ? 7.37100 -7.86800 22.73800 1.000 56.02000 79 ILE C O 1
ATOM 5193 N N . HIS C 1 80 ? 6.87100 -9.23600 24.46300 1.000 52.12000 80 HIS C N 1
ATOM 5194 C CA . HIS C 1 80 ? 8.00000 -8.76500 25.24600 1.000 49.55000 80 HIS C CA 1
ATOM 5195 C C . HIS C 1 80 ? 9.27600 -9.55100 24.95000 1.000 51.26000 80 HIS C C 1
ATOM 5196 O O . HIS C 1 80 ? 10.17200 -9.61900 25.80400 1.000 43.48000 80 HIS C O 1
ATOM 5203 N N . GLY C 1 81 ? 9.37400 -10.13800 23.75500 1.000 52.80000 81 GLY C N 1
ATOM 5204 C CA . GLY C 1 81 ? 10.53300 -10.91600 23.37000 1.000 51.51000 81 GLY C CA 1
ATOM 5205 C C . GLY C 1 81 ? 10.39800 -12.38700 23.71200 1.000 52.25000 81 GLY C C 1
ATOM 5206 O O . GLY C 1 81 ? 9.41700 -12.84700 24.30400 1.000 52.82000 81 GLY C O 1
ATOM 5207 N N . GLY C 1 82 ? 11.42300 -13.14800 23.31900 1.000 49.22000 82 GLY C N 1
ATOM 5208 C CA . GLY C 1 82 ? 11.42300 -14.56700 23.61500 1.000 53.60000 82 GLY C CA 1
ATOM 5209 C C . GLY C 1 82 ? 11.62300 -14.86800 25.08600 1.000 51.44000 82 GLY C C 1
ATOM 5210 O O . GLY C 1 82 ? 11.02500 -15.81100 25.61500 1.000 52.32000 82 GLY C O 1
ATOM 5211 N N . ASP C 1 83 ? 12.45500 -14.07400 25.76400 1.000 48.98000 83 ASP C N 1
ATOM 5212 C CA . ASP C 1 83 ? 12.72500 -14.21300 27.19000 1.000 48.15000 83 ASP C CA 1
ATOM 5213 C C . ASP C 1 83 ? 11.79200 -13.37300 28.06400 1.000 50.71000 83 ASP C C 1
ATOM 5214 O O . ASP C 1 83 ? 11.93100 -13.39700 29.29900 1.000 45.12000 83 ASP C O 1
ATOM 5219 N N . GLY C 1 84 ? 10.87600 -12.60600 27.45400 1.000 46.46000 84 GLY C N 1
ATOM 5220 C CA . GLY C 1 84 ? 9.99300 -11.73200 28.19800 1.000 45.29000 84 GLY C CA 1
ATOM 5221 C C . GLY C 1 84 ? 10.57800 -10.39400 28.60500 1.000 46.35000 84 GLY C C 1
ATOM 5222 O O . GLY C 1 84 ? 9.83900 -9.54800 29.12300 1.000 42.38000 84 GLY C O 1
ATOM 5223 N N . LEU C 1 85 ? 11.86700 -10.15800 28.38500 1.000 44.16000 85 LEU C N 1
ATOM 5224 C CA . LEU C 1 85 ? 12.48900 -8.90300 28.79600 1.000 44.90000 85 LEU C CA 1
ATOM 5225 C C . LEU C 1 85 ? 13.25800 -8.27100 27.63700 1.000 47.09000 85 LEU C C 1
ATOM 5226 O O . LEU C 1 85 ? 14.35300 -7.72200 27.81000 1.000 44.58000 85 LEU C O 1
ATOM 5231 N N . GLY C 1 86 ? 12.69000 -8.33300 26.43500 1.000 45.68000 86 GLY C N 1
ATOM 5232 C CA . GLY C 1 86 ? 13.31700 -7.71600 25.28500 1.000 44.96000 86 GLY C CA 1
ATOM 5233 C C . GLY C 1 86 ? 14.52600 -8.44100 24.74700 1.000 47.67000 86 GLY C C 1
ATOM 5234 O O . GLY C 1 86 ? 15.30100 -7.84000 23.99600 1.000 46.70000 86 GLY C O 1
ATOM 5235 N N . ASP C 1 87 ? 14.71300 -9.71300 25.11200 1.000 48.89000 87 ASP C N 1
ATOM 5236 C CA . ASP C 1 87 ? 15.81700 -10.52800 24.60100 1.000 48.53000 87 ASP C CA 1
ATOM 5237 C C . ASP C 1 87 ? 17.16400 -9.85300 24.85100 1.000 45.51000 87 ASP C C 1
ATOM 5238 O O . ASP C 1 87 ? 18.01900 -9.77900 23.96600 1.000 50.09000 87 ASP C O 1
ATOM 5243 N N . ILE C 1 88 ? 17.34700 -9.33000 26.05900 1.000 48.52000 88 ILE C N 1
ATOM 5244 C CA . ILE C 1 88 ? 18.59000 -8.64200 26.38400 1.000 47.31000 88 ILE C CA 1
ATOM 5245 C C . ILE C 1 88 ? 19.66700 -9.66600 26.71700 1.000 47.57000 88 ILE C C 1
ATOM 5246 O O . ILE C 1 88 ? 19.39400 -10.83000 26.99900 1.000 48.73000 88 ILE C O 1
ATOM 5251 N N . ASN C 1 89 ? 20.91200 -9.22100 26.67700 1.000 51.74000 89 ASN C N 1
ATOM 5252 C CA . ASN C 1 89 ? 22.05700 -10.09100 26.89500 1.000 52.26000 89 ASN C CA 1
ATOM 5253 C C . ASN C 1 89 ? 22.53300 -9.90500 28.32700 1.000 52.43000 89 ASN C C 1
ATOM 5254 O O . ASN C 1 89 ? 22.90800 -8.79300 28.71700 1.000 53.20000 89 ASN C O 1
ATOM 5259 N N . ASP C 1 90 ? 22.49400 -10.98800 29.11000 1.000 52.25000 90 ASP C N 1
ATOM 5260 C CA . ASP C 1 90 ? 22.92100 -10.90900 30.50500 1.000 55.26000 90 ASP C CA 1
ATOM 5261 C C . ASP C 1 90 ? 24.38700 -10.51900 30.61600 1.000 58.42000 90 ASP C C 1
ATOM 5262 O O . ASP C 1 90 ? 24.79000 -9.88800 31.60300 1.000 59.70000 90 ASP C O 1
ATOM 5267 N N . ASN C 1 91 ? 25.19700 -10.87000 29.61500 1.000 56.46000 91 ASN C N 1
ATOM 5268 C CA . ASN C 1 91 ? 26.61500 -10.55000 29.68900 1.000 59.51000 91 ASN C CA 1
ATOM 5269 C C . ASN C 1 91 ? 26.86300 -9.05500 29.53300 1.000 56.33000 91 ASN C C 1
ATOM 5270 O O . ASN C 1 91 ? 27.86900 -8.54700 30.04200 1.000 57.98000 91 ASN C O 1
ATOM 5275 N N . ASP C 1 92 ? 25.95100 -8.33300 28.87400 1.000 57.78000 92 ASP C N 1
ATOM 5276 C CA . ASP C 1 92 ? 26.04800 -6.87800 28.74900 1.000 55.73000 92 ASP C CA 1
ATOM 5277 C C . ASP C 1 92 ? 25.59800 -6.14300 30.00300 1.000 53.19000 92 ASP C C 1
ATOM 5278 O O . ASP C 1 92 ? 25.79500 -4.92600 30.10300 1.000 55.95000 92 ASP C O 1
ATOM 5283 N N . PHE C 1 93 ? 24.98000 -6.83500 30.94900 1.000 54.16000 93 PHE C N 1
ATOM 5284 C CA . PHE C 1 93 ? 24.50700 -6.19700 32.16300 1.000 56.55000 93 PHE C CA 1
ATOM 5285 C C . PHE C 1 93 ? 25.12800 -6.79300 33.41200 1.000 56.85000 93 PHE C C 1
ATOM 5286 O O . PHE C 1 93 ? 24.86800 -6.29100 34.51000 1.000 59.16000 93 PHE C O 1
ATOM 5294 N N . GLY C 1 94 ? 25.94700 -7.83600 33.27900 1.000 55.23000 94 GLY C N 1
ATOM 5295 C CA . GLY C 1 94 ? 26.49400 -8.49700 34.44500 1.000 56.15000 94 GLY C CA 1
ATOM 5296 C C . GLY C 1 94 ? 25.48500 -9.28100 35.25300 1.000 59.20000 94 GLY C C 1
ATOM 5297 O O . GLY C 1 94 ? 25.71300 -9.53900 36.43500 1.000 63.66000 94 GLY C O 1
ATOM 5298 N N . THR C 1 95 ? 24.36700 -9.67400 34.64900 1.000 57.13000 95 THR C N 1
ATOM 5299 C CA . THR C 1 95 ? 23.31900 -10.38400 35.36200 1.000 56.54000 95 THR C CA 1
ATOM 5300 C C . THR C 1 95 ? 23.35800 -11.88500 35.09900 1.000 59.97000 95 THR C C 1
ATOM 5301 O O . THR C 1 95 ? 22.36600 -12.57900 35.33500 1.000 58.91000 95 THR C O 1
ATOM 5305 N N . ASN C 1 96 ? 24.48900 -12.40500 34.62500 1.000 60.51000 96 ASN C N 1
ATOM 5306 C CA . ASN C 1 96 ? 24.63600 -13.84800 34.44000 1.000 62.31000 96 ASN C CA 1
ATOM 5307 C C . ASN C 1 96 ? 25.19800 -14.47200 35.71700 1.000 64.30000 96 ASN C C 1
ATOM 5308 O O . ASN C 1 96 ? 26.32400 -14.97300 35.77500 1.000 6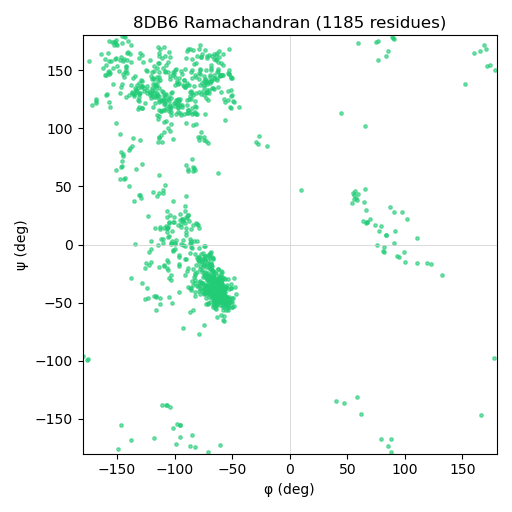5.53000 96 ASN C O 1
ATOM 5313 N N . THR C 1 97 ? 24.36200 -14.44000 36.74500 1.000 62.78000 97 THR C N 1
ATOM 5314 C CA . THR C 1 97 ? 24.65300 -14.94200 38.07600 1.000 61.45000 97 THR C CA 1
ATOM 5315 C C . THR C 1 97 ? 23.41700 -15.68700 38.56600 1.000 61.51000 97 THR C C 1
ATOM 5316 O O . THR C 1 97 ? 22.31300 -15.42300 38.09000 1.000 62.40000 97 THR C O 1
ATOM 5320 N N . PRO C 1 98 ? 23.58300 -16.61400 39.51500 1.000 63.70000 98 PRO C N 1
ATOM 5321 C CA . PRO C 1 98 ? 22.42900 -17.40400 39.98100 1.000 60.41000 98 PRO C CA 1
ATOM 5322 C C . PRO C 1 98 ? 21.25900 -16.53000 40.40900 1.000 59.11000 98 PRO C C 1
ATOM 5323 O O . PRO C 1 98 ? 21.43200 -15.42600 40.93300 1.000 54.82000 98 PRO C O 1
ATOM 5327 N N . ASN C 1 99 ? 20.05600 -17.04500 40.18000 1.000 59.48000 99 ASN C N 1
ATOM 5328 C CA . ASN C 1 99 ? 18.83500 -16.33500 40.52700 1.000 57.83000 99 ASN C CA 1
ATOM 5329 C C . ASN C 1 99 ? 18.32200 -16.80600 41.88200 1.000 57.30000 99 ASN C C 1
ATOM 5330 O O . ASN C 1 99 ? 18.44600 -17.98300 42.23200 1.000 59.90000 99 ASN C O 1
ATOM 5335 N N . LYS C 1 100 ? 17.76800 -15.87600 42.65400 1.000 52.79000 100 LYS C N 1
ATOM 5336 C CA . LYS C 1 100 ? 17.20300 -16.21700 43.95100 1.000 53.16000 100 LYS C CA 1
ATOM 5337 C C . LYS C 1 100 ? 15.72200 -16.53500 43.78900 1.000 51.98000 100 LYS C C 1
ATOM 5338 O O . LYS C 1 100 ? 15.02900 -15.91500 42.97600 1.000 53.46000 100 LYS C O 1
ATOM 5344 N N . LEU C 1 101 ? 15.25500 -17.53700 44.53200 1.000 48.67000 101 LEU C N 1
ATOM 5345 C CA . LEU C 1 101 ? 13.84700 -17.93200 44.51400 1.000 49.99000 101 LEU C CA 1
ATOM 5346 C C . LEU C 1 101 ? 13.54100 -18.63400 45.82600 1.000 52.68000 101 LEU C C 1
ATOM 5347 O O . LEU C 1 101 ? 14.12800 -19.68100 46.11300 1.000 54.05000 101 LEU C O 1
ATOM 5352 N N . GLU C 1 102 ? 12.62800 -18.07300 46.61200 1.000 51.29000 102 GLU C N 1
ATOM 5353 C CA . GLU C 1 102 ? 12.24100 -18.69900 47.86300 1.000 48.63000 102 GLU C CA 1
ATOM 5354 C C . GLU C 1 102 ? 11.54100 -20.03500 47.60700 1.000 52.04000 102 GLU C C 1
ATOM 5355 O O . GLU C 1 102 ? 11.08500 -20.33000 46.50000 1.000 53.47000 102 GLU C O 1
ATOM 5361 N N . LYS C 1 103 ? 11.44600 -20.84700 48.66400 1.000 56.30000 103 LYS C N 1
ATOM 5362 C CA . LYS C 1 103 ? 10.87600 -22.18500 48.53800 1.000 56.72000 103 LYS C CA 1
ATOM 5363 C C . LYS C 1 103 ? 9.35500 -22.17300 48.58400 1.000 54.43000 103 LYS C C 1
ATOM 5364 O O . LYS C 1 103 ? 8.71100 -22.99600 47.91900 1.000 49.81000 103 LYS C O 1
ATOM 5370 N N . GLU C 1 104 ? 8.77700 -21.25700 49.35200 1.000 55.12000 104 GLU C N 1
ATOM 5371 C CA . GLU C 1 104 ? 7.33100 -21.19500 49.48800 1.000 54.23000 104 GLU C CA 1
ATOM 5372 C C . GLU C 1 104 ? 6.68400 -20.73300 48.18800 1.000 50.63000 104 GLU C C 1
ATOM 5373 O O . GLU C 1 104 ? 7.18000 -19.82800 47.51300 1.000 50.56000 104 GLU C O 1
ATOM 5379 N N . HIS C 1 105 ? 5.57000 -21.37000 47.84200 1.000 47.54000 105 HIS C N 1
ATOM 5380 C CA . HIS C 1 105 ? 4.75000 -20.91700 46.73100 1.000 45.54000 105 HIS C CA 1
ATOM 5381 C C . HIS C 1 105 ? 4.29200 -19.48300 46.96600 1.000 43.43000 105 HIS C C 1
ATOM 5382 O O . HIS C 1 105 ? 4.05700 -19.06300 48.10300 1.000 48.61000 105 HIS C O 1
ATOM 5389 N N . ALA C 1 106 ? 4.18400 -18.72200 45.86900 1.000 41.63000 106 ALA C N 1
ATOM 5390 C CA . ALA C 1 106 ? 3.75000 -17.32800 45.95400 1.000 41.83000 106 ALA C CA 1
ATOM 5391 C C . ALA C 1 106 ? 2.41400 -17.18300 46.66500 1.000 42.55000 106 ALA C C 1
ATOM 5392 O O . ALA C 1 106 ? 2.19300 -16.19800 47.38400 1.000 45.17000 106 ALA C O 1
ATOM 5394 N N . VAL C 1 107 ? 1.50100 -18.13400 46.46600 1.000 40.57000 107 VAL C N 1
ATOM 5395 C CA . VAL C 1 107 ? 0.20000 -18.05200 47.12200 1.000 44.10000 107 VAL C CA 1
ATOM 5396 C C . VAL C 1 107 ? 0.36000 -18.12800 48.63600 1.000 43.04000 107 VAL C C 1
ATOM 5397 O O . VAL C 1 107 ? -0.20300 -17.31600 49.37500 1.000 47.50000 107 VAL C O 1
ATOM 5401 N N . ASN C 1 108 ? 1.13400 -19.09700 49.11900 1.000 43.49000 108 ASN C N 1
ATOM 5402 C CA . ASN C 1 108 ? 1.29300 -19.25300 50.56200 1.000 47.80000 108 ASN C CA 1
ATOM 5403 C C . ASN C 1 108 ? 2.08200 -18.09500 51.17200 1.000 46.40000 108 ASN C C 1
ATOM 5404 O O . ASN C 1 108 ? 1.79200 -17.66100 52.29300 1.000 48.36000 108 ASN C O 1
ATOM 5409 N N . ALA C 1 109 ? 3.07600 -17.57900 50.44700 1.000 47.65000 109 ALA C N 1
ATOM 5410 C CA . ALA C 1 109 ? 3.86200 -16.45700 50.95100 1.000 46.04000 109 ALA C CA 1
ATOM 5411 C C . ALA C 1 109 ? 3.02300 -15.19200 51.04300 1.000 45.24000 109 ALA C C 1
ATOM 5412 O O . ALA C 1 109 ? 3.15800 -14.41500 51.99900 1.000 45.36000 109 ALA C O 1
ATOM 5414 N N . LEU C 1 110 ? 2.16700 -14.95400 50.04700 1.000 42.52000 110 LEU C N 1
ATOM 5415 C CA . LEU C 1 110 ? 1.29800 -13.78400 50.08300 1.000 41.60000 110 LEU C CA 1
ATOM 5416 C C . LEU C 1 110 ? 0.31400 -13.86600 51.24100 1.000 44.81000 110 LEU C C 1
ATOM 5417 O O . LEU C 1 110 ? 0.08600 -12.87300 51.94300 1.000 45.31000 110 LEU C O 1
ATOM 5422 N N . ILE C 1 111 ? -0.29100 -15.03600 51.44100 1.000 47.20000 111 ILE C N 1
ATOM 5423 C CA . ILE C 1 111 ? -1.18600 -15.23800 52.58000 1.000 45.56000 111 ILE C CA 1
ATOM 5424 C C . ILE C 1 111 ? -0.45900 -14.94000 53.88500 1.000 49.02000 111 ILE C C 1
ATOM 5425 O O . ILE C 1 111 ? -0.96700 -14.20700 54.74100 1.000 48.97000 111 ILE C O 1
ATOM 5430 N N . HIS C 1 112 ? 0.74100 -15.50600 54.05700 1.000 47.03000 112 HIS C N 1
ATOM 5431 C CA . HIS C 1 112 ? 1.50700 -15.25800 55.27800 1.000 48.41000 112 HIS C CA 1
ATOM 5432 C C . HIS C 1 112 ? 1.83200 -13.77700 55.44900 1.000 50.42000 112 HIS C C 1
ATOM 5433 O O . HIS C 1 112 ? 1.77300 -13.24700 56.56500 1.000 51.97000 112 HIS C O 1
ATOM 5440 N N . ALA C 1 113 ? 2.17400 -13.08500 54.36000 1.000 48.12000 113 ALA C N 1
ATOM 5441 C CA . ALA C 1 113 ? 2.47300 -11.65800 54.47700 1.000 50.53000 113 ALA C CA 1
ATOM 5442 C C . ALA C 1 113 ? 1.23200 -10.86900 54.87500 1.000 52.57000 113 ALA C C 1
ATOM 5443 O O . ALA C 1 113 ? 1.30000 -9.96700 55.72700 1.000 50.56000 113 ALA C O 1
ATOM 5445 N N . ALA C 1 114 ? 0.08700 -11.19400 54.25800 1.000 49.77000 114 ALA C N 1
ATOM 5446 C CA . ALA C 1 114 ? -1.17400 -10.55400 54.60600 1.000 46.52000 114 ALA C CA 1
ATOM 5447 C C . ALA C 1 114 ? -1.56700 -10.82500 56.05300 1.000 49.04000 114 ALA C C 1
ATOM 5448 O O . ALA C 1 114 ? -2.21100 -9.98400 56.69200 1.000 49.26000 114 ALA C O 1
ATOM 5450 N N . ASN C 1 115 ? -1.19800 -11.98900 56.57800 1.000 50.82000 115 ASN C N 1
ATOM 5451 C CA . ASN C 1 115 ? -1.52000 -12.34800 57.95000 1.000 52.25000 115 ASN C CA 1
ATOM 5452 C C . ASN C 1 115 ? -0.61700 -11.67200 58.97800 1.000 54.53000 115 ASN C C 1
ATOM 5453 O O . ASN C 1 115 ? -0.99600 -11.60600 60.15300 1.000 57.02000 115 ASN C O 1
ATOM 5458 N N . THR C 1 116 ? 0.55900 -11.16400 58.58200 1.000 52.04000 116 THR C N 1
ATOM 5459 C CA . THR C 1 116 ? 1.55000 -10.73300 59.55900 1.000 54.19000 116 THR C CA 1
ATOM 5460 C C . THR C 1 116 ? 2.04800 -9.30600 59.39400 1.000 58.38000 116 THR C C 1
ATOM 5461 O O . THR C 1 116 ? 2.58600 -8.75000 60.35700 1.000 65.16000 116 THR C O 1
ATOM 5465 N N . ILE C 1 117 ? 1.90700 -8.70400 58.22200 1.000 57.37000 117 ILE C N 1
ATOM 5466 C CA . ILE C 1 117 ? 2.42600 -7.36900 57.95900 1.000 54.86000 117 ILE C CA 1
ATOM 5467 C C . ILE C 1 117 ? 1.25600 -6.40300 58.00200 1.000 55.85000 117 ILE C C 1
ATOM 5468 O O . ILE C 1 117 ? 0.32300 -6.51100 57.19800 1.000 56.27000 117 ILE C O 1
ATOM 5473 N N . GLU C 1 118 ? 1.28400 -5.45400 58.92500 1.000 57.72000 118 GLU C N 1
ATOM 5474 C CA . GLU C 1 118 ? 0.14800 -4.55300 59.00400 1.000 63.11000 118 GLU C CA 1
ATOM 5475 C C . GLU C 1 118 ? 0.30800 -3.41000 58.01200 1.000 58.99000 118 GLU C C 1
ATOM 5476 O O . GLU C 1 118 ? 1.42300 -2.99700 57.68300 1.000 57.18000 118 GLU C O 1
ATOM 5482 N N . ASP C 1 119 ? -0.83100 -2.90800 57.53500 1.000 55.56000 119 ASP C N 1
ATOM 5483 C CA . ASP C 1 119 ? -0.87700 -1.87200 56.50400 1.000 57.08000 119 ASP C CA 1
ATOM 5484 C C . ASP C 1 119 ? -0.16100 -2.31200 55.22600 1.000 54.69000 119 ASP C C 1
ATOM 5485 O O . ASP C 1 119 ? 0.51800 -1.52000 54.57200 1.000 54.77000 119 ASP C O 1
ATOM 5490 N N . LEU C 1 120 ? -0.31500 -3.58700 54.86400 1.000 53.12000 120 LEU C N 1
ATOM 5491 C CA . LEU C 1 120 ? 0.21100 -4.09500 53.60100 1.000 49.64000 120 LEU C CA 1
ATOM 5492 C C . LEU C 1 120 ? -0.65900 -3.63800 52.43300 1.000 46.40000 120 LEU C C 1
ATOM 5493 O O . LEU C 1 120 ? -1.88900 -3.74000 52.48400 1.000 48.17000 120 LEU C O 1
ATOM 5498 N N . ASN C 1 121 ? -0.01900 -3.11700 51.38600 1.000 44.78000 121 ASN C N 1
ATOM 5499 C CA . ASN C 1 121 ? -0.66100 -2.82500 50.11400 1.000 42.95000 121 ASN C CA 1
ATOM 5500 C C . ASN C 1 121 ? -0.13700 -3.78700 49.06300 1.000 43.39000 121 ASN C C 1
ATOM 5501 O O . ASN C 1 121 ? 0.93000 -4.38400 49.21500 1.000 44.67000 121 ASN C O 1
ATOM 5506 N N . ILE C 1 122 ? -0.88200 -3.93100 47.97600 1.000 41.32000 122 ILE C N 1
ATOM 5507 C CA . ILE C 1 122 ? -0.43700 -4.79300 46.88700 1.000 38.10000 122 ILE C CA 1
ATOM 5508 C C . ILE C 1 122 ? -0.55000 -4.05600 45.56000 1.000 37.01000 122 ILE C C 1
ATOM 5509 O O . ILE C 1 122 ? -1.52000 -3.33700 45.30600 1.000 39.48000 122 ILE C O 1
ATOM 5514 N N . LEU C 1 123 ? 0.46600 -4.23700 44.72600 1.000 38.65000 123 LEU C N 1
ATOM 5515 C CA . LEU C 1 123 ? 0.51300 -3.74000 43.36200 1.000 36.81000 123 LEU C CA 1
ATOM 5516 C C . LEU C 1 123 ? 0.44900 -4.95000 42.43800 1.000 38.60000 123 LEU C C 1
ATOM 5517 O O . LEU C 1 123 ? 1.36200 -5.79000 42.43700 1.000 37.81000 123 LEU C O 1
ATOM 5522 N N . CYS C 1 124 ? -0.63800 -5.04600 41.66200 1.000 38.52000 124 CYS C N 1
ATOM 5523 C CA . CYS C 1 124 ? -0.86600 -6.16200 40.74800 1.000 34.93000 124 CYS C CA 1
ATOM 5524 C C . CYS C 1 124 ? -0.57000 -5.72800 39.31900 1.000 37.49000 124 CYS C C 1
ATOM 5525 O O . CYS C 1 124 ? -1.31300 -4.92900 38.73000 1.000 38.16000 124 CYS C O 1
ATOM 5528 N N . LEU C 1 125 ? 0.49300 -6.28300 38.75400 1.000 36.67000 125 LEU C N 1
ATOM 5529 C CA . LEU C 1 125 ? 0.93900 -5.90700 37.41900 1.000 39.01000 125 LEU C CA 1
ATOM 5530 C C . LEU C 1 125 ? 0.69400 -6.99700 36.38600 1.000 38.45000 125 LEU C C 1
ATOM 5531 O O . LEU C 1 125 ? 1.27500 -6.93300 35.29500 1.000 37.38000 125 LEU C O 1
ATOM 5536 N N . ALA C 1 126 ? -0.12100 -8.00100 36.68800 1.000 36.78000 126 ALA C N 1
ATOM 5537 C CA . ALA C 1 126 ? -0.15200 -9.20200 35.86700 1.000 39.31000 126 ALA C CA 1
ATOM 5538 C C . ALA C 1 126 ? -1.55000 -9.78800 35.92700 1.000 34.95000 126 ALA C C 1
ATOM 5539 O O . ALA C 1 126 ? -2.39800 -9.32100 36.70000 1.000 35.47000 126 ALA C O 1
ATOM 5541 N N . PRO C 1 127 ? -1.84400 -10.79400 35.10400 1.000 37.48000 127 PRO C N 1
ATOM 5542 C CA . PRO C 1 127 ? -3.09700 -11.52000 35.31000 1.000 38.68000 127 PRO C CA 1
ATOM 5543 C C . PRO C 1 127 ? -3.15100 -11.96400 36.76600 1.000 38.97000 127 PRO C C 1
ATOM 5544 O O . PRO C 1 127 ? -2.11800 -12.20000 37.40000 1.000 37.84000 127 PRO C O 1
ATOM 5548 N N . LEU C 1 128 ? -4.36200 -12.07200 37.30200 1.000 39.30000 128 LEU C N 1
ATOM 5549 C CA . LEU C 1 128 ? -4.55700 -12.12900 38.74500 1.000 39.12000 128 LEU C CA 1
ATOM 5550 C C . LEU C 1 128 ? -4.62200 -13.55200 39.29500 1.000 39.20000 128 LEU C C 1
ATOM 5551 O O . LEU C 1 128 ? -5.13000 -13.75700 40.40200 1.000 42.39000 128 LEU C O 1
ATOM 5556 N N . THR C 1 129 ? -4.07000 -14.52600 38.57000 1.000 39.02000 129 THR C N 1
ATOM 5557 C CA . THR C 1 129 ? -4.16100 -15.93500 38.95200 1.000 41.41000 129 THR C CA 1
ATOM 5558 C C . THR C 1 129 ? -3.68800 -16.19400 40.38300 1.000 44.19000 129 THR C C 1
ATOM 5559 O O . THR C 1 129 ? -4.39200 -16.84200 41.17000 1.000 41.65000 129 THR C O 1
ATOM 5563 N N . ASN C 1 130 ? -2.47600 -15.74100 40.72800 1.000 41.78000 130 ASN C N 1
ATOM 5564 C CA . ASN C 1 130 ? -1.97800 -15.94900 42.08500 1.000 42.72000 130 ASN C CA 1
ATOM 5565 C C . ASN C 1 130 ? -2.93000 -15.34200 43.11000 1.000 40.38000 130 ASN C C 1
ATOM 5566 O O . ASN C 1 130 ? -3.24800 -15.96400 44.12900 1.000 39.70000 130 ASN C O 1
ATOM 5571 N N . ILE C 1 131 ? -3.37700 -14.11200 42.85800 1.000 39.62000 131 ILE C N 1
ATOM 5572 C CA . ILE C 1 131 ? -4.21800 -13.40300 43.82000 1.000 41.06000 131 ILE C CA 1
ATOM 5573 C C . ILE C 1 131 ? -5.55100 -14.11900 44.00200 1.000 43.82000 131 ILE C C 1
ATOM 5574 O O . ILE C 1 131 ? -6.03200 -14.29300 45.12900 1.000 40.37000 131 ILE C O 1
ATOM 5579 N N . ALA C 1 132 ? -6.16600 -14.54100 42.89400 1.000 41.57000 132 ALA C N 1
ATOM 5580 C CA . ALA C 1 132 ? -7.46200 -15.19900 42.96400 1.000 42.16000 132 ALA C CA 1
ATOM 5581 C C . ALA C 1 132 ? -7.36700 -16.50700 43.72900 1.000 43.95000 132 ALA C C 1
ATOM 5582 O O . ALA C 1 132 ? -8.28100 -16.86100 44.48000 1.000 47.58000 132 ALA C O 1
ATOM 5584 N N . ILE C 1 133 ? -6.27900 -17.25000 43.53300 1.000 42.33000 133 ILE C N 1
ATOM 5585 C CA . ILE C 1 133 ? -6.10300 -18.49300 44.27000 1.000 41.94000 133 ILE C CA 1
ATOM 5586 C C . ILE C 1 133 ? -5.92200 -18.20100 45.74900 1.000 44.63000 133 ILE C C 1
ATOM 5587 O O . ILE C 1 133 ? -6.47500 -18.89800 46.60600 1.000 46.82000 133 ILE C O 1
ATOM 5592 N N . ALA C 1 134 ? -5.15700 -17.15600 46.06800 1.000 45.02000 134 ALA C N 1
ATOM 5593 C CA . ALA C 1 134 ? -4.95300 -16.78500 47.46300 1.000 45.06000 134 ALA C CA 1
ATOM 5594 C C . ALA C 1 134 ? -6.27100 -16.41000 48.12500 1.000 45.53000 134 ALA C C 1
ATOM 5595 O O . ALA C 1 134 ? -6.56200 -16.86400 49.23900 1.000 49.47000 134 ALA C O 1
ATOM 5597 N N . LEU C 1 135 ? -7.08600 -15.59300 47.44400 1.000 43.53000 135 LEU C N 1
ATOM 5598 C CA . LEU C 1 135 ? -8.42500 -15.27100 47.92200 1.000 45.68000 135 LEU C CA 1
ATOM 5599 C C . LEU C 1 135 ? -9.29400 -16.51200 48.08600 1.000 47.94000 135 LEU C C 1
ATOM 5600 O O . LEU C 1 135 ? -10.22800 -16.50700 48.89500 1.000 47.53000 135 LEU C O 1
ATOM 5605 N N . SER C 1 136 ? -9.03700 -17.56000 47.30600 1.000 46.36000 136 SER C N 1
ATOM 5606 C CA . SER C 1 136 ? -9.85400 -18.76400 47.40500 1.000 47.25000 136 SER C CA 1
ATOM 5607 C C . SER C 1 136 ? -9.46000 -19.58400 48.62100 1.000 49.53000 136 SER C C 1
ATOM 5608 O O . SER C 1 136 ? -10.30900 -20.20400 49.27000 1.000 50.10000 136 SER C O 1
ATOM 5611 N N . MET C 1 137 ? -8.17500 -19.58100 48.94900 1.000 48.49000 137 MET C N 1
ATOM 5612 C CA . MET C 1 137 ? -7.67600 -20.41000 50.03400 1.000 48.08000 137 MET C CA 1
ATOM 5613 C C . MET C 1 137 ? -7.80300 -19.72000 51.38500 1.000 50.05000 137 MET C C 1
ATOM 5614 O O . MET C 1 137 ? -8.12800 -20.37500 52.38100 1.000 52.43000 137 MET C O 1
ATOM 5619 N N . ALA C 1 138 ? -7.54800 -18.40900 51.45300 1.000 48.96000 138 ALA C N 1
ATOM 5620 C CA . ALA C 1 138 ? -7.62500 -17.67000 52.71800 1.000 46.38000 138 ALA C CA 1
ATOM 5621 C C . ALA C 1 138 ? -8.13500 -16.25800 52.46800 1.000 48.38000 138 ALA C C 1
ATOM 5622 O O . ALA C 1 138 ? -7.39200 -15.27500 52.59000 1.000 48.79000 138 ALA C O 1
ATOM 5624 N N . PRO C 1 139 ? -9.42400 -16.11400 52.15600 1.000 50.28000 139 PRO C N 1
ATOM 5625 C CA . PRO C 1 139 ? -9.95900 -14.75900 51.93900 1.000 47.35000 139 PRO C CA 1
ATOM 5626 C C . PRO C 1 139 ? -9.78800 -13.85000 53.14900 1.000 50.09000 139 PRO C C 1
ATOM 5627 O O . PRO C 1 139 ? -9.55300 -12.64400 52.98200 1.000 48.77000 139 PRO C O 1
ATOM 5631 N N . GLU C 1 140 ? -9.87500 -14.39700 54.36400 1.000 49.28000 140 GLU C N 1
ATOM 5632 C CA . GLU C 1 140 ? -9.71900 -13.57400 55.55700 1.000 51.63000 140 GLU C CA 1
ATOM 5633 C C . GLU C 1 140 ? -8.35000 -12.91000 55.58400 1.000 50.11000 140 GLU C C 1
ATOM 5634 O O . GLU C 1 140 ? -8.22900 -11.73100 55.93800 1.000 53.38000 140 GLU C O 1
ATOM 5640 N N . ALA C 1 141 ? -7.30400 -13.64600 55.19900 1.000 47.27000 141 ALA C N 1
ATOM 5641 C CA . ALA C 1 141 ? -5.97100 -13.06000 55.17400 1.000 48.63000 141 ALA C CA 1
ATOM 5642 C C . ALA C 1 141 ? -5.87700 -11.97100 54.11600 1.000 47.52000 141 ALA C C 1
ATOM 5643 O O . ALA C 1 141 ? -5.50800 -10.82800 54.41800 1.000 49.92000 141 ALA C O 1
ATOM 5645 N N . ILE C 1 142 ? -6.23600 -12.29700 52.86800 1.000 48.76000 142 ILE C N 1
ATOM 5646 C CA . ILE C 1 142 ? -6.10400 -11.32300 51.78400 1.000 47.31000 142 ILE C CA 1
ATOM 5647 C C . ILE C 1 142 ? -6.97900 -10.10500 52.03500 1.000 45.05000 142 ILE C C 1
ATOM 5648 O O . ILE C 1 142 ? -6.63000 -8.98600 51.63900 1.000 44.99000 142 ILE C O 1
ATOM 5653 N N . LEU C 1 143 ? -8.11700 -10.28600 52.70300 1.000 47.32000 143 LEU C N 1
ATOM 5654 C CA . LEU C 1 143 ? -8.97800 -9.14900 52.99900 1.000 47.69000 143 LEU C CA 1
ATOM 5655 C C . LEU C 1 143 ? -8.36500 -8.22000 54.04800 1.000 46.99000 143 LEU C C 1
ATOM 5656 O O . LEU C 1 143 ? -8.87400 -7.11500 54.25200 1.000 42.89000 143 LEU C O 1
ATOM 5661 N N . LYS C 1 144 ? -7.27700 -8.63100 54.70600 1.000 48.02000 144 LYS C N 1
ATOM 5662 C CA . LYS C 1 144 ? -6.59500 -7.73800 55.64100 1.000 48.90000 144 LYS C CA 1
ATOM 5663 C C . LYS C 1 144 ? -5.77200 -6.68000 54.91600 1.000 50.94000 144 LYS C C 1
ATOM 5664 O O . LYS C 1 144 ? -5.42800 -5.65500 55.51600 1.000 47.90000 144 LYS C O 1
ATOM 5670 N N . ILE C 1 145 ? -5.45900 -6.91300 53.63800 1.000 47.32000 145 ILE C N 1
ATOM 5671 C CA . ILE C 1 145 ? -4.63300 -5.99900 52.86100 1.000 45.95000 145 ILE C CA 1
ATOM 5672 C C . ILE C 1 145 ? -5.32700 -4.65300 52.75500 1.000 44.52000 145 ILE C C 1
ATOM 5673 O O . ILE C 1 145 ? -6.53200 -4.57200 52.49200 1.000 48.17000 145 ILE C O 1
ATOM 5678 N N . LYS C 1 146 ? -4.55900 -3.58600 52.96300 1.000 42.84000 146 LYS C N 1
ATOM 5679 C CA . LYS C 1 146 ? -5.14700 -2.25900 53.10700 1.000 45.02000 146 LYS C CA 1
ATOM 5680 C C . LYS C 1 146 ? -5.70000 -1.73100 51.78800 1.000 45.22000 146 LYS C C 1
ATOM 5681 O O . LYS C 1 146 ? -6.73700 -1.05400 51.77400 1.000 45.26000 146 LYS C O 1
ATOM 5687 N N . HIS C 1 147 ? -5.03800 -2.03300 50.66900 1.000 46.44000 147 HIS C N 1
ATOM 5688 C CA . HIS C 1 147 ? -5.44500 -1.46700 49.38700 1.000 44.69000 147 HIS C CA 1
ATOM 5689 C C . HIS C 1 147 ? -4.90800 -2.31500 48.24000 1.000 43.06000 147 HIS C C 1
ATOM 5690 O O . HIS C 1 147 ? -3.81000 -2.87500 48.33000 1.000 43.16000 147 HIS C O 1
ATOM 5697 N N . PHE C 1 148 ? -5.69100 -2.39800 47.16600 1.000 43.12000 148 PHE C N 1
ATOM 5698 C CA . PHE C 1 148 ? -5.30300 -3.07400 45.92800 1.000 42.46000 148 PHE C CA 1
ATOM 5699 C C . PHE C 1 148 ? -5.05600 -2.02700 44.84900 1.000 40.60000 148 PHE C C 1
ATOM 5700 O O . PHE C 1 148 ? -5.92200 -1.18200 44.59700 1.000 45.30000 148 PHE C O 1
ATOM 5708 N N . TYR C 1 149 ? -3.89700 -2.09900 44.19600 1.000 41.70000 149 TYR C N 1
ATOM 5709 C CA . TYR C 1 149 ? -3.60600 -1.28700 43.01800 1.000 40.06000 149 TYR C CA 1
ATOM 5710 C C . TYR C 1 149 ? -3.35400 -2.23900 41.86100 1.000 38.01000 149 TYR C C 1
ATOM 5711 O O . TYR C 1 149 ? -2.43100 -3.05700 41.91700 1.000 37.72000 149 TYR C O 1
ATOM 5720 N N . ILE C 1 150 ? -4.18200 -2.14800 40.82800 1.000 39.95000 150 ILE C N 1
ATOM 5721 C CA . ILE C 1 150 ? -4.23300 -3.17700 39.80300 1.000 38.49000 150 ILE C CA 1
ATOM 5722 C C . ILE C 1 150 ? -4.04600 -2.53900 38.43900 1.000 35.45000 150 ILE C C 1
ATOM 5723 O O . ILE C 1 150 ? -4.73800 -1.57200 38.10800 1.000 36.49000 150 ILE C O 1
ATOM 5728 N N . MET C 1 151 ? -3.16100 -3.11300 37.62900 1.000 35.47000 151 MET C N 1
ATOM 5729 C CA . MET C 1 151 ? -3.07400 -2.77000 36.20900 1.000 35.62000 151 MET C CA 1
ATOM 5730 C C . MET C 1 151 ? -3.86800 -3.80000 35.41100 1.000 37.55000 151 MET C C 1
ATOM 5731 O O . MET C 1 151 ? -3.56300 -4.99800 35.45900 1.000 36.13000 151 MET C O 1
ATOM 5736 N N . GLY C 1 152 ? -4.86800 -3.33700 34.67600 1.000 38.68000 152 GLY C N 1
ATOM 5737 C CA . GLY C 1 152 ? -5.73700 -4.22400 33.92600 1.000 37.14000 152 GLY C CA 1
ATOM 5738 C C . GLY C 1 152 ? -7.04000 -3.53800 33.59000 1.000 38.22000 152 GLY C C 1
ATOM 5739 O O . GLY C 1 152 ? -7.39200 -2.49900 34.15700 1.000 37.34000 152 GLY C O 1
ATOM 5740 N N . GLY C 1 153 ? -7.75500 -4.13900 32.64500 1.000 40.00000 153 GLY C N 1
ATOM 5741 C CA . GLY C 1 153 ? -9.06100 -3.65600 32.23800 1.000 39.75000 153 GLY C CA 1
ATOM 5742 C C . GLY C 1 153 ? -8.98300 -2.53400 31.21800 1.000 41.10000 153 GLY C C 1
ATOM 5743 O O . GLY C 1 153 ? -7.95700 -1.88200 31.03800 1.000 40.43000 153 GLY C O 1
ATOM 5744 N N . ALA C 1 154 ? -10.10900 -2.30900 30.53800 1.000 42.88000 154 ALA C N 1
ATOM 5745 C CA . ALA C 1 154 ? -10.17500 -1.31900 29.47100 1.000 46.18000 154 ALA C CA 1
ATOM 5746 C C . ALA C 1 154 ? -11.60600 -0.82000 29.33400 1.000 46.57000 154 ALA C C 1
ATOM 5747 O O . ALA C 1 154 ? -12.56400 -1.52900 29.64400 1.000 49.46000 154 ALA C O 1
ATOM 5749 N N . GLU C 1 155 ? -11.74500 0.40800 28.86400 1.000 49.24000 155 GLU C N 1
ATOM 5750 C CA . GLU C 1 155 ? -13.08400 0.93400 28.59700 1.000 53.50000 155 GLU C CA 1
ATOM 5751 C C . GLU C 1 155 ? -13.62000 0.40100 27.26400 1.000 55.01000 155 GLU C C 1
ATOM 5752 O O . GLU C 1 155 ? -14.83500 0.15900 27.11400 1.000 56.60000 155 GLU C O 1
ATOM 5758 N N . ILE C 1 161 ? -10.25100 4.17200 21.71000 1.000 47.59000 161 ILE C N 1
ATOM 5759 C CA . ILE C 1 161 ? -9.17300 3.25300 22.07400 1.000 48.83000 161 ILE C CA 1
ATOM 5760 C C . ILE C 1 161 ? -9.71800 1.83800 22.25600 1.000 51.53000 161 ILE C C 1
ATOM 5761 O O . ILE C 1 161 ? -10.48400 1.55800 23.19000 1.000 45.00000 161 ILE C O 1
ATOM 5766 N N . THR C 1 162 ? -9.29500 0.95000 21.36400 1.000 49.09000 162 THR C N 1
ATOM 5767 C CA . THR C 1 162 ? -9.89900 -0.36400 21.31000 1.000 46.16000 162 THR C CA 1
ATOM 5768 C C . THR C 1 162 ? -9.56200 -1.12500 22.58900 1.000 46.83000 162 THR C C 1
ATOM 5769 O O . THR C 1 162 ? -8.42900 -1.06100 23.07000 1.000 43.70000 162 THR C O 1
ATOM 5773 N N . PRO C 1 163 ? -10.54600 -1.78700 23.20200 1.000 49.09000 163 PRO C N 1
ATOM 5774 C CA . PRO C 1 163 ? -10.27100 -2.61600 24.37900 1.000 45.49000 163 PRO C CA 1
ATOM 5775 C C . PRO C 1 163 ? -9.41800 -3.83300 24.07400 1.000 47.88000 163 PRO C C 1
ATOM 5776 O O . PRO C 1 163 ? -8.93000 -4.48300 25.01000 1.000 39.33000 163 PRO C O 1
ATOM 5780 N N . TYR C 1 164 ? -9.22500 -4.16600 22.79900 1.000 44.77000 164 TYR C N 1
ATOM 5781 C CA . TYR C 1 164 ? -8.51500 -5.38200 22.44100 1.000 47.65000 164 TYR C CA 1
ATOM 5782 C C . TYR C 1 164 ? -7.01800 -5.26200 22.67400 1.000 44.91000 164 TYR C C 1
ATOM 5783 O O . TYR C 1 164 ? -6.29000 -6.24000 22.48500 1.000 46.76000 164 TYR C O 1
ATOM 5792 N N . GLY C 1 165 ? -6.54400 -4.11200 23.13300 1.000 43.11000 165 GLY C N 1
ATOM 5793 C CA . GLY C 1 165 ? -5.16500 -4.05600 23.57700 1.000 45.73000 165 GLY C CA 1
ATOM 5794 C C . GLY C 1 165 ? -4.96600 -4.59800 24.98100 1.000 45.38000 165 GLY C C 1
ATOM 5795 O O . GLY C 1 165 ? -3.82700 -4.79900 25.40700 1.000 42.76000 165 GLY C O 1
ATOM 5796 N N . GLU C 1 166 ? -6.05600 -4.83300 25.71300 1.000 41.31000 166 GLU C N 1
ATOM 5797 C CA . GLU C 1 166 ? -5.95400 -5.20600 27.12000 1.000 42.74000 166 GLU C CA 1
ATOM 5798 C C . GLU C 1 166 ? -5.48800 -6.65100 27.26500 1.000 42.77000 166 GLU C C 1
ATOM 5799 O O . GLU C 1 166 ? -5.97400 -7.54400 26.56600 1.000 43.02000 166 GLU C O 1
ATOM 5805 N N . PHE C 1 167 ? -4.56700 -6.89000 28.20400 1.000 36.53000 167 PHE C N 1
ATOM 5806 C CA . PHE C 1 167 ? -4.00300 -8.23200 28.33900 1.000 38.24000 167 PHE C CA 1
ATOM 5807 C C . PHE C 1 167 ? -4.31200 -8.90600 29.66900 1.000 37.77000 167 PHE C C 1
ATOM 5808 O O . PHE C 1 167 ? -4.65400 -10.09300 29.68900 1.000 36.97000 167 PHE C O 1
ATOM 5816 N N . ASN C 1 168 ? -4.16900 -8.19200 30.78600 1.000 36.68000 168 ASN C N 1
ATOM 5817 C CA . ASN C 1 168 ? -4.12600 -8.88100 32.08100 1.000 36.93000 168 ASN C CA 1
ATOM 5818 C C . ASN C 1 168 ? -5.45200 -9.55800 32.41200 1.000 39.48000 168 ASN C C 1
ATOM 5819 O O . ASN C 1 168 ? -5.48400 -10.72800 32.81100 1.000 37.16000 168 ASN C O 1
ATOM 5824 N N . TRP C 1 169 ? -6.55800 -8.83800 32.26100 1.000 37.17000 169 TRP C N 1
ATOM 5825 C CA . TRP C 1 169 ? -7.84300 -9.43600 32.60300 1.000 41.18000 169 TRP C CA 1
ATOM 5826 C C . TRP C 1 169 ? -8.36400 -10.35400 31.50300 1.000 39.17000 169 TRP C C 1
ATOM 5827 O O . TRP C 1 169 ? -8.95100 -11.39600 31.81300 1.000 40.18000 169 TRP C O 1
ATOM 5838 N N . ARG C 1 170 ? -8.13800 -10.01800 30.22700 1.000 37.06000 170 ARG C N 1
ATOM 5839 C CA . ARG C 1 170 ? -8.49100 -10.95800 29.16800 1.000 40.75000 170 ARG C CA 1
ATOM 5840 C C . ARG C 1 170 ? -7.69300 -12.25900 29.27800 1.000 41.27000 170 ARG C C 1
ATOM 5841 O O . ARG C 1 170 ? -8.20800 -13.33400 28.93900 1.000 39.78000 170 ARG C O 1
ATOM 5849 N N . ALA C 1 171 ? -6.46000 -12.20100 29.79200 1.000 38.08000 171 ALA C N 1
ATOM 5850 C CA . ALA C 1 171 ? -5.65800 -13.41900 29.91000 1.000 38.12000 171 ALA C CA 1
ATOM 5851 C C . ALA C 1 171 ? -6.19400 -14.37500 30.97400 1.000 38.69000 171 ALA C C 1
ATOM 5852 O O . ALA C 1 171 ? -6.00000 -15.59400 30.86800 1.000 42.99000 171 ALA C O 1
ATOM 5854 N N . ASP C 1 172 ? -6.81800 -13.87100 32.02700 1.000 36.68000 172 ASP C N 1
ATOM 5855 C CA . ASP C 1 172 ? -7.42300 -14.73300 33.04700 1.000 41.24000 172 ASP C CA 1
ATOM 5856 C C . ASP C 1 172 ? -8.65500 -14.03000 33.57600 1.000 40.71000 172 ASP C C 1
ATOM 5857 O O . ASP C 1 172 ? -8.62700 -13.40600 34.64400 1.000 39.96000 172 ASP C O 1
ATOM 5862 N N . PRO C 1 173 ? -9.76500 -14.09200 32.83100 1.000 42.98000 173 PRO C N 1
ATOM 5863 C CA . PRO C 1 173 ? -10.95800 -13.34000 33.24300 1.000 42.97000 173 PRO C CA 1
ATOM 5864 C C . PRO C 1 173 ? -11.61400 -13.92400 34.47900 1.000 41.40000 173 PRO C C 1
ATOM 5865 O O . PRO C 1 173 ? -12.21700 -13.17800 35.26200 1.000 41.21000 173 PRO C O 1
ATOM 5869 N N . GLU C 1 174 ? -11.46900 -15.22500 34.70300 1.000 39.39000 174 GLU C N 1
ATOM 5870 C CA . GLU C 1 174 ? -11.99500 -15.82000 35.92500 1.000 44.36000 174 GLU C CA 1
ATOM 5871 C C . GLU C 1 174 ? -11.25200 -15.30900 37.15400 1.000 41.52000 174 GLU C C 1
ATOM 5872 O O . GLU C 1 174 ? -11.88100 -14.98000 38.16400 1.000 41.95000 174 GLU C O 1
ATOM 5878 N N . ALA C 1 175 ? -9.91500 -15.22300 37.08900 1.000 40.40000 175 ALA C N 1
ATOM 5879 C CA . ALA C 1 175 ? -9.17000 -14.69400 38.23000 1.000 41.84000 175 ALA C CA 1
ATOM 5880 C C . ALA C 1 175 ? -9.53800 -13.24400 38.50700 1.000 41.32000 175 ALA C C 1
ATOM 5881 O O . ALA C 1 175 ? -9.63200 -12.83100 39.66900 1.000 41.72000 175 ALA C O 1
ATOM 5883 N N . ALA C 1 176 ? -9.71900 -12.44400 37.45700 1.000 39.56000 176 ALA C N 1
ATOM 5884 C CA . ALA C 1 176 ? -10.12500 -11.05800 37.66800 1.000 42.42000 176 ALA C CA 1
ATOM 5885 C C . ALA C 1 176 ? -11.49000 -10.98600 38.33900 1.000 44.51000 176 ALA C C 1
ATOM 5886 O O . ALA C 1 176 ? -11.71800 -10.14400 39.22100 1.000 42.56000 176 ALA C O 1
ATOM 5888 N N . GLN C 1 177 ? -12.41600 -11.85100 37.91600 1.000 39.00000 177 GLN C N 1
ATOM 5889 C CA . GLN C 1 177 ? -13.74200 -11.86900 38.51800 1.000 44.23000 177 GLN C CA 1
ATOM 5890 C C . GLN C 1 177 ? -13.66000 -12.20800 39.99600 1.000 39.66000 177 GLN C C 1
ATOM 5891 O O . GLN C 1 177 ? -14.31200 -11.56500 40.82700 1.000 43.82000 177 GLN C O 1
ATOM 5897 N N . ILE C 1 178 ? -12.86500 -13.21800 40.33700 1.000 39.70000 178 ILE C N 1
ATOM 5898 C CA . ILE C 1 178 ? -12.66800 -13.59400 41.73400 1.000 41.38000 178 ILE C CA 1
ATOM 5899 C C . ILE C 1 178 ? -12.18500 -12.39600 42.54700 1.000 45.64000 178 ILE C C 1
ATOM 5900 O O . ILE C 1 178 ? -12.75000 -12.06500 43.59900 1.000 40.75000 178 ILE C O 1
ATOM 5905 N N . VAL C 1 179 ? -11.14300 -11.71600 42.06300 1.000 43.50000 179 VAL C N 1
ATOM 5906 C CA . VAL C 1 179 ? -10.64600 -10.54400 42.77700 1.000 41.40000 179 VAL C CA 1
ATOM 5907 C C . VAL C 1 179 ? -11.76700 -9.52500 42.95600 1.000 43.82000 179 VAL C C 1
ATOM 5908 O O . VAL C 1 179 ? -12.09000 -9.11500 44.07800 1.000 41.42000 179 VAL C O 1
ATOM 5912 N N . LEU C 1 180 ? -12.43000 -9.16700 41.85700 1.000 41.52000 180 LEU C N 1
ATOM 5913 C CA . LEU C 1 180 ? -13.39300 -8.07700 41.86700 1.000 41.26000 180 LEU C CA 1
ATOM 5914 C C . LEU C 1 180 ? -14.64400 -8.37900 42.69000 1.000 43.22000 180 LEU C C 1
ATOM 5915 O O . LEU C 1 180 ? -15.29800 -7.44300 43.15000 1.000 43.89000 180 LEU C O 1
ATOM 5920 N N . GLN C 1 181 ? -14.99200 -9.64500 42.90300 1.000 42.26000 181 GLN C N 1
ATOM 5921 C CA . GLN C 1 181 ? -16.16600 -9.98100 43.70100 1.000 43.46000 181 GLN C CA 1
ATOM 5922 C C . GLN C 1 181 ? -15.82700 -10.40900 45.12500 1.000 45.72000 181 GLN C C 1
ATOM 5923 O O . GLN C 1 181 ? -16.73700 -10.62500 45.93100 1.000 46.18000 181 GLN C O 1
ATOM 5929 N N . THR C 1 182 ? -14.54900 -10.53300 45.45900 1.000 44.15000 182 THR C N 1
ATOM 5930 C CA . THR C 1 182 ? -14.13700 -10.92900 46.79700 1.000 43.08000 182 THR C CA 1
ATOM 5931 C C . THR C 1 182 ? -13.41600 -9.81800 47.54600 1.000 46.88000 182 THR C C 1
ATOM 5932 O O . THR C 1 182 ? -13.73200 -9.55900 48.70800 1.000 40.94000 182 THR C O 1
ATOM 5936 N N . TYR C 1 183 ? -12.46200 -9.13500 46.90700 1.000 46.38000 183 TYR C N 1
ATOM 5937 C CA . TYR C 1 183 ? -11.84900 -8.05200 47.66200 1.000 44.01000 183 TYR C CA 1
ATOM 5938 C C . TYR C 1 183 ? -12.63300 -6.75300 47.44100 1.000 44.13000 183 TYR C C 1
ATOM 5939 O O . TYR C 1 183 ? -13.05100 -6.46900 46.31100 1.000 45.62000 183 TYR C O 1
ATOM 5948 N N . PRO C 1 184 ? -12.85700 -5.94900 48.48800 1.000 43.59000 184 PRO C N 1
ATOM 5949 C CA . PRO C 1 184 ? -13.69800 -4.73900 48.35500 1.000 44.91000 184 PRO C CA 1
ATOM 5950 C C . PRO C 1 184 ? -13.21800 -3.78800 47.27000 1.000 44.54000 184 PRO C C 1
ATOM 5951 O O . PRO C 1 184 ? -12.09200 -3.30400 47.30100 1.000 47.25000 184 PRO C O 1
ATOM 5955 N N . GLN C 1 185 ? -14.10500 -3.49200 46.31900 1.000 46.19000 185 GLN C N 1
ATOM 5956 C CA . GLN C 1 185 ? -13.73300 -2.61600 45.21800 1.000 44.50000 185 GLN C CA 1
ATOM 5957 C C . GLN C 1 185 ? -13.42600 -1.20700 45.70500 1.000 48.67000 185 GLN C C 1
ATOM 5958 O O . GLN C 1 185 ? -12.60800 -0.50600 45.09800 1.000 44.02000 185 GLN C O 1
ATOM 5964 N N . TYR C 1 186 ? -14.05800 -0.77300 46.79700 1.000 47.48000 186 TYR C N 1
ATOM 5965 C CA . TYR C 1 186 ? -13.77300 0.56400 47.30600 1.000 47.77000 186 TYR C CA 1
ATOM 5966 C C . TYR C 1 186 ? -12.30700 0.71300 47.69100 1.000 45.07000 186 TYR C C 1
ATOM 5967 O O . TYR C 1 186 ? -11.73500 1.79500 47.52700 1.000 50.87000 186 TYR C O 1
ATOM 5976 N N . GLN C 1 187 ? -11.67200 -0.35700 48.16600 1.000 43.54000 187 GLN C N 1
ATOM 5977 C CA . GLN C 1 187 ? -10.24500 -0.33900 48.46100 1.000 43.89000 187 GLN C CA 1
ATOM 5978 C C . GLN C 1 187 ? -9.38500 -0.73700 47.25300 1.000 44.52000 187 GLN C C 1
ATOM 5979 O O . GLN C 1 187 ? -8.24200 -1.17700 47.43000 1.000 44.16000 187 GLN C O 1
ATOM 5985 N N . THR C 1 188 ? -9.91400 -0.60000 46.03900 1.000 42.25000 188 THR C N 1
ATOM 5986 C CA . THR C 1 188 ? -9.23200 -0.98500 44.81100 1.000 41.61000 188 THR C CA 1
ATOM 5987 C C . THR C 1 188 ? -9.10200 0.23400 43.91100 1.000 40.19000 188 THR C C 1
ATOM 5988 O O . THR C 1 188 ? -10.07800 0.96300 43.69500 1.000 41.31000 188 THR C O 1
ATOM 5992 N N . THR C 1 189 ? -7.89500 0.45200 43.39700 1.000 42.51000 189 THR C N 1
ATOM 5993 C CA . THR C 1 189 ? -7.59900 1.48200 42.40800 1.000 39.57000 189 THR C CA 1
ATOM 5994 C C . THR C 1 189 ? -7.12500 0.81000 41.12500 1.000 39.04000 189 THR C C 1
ATOM 5995 O O . THR C 1 189 ? -6.34700 -0.15100 41.17000 1.000 39.56000 189 THR C O 1
ATOM 5999 N N . ILE C 1 190 ? -7.58500 1.30700 39.98000 1.000 41.40000 190 ILE C N 1
ATOM 6000 C CA . ILE C 1 190 ? -7.35200 0.64700 38.69600 1.000 39.97000 190 ILE C CA 1
ATOM 6001 C C . ILE C 1 190 ? -6.53700 1.55400 37.78300 1.000 40.04000 190 ILE C C 1
ATOM 6002 O O . ILE C 1 190 ? -6.92600 2.70000 37.52200 1.000 39.95000 190 ILE C O 1
ATOM 6007 N N . ALA C 1 191 ? -5.42900 1.03000 37.26100 1.000 40.10000 191 ALA C N 1
ATOM 6008 C CA . ALA C 1 191 ? -4.69300 1.70100 36.19300 1.000 41.06000 191 ALA C CA 1
ATOM 6009 C C . ALA C 1 191 ? -4.95900 0.88500 34.93300 1.000 37.33000 191 ALA C C 1
ATOM 6010 O O . ALA C 1 191 ? -4.43400 -0.22100 34.77800 1.000 43.42000 191 ALA C O 1
ATOM 6012 N N . SER C 1 192 ? -5.78900 1.42000 34.04800 1.000 38.35000 192 SER C N 1
ATOM 6013 C CA . SER C 1 192 ? -6.34000 0.59400 32.98400 1.000 40.99000 192 SER C CA 1
ATOM 6014 C C . SER C 1 192 ? -5.42700 0.60200 31.76000 1.000 41.66000 192 SER C C 1
ATOM 6015 O O . SER C 1 192 ? -4.50000 1.41400 31.64800 1.000 40.11000 192 SER C O 1
ATOM 6018 N N . TRP C 1 193 ? -5.67900 -0.33900 30.83400 1.000 39.99000 193 TRP C N 1
ATOM 6019 C CA . TRP C 1 193 ? -4.98500 -0.26400 29.55000 1.000 42.91000 193 TRP C CA 1
ATOM 6020 C C . TRP C 1 193 ? -5.38100 1.00300 28.78500 1.000 40.36000 193 TRP C C 1
ATOM 6021 O O . TRP C 1 193 ? -4.52600 1.62500 28.13500 1.000 44.72000 193 TRP C O 1
ATOM 6032 N N . THR C 1 194 ? -6.65100 1.41100 28.87300 1.000 39.12000 194 THR C N 1
ATOM 6033 C CA . THR C 1 194 ? -7.09600 2.66500 28.26100 1.000 44.13000 194 THR C CA 1
ATOM 6034 C C . THR C 1 194 ? -6.27800 3.84300 28.77400 1.000 43.65000 194 THR C C 1
ATOM 6035 O O . THR C 1 194 ? -5.85300 4.71000 27.99300 1.000 41.53000 194 THR C O 1
ATOM 6039 N N . LEU C 1 195 ? -6.06200 3.89100 30.09200 1.000 41.65000 195 LEU C N 1
ATOM 6040 C CA . LEU C 1 195 ? -5.23500 4.93500 30.67900 1.000 42.25000 195 LEU C CA 1
ATOM 6041 C C . LEU C 1 195 ? -3.82500 4.89500 30.11600 1.000 43.94000 195 LEU C C 1
ATOM 6042 O O . LEU C 1 195 ? -3.21500 5.95000 29.88200 1.000 45.56000 195 LEU C O 1
ATOM 6047 N N . ALA C 1 196 ? -3.28300 3.68400 29.89500 1.000 41.28000 196 ALA C N 1
ATOM 6048 C CA . ALA C 1 196 ? -1.93100 3.58200 29.36200 1.000 40.35000 196 ALA C CA 1
ATOM 6049 C C . ALA C 1 196 ? -1.85400 4.15500 27.95300 1.000 43.37000 196 ALA C C 1
ATOM 6050 O O . ALA C 1 196 ? -0.80900 4.66600 27.53400 1.000 44.32000 196 ALA C O 1
ATOM 6052 N N . VAL C 1 197 ? -2.94300 4.06700 27.19600 1.000 40.75000 197 VAL C N 1
ATOM 6053 C CA . VAL C 1 197 ? -2.89800 4.62900 25.85800 1.000 41.60000 197 VAL C CA 1
ATOM 6054 C C . VAL C 1 197 ? -3.22700 6.11600 25.87500 1.000 46.03000 197 VAL C C 1
ATOM 6055 O O . VAL C 1 197 ? -2.63300 6.89300 25.11700 1.000 44.22000 197 VAL C O 1
ATOM 6059 N N . PHE C 1 198 ? -4.16900 6.54200 26.71800 1.000 43.52000 198 PHE C N 1
ATOM 6060 C CA . PHE C 1 198 ? -4.44800 7.97200 26.81500 1.000 44.23000 198 PHE C CA 1
ATOM 6061 C C . PHE C 1 198 ? -3.22000 8.73600 27.28900 1.000 44.21000 198 PHE C C 1
ATOM 6062 O O . PHE C 1 198 ? -2.87000 9.77000 26.71400 1.000 49.83000 198 PHE C O 1
ATOM 6070 N N . ASN C 1 199 ? -2.54000 8.23900 28.32300 1.000 44.87000 199 ASN C N 1
ATOM 6071 C CA . ASN C 1 199 ? -1.27800 8.83300 28.76300 1.000 47.86000 199 ASN C CA 1
ATOM 6072 C C . ASN C 1 199 ? -0.06400 8.21900 28.07000 1.000 48.06000 199 ASN C C 1
ATOM 6073 O O . ASN C 1 199 ? 0.95400 7.97900 28.72100 1.000 51.16000 199 ASN C O 1
ATOM 6078 N N . SER C 1 200 ? -0.13200 7.96000 26.76400 1.000 46.88000 200 SER C N 1
ATOM 6079 C CA . SER C 1 200 ? 1.01300 7.44400 26.02800 1.000 45.55000 200 SER C CA 1
ATOM 6080 C C . SER C 1 200 ? 1.83500 8.60200 25.47900 1.000 50.75000 200 SER C C 1
ATOM 6081 O O . SER C 1 200 ? 1.34300 9.72800 25.35700 1.000 48.93000 200 SER C O 1
ATOM 6084 N N . PHE C 1 201 ? 3.09400 8.31800 25.13600 1.000 48.22000 201 PHE C N 1
ATOM 6085 C CA . PHE C 1 201 ? 4.02000 9.34200 24.67200 1.000 50.28000 201 PHE C CA 1
ATOM 6086 C C . PHE C 1 201 ? 4.61100 8.97200 23.31800 1.000 52.37000 201 PHE C C 1
ATOM 6087 O O . PHE C 1 201 ? 4.80700 7.79200 23.00300 1.000 50.56000 201 PHE C O 1
ATOM 6095 N N . ASN C 1 202 ? 4.93100 9.99700 22.53000 1.000 55.81000 202 ASN C N 1
ATOM 6096 C CA . ASN C 1 202 ? 5.63600 9.79300 21.27200 1.000 56.72000 202 ASN C CA 1
ATOM 6097 C C . ASN C 1 202 ? 7.13800 9.67400 21.54500 1.000 54.98000 202 ASN C C 1
ATOM 6098 O O . ASN C 1 202 ? 7.76200 10.59800 22.08100 1.000 55.87000 202 ASN C O 1
ATOM 6103 N N . ALA C 1 203 ? 7.71300 8.52200 21.18800 1.000 52.51000 203 ALA C N 1
ATOM 6104 C CA . ALA C 1 203 ? 9.13300 8.28300 21.41900 1.000 55.76000 203 ALA C CA 1
ATOM 6105 C C . ALA C 1 203 ? 9.99900 9.04800 20.43400 1.000 58.86000 203 ALA C C 1
ATOM 6106 O O . ALA C 1 203 ? 11.20400 9.18900 20.65700 1.000 56.25000 203 ALA C O 1
ATOM 6108 N N . ASN C 1 204 ? 9.41300 9.51600 19.33900 1.000 57.89000 204 ASN C N 1
ATOM 6109 C CA . ASN C 1 204 ? 10.06200 10.49800 18.49100 1.000 60.45000 204 ASN C CA 1
ATOM 6110 C C . ASN C 1 204 ? 9.98300 11.90000 19.08200 1.000 63.11000 204 ASN C C 1
ATOM 6111 O O . ASN C 1 204 ? 10.69500 12.79300 18.61500 1.000 71.18000 204 ASN C O 1
ATOM 6116 N N . ASP C 1 205 ? 9.15700 12.10600 20.11200 1.000 61.87000 205 ASP C N 1
ATOM 6117 C CA . ASP C 1 205 ? 9.03900 13.39400 20.78400 1.000 59.04000 205 ASP C CA 1
ATOM 6118 C C . ASP C 1 205 ? 9.52600 13.38600 22.22500 1.000 60.34000 205 ASP C C 1
ATOM 6119 O O . ASP C 1 205 ? 9.80900 14.46000 22.76600 1.000 58.55000 205 ASP C O 1
ATOM 6124 N N . TYR C 1 206 ? 9.62400 12.21500 22.85100 1.000 59.43000 206 TYR C N 1
ATOM 6125 C CA . TYR C 1 206 ? 10.07800 12.06700 24.22500 1.000 54.71000 206 TYR C CA 1
ATOM 6126 C C . TYR C 1 206 ? 11.21400 11.06200 24.27700 1.000 55.64000 206 TYR C C 1
ATOM 6127 O O . TYR C 1 206 ? 11.13200 9.98400 23.67600 1.000 59.49000 206 TYR C O 1
ATOM 6136 N N . ASP C 1 207 ? 12.26600 11.40600 25.01400 1.000 55.34000 207 ASP C N 1
ATOM 6137 C CA . ASP C 1 207 ? 13.48400 10.61000 25.03200 1.000 55.86000 207 ASP C CA 1
ATOM 6138 C C . ASP C 1 207 ? 13.73100 9.88700 26.34700 1.000 55.60000 207 ASP C C 1
ATOM 6139 O O . ASP C 1 207 ? 14.78700 9.25500 26.48600 1.000 56.51000 207 ASP C O 1
ATOM 6144 N N . PHE C 1 208 ? 12.80100 9.94900 27.31200 1.000 50.24000 208 PHE C N 1
ATOM 6145 C CA . PHE C 1 208 ? 13.10800 9.46500 28.65900 1.000 51.55000 208 PHE C CA 1
ATOM 6146 C C . PHE C 1 208 ? 13.32100 7.95900 28.73600 1.000 48.71000 208 PHE C C 1
ATOM 6147 O O . PHE C 1 208 ? 13.80500 7.47500 29.76600 1.000 50.38000 208 PHE C O 1
ATOM 6155 N N . PHE C 1 209 ? 12.98300 7.21000 27.69000 1.000 46.48000 209 PHE C N 1
ATOM 6156 C CA . PHE C 1 209 ? 13.33200 5.79700 27.61100 1.000 51.77000 209 PHE C CA 1
ATOM 6157 C C . PHE C 1 209 ? 14.44800 5.55000 26.60400 1.000 53.36000 209 PHE C C 1
ATOM 6158 O O . PHE C 1 209 ? 14.56800 4.44400 26.07000 1.000 51.95000 209 PHE C O 1
ATOM 6166 N N . ASN C 1 210 ? 15.25700 6.56800 26.32400 1.000 54.03000 210 ASN C N 1
ATOM 6167 C CA . ASN C 1 210 ? 16.35600 6.45500 25.36900 1.000 58.11000 210 ASN C CA 1
ATOM 6168 C C . ASN C 1 210 ? 17.55500 7.27000 25.85400 1.000 55.73000 210 ASN C C 1
ATOM 6169 O O . ASN C 1 210 ? 18.06200 8.15300 25.17300 1.000 61.19000 210 ASN C O 1
ATOM 6174 N N . LEU C 1 211 ? 18.03600 6.96300 27.05500 1.000 55.38000 211 LEU C N 1
ATOM 6175 C CA . LEU C 1 211 ? 19.19400 7.61100 27.65600 1.000 59.10000 211 LEU C CA 1
ATOM 6176 C C . LEU C 1 211 ? 20.34100 6.61300 27.77900 1.000 55.69000 211 LEU C C 1
ATOM 6177 O O . LEU C 1 211 ? 20.16300 5.40900 27.58400 1.000 56.50000 211 LEU C O 1
ATOM 6182 N N . ASP C 1 212 ? 21.54000 7.12400 28.08800 1.000 56.23000 212 ASP C N 1
ATOM 6183 C CA . ASP C 1 212 ? 22.66600 6.28500 28.49700 1.000 57.39000 212 ASP C CA 1
ATOM 6184 C C . ASP C 1 212 ? 23.50100 7.04300 29.51600 1.000 58.47000 212 ASP C C 1
ATOM 6185 O O . ASP C 1 212 ? 23.27000 8.22400 29.79600 1.000 56.01000 212 ASP C O 1
ATOM 6190 N N . GLY C 1 213 ? 24.48400 6.34000 30.06800 1.000 57.99000 213 GLY C N 1
ATOM 6191 C CA . GLY C 1 213 ? 25.34200 6.85200 31.11300 1.000 59.30000 213 GLY C CA 1
ATOM 6192 C C . GLY C 1 213 ? 25.50400 5.90800 32.27900 1.000 63.60000 213 GLY C C 1
ATOM 6193 O O . GLY C 1 213 ? 26.53400 5.96100 32.96800 1.000 70.24000 213 GLY C O 1
ATOM 6194 N N . ASN C 1 214 ? 24.52800 5.03800 32.52400 1.000 59.63000 214 ASN C N 1
ATOM 6195 C CA . ASN C 1 214 ? 24.59400 4.13800 33.66300 1.000 56.40000 214 ASN C CA 1
ATOM 6196 C C . ASN C 1 214 ? 23.79500 2.87900 33.36000 1.000 58.46000 214 ASN C C 1
ATOM 6197 O O . ASN C 1 214 ? 23.07700 2.79100 32.35700 1.000 56.95000 214 ASN C O 1
ATOM 6202 N N . LEU C 1 215 ? 23.92000 1.90400 34.26000 1.000 52.89000 215 LEU C N 1
ATOM 6203 C CA . LEU C 1 215 ? 23.28400 0.61400 34.04100 1.000 54.64000 215 LEU C CA 1
ATOM 6204 C C . LEU C 1 215 ? 21.76900 0.75300 33.95200 1.000 54.47000 215 LEU C C 1
ATOM 6205 O O . LEU C 1 215 ? 21.13500 0.12600 33.09600 1.000 53.72000 215 LEU C O 1
ATOM 6210 N N . VAL C 1 216 ? 21.17600 1.57400 34.82000 1.000 53.79000 216 VAL C N 1
ATOM 6211 C CA . VAL C 1 216 ? 19.72600 1.73300 34.81400 1.000 54.10000 216 VAL C CA 1
ATOM 6212 C C . VAL C 1 216 ? 19.24600 2.22800 33.46100 1.000 51.85000 216 VAL C C 1
ATOM 6213 O O . VAL C 1 216 ? 18.35200 1.63000 32.85100 1.000 48.97000 216 VAL C O 1
ATOM 6217 N N . ARG C 1 217 ? 19.83600 3.31400 32.96300 1.000 52.21000 217 ARG C N 1
ATOM 6218 C CA . ARG C 1 217 ? 19.40700 3.86100 31.68200 1.000 52.20000 217 ARG C CA 1
ATOM 6219 C C . ARG C 1 217 ? 19.57400 2.84300 30.56100 1.000 52.04000 217 ARG C C 1
ATOM 6220 O O . ARG C 1 217 ? 18.67900 2.67900 29.72100 1.000 51.10000 217 ARG C O 1
ATOM 6228 N N . ARG C 1 218 ? 20.71300 2.14900 30.53200 1.000 50.74000 218 ARG C N 1
ATOM 6229 C CA . ARG C 1 218 ? 20.92000 1.10500 29.53200 1.000 55.11000 218 ARG C CA 1
ATOM 6230 C C . ARG C 1 218 ? 19.83600 0.03600 29.61000 1.000 50.48000 218 ARG C C 1
ATOM 6231 O O . ARG C 1 218 ? 19.33500 -0.43200 28.58000 1.000 50.85000 218 ARG C O 1
ATOM 6239 N N . PHE C 1 219 ? 19.47600 -0.37200 30.82600 1.000 48.36000 219 PHE C N 1
ATOM 6240 C CA . PHE C 1 219 ? 18.48000 -1.42300 31.00200 1.000 48.18000 219 PHE C CA 1
ATOM 6241 C C . PHE C 1 219 ? 17.12900 -0.98000 30.45500 1.000 46.13000 219 PHE C C 1
ATOM 6242 O O . PHE C 1 219 ? 16.48300 -1.70200 29.69100 1.000 46.10000 219 PHE C O 1
ATOM 6250 N N . ILE C 1 220 ? 16.70800 0.22900 30.81400 1.000 44.08000 220 ILE C N 1
ATOM 6251 C CA . ILE C 1 220 ? 15.42900 0.74900 30.35700 1.000 47.37000 220 ILE C CA 1
ATOM 6252 C C . ILE C 1 220 ? 15.43300 0.91300 28.84100 1.000 48.43000 220 ILE C C 1
ATOM 6253 O O . ILE C 1 220 ? 14.47400 0.53700 28.15800 1.000 42.58000 220 ILE C O 1
ATOM 6258 N N . ARG C 1 221 ? 16.52400 1.46100 28.29200 1.000 46.66000 221 ARG C N 1
ATOM 6259 C CA . ARG C 1 221 ? 16.57700 1.73900 26.85900 1.000 50.12000 221 ARG C CA 1
ATOM 6260 C C . ARG C 1 221 ? 16.46200 0.45800 26.04300 1.000 49.06000 221 ARG C C 1
ATOM 6261 O O . ARG C 1 221 ? 15.67900 0.38300 25.08800 1.000 48.08000 221 ARG C O 1
ATOM 6269 N N . GLU C 1 222 ? 17.21300 -0.57600 26.43000 1.000 47.51000 222 GLU C N 1
ATOM 6270 C CA . GLU C 1 222 ? 17.23200 -1.81200 25.65300 1.000 48.73000 222 GLU C CA 1
ATOM 6271 C C . GLU C 1 222 ? 15.97100 -2.64500 25.87100 1.000 47.33000 222 GLU C C 1
ATOM 6272 O O . GLU C 1 222 ? 15.52800 -3.35100 24.95800 1.000 49.38000 222 GLU C O 1
ATOM 6278 N N . THR C 1 223 ? 15.39000 -2.61400 27.07500 1.000 47.28000 223 THR C N 1
ATOM 6279 C CA . THR C 1 223 ? 14.19000 -3.42200 27.29200 1.000 45.43000 223 THR C CA 1
ATOM 6280 C C . THR C 1 223 ? 13.00000 -2.83200 26.55500 1.000 44.63000 223 THR C C 1
ATOM 6281 O O . THR C 1 223 ? 12.19300 -3.56700 25.97200 1.000 38.39000 223 THR C O 1
ATOM 6285 N N . TRP C 1 224 ? 12.86900 -1.50800 26.57500 1.000 42.72000 224 TRP C N 1
ATOM 6286 C CA . TRP C 1 224 ? 11.73000 -0.86900 25.93900 1.000 43.21000 224 TRP C CA 1
ATOM 6287 C C . TRP C 1 224 ? 11.81700 -0.85700 24.41500 1.000 46.11000 224 TRP C C 1
ATOM 6288 O O . TRP C 1 224 ? 10.78700 -0.66600 23.76600 1.000 39.37000 224 TRP C O 1
ATOM 6299 N N . LYS C 1 225 ? 13.00400 -1.06300 23.83100 1.000 44.62000 225 LYS C N 1
ATOM 6300 C CA . LYS C 1 225 ? 13.15200 -0.96200 22.37500 1.000 44.59000 225 LYS C CA 1
ATOM 6301 C C . LYS C 1 225 ? 12.15200 -1.81300 21.60000 1.000 43.66000 225 LYS C C 1
ATOM 6302 O O . LYS C 1 225 ? 11.50700 -1.27700 20.68400 1.000 39.77000 225 LYS C O 1
ATOM 6308 N N . PRO C 1 226 ? 11.97000 -3.10300 21.89800 1.000 43.75000 226 PRO C N 1
ATOM 6309 C CA . PRO C 1 226 ? 10.97700 -3.88800 21.14900 1.000 42.31000 226 PRO C CA 1
ATOM 6310 C C . PRO C 1 226 ? 9.54400 -3.42400 21.35600 1.000 45.72000 226 PRO C C 1
ATOM 6311 O O . PRO C 1 226 ? 8.74600 -3.47900 20.41300 1.000 45.33000 226 PRO C O 1
ATOM 6315 N N . ILE C 1 227 ? 9.18200 -3.00300 22.57000 1.000 44.55000 227 ILE C N 1
ATOM 6316 C CA . ILE C 1 227 ? 7.79800 -2.61300 22.83600 1.000 46.99000 227 ILE C CA 1
ATOM 6317 C C . ILE C 1 227 ? 7.45100 -1.31900 22.11600 1.000 48.00000 227 ILE C C 1
ATOM 6318 O O . ILE C 1 227 ? 6.33300 -1.15500 21.61500 1.000 51.24000 227 ILE C O 1
ATOM 6323 N N . ILE C 1 228 ? 8.38400 -0.37000 22.07100 1.000 47.46000 228 ILE C N 1
ATOM 6324 C CA . ILE C 1 228 ? 8.15900 0.89100 21.37200 1.000 46.77000 228 ILE C CA 1
ATOM 6325 C C . ILE C 1 228 ? 7.92900 0.64000 19.89200 1.000 45.01000 228 ILE C C 1
ATOM 6326 O O . ILE C 1 228 ? 8.61500 -0.18900 19.29600 1.000 47.55000 228 ILE C O 1
ATOM 6331 N N . ASP C 1 231 ? 4.20500 -1.97600 19.36600 1.000 48.88000 231 ASP C N 1
ATOM 6332 C CA . ASP C 1 231 ? 3.57800 -0.67500 19.28600 1.000 48.78000 231 ASP C CA 1
ATOM 6333 C C . ASP C 1 231 ? 4.21800 0.06700 18.09200 1.000 52.48000 231 ASP C C 1
ATOM 6334 O O . ASP C 1 231 ? 5.17200 -0.44200 17.46600 1.000 55.56000 231 ASP C O 1
ATOM 6339 N N . GLY C 1 232 ? 3.68800 1.24200 17.75900 1.000 45.65000 232 GLY C N 1
ATOM 6340 C CA . GLY C 1 232 ? 4.08000 1.92500 16.53500 1.000 47.55000 232 GLY C CA 1
ATOM 6341 C C . GLY C 1 232 ? 4.93200 3.13800 16.82300 1.000 50.27000 232 GLY C C 1
ATOM 6342 O O . GLY C 1 232 ? 4.67200 4.25200 16.34400 1.000 44.44000 232 GLY C O 1
ATOM 6343 N N . GLY C 1 233 ? 5.96300 2.90900 17.62300 1.000 45.72000 233 GLY C N 1
ATOM 6344 C CA . GLY C 1 233 ? 6.80500 3.96300 18.11100 1.000 48.19000 233 GLY C CA 1
ATOM 6345 C C . GLY C 1 233 ? 6.23900 4.73700 19.27500 1.000 49.52000 233 GLY C C 1
ATOM 6346 O O . GLY C 1 233 ? 6.73000 5.82700 19.55300 1.000 49.62000 233 GLY C O 1
ATOM 6347 N N . ARG C 1 234 ? 5.21900 4.22800 19.95900 1.000 48.91000 234 ARG C N 1
ATOM 6348 C CA . ARG C 1 234 ? 4.67700 4.92100 21.12000 1.000 51.33000 234 ARG C CA 1
ATOM 6349 C C . ARG C 1 234 ? 5.05000 4.18300 22.39400 1.000 47.96000 234 ARG C C 1
ATOM 6350 O O . ARG C 1 234 ? 5.24400 2.96400 22.38500 1.000 49.66000 234 ARG C O 1
ATOM 6358 N N . ILE C 1 235 ? 5.20700 4.94400 23.47500 1.000 47.18000 235 ILE C N 1
ATOM 6359 C CA . ILE C 1 235 ? 5.42900 4.38600 24.80600 1.000 48.70000 235 ILE C CA 1
ATOM 6360 C C . ILE C 1 235 ? 4.07400 4.35600 25.50600 1.000 48.83000 235 ILE C C 1
ATOM 6361 O O . ILE C 1 235 ? 3.47900 5.40900 25.77700 1.000 44.44000 235 ILE C O 1
ATOM 6366 N N . CYS C 1 236 ? 3.57600 3.15100 25.78900 1.000 43.41000 236 CYS C N 1
ATOM 6367 C CA . CYS C 1 236 ? 2.30900 2.96400 26.49200 1.000 44.15000 236 CYS C CA 1
ATOM 6368 C C . CYS C 1 236 ? 2.59000 2.38900 27.87500 1.000 40.85000 236 CYS C C 1
ATOM 6369 O O . CYS C 1 236 ? 2.59400 1.16200 28.05600 1.000 38.23000 236 CYS C O 1
ATOM 6372 N N . PRO C 1 237 ? 2.83100 3.23000 28.88300 1.000 39.11000 237 PRO C N 1
ATOM 6373 C CA . PRO C 1 237 ? 3.50100 2.75400 30.10100 1.000 41.98000 237 PRO C CA 1
ATOM 6374 C C . PRO C 1 237 ? 2.52900 2.21700 31.14800 1.000 40.51000 237 PRO C C 1
ATOM 6375 O O . PRO C 1 237 ? 2.40200 2.75900 32.25600 1.000 41.70000 237 PRO C O 1
ATOM 6379 N N . ALA C 1 238 ? 1.85300 1.10800 30.80200 1.000 35.59000 238 ALA C N 1
ATOM 6380 C CA . ALA C 1 238 ? 0.76500 0.57500 31.61300 1.000 38.55000 238 ALA C CA 1
ATOM 6381 C C . ALA C 1 238 ? 1.21400 0.27600 33.04300 1.000 38.99000 238 ALA C C 1
ATOM 6382 O O . ALA C 1 238 ? 0.72800 0.91000 33.98400 1.000 39.52000 238 ALA C O 1
ATOM 6384 N N . ASP C 1 239 ? 2.11800 -0.68900 33.22000 1.000 38.58000 239 ASP C N 1
ATOM 6385 C CA . ASP C 1 239 ? 2.57700 -1.03100 34.56600 1.000 37.91000 239 ASP C CA 1
ATOM 6386 C C . ASP C 1 239 ? 3.27700 0.12200 35.27600 1.000 40.09000 239 ASP C C 1
ATOM 6387 O O . ASP C 1 239 ? 3.03800 0.29700 36.48500 1.000 37.64000 239 ASP C O 1
ATOM 6392 N N . PRO C 1 240 ? 4.13100 0.92500 34.62300 1.000 39.76000 240 PRO C N 1
ATOM 6393 C CA . PRO C 1 240 ? 4.69100 2.09800 35.31800 1.000 39.45000 240 PRO C CA 1
ATOM 6394 C C . PRO C 1 240 ? 3.63000 3.05300 35.84300 1.000 40.70000 240 PRO C C 1
ATOM 6395 O O . PRO C 1 240 ? 3.78000 3.59000 36.95000 1.000 40.30000 240 PRO C O 1
ATOM 6399 N N . LEU C 1 241 ? 2.56600 3.29000 35.07800 1.000 40.08000 241 LEU C N 1
ATOM 6400 C CA . LEU C 1 241 ? 1.49700 4.15900 35.55800 1.000 40.32000 241 LEU C CA 1
ATOM 6401 C C . LEU C 1 241 ? 0.84500 3.57900 36.80900 1.000 42.62000 241 LEU C C 1
ATOM 6402 O O . LEU C 1 241 ? 0.52900 4.31800 37.75200 1.000 40.97000 241 LEU C O 1
ATOM 6407 N N . ALA C 1 242 ? 0.65900 2.25500 36.84700 1.000 40.60000 242 ALA C N 1
ATOM 6408 C CA . ALA C 1 242 ? 0.10800 1.61700 38.04100 1.000 37.47000 242 ALA C CA 1
ATOM 6409 C C . ALA C 1 242 ? 1.00600 1.83800 39.24400 1.000 40.60000 242 ALA C C 1
ATOM 6410 O O . ALA C 1 242 ? 0.53100 2.18500 40.33100 1.000 41.72000 242 ALA C O 1
ATOM 6412 N N . ALA C 1 243 ? 2.30800 1.57900 39.08400 1.000 40.99000 243 ALA C N 1
ATOM 6413 C CA . ALA C 1 243 ? 3.25200 1.85700 40.16000 1.000 39.80000 243 ALA C CA 1
ATOM 6414 C C . ALA C 1 243 ? 3.25700 3.34200 40.50400 1.000 40.60000 243 ALA C C 1
ATOM 6415 O O . ALA C 1 243 ? 3.31600 3.71400 41.67900 1.000 42.71000 243 ALA C O 1
ATOM 6417 N N . PHE C 1 244 ? 3.17300 4.19900 39.49200 1.000 40.94000 244 PHE C N 1
ATOM 6418 C CA . PHE C 1 244 ? 3.14800 5.63600 39.73500 1.000 44.80000 244 PHE C CA 1
ATOM 6419 C C . PHE C 1 244 ? 1.97000 6.00700 40.62200 1.000 48.45000 244 PHE C C 1
ATOM 6420 O O . PHE C 1 244 ? 2.09700 6.82200 41.54300 1.000 49.12000 244 PHE C O 1
ATOM 6428 N N . ILE C 1 245 ? 0.80600 5.40700 40.35700 1.000 46.99000 245 ILE C N 1
ATOM 6429 C CA . ILE C 1 245 ? -0.37800 5.70100 41.15500 1.000 44.90000 245 ILE C CA 1
ATOM 6430 C C . ILE C 1 245 ? -0.22100 5.12200 42.55400 1.000 44.29000 245 ILE C C 1
ATOM 6431 O O . ILE C 1 245 ? -0.46000 5.80600 43.55600 1.000 49.33000 245 ILE C O 1
ATOM 6436 N N . ALA C 1 246 ? 0.24200 3.87500 42.64700 1.000 43.73000 246 ALA C N 1
ATOM 6437 C CA . ALA C 1 246 ? 0.39900 3.24800 43.95500 1.000 42.71000 246 ALA C CA 1
ATOM 6438 C C . ALA C 1 246 ? 1.33000 4.05500 44.85900 1.000 49.95000 246 ALA C C 1
ATOM 6439 O O . ALA C 1 246 ? 1.05500 4.22300 46.05500 1.000 49.66000 246 ALA C O 1
ATOM 6441 N N . VAL C 1 247 ? 2.42200 4.58200 44.31000 1.000 46.77000 247 VAL C N 1
ATOM 6442 C CA . VAL C 1 247 ? 3.43900 5.20200 45.15600 1.000 49.12000 247 VAL C CA 1
ATOM 6443 C C . VAL C 1 247 ? 3.15600 6.68000 45.41000 1.000 48.26000 247 VAL C C 1
ATOM 6444 O O . VAL C 1 247 ? 3.39700 7.17700 46.51100 1.000 50.44000 247 VAL C O 1
ATOM 6448 N N . TYR C 1 248 ? 2.62200 7.41300 44.43000 1.000 48.33000 248 TYR C N 1
ATOM 6449 C CA . TYR C 1 248 ? 2.44000 8.85600 44.56000 1.000 48.73000 248 TYR C CA 1
ATOM 6450 C C . TYR C 1 248 ? 0.97800 9.26000 44.76600 1.000 53.50000 248 TYR C C 1
ATOM 6451 O O . TYR C 1 248 ? 0.64100 10.43800 44.61200 1.000 56.59000 248 TYR C O 1
ATOM 6460 N N . GLY C 1 249 ? 0.10600 8.30500 45.08600 1.000 53.21000 249 GLY C N 1
ATOM 6461 C CA . GLY C 1 249 ? -1.23100 8.60700 45.58500 1.000 56.53000 249 GLY C CA 1
ATOM 6462 C C . GLY C 1 249 ? -1.98700 9.65500 44.79400 1.000 56.35000 249 GLY C C 1
ATOM 6463 O O . GLY C 1 249 ? -1.99600 9.65600 43.55600 1.000 53.67000 249 GLY C O 1
ATOM 6464 N N . ASP C 1 250 ? -2.63800 10.57100 45.52100 1.000 59.37000 250 ASP C N 1
ATOM 6465 C CA . ASP C 1 250 ? -3.51400 11.53700 44.86400 1.000 57.72000 250 ASP C CA 1
ATOM 6466 C C . ASP C 1 250 ? -2.72600 12.49700 43.98300 1.000 57.38000 250 ASP C C 1
ATOM 6467 O O . ASP C 1 250 ? -3.28900 13.09000 43.05400 1.000 55.74000 250 ASP C O 1
ATOM 6472 N N . ARG C 1 251 ? -1.43200 12.67500 44.26400 1.000 54.51000 251 ARG C N 1
ATOM 6473 C CA . ARG C 1 251 ? -0.60400 13.54600 43.44300 1.000 55.02000 251 ARG C CA 1
ATOM 6474 C C . ARG C 1 251 ? -0.36900 12.96400 42.05200 1.000 56.82000 251 ARG C C 1
ATOM 6475 O O . ARG C 1 251 ? -0.21100 13.72500 41.08800 1.000 57.03000 251 ARG C O 1
ATOM 6483 N N . ALA C 1 252 ? -0.36700 11.63500 41.92200 1.000 54.44000 252 ALA C N 1
ATOM 6484 C CA . ALA C 1 252 ? -0.27900 11.01000 40.60900 1.000 52.15000 252 ALA C CA 1
ATOM 6485 C C . ALA C 1 252 ? -1.54500 11.19500 39.78400 1.000 54.76000 252 ALA C C 1
ATOM 6486 O O . ALA C 1 252 ? -1.46500 11.23400 38.54900 1.000 52.94000 252 ALA C O 1
ATOM 6488 N N . ILE C 1 253 ? -2.68400 11.37900 40.42900 1.000 53.65000 253 ILE C N 1
ATOM 6489 C CA . ILE C 1 253 ? -3.96400 11.44800 39.73900 1.000 54.54000 253 ILE C CA 1
ATOM 6490 C C . ILE C 1 253 ? -4.59200 12.77300 39.35900 1.000 56.92000 253 ILE C C 1
ATOM 6491 O O . ILE C 1 253 ? -4.84000 13.58700 40.19200 1.000 54.16000 253 ILE C O 1
ATOM 6496 N N . LYS C 1 254 ? -4.88000 12.97000 38.09000 1.000 63.62000 254 LYS C N 1
ATOM 6497 C CA . LYS C 1 254 ? -5.57200 14.16400 37.69200 1.000 57.94000 254 LYS C CA 1
ATOM 6498 C C . LYS C 1 254 ? -7.03900 13.79700 37.69800 1.000 64.95000 254 LYS C C 1
ATOM 6499 O O . LYS C 1 254 ? -7.73600 14.21400 38.57700 1.000 68.57000 254 LYS C O 1
ATOM 6505 N N . ARG C 1 255 ? -7.50900 13.00600 36.75100 1.000 65.90000 255 ARG C N 1
ATOM 6506 C CA . ARG C 1 255 ? -8.90800 12.58200 36.75800 1.000 64.08000 255 ARG C CA 1
ATOM 6507 C C . ARG C 1 255 ? -9.07200 11.12200 37.12100 1.000 59.22000 255 ARG C C 1
ATOM 6508 O O . ARG C 1 255 ? -8.27000 10.28400 36.79800 1.000 54.49000 255 ARG C O 1
ATOM 6516 N N . ALA C 1 256 ? -10.17900 10.84900 37.76100 1.000 56.89000 256 ALA C N 1
ATOM 6517 C CA . ALA C 1 256 ? -10.58500 9.51900 38.21500 1.000 57.63000 256 ALA C CA 1
ATOM 6518 C C . ALA C 1 256 ? -12.09800 9.47500 38.38000 1.000 55.13000 256 ALA C C 1
ATOM 6519 O O . ALA C 1 256 ? -12.74900 10.50600 38.55900 1.000 59.17000 256 ALA C O 1
ATOM 6521 N N . GLU C 1 257 ? -12.64200 8.25700 38.33500 1.000 53.40000 257 GLU C N 1
ATOM 6522 C CA . GLU C 1 257 ? -14.07300 7.99800 38.45400 1.000 53.45000 257 GLU C CA 1
ATOM 6523 C C . GLU C 1 257 ? -14.28500 6.73300 39.27600 1.000 51.17000 257 GLU C C 1
ATOM 6524 O O . GLU C 1 257 ? -13.46400 5.81100 39.24300 1.000 53.09000 257 GLU C O 1
ATOM 6530 N N . ARG C 1 258 ? -15.39200 6.69400 40.02200 1.000 50.31000 258 ARG C N 1
ATOM 6531 C CA . ARG C 1 258 ? -15.73700 5.53800 40.85200 1.000 52.28000 258 ARG C CA 1
ATOM 6532 C C . ARG C 1 258 ? -16.65500 4.60600 40.06600 1.000 52.33000 258 ARG C C 1
ATOM 6533 O O . ARG C 1 258 ? -17.76500 4.99100 39.68700 1.000 55.26000 258 ARG C O 1
ATOM 6541 N N . LEU C 1 259 ? -16.20600 3.37400 39.82700 1.000 49.98000 259 LEU C N 1
ATOM 6542 C CA . LEU C 1 259 ? -16.95600 2.46400 38.97200 1.000 49.96000 259 LEU C CA 1
ATOM 6543 C C . LEU C 1 259 ? -16.97800 1.07400 39.57900 1.000 48.44000 259 LEU C C 1
ATOM 6544 O O . LEU C 1 259 ? -15.93600 0.55200 39.98100 1.000 46.87000 259 LEU C O 1
ATOM 6549 N N . HIS C 1 260 ? -18.16900 0.48600 39.65200 1.000 52.14000 260 HIS C N 1
ATOM 6550 C CA . HIS C 1 260 ? -18.27700 -0.91800 40.01100 1.000 50.62000 260 HIS C CA 1
ATOM 6551 C C . HIS C 1 260 ? -18.00300 -1.76100 38.77200 1.000 50.00000 260 HIS C C 1
ATOM 6552 O O . HIS C 1 260 ? -18.57000 -1.51000 37.70600 1.000 51.31000 260 HIS C O 1
ATOM 6559 N N . LEU C 1 261 ? -17.12500 -2.75000 38.90500 1.000 47.57000 261 LEU C N 1
ATOM 6560 C CA . LEU C 1 261 ? -16.61500 -3.49100 37.76300 1.000 46.94000 261 LEU C CA 1
ATOM 6561 C C . LEU C 1 261 ? -16.94800 -4.96400 37.89000 1.000 47.13000 261 LEU C C 1
ATOM 6562 O O . LEU C 1 261 ? -16.93300 -5.52500 38.98500 1.000 46.48000 261 LEU C O 1
ATOM 6567 N N . SER C 1 262 ? -17.21500 -5.59200 36.74600 1.000 47.33000 262 SER C N 1
ATOM 6568 C CA . SER C 1 262 ? -17.40900 -7.03300 36.69900 1.000 48.58000 262 SER C CA 1
ATOM 6569 C C . SER C 1 262 ? -16.84800 -7.56800 35.38900 1.000 48.25000 262 SER C C 1
ATOM 6570 O O . SER C 1 262 ? -16.68800 -6.83500 34.41100 1.000 46.49000 262 SER C O 1
ATOM 6573 N N . MET C 1 263 ? -16.54200 -8.85500 35.37700 1.000 46.08000 263 MET C N 1
ATOM 6574 C CA . MET C 1 263 ? -16.03600 -9.50200 34.17800 1.000 46.16000 263 MET C CA 1
ATOM 6575 C C . MET C 1 263 ? -17.18600 -10.09100 33.36600 1.000 50.42000 263 MET C C 1
ATOM 6576 O O . MET C 1 263 ? -18.15400 -10.62100 33.92200 1.000 46.49000 263 MET C O 1
ATOM 6581 N N . VAL C 1 264 ? -17.07600 -9.99300 32.04900 1.000 49.03000 264 VAL C N 1
ATOM 6582 C CA . VAL C 1 264 ? -17.90200 -10.78000 31.14300 1.000 48.79000 264 VAL C CA 1
ATOM 6583 C C . VAL C 1 264 ? -17.23000 -12.13900 31.03000 1.000 47.67000 264 VAL C C 1
ATOM 6584 O O . VAL C 1 264 ? -16.10800 -12.24700 30.52300 1.000 47.72000 264 VAL C O 1
ATOM 6588 N N . LEU C 1 265 ? -17.89800 -13.17600 31.52200 1.000 45.13000 265 LEU C N 1
ATOM 6589 C CA . LEU C 1 265 ? -17.31500 -14.50800 31.52800 1.000 47.45000 265 LEU C CA 1
ATOM 6590 C C . LEU C 1 265 ? -17.89700 -15.42200 30.45600 1.000 49.25000 265 LEU C C 1
ATOM 6591 O O . LEU C 1 265 ? -17.55800 -16.61000 30.41200 1.000 49.26000 265 LEU C O 1
ATOM 6596 N N . GLU C 1 266 ? -18.72300 -14.89700 29.56400 1.000 52.33000 266 GLU C N 1
ATOM 6597 C CA . GLU C 1 266 ? -19.31700 -15.77300 28.56900 1.000 56.62000 266 GLU C CA 1
ATOM 6598 C C . GLU C 1 266 ? -19.81700 -14.94900 27.39300 1.000 55.35000 266 GLU C C 1
ATOM 6599 O O . GLU C 1 266 ? -20.03100 -13.74000 27.49800 1.000 53.99000 266 GLU C O 1
ATOM 6605 N N . GLY C 1 267 ? -19.98200 -15.62300 26.26600 1.000 56.36000 267 GLY C N 1
ATOM 6606 C CA . GLY C 1 267 ? -20.36600 -14.95300 25.05000 1.000 52.21000 267 GLY C CA 1
ATOM 6607 C C . GLY C 1 267 ? -19.17100 -14.43700 24.28300 1.000 54.52000 267 GLY C C 1
ATOM 6608 O O . GLY C 1 267 ? -18.01000 -14.75900 24.55700 1.000 53.85000 267 GLY C O 1
ATOM 6609 N N . GLU C 1 268 ? -19.47700 -13.59000 23.29800 1.000 54.54000 268 GLU C N 1
ATOM 6610 C CA . GLU C 1 268 ? -18.44500 -13.07200 22.40400 1.000 54.82000 268 GLU C CA 1
ATOM 6611 C C . GLU C 1 268 ? -17.59600 -11.99400 23.05700 1.000 53.09000 268 GLU C C 1
ATOM 6612 O O . GLU C 1 268 ? -16.47200 -11.74900 22.61000 1.000 54.55000 268 GLU C O 1
ATOM 6618 N N . LYS C 1 269 ? -18.09600 -11.34000 24.10200 1.000 53.47000 269 LYS C N 1
ATOM 6619 C CA . LYS C 1 269 ? -17.31900 -10.32100 24.79200 1.000 52.50000 269 LYS C CA 1
ATOM 6620 C C . LYS C 1 269 ? -16.55800 -10.88500 25.99400 1.000 48.81000 269 LYS C C 1
ATOM 6621 O O . LYS C 1 269 ? -16.17100 -10.12400 26.88900 1.000 49.24000 269 LYS C O 1
ATOM 6627 N N . LEU C 1 270 ? -16.31600 -12.20300 26.01000 1.000 50.78000 270 LEU C N 1
ATOM 6628 C CA . LEU C 1 270 ? -15.58800 -12.85800 27.09700 1.000 49.26000 270 LEU C CA 1
ATOM 6629 C C . LEU C 1 270 ? -14.24500 -12.19000 27.34500 1.000 47.50000 270 LEU C C 1
ATOM 6630 O O . LEU C 1 270 ? -13.42000 -12.07800 26.43800 1.000 47.56000 270 LEU C O 1
ATOM 6635 N N . GLY C 1 271 ? -14.02200 -11.76200 28.58200 1.000 47.95000 271 GLY C N 1
ATOM 6636 C CA . GLY C 1 271 ? -12.77300 -11.15700 28.97600 1.000 46.86000 271 GLY C CA 1
ATOM 6637 C C . GLY C 1 271 ? -12.81400 -9.64800 29.02900 1.000 49.65000 271 GLY C C 1
ATOM 6638 O O . GLY C 1 271 ? -11.90000 -9.03700 29.60400 1.000 50.04000 271 GLY C O 1
ATOM 6639 N N . MET C 1 272 ? -13.83200 -9.03000 28.43400 1.000 48.19000 272 MET C N 1
ATOM 6640 C CA . MET C 1 272 ? -14.02200 -7.60300 28.60200 1.000 49.30000 272 MET C CA 1
ATOM 6641 C C . MET C 1 272 ? -14.66800 -7.35100 29.95300 1.000 46.23000 272 MET C C 1
ATOM 6642 O O . MET C 1 272 ? -15.11600 -8.27800 30.62500 1.000 51.22000 272 MET C O 1
ATOM 6647 N N . SER C 1 273 ? -14.69200 -6.09500 30.36900 1.000 44.87000 273 SER C N 1
ATOM 6648 C CA . SER C 1 273 ? -15.21900 -5.75300 31.68200 1.000 49.32000 273 SER C CA 1
ATOM 6649 C C . SER C 1 273 ? -16.43500 -4.84500 31.54400 1.000 52.46000 273 SER C C 1
ATOM 6650 O O . SER C 1 273 ? -16.54600 -4.07800 30.58300 1.000 53.44000 273 SER C O 1
ATOM 6653 N N . LEU C 1 274 ? -17.36100 -4.95800 32.48800 1.000 50.93000 274 LEU C N 1
ATOM 6654 C CA . LEU C 1 274 ? -18.49200 -4.04200 32.58500 1.000 51.12000 274 LEU C CA 1
ATOM 6655 C C . LEU C 1 274 ? -18.23900 -3.06600 33.72800 1.000 49.55000 274 LEU C C 1
ATOM 6656 O O . LEU C 1 274 ? -17.70200 -3.44600 34.77100 1.000 51.63000 274 LEU C O 1
ATOM 6661 N N . ALA C 1 275 ? -18.63300 -1.81200 33.53800 1.000 46.75000 275 ALA C N 1
ATOM 6662 C CA . ALA C 1 275 ? -18.39100 -0.76100 34.51800 1.000 49.81000 275 ALA C CA 1
ATOM 6663 C C . ALA C 1 275 ? -19.64900 0.06600 34.69600 1.000 53.30000 275 ALA C C 1
ATOM 6664 O O . ALA C 1 275 ? -20.22600 0.53800 33.71300 1.000 49.86000 275 ALA C O 1
ATOM 6666 N N . GLU C 1 276 ? -20.05900 0.27000 35.94600 1.000 55.29000 276 GLU C N 1
ATOM 6667 C CA . GLU C 1 276 ? -21.19100 1.15000 36.19300 1.000 56.07000 276 GLU C CA 1
ATOM 6668 C C . GLU C 1 276 ? -20.78400 2.15000 37.26300 1.000 55.30000 276 GLU C C 1
ATOM 6669 O O . GLU C 1 276 ? -20.15800 1.76900 38.26900 1.000 54.13000 276 GLU C O 1
ATOM 6675 N N . PRO C 1 277 ? -21.11100 3.42700 37.06900 1.000 53.69000 277 PRO C N 1
ATOM 6676 C CA . PRO C 1 277 ? -20.89400 4.41900 38.12300 1.000 53.19000 277 PRO C CA 1
ATOM 6677 C C . PRO C 1 277 ? -21.44500 3.91300 39.44700 1.000 55.61000 277 PRO C C 1
ATOM 6678 O O . PRO C 1 277 ? -22.61100 3.53100 39.55900 1.000 59.81000 277 PRO C O 1
ATOM 6682 N N . ASP C 1 278 ? -20.56900 3.85200 40.43800 1.000 56.58000 278 ASP C N 1
ATOM 6683 C CA . ASP C 1 278 ? -20.89800 3.37900 41.77400 1.000 55.72000 278 ASP C CA 1
ATOM 6684 C C . ASP C 1 278 ? -19.85600 3.94200 42.71700 1.000 59.28000 278 ASP C C 1
ATOM 6685 O O . ASP C 1 278 ? -18.65500 3.79700 42.47000 1.000 59.67000 278 ASP C O 1
ATOM 6690 N N . GLU C 1 279 ? -20.32400 4.55900 43.79900 1.000 61.31000 279 GLU C N 1
ATOM 6691 C CA . GLU C 1 279 ? -19.46900 5.25800 44.74200 1.000 59.50000 279 GLU C CA 1
ATOM 6692 C C . GLU C 1 279 ? -18.83100 4.32100 45.76000 1.000 59.12000 279 GLU C C 1
ATOM 6693 O O . GLU C 1 279 ? -17.95300 4.74200 46.52000 1.000 58.54000 279 GLU C O 1
ATOM 6699 N N . LYS C 1 280 ? -19.23800 3.05600 45.77700 1.000 58.11000 280 LYS C N 1
ATOM 6700 C CA . LYS C 1 280 ? -18.57200 2.04200 46.57900 1.000 58.01000 280 LYS C CA 1
ATOM 6701 C C . LYS C 1 280 ? -17.73500 1.11300 45.70400 1.000 51.31000 280 LYS C C 1
ATOM 6702 O O . LYS C 1 280 ? -17.31000 0.05100 46.16300 1.000 52.17000 280 LYS C O 1
ATOM 6708 N N . GLY C 1 281 ? -17.46800 1.51400 44.45800 1.000 53.07000 281 GLY C N 1
ATOM 6709 C CA . GLY C 1 281 ? -16.71300 0.71300 43.52100 1.000 51.70000 281 GLY C CA 1
ATOM 6710 C C . GLY C 1 281 ? -15.25300 1.12700 43.43900 1.000 49.96000 281 GLY C C 1
ATOM 6711 O O . GLY C 1 281 ? -14.76100 1.95000 44.21400 1.000 52.24000 281 GLY C O 1
ATOM 6712 N N . CYS C 1 282 ? -14.55600 0.53300 42.46800 1.000 47.46000 282 CYS C N 1
ATOM 6713 C CA . CYS C 1 282 ? -13.14700 0.82400 42.22800 1.000 46.08000 282 CYS C CA 1
ATOM 6714 C C . CYS C 1 282 ? -12.94000 2.29300 41.87600 1.000 44.01000 282 CYS C C 1
ATOM 6715 O O . CYS C 1 282 ? -13.76600 2.91600 41.20600 1.000 45.54000 282 CYS C O 1
ATOM 6718 N N . LEU C 1 283 ? -11.81000 2.83700 42.31500 1.000 45.88000 283 LEU C N 1
ATOM 6719 C CA . LEU C 1 283 ? -11.35100 4.14100 41.84600 1.000 42.80000 283 LEU C CA 1
ATOM 6720 C C . LEU C 1 283 ? -10.61500 3.91100 40.53400 1.000 43.09000 283 LEU C C 1
ATOM 6721 O O . LEU C 1 283 ? -9.48200 3.42600 40.52100 1.000 42.47000 283 LEU C O 1
ATOM 6726 N N . VAL C 1 284 ? -11.27000 4.22000 39.42200 1.000 42.42000 284 VAL C N 1
ATOM 6727 C CA . VAL C 1 284 ? -10.68800 4.01100 38.10300 1.000 42.69000 284 VAL C CA 1
ATOM 6728 C C . VAL C 1 284 ? -10.05400 5.32800 37.67100 1.000 44.82000 284 VAL C C 1
ATOM 6729 O O . VAL C 1 284 ? -10.74700 6.32400 37.48400 1.000 49.71000 284 VAL C O 1
ATOM 6733 N N . VAL C 1 285 ? -8.72800 5.34400 37.56300 1.000 46.29000 285 VAL C N 1
ATOM 6734 C CA . VAL C 1 285 ? -8.01600 6.55100 37.16300 1.000 47.17000 285 VAL C CA 1
ATOM 6735 C C . VAL C 1 285 ? -8.27200 6.80700 35.68700 1.000 46.60000 285 VAL C C 1
ATOM 6736 O O . VAL C 1 285 ? -8.14500 5.90000 34.85300 1.000 45.98000 285 VAL C O 1
ATOM 6740 N N . LYS C 1 286 ? -8.64200 8.04200 35.34900 1.000 47.78000 286 LYS C N 1
ATOM 6741 C CA . LYS C 1 286 ? -8.88600 8.34900 33.95000 1.000 51.19000 286 LYS C CA 1
ATOM 6742 C C . LYS C 1 286 ? -7.82800 9.25000 33.32800 1.000 52.19000 286 LYS C C 1
ATOM 6743 O O . LYS C 1 286 ? -7.69800 9.26600 32.09800 1.000 48.88000 286 LYS C O 1
ATOM 6749 N N . GLU C 1 287 ? -7.04300 9.95600 34.13500 1.000 51.73000 287 GLU C N 1
ATOM 6750 C CA . GLU C 1 287 ? -5.90200 10.69300 33.61500 1.000 55.31000 287 GLU C CA 1
ATOM 6751 C C . GLU C 1 287 ? -4.89900 10.88100 34.74000 1.000 55.34000 287 GLU C C 1
ATOM 6752 O O . GLU C 1 287 ? -5.28100 10.99800 35.90500 1.000 53.97000 287 GLU C O 1
ATOM 6758 N N . CYS C 1 288 ? -3.62300 10.89700 34.37700 1.000 56.52000 288 CYS C N 1
ATOM 6759 C CA . CYS C 1 288 ? -2.50800 11.02500 35.29600 1.000 53.94000 288 CYS C CA 1
ATOM 6760 C C . CYS C 1 288 ? -1.78300 12.34800 35.06200 1.000 55.42000 288 CYS C C 1
ATOM 6761 O O . CYS C 1 288 ? -1.96900 13.01500 34.03900 1.000 54.68000 288 CYS C O 1
ATOM 6764 N N . ASP C 1 289 ? -0.94900 12.72100 36.03500 1.000 53.32000 289 ASP C N 1
ATOM 6765 C CA . ASP C 1 289 ? -0.05900 13.88000 35.93300 1.000 54.62000 289 ASP C CA 1
ATOM 6766 C C . ASP C 1 289 ? 1.15600 13.45900 35.11500 1.000 50.89000 289 ASP C C 1
ATOM 6767 O O . ASP C 1 289 ? 2.14300 12.94500 35.64900 1.000 52.38000 289 ASP C O 1
ATOM 6772 N N . ALA C 1 290 ? 1.08900 13.69000 33.79900 1.000 50.22000 290 ALA C N 1
ATOM 6773 C CA . ALA C 1 290 ? 2.14400 13.21100 32.90800 1.000 47.87000 290 ALA C CA 1
ATOM 6774 C C . ALA C 1 290 ? 3.46500 13.92800 33.16100 1.000 52.65000 290 ALA C C 1
ATOM 6775 O O . ALA C 1 290 ? 4.54000 13.34000 32.98500 1.000 51.27000 290 ALA C O 1
ATOM 6777 N N . GLU C 1 291 ? 3.40800 15.20500 33.55800 1.000 53.50000 291 GLU C N 1
ATOM 6778 C CA . GLU C 1 291 ? 4.63500 15.94700 33.84500 1.000 55.21000 291 GLU C CA 1
ATOM 6779 C C . GLU C 1 291 ? 5.36600 15.34300 35.02800 1.000 51.89000 291 GLU C C 1
ATOM 6780 O O . GLU C 1 291 ? 6.56700 15.06500 34.96300 1.000 51.47000 291 GLU C O 1
ATOM 6786 N N . LEU C 1 292 ? 4.65200 15.15200 36.13400 1.000 51.80000 292 LEU C N 1
ATOM 6787 C CA . LEU C 1 292 ? 5.24300 14.48900 37.28600 1.000 52.36000 292 LEU C CA 1
ATOM 6788 C C . LEU C 1 292 ? 5.70800 13.09000 36.92200 1.000 51.77000 292 LEU C C 1
ATOM 6789 O O . LEU C 1 292 ? 6.77200 12.64400 37.37300 1.000 51.40000 292 LEU C O 1
ATOM 6794 N N . PHE C 1 293 ? 4.92600 12.38900 36.09200 1.000 51.29000 293 PHE C N 1
ATOM 6795 C CA . PHE C 1 293 ? 5.28000 11.02600 35.69700 1.000 49.63000 293 PHE C CA 1
ATOM 6796 C C . PHE C 1 293 ? 6.65000 10.98900 35.03300 1.000 48.05000 293 PHE C C 1
ATOM 6797 O O . PHE C 1 293 ? 7.53900 10.23800 35.45500 1.000 51.16000 293 PHE C O 1
ATOM 6805 N N . VAL C 1 294 ? 6.84400 11.80500 33.99700 1.000 49.79000 294 VAL C N 1
ATOM 6806 C CA . VAL C 1 294 ? 8.12500 11.81400 33.29800 1.000 49.75000 294 VAL C CA 1
ATOM 6807 C C . VAL C 1 294 ? 9.24400 12.21100 34.24700 1.000 51.43000 294 VAL C C 1
ATOM 6808 O O . VAL C 1 294 ? 10.33000 11.62000 34.22700 1.000 54.45000 294 VAL C O 1
ATOM 6812 N N . LYS C 1 295 ? 8.99200 13.18900 35.11800 1.000 52.11000 295 LYS C N 1
ATOM 6813 C CA . LYS C 1 295 ? 10.01800 13.58800 36.07500 1.000 54.08000 295 LYS C CA 1
ATOM 6814 C C . LYS C 1 295 ? 10.41300 12.41700 36.97000 1.000 56.10000 295 LYS C C 1
ATOM 6815 O O . LYS C 1 295 ? 11.60000 12.22300 37.26500 1.000 55.01000 295 LYS C O 1
ATOM 6821 N N . ILE C 1 296 ? 9.43500 11.60300 37.37900 1.000 53.86000 296 ILE C N 1
ATOM 6822 C CA . ILE C 1 296 ? 9.73600 10.41800 38.17300 1.000 53.32000 296 ILE C CA 1
ATOM 6823 C C . ILE C 1 296 ? 10.59000 9.45000 37.36600 1.000 52.61000 296 ILE C C 1
ATOM 6824 O O . ILE C 1 296 ? 11.56400 8.88200 37.87700 1.000 51.32000 296 ILE C O 1
ATOM 6829 N N . LEU C 1 297 ? 10.24400 9.25500 36.08800 1.000 53.96000 297 LEU C N 1
ATOM 6830 C CA . LEU C 1 297 ? 10.99800 8.32900 35.24500 1.000 52.99000 297 LEU C CA 1
ATOM 6831 C C . LEU C 1 297 ? 12.44100 8.79000 35.07400 1.000 53.45000 297 LEU C C 1
ATOM 6832 O O . LEU C 1 297 ? 13.37700 7.98400 35.16200 1.000 53.50000 297 LEU C O 1
ATOM 6837 N N . ARG C 1 298 ? 12.63700 10.09100 34.85100 1.000 54.64000 298 ARG C N 1
ATOM 6838 C CA . ARG C 1 298 ? 13.98500 10.61700 34.69400 1.000 55.37000 298 ARG C CA 1
ATOM 6839 C C . ARG C 1 298 ? 14.77500 10.51700 35.99500 1.000 57.21000 298 ARG C C 1
ATOM 6840 O O . ARG C 1 298 ? 15.93700 10.09700 35.98500 1.000 56.63000 298 ARG C O 1
ATOM 6848 N N . GLU C 1 299 ? 14.15400 10.86900 37.12900 1.000 58.14000 299 GLU C N 1
ATOM 6849 C CA . GLU C 1 299 ? 14.88200 10.89900 38.39500 1.000 56.91000 299 GLU C CA 1
ATOM 6850 C C . GLU C 1 299 ? 15.41700 9.52600 38.76000 1.000 56.95000 299 GLU C C 1
ATOM 6851 O O . GLU C 1 299 ? 16.53000 9.40800 39.27700 1.000 57.11000 299 GLU C O 1
ATOM 6857 N N . LEU C 1 300 ? 14.64300 8.47200 38.50500 1.000 53.39000 300 LEU C N 1
ATOM 6858 C CA . LEU C 1 300 ? 15.11400 7.15000 38.88800 1.000 56.37000 300 LEU C CA 1
ATOM 6859 C C . LEU C 1 300 ? 16.29300 6.69600 38.04100 1.000 53.09000 300 LEU C C 1
ATOM 6860 O O . LEU C 1 300 ? 17.04000 5.81400 38.46700 1.000 54.38000 300 LEU C O 1
ATOM 6865 N N . GLN C 1 301 ? 16.48900 7.28300 36.86900 1.000 54.74000 301 GLN C N 1
ATOM 6866 C CA . GLN C 1 301 ? 17.61500 6.93500 36.01500 1.000 55.60000 301 GLN C CA 1
ATOM 6867 C C . GLN C 1 301 ? 18.88400 7.71600 36.36100 1.000 59.40000 301 GLN C C 1
ATOM 6868 O O . GLN C 1 301 ? 19.84900 7.69200 35.58300 1.000 58.79000 301 GLN C O 1
ATOM 6874 N N . ASP C 1 302 ? 18.91300 8.38300 37.51500 1.000 57.78000 302 ASP C N 1
ATOM 6875 C CA . ASP C 1 302 ? 20.10500 9.08900 37.97900 1.000 57.32000 302 ASP C CA 1
ATOM 6876 C C . ASP C 1 302 ? 20.98500 8.16800 38.81400 1.000 59.81000 302 ASP C C 1
ATOM 6877 O O . ASP C 1 302 ? 20.48000 7.31800 39.55700 1.000 60.73000 302 ASP C O 1
ATOM 6882 N N . MET D 1 1 ? -2.98700 -50.38200 47.80700 1.000 56.51000 1 MET D N 1
ATOM 6883 C CA . MET D 1 1 ? -3.33600 -49.14700 47.11400 1.000 57.97000 1 MET D CA 1
ATOM 6884 C C . MET D 1 1 ? -3.48500 -47.96900 48.07800 1.000 57.91000 1 MET D C 1
ATOM 6885 O O . MET D 1 1 ? -4.37100 -47.95700 48.93300 1.000 57.47000 1 MET D O 1
ATOM 6890 N N . LYS D 1 2 ? -2.60700 -46.98000 47.92800 1.000 56.44000 2 LYS D N 1
ATOM 6891 C CA . LYS D 1 2 ? -2.65600 -45.76300 48.72800 1.000 54.43000 2 LYS D CA 1
ATOM 6892 C C . LYS D 1 2 ? -3.64900 -44.79400 48.10500 1.000 55.88000 2 LYS D C 1
ATOM 6893 O O . LYS D 1 2 ? -3.58700 -44.52200 46.89600 1.000 54.16000 2 LYS D O 1
ATOM 6899 N N . LEU D 1 3 ? -4.57300 -44.28300 48.92300 1.000 47.86000 3 LEU D N 1
ATOM 6900 C CA . LEU D 1 3 ? -5.67300 -43.50800 48.37400 1.000 47.56000 3 LEU D CA 1
ATOM 6901 C C . LEU D 1 3 ? -5.94000 -42.26300 49.20100 1.000 45.34000 3 LEU D C 1
ATOM 6902 O O . LEU D 1 3 ? -6.06600 -42.33500 50.42400 1.000 45.81000 3 LEU D O 1
ATOM 6907 N N . TRP D 1 4 ? -6.02400 -41.13200 48.51200 1.000 47.33000 4 TRP D N 1
ATOM 6908 C CA . TRP D 1 4 ? -6.51200 -39.87600 49.05200 1.000 42.91000 4 TRP D CA 1
ATOM 6909 C C . TRP D 1 4 ? -7.97800 -39.73300 48.66300 1.000 44.54000 4 TRP D C 1
ATOM 6910 O O . TRP D 1 4 ? -8.35700 -40.05400 47.53100 1.000 47.70000 4 TRP D O 1
ATOM 6921 N N . ILE D 1 5 ? -8.80500 -39.26000 49.59700 1.000 40.99000 5 ILE D N 1
ATOM 6922 C CA . ILE D 1 5 ? -10.23500 -39.08700 49.36900 1.000 41.62000 5 ILE D CA 1
ATOM 6923 C C . ILE D 1 5 ? -10.58800 -37.62200 49.57700 1.000 41.03000 5 ILE D C 1
ATOM 6924 O O . ILE D 1 5 ? -10.27300 -37.04300 50.62500 1.000 41.05000 5 ILE D O 1
ATOM 6929 N N . ASP D 1 6 ? -11.22100 -37.02600 48.57500 1.000 39.66000 6 ASP D N 1
ATOM 6930 C CA . ASP D 1 6 ? -11.75900 -35.67500 48.65400 1.000 38.60000 6 ASP D CA 1
ATOM 6931 C C . ASP D 1 6 ? -13.27200 -35.81600 48.65500 1.000 40.79000 6 ASP D C 1
ATOM 6932 O O . ASP D 1 6 ? -13.84000 -36.44000 47.74900 1.000 41.42000 6 ASP D O 1
ATOM 6937 N N . THR D 1 7 ? -13.92100 -35.26400 49.67600 1.000 37.86000 7 THR D N 1
ATOM 6938 C CA . THR D 1 7 ? -15.32400 -35.56700 49.92500 1.000 38.46000 7 THR D CA 1
ATOM 6939 C C . THR D 1 7 ? -16.06200 -34.32500 50.39900 1.000 38.65000 7 THR D C 1
ATOM 6940 O O . THR D 1 7 ? -15.46900 -33.42700 51.00300 1.000 36.50000 7 THR D O 1
ATOM 6944 N N . ASP D 1 8 ? -17.37100 -34.29900 50.13400 1.000 35.80000 8 ASP D N 1
ATOM 6945 C CA . ASP D 1 8 ? -18.29800 -33.34600 50.73200 1.000 37.85000 8 ASP D CA 1
ATOM 6946 C C . ASP D 1 8 ? -19.23800 -34.14800 51.61700 1.000 42.97000 8 ASP D C 1
ATOM 6947 O O . ASP D 1 8 ? -20.46200 -33.93800 51.61300 1.000 38.00000 8 ASP D O 1
ATOM 6952 N N . CYS D 1 9 ? -18.62900 -35.06400 52.37400 1.000 41.43000 9 CYS D N 1
ATOM 6953 C CA . CYS D 1 9 ? -19.27500 -36.13500 53.10900 1.000 41.50000 9 CYS D CA 1
ATOM 6954 C C . CYS D 1 9 ? -20.69700 -35.77600 53.47100 1.000 44.07000 9 CYS D C 1
ATOM 6955 O O . CYS D 1 9 ? -20.95400 -35.04000 54.43200 1.000 41.88000 9 CYS D O 1
ATOM 6958 N N . GLY D 1 10 ? -21.58200 -36.19300 52.58100 1.000 45.77000 10 GLY D N 1
ATOM 6959 C CA . GLY D 1 10 ? -22.92900 -36.53000 52.89000 1.000 45.45000 10 GLY D CA 1
ATOM 6960 C C . GLY D 1 10 ? -23.07300 -38.03300 52.97500 1.000 44.95000 10 GLY D C 1
ATOM 6961 O O . GLY D 1 10 ? -22.09900 -38.76500 53.17100 1.000 43.10000 10 GLY D O 1
ATOM 6962 N N . ILE D 1 11 ? -24.30600 -38.50000 52.80700 1.000 46.28000 11 ILE D N 1
ATOM 6963 C CA . ILE D 1 11 ? -24.62500 -39.87900 53.13700 1.000 47.29000 11 ILE D CA 1
ATOM 6964 C C . ILE D 1 11 ? -23.86800 -40.83700 52.23300 1.000 45.19000 11 ILE D C 1
ATOM 6965 O O . ILE D 1 11 ? -23.16700 -41.74300 52.70700 1.000 46.15000 11 ILE D O 1
ATOM 6970 N N . ASP D 1 12 ? -24.00100 -40.66600 50.91800 1.000 43.65000 12 ASP D N 1
ATOM 6971 C CA . ASP D 1 12 ? -23.37500 -41.63500 50.02800 1.000 46.89000 12 ASP D CA 1
ATOM 6972 C C . ASP D 1 12 ? -21.85200 -41.52900 50.06400 1.000 45.41000 12 ASP D C 1
ATOM 6973 O O . ASP D 1 12 ? -21.16900 -42.54700 49.89500 1.000 48.25000 12 ASP D O 1
ATOM 6978 N N . ASP D 1 13 ? -21.30300 -40.33000 50.31300 1.000 42.30000 13 ASP D N 1
ATOM 6979 C CA . ASP D 1 13 ? -19.86900 -40.20300 50.58200 1.000 42.74000 13 ASP D CA 1
ATOM 6980 C C . ASP D 1 13 ? -19.43500 -41.11400 51.72100 1.000 41.15000 13 ASP D C 1
ATOM 6981 O O . ASP D 1 13 ? -18.37200 -41.74000 51.66300 1.000 41.54000 13 ASP D O 1
ATOM 6986 N N . ALA D 1 14 ? -20.21700 -41.12900 52.80600 1.000 41.05000 14 ALA D N 1
ATOM 6987 C CA . ALA D 1 14 ? -19.80700 -41.85200 54.00600 1.000 42.30000 14 ALA D CA 1
ATOM 6988 C C . ALA D 1 14 ? -19.74300 -43.35000 53.74100 1.000 41.12000 14 ALA D C 1
ATOM 6989 O O . ALA D 1 14 ? -18.76700 -44.01200 54.10800 1.000 43.33000 14 ALA D O 1
ATOM 6991 N N . THR D 1 15 ? -20.77300 -43.89400 53.08900 1.000 42.55000 15 THR D N 1
ATOM 6992 C CA . THR D 1 15 ? -20.74900 -45.29500 52.67400 1.000 42.26000 15 THR D CA 1
ATOM 6993 C C . THR D 1 15 ? -19.55000 -45.58700 51.78100 1.000 40.88000 15 THR D C 1
ATOM 6994 O O . THR D 1 15 ? -18.91100 -46.63600 51.90700 1.000 43.02000 15 THR D O 1
ATOM 6998 N N . ALA D 1 16 ? -19.21600 -44.66300 50.87200 1.000 44.33000 16 ALA D N 1
ATOM 6999 C CA . ALA D 1 16 ? -18.05400 -44.88000 50.01600 1.000 42.30000 16 ALA D CA 1
ATOM 7000 C C . ALA D 1 16 ? -16.77300 -44.96100 50.83900 1.000 43.64000 16 ALA D C 1
ATOM 7001 O O . ALA D 1 16 ? -15.91800 -45.82800 50.60100 1.000 44.89000 16 ALA D O 1
ATOM 7003 N N . ILE D 1 17 ? -16.62700 -44.07100 51.82200 1.000 44.34000 17 ILE D N 1
ATOM 7004 C CA . ILE D 1 17 ? -15.44800 -44.09300 52.68200 1.000 39.26000 17 ILE D CA 1
ATOM 7005 C C . ILE D 1 17 ? -15.38700 -45.40600 53.44800 1.000 41.71000 17 ILE D C 1
ATOM 7006 O O . ILE D 1 17 ? -14.30600 -45.97300 53.66100 1.000 41.79000 17 ILE D O 1
ATOM 7011 N N . LEU D 1 18 ? -16.54600 -45.90400 53.87700 1.000 40.55000 18 LEU D N 1
ATOM 7012 C CA . LEU D 1 18 ? -16.57600 -47.17900 54.58100 1.000 43.48000 18 LEU D CA 1
ATOM 7013 C C . LEU D 1 18 ? -16.16600 -48.31900 53.65400 1.000 44.63000 18 LEU D C 1
ATOM 7014 O O . LEU D 1 18 ? -15.50000 -49.26700 54.08400 1.000 44.63000 18 LEU D O 1
ATOM 7019 N N . ILE D 1 19 ? -16.54000 -48.23500 52.37300 1.000 43.89000 19 ILE D N 1
ATOM 7020 C CA . ILE D 1 19 ? -16.14200 -49.25800 51.41200 1.000 43.83000 19 ILE D CA 1
ATOM 7021 C C . ILE D 1 19 ? -14.62400 -49.34200 51.34600 1.000 45.91000 19 ILE D C 1
ATOM 7022 O O . ILE D 1 19 ? -14.04600 -50.43800 51.30800 1.000 44.31000 19 ILE D O 1
ATOM 7027 N N . CYS D 1 20 ? -13.95200 -48.18400 51.38600 1.000 45.18000 20 CYS D N 1
ATOM 7028 C CA . CYS D 1 20 ? -12.49100 -48.17100 51.39100 1.000 41.96000 20 CYS D CA 1
ATOM 7029 C C . CYS D 1 20 ? -11.93200 -48.61200 52.73500 1.000 42.44000 20 CYS D C 1
ATOM 7030 O O . CYS D 1 20 ? -10.86900 -49.25100 52.79300 1.000 49.54000 20 CYS D O 1
ATOM 7033 N N . LEU D 1 21 ? -12.60400 -48.23800 53.83500 1.000 42.57000 21 LEU D N 1
ATOM 7034 C CA . LEU D 1 21 ? -12.11200 -48.66600 55.13800 1.000 42.99000 21 LEU D CA 1
ATOM 7035 C C . LEU D 1 21 ? -12.18100 -50.17800 55.28200 1.000 43.32000 21 LEU D C 1
ATOM 7036 O O . LEU D 1 21 ? -11.30000 -50.77900 55.90600 1.000 46.22000 21 LEU D O 1
ATOM 7041 N N . ALA D 1 22 ? -13.20700 -50.80300 54.70200 1.000 45.76000 22 ALA D N 1
ATOM 7042 C CA . ALA D 1 22 ? -13.44100 -52.22800 54.89500 1.000 49.45000 22 ALA D CA 1
ATOM 7043 C C . ALA D 1 22 ? -12.42800 -53.10300 54.16500 1.000 51.74000 22 ALA D C 1
ATOM 7044 O O . ALA D 1 22 ? -12.14000 -54.21300 54.62300 1.000 51.45000 22 ALA D O 1
ATOM 7046 N N . ASN D 1 23 ? -11.87500 -52.62700 53.05400 1.000 51.73000 23 ASN D N 1
ATOM 7047 C CA . ASN D 1 23 ? -10.93500 -53.41400 52.27100 1.000 51.60000 23 ASN D CA 1
ATOM 7048 C C . ASN D 1 23 ? -9.52800 -53.27300 52.84100 1.000 52.14000 23 ASN D C 1
ATOM 7049 O O . ASN D 1 23 ? -8.97400 -52.16800 52.82200 1.000 53.01000 23 ASN D O 1
ATOM 7054 N N . PRO D 1 24 ? -8.90500 -54.35300 53.32200 1.000 52.92000 24 PRO D N 1
ATOM 7055 C CA . PRO D 1 24 ? -7.59600 -54.22100 53.98700 1.000 54.44000 24 PRO D CA 1
ATOM 7056 C C . PRO D 1 24 ? -6.43300 -53.94800 53.04400 1.000 53.56000 24 PRO D C 1
ATOM 7057 O O . PRO D 1 24 ? -5.33600 -53.63600 53.52800 1.000 53.33000 24 PRO D O 1
ATOM 7061 N N . SER D 1 25 ? -6.62500 -54.04100 51.73300 1.000 53.33000 25 SER D N 1
ATOM 7062 C CA . SER D 1 25 ? -5.56200 -53.66700 50.81100 1.000 55.71000 25 SER D CA 1
ATOM 7063 C C . SER D 1 25 ? -5.54500 -52.17200 50.49400 1.000 57.06000 25 SER D C 1
ATOM 7064 O O . SER D 1 25 ? -4.66200 -51.72200 49.75300 1.000 57.05000 25 SER D O 1
ATOM 7067 N N . ILE D 1 26 ? -6.48600 -51.39900 51.03900 1.000 58.37000 26 ILE D N 1
ATOM 7068 C CA . ILE D 1 26 ? -6.61200 -49.96500 50.78300 1.000 53.56000 26 ILE D CA 1
ATOM 7069 C C . ILE D 1 26 ? -6.06200 -49.20200 51.98000 1.000 53.90000 26 ILE D C 1
ATOM 7070 O O . ILE D 1 26 ? -6.49400 -49.42300 53.12000 1.000 53.40000 26 ILE D O 1
ATOM 7075 N N . GLU D 1 27 ? -5.12000 -48.29700 51.72900 1.000 54.78000 27 GLU D N 1
ATOM 7076 C CA . GLU D 1 27 ? -4.57700 -47.41500 52.75900 1.000 53.51000 27 GLU D CA 1
ATOM 7077 C C . GLU D 1 27 ? -5.06400 -45.99700 52.49300 1.000 51.46000 27 GLU D C 1
ATOM 7078 O O . GLU D 1 27 ? -4.59200 -45.33500 51.56300 1.000 50.55000 27 GLU D O 1
ATOM 7084 N N . ILE D 1 28 ? -6.02100 -45.53800 53.29400 1.000 48.75000 28 ILE D N 1
ATOM 7085 C CA . ILE D 1 28 ? -6.47200 -44.15200 53.21900 1.000 45.02000 28 ILE D CA 1
ATOM 7086 C C . ILE D 1 28 ? -5.39100 -43.26800 53.82900 1.000 46.34000 28 ILE D C 1
ATOM 7087 O O . ILE D 1 28 ? -5.13200 -43.32900 55.03400 1.000 51.03000 28 ILE D O 1
ATOM 7092 N N . VAL D 1 29 ? -4.74700 -42.44700 52.99800 1.000 41.98000 29 VAL D N 1
ATOM 7093 C CA . VAL D 1 29 ? -3.63900 -41.61900 53.46900 1.000 43.71000 29 VAL D CA 1
ATOM 7094 C C . VAL D 1 29 ? -4.10000 -40.26100 53.98500 1.000 40.65000 29 VAL D C 1
ATOM 7095 O O . VAL D 1 29 ? -3.38200 -39.61300 54.76000 1.000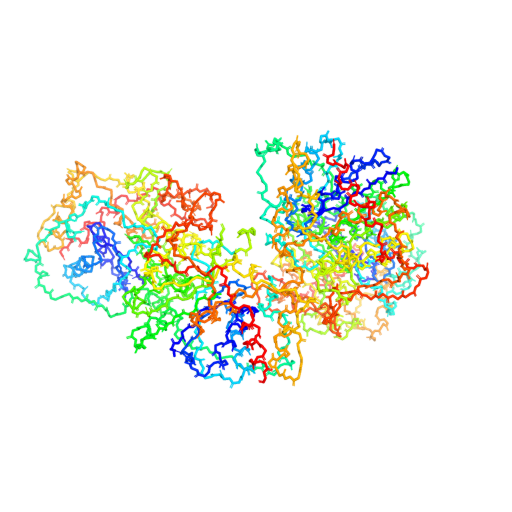 44.48000 29 VAL D O 1
ATOM 7099 N N . GLY D 1 30 ? -5.25200 -39.79900 53.55200 1.000 44.03000 30 GLY D N 1
ATOM 7100 C CA . GLY D 1 30 ? -5.78300 -38.54000 54.00300 1.000 42.07000 30 GLY D CA 1
ATOM 7101 C C . GLY D 1 30 ? -7.16400 -38.36600 53.42800 1.000 42.84000 30 GLY D C 1
ATOM 7102 O O . GLY D 1 30 ? -7.52900 -39.00000 52.43200 1.000 40.08000 30 GLY D O 1
ATOM 7103 N N . ILE D 1 31 ? -7.95900 -37.52200 54.06500 1.000 38.09000 31 ILE D N 1
ATOM 7104 C CA . ILE D 1 31 ? -9.28300 -37.21100 53.57700 1.000 38.29000 31 ILE D CA 1
ATOM 7105 C C . ILE D 1 31 ? -9.37800 -35.70200 53.58500 1.000 41.71000 31 ILE D C 1
ATOM 7106 O O . ILE D 1 31 ? -9.20800 -35.08500 54.64400 1.000 39.08000 31 ILE D O 1
ATOM 7111 N N . SER D 1 32 ? -9.57000 -35.10300 52.41000 1.000 38.84000 32 SER D N 1
ATOM 7112 C CA . SER D 1 32 ? -9.78700 -33.66200 52.32600 1.000 39.14000 32 SER D CA 1
ATOM 7113 C C . SER D 1 32 ? -11.27700 -33.37700 52.20300 1.000 37.86000 32 SER D C 1
ATOM 7114 O O . SER D 1 32 ? -12.03900 -34.18500 51.66400 1.000 37.04000 32 SER D O 1
ATOM 7117 N N . CYS D 1 33 ? -11.68100 -32.20900 52.70400 1.000 35.73000 33 CYS D N 1
ATOM 7118 C CA . CYS D 1 33 ? -13.07300 -31.81900 52.81200 1.000 36.60000 33 CYS D CA 1
ATOM 7119 C C . CYS D 1 33 ? -13.36200 -30.58000 51.96300 1.000 38.82000 33 CYS D C 1
ATOM 7120 O O . CYS D 1 33 ? -12.53900 -29.66300 51.86700 1.000 35.68000 33 CYS D O 1
ATOM 7123 N N . ILE D 1 34 ? -14.53800 -30.55800 51.34500 1.000 36.94000 34 ILE D N 1
ATOM 7124 C CA . ILE D 1 34 ? -15.02500 -29.40900 50.58700 1.000 37.05000 34 ILE D CA 1
ATOM 7125 C C . ILE D 1 34 ? -16.53300 -29.33600 50.78600 1.000 42.42000 34 ILE D C 1
ATOM 7126 O O . ILE D 1 34 ? -17.20200 -30.36100 50.95500 1.000 43.28000 34 ILE D O 1
ATOM 7131 N N . GLY D 1 35 ? -17.06600 -28.11500 50.80800 1.000 39.82000 35 GLY D N 1
ATOM 7132 C CA . GLY D 1 35 ? -18.50300 -27.95400 50.85000 1.000 42.38000 35 GLY D CA 1
ATOM 7133 C C . GLY D 1 35 ? -19.16000 -28.54400 49.61500 1.000 46.24000 35 GLY D C 1
ATOM 7134 O O . GLY D 1 35 ? -18.58400 -28.59300 48.52700 1.000 45.35000 35 GLY D O 1
ATOM 7135 N N . GLY D 1 36 ? -20.37500 -29.02800 49.79700 1.000 46.20000 36 GLY D N 1
ATOM 7136 C CA . GLY D 1 36 ? -21.13500 -29.57500 48.69400 1.000 44.91000 36 GLY D CA 1
ATOM 7137 C C . GLY D 1 36 ? -22.50500 -29.94000 49.20700 1.000 46.44000 36 GLY D C 1
ATOM 7138 O O . GLY D 1 36 ? -23.35600 -29.06800 49.37600 1.000 45.89000 36 GLY D O 1
ATOM 7139 N N . ASN D 1 37 ? -22.70400 -31.22800 49.49900 1.000 46.90000 37 ASN D N 1
ATOM 7140 C CA . ASN D 1 37 ? -23.90400 -31.67800 50.20200 1.000 47.90000 37 ASN D CA 1
ATOM 7141 C C . ASN D 1 37 ? -24.20000 -30.82600 51.42300 1.000 47.05000 37 ASN D C 1
ATOM 7142 O O . ASN D 1 37 ? -25.36400 -30.58700 51.76000 1.000 47.87000 37 ASN D O 1
ATOM 7147 N N . ALA D 1 38 ? -23.15800 -30.38900 52.12100 1.000 44.96000 38 ALA D N 1
ATOM 7148 C CA . ALA D 1 38 ? -23.33900 -29.57100 53.30100 1.000 46.34000 38 ALA D CA 1
ATOM 7149 C C . ALA D 1 38 ? -22.22500 -28.53500 53.34700 1.000 40.30000 38 ALA D C 1
ATOM 7150 O O . ALA D 1 38 ? -21.34700 -28.49000 52.48000 1.000 40.46000 38 ALA D O 1
ATOM 7152 N N . SER D 1 39 ? -22.27700 -27.69800 54.36700 1.000 39.49000 39 SER D N 1
ATOM 7153 C CA . SER D 1 39 ? -21.20900 -26.74100 54.60700 1.000 44.13000 39 SER D CA 1
ATOM 7154 C C . SER D 1 39 ? -19.89600 -27.45500 54.92400 1.000 42.55000 39 SER D C 1
ATOM 7155 O O . SER D 1 39 ? -19.87100 -28.62200 55.34100 1.000 42.07000 39 SER D O 1
ATOM 7158 N N . LEU D 1 40 ? -18.78800 -26.73500 54.72400 1.000 40.40000 40 LEU D N 1
ATOM 7159 C CA . LEU D 1 40 ? -17.48400 -27.30400 55.04600 1.000 39.08000 40 LEU D CA 1
ATOM 7160 C C . LEU D 1 40 ? -17.43600 -27.75100 56.50100 1.000 39.70000 40 LEU D C 1
ATOM 7161 O O . LEU D 1 40 ? -17.03000 -28.87800 56.79800 1.000 38.46000 40 LEU D O 1
ATOM 7166 N N . GLN D 1 41 ? -17.88000 -26.88300 57.41300 1.000 36.62000 41 GLN D N 1
ATOM 7167 C CA . GLN D 1 41 ? -17.93200 -27.21400 58.83300 1.000 39.89000 41 GLN D CA 1
ATOM 7168 C C . GLN D 1 41 ? -18.61200 -28.56000 59.06000 1.000 42.94000 41 GLN D C 1
ATOM 7169 O O . GLN D 1 41 ? -18.10200 -29.41000 59.80200 1.000 39.33000 41 GLN D O 1
ATOM 7175 N N . ASN D 1 42 ? -19.75600 -28.78400 58.40000 1.000 40.19000 42 ASN D N 1
ATOM 7176 C CA . ASN D 1 42 ? -20.50300 -30.02200 58.61800 1.000 40.11000 42 ASN D CA 1
ATOM 7177 C C . ASN D 1 42 ? -19.81500 -31.21200 57.96400 1.000 38.64000 42 ASN D C 1
ATOM 7178 O O . ASN D 1 42 ? -19.84900 -32.32700 58.50500 1.000 39.60000 42 ASN D O 1
ATOM 7183 N N . VAL D 1 43 ? -19.19800 -31.01000 56.79800 1.000 35.43000 43 VAL D N 1
ATOM 7184 C CA . VAL D 1 43 ? -18.47200 -32.11100 56.16400 1.000 37.55000 43 VAL D CA 1
ATOM 7185 C C . VAL D 1 43 ? -17.36800 -32.61700 57.08800 1.000 38.09000 43 VAL D C 1
ATOM 7186 O O . VAL D 1 43 ? -17.17600 -33.83400 57.24200 1.000 34.47000 43 VAL D O 1
ATOM 7190 N N . ILE D 1 44 ? -16.63800 -31.69700 57.72700 1.000 35.47000 44 ILE D N 1
ATOM 7191 C CA . ILE D 1 44 ? -15.58600 -32.09700 58.66500 1.000 37.54000 44 ILE D CA 1
ATOM 7192 C C . ILE D 1 44 ? -16.17400 -32.92400 59.80700 1.000 34.93000 44 ILE D C 1
ATOM 7193 O O . ILE D 1 44 ? -15.66500 -33.99900 60.14800 1.000 34.42000 44 ILE D O 1
ATOM 7198 N N . ARG D 1 45 ? -17.25900 -32.43800 60.41400 1.000 35.94000 45 ARG D N 1
ATOM 7199 C CA . ARG D 1 45 ? -17.90900 -33.19000 61.48600 1.000 34.69000 45 ARG D CA 1
ATOM 7200 C C . ARG D 1 45 ? -18.34800 -34.57400 61.01300 1.000 37.68000 45 ARG D C 1
ATOM 7201 O O . ARG D 1 45 ? -18.30700 -35.54600 61.77700 1.000 35.42000 45 ARG D O 1
ATOM 7209 N N . ASN D 1 46 ? -18.81800 -34.66500 59.77200 1.000 35.52000 46 ASN D N 1
ATOM 7210 C CA . ASN D 1 46 ? -19.37300 -35.90500 59.24800 1.000 34.38000 46 ASN D CA 1
ATOM 7211 C C . ASN D 1 46 ? -18.29400 -36.91300 58.91400 1.000 35.24000 46 ASN D C 1
ATOM 7212 O O . ASN D 1 46 ? -18.48900 -38.11200 59.11700 1.000 32.50000 46 ASN D O 1
ATOM 7217 N N . VAL D 1 47 ? -17.18500 -36.46000 58.33400 1.000 33.67000 47 VAL D N 1
ATOM 7218 C CA . VAL D 1 47 ? -16.04800 -37.35300 58.15900 1.000 37.11000 47 VAL D CA 1
ATOM 7219 C C . VAL D 1 47 ? -15.59300 -37.88200 59.51500 1.000 35.32000 47 VAL D C 1
ATOM 7220 O O . VAL D 1 47 ? -15.31300 -39.07700 59.66600 1.000 31.09000 47 VAL D O 1
ATOM 7224 N N . ASN D 1 48 ? -15.56700 -37.01100 60.53500 1.000 30.94000 48 ASN D N 1
ATOM 7225 C CA . ASN D 1 48 ? -15.24900 -37.46600 61.88600 1.000 35.40000 48 ASN D CA 1
ATOM 7226 C C . ASN D 1 48 ? -16.21800 -38.55100 62.33900 1.000 36.27000 48 ASN D C 1
ATOM 7227 O O . ASN D 1 48 ? -15.79500 -39.60600 62.83000 1.000 33.98000 48 ASN D O 1
ATOM 7232 N N . ARG D 1 49 ? -17.52400 -38.31700 62.18500 1.000 33.77000 49 ARG D N 1
ATOM 7233 C CA . ARG D 1 49 ? -18.49400 -39.33100 62.59400 1.000 34.62000 49 ARG D CA 1
ATOM 7234 C C . ARG D 1 49 ? -18.21800 -40.65800 61.90200 1.000 37.64000 49 ARG D C 1
ATOM 7235 O O . ARG D 1 49 ? -18.21100 -41.72000 62.54300 1.000 33.44000 49 ARG D O 1
ATOM 7243 N N . THR D 1 50 ? -17.95500 -40.61000 60.59700 1.000 35.10000 50 THR D N 1
ATOM 7244 C CA . THR D 1 50 ? -17.79000 -41.83700 59.82100 1.000 35.55000 50 THR D CA 1
ATOM 7245 C C . THR D 1 50 ? -16.59600 -42.65000 60.31400 1.000 34.47000 50 THR D C 1
ATOM 7246 O O . THR D 1 50 ? -16.71500 -43.85800 60.56300 1.000 35.06000 50 THR D O 1
ATOM 7250 N N . LEU D 1 51 ? -15.44300 -41.99600 60.50200 1.000 32.17000 51 LEU D N 1
ATOM 7251 C CA . LEU D 1 51 ? -14.25900 -42.68800 61.00200 1.000 36.21000 51 LEU D CA 1
ATOM 7252 C C . LEU D 1 51 ? -14.47900 -43.23600 62.41100 1.000 37.45000 51 LEU D C 1
ATOM 7253 O O . LEU D 1 51 ? -14.00500 -44.32900 62.74700 1.000 38.53000 51 LEU D O 1
ATOM 7258 N N . LYS D 1 52 ? -15.14600 -42.46600 63.26300 1.000 31.99000 52 LYS D N 1
ATOM 7259 C CA . LYS D 1 52 ? -15.42200 -42.90100 64.62700 1.000 34.96000 52 LYS D CA 1
ATOM 7260 C C . LYS D 1 52 ? -16.32800 -44.12200 64.63600 1.000 34.96000 52 LYS D C 1
ATOM 7261 O O . LYS D 1 52 ? -16.12200 -45.04300 65.43000 1.000 37.83000 52 LYS D O 1
ATOM 7267 N N . VAL D 1 53 ? -17.33000 -44.15100 63.75400 1.000 33.31000 53 VAL D N 1
ATOM 7268 C CA . VAL D 1 53 ? -18.23100 -45.29400 63.69800 1.000 35.74000 53 VAL D CA 1
ATOM 7269 C C . VAL D 1 53 ? -17.48100 -46.54000 63.25000 1.000 39.36000 53 VAL D C 1
ATOM 7270 O O . VAL D 1 53 ? -17.68000 -47.63200 63.79700 1.000 35.91000 53 VAL D O 1
ATOM 7274 N N . TRP D 1 54 ? -16.60800 -46.40300 62.25400 1.000 38.71000 54 TRP D N 1
ATOM 7275 C CA . TRP D 1 54 ? -15.82800 -47.56100 61.82500 1.000 39.69000 54 TRP D CA 1
ATOM 7276 C C . TRP D 1 54 ? -14.84100 -47.99100 62.90400 1.000 41.44000 54 TRP D C 1
ATOM 7277 O O . TRP D 1 54 ? -14.63300 -49.19400 63.12100 1.000 40.55000 54 TRP D O 1
ATOM 7288 N N . GLY D 1 55 ? -14.24800 -47.03100 63.59800 1.000 40.35000 55 GLY D N 1
ATOM 7289 C CA . GLY D 1 55 ? -13.27300 -47.30100 64.62200 1.000 37.53000 55 GLY D CA 1
ATOM 7290 C C . GLY D 1 55 ? -11.83800 -47.08200 64.20700 1.000 45.79000 55 GLY D C 1
ATOM 7291 O O . GLY D 1 55 ? -10.93900 -47.64800 64.84200 1.000 48.25000 55 GLY D O 1
ATOM 7292 N N . LYS D 1 56 ? -11.58900 -46.26800 63.16900 1.000 47.95000 56 LYS D N 1
ATOM 7293 C CA . LYS D 1 56 ? -10.22700 -45.95900 62.70500 1.000 49.48000 56 LYS D CA 1
ATOM 7294 C C . LYS D 1 56 ? -10.09200 -44.44200 62.56400 1.000 48.03000 56 LYS D C 1
ATOM 7295 O O . LYS D 1 56 ? -10.33600 -43.87600 61.49600 1.000 48.58000 56 LYS D O 1
ATOM 7301 N N . THR D 1 57 ? -9.67900 -43.79000 63.64400 1.000 52.46000 57 THR D N 1
ATOM 7302 C CA . THR D 1 57 ? -9.62300 -42.33500 63.71600 1.000 52.76000 57 THR D CA 1
ATOM 7303 C C . THR D 1 57 ? -8.21300 -41.77700 63.54400 1.000 52.60000 57 THR D C 1
ATOM 7304 O O . THR D 1 57 ? -7.99400 -40.58500 63.79500 1.000 53.16000 57 THR D O 1
ATOM 7308 N N . ASP D 1 58 ? -7.25700 -42.60700 63.12800 1.000 54.01000 58 ASP D N 1
ATOM 7309 C CA . ASP D 1 58 ? -5.88000 -42.18700 62.88900 1.000 55.32000 58 ASP D CA 1
ATOM 7310 C C . ASP D 1 58 ? -5.62600 -41.72800 61.44700 1.000 54.98000 58 ASP D C 1
ATOM 7311 O O . ASP D 1 58 ? -4.47000 -41.68600 61.01600 1.000 57.96000 58 ASP D O 1
ATOM 7316 N N . ILE D 1 59 ? -6.66700 -41.40200 60.69600 1.000 45.47000 59 ILE D N 1
ATOM 7317 C CA . ILE D 1 59 ? -6.54100 -40.89900 59.33200 1.000 44.19000 59 ILE D CA 1
ATOM 7318 C C . ILE D 1 59 ? -6.61500 -39.37700 59.39400 1.000 44.04000 59 ILE D C 1
ATOM 7319 O O . ILE D 1 59 ? -7.59000 -38.84700 59.94800 1.000 39.72000 59 ILE D O 1
ATOM 7324 N N . PRO D 1 60 ? -5.63300 -38.64900 58.87100 1.000 42.55000 60 PRO D N 1
ATOM 7325 C CA . PRO D 1 60 ? -5.69700 -37.18700 58.95500 1.000 38.54000 60 PRO D CA 1
ATOM 7326 C C . PRO D 1 60 ? -6.80800 -36.62200 58.08200 1.000 37.65000 60 PRO D C 1
ATOM 7327 O O . PRO D 1 60 ? -7.04800 -37.08500 56.96400 1.000 36.12000 60 PRO D O 1
ATOM 7331 N N . ILE D 1 61 ? -7.48100 -35.60600 58.61300 1.000 38.90000 61 ILE D N 1
ATOM 7332 C CA . ILE D 1 61 ? -8.57800 -34.91300 57.94600 1.000 36.73000 61 ILE D CA 1
ATOM 7333 C C . ILE D 1 61 ? -8.14700 -33.47200 57.73000 1.000 37.67000 61 ILE D C 1
ATOM 7334 O O . ILE D 1 61 ? -7.63000 -32.83500 58.65700 1.000 34.84000 61 ILE D O 1
ATOM 7339 N N . PHE D 1 62 ? -8.35700 -32.96000 56.51100 1.000 35.61000 62 PHE D N 1
ATOM 7340 C CA . PHE D 1 62 ? -7.99100 -31.59500 56.14500 1.000 36.67000 62 PHE D CA 1
ATOM 7341 C C . PHE D 1 62 ? -9.19800 -30.84500 55.61100 1.000 37.36000 62 PHE D C 1
ATOM 7342 O O . PHE D 1 62 ? -9.92700 -31.34700 54.74800 1.000 38.02000 62 PHE D O 1
ATOM 7350 N N . GLY D 1 63 ? -9.39700 -29.62900 56.11000 1.000 37.34000 63 GLY D N 1
ATOM 7351 C CA . GLY D 1 63 ? -10.39900 -28.74600 55.55000 1.000 36.67000 63 GLY D CA 1
ATOM 7352 C C . GLY D 1 63 ? -9.82700 -28.03200 54.33500 1.000 37.48000 63 GLY D C 1
ATOM 7353 O O . GLY D 1 63 ? -8.69600 -27.54800 54.36200 1.000 36.17000 63 GLY D O 1
ATOM 7354 N N . GLY D 1 64 ? -10.63200 -27.96200 53.27500 1.000 38.57000 64 GLY D N 1
ATOM 7355 C CA . GLY D 1 64 ? -10.29700 -27.26700 52.03000 1.000 36.66000 64 GLY D CA 1
ATOM 7356 C C . GLY D 1 64 ? -11.05200 -25.96500 51.85800 1.000 41.29000 64 GLY D C 1
ATOM 7357 O O . GLY D 1 64 ? -11.24100 -25.20000 52.81000 1.000 39.52000 64 GLY D O 1
ATOM 7358 N N . CYS D 1 65 ? -11.52100 -25.72400 50.63300 1.000 42.34000 65 CYS D N 1
ATOM 7359 C CA . CYS D 1 65 ? -12.07800 -24.41900 50.28000 1.000 41.91000 65 CYS D CA 1
ATOM 7360 C C . CYS D 1 65 ? -13.52900 -24.29300 50.73700 1.000 41.89000 65 CYS D C 1
ATOM 7361 O O . CYS D 1 65 ? -14.24100 -25.28000 50.92900 1.000 43.29000 65 CYS D O 1
ATOM 7364 N N . GLN D 1 66 ? -13.97000 -23.05200 50.91700 1.000 47.02000 66 GLN D N 1
ATOM 7365 C CA . GLN D 1 66 ? -15.31600 -22.81700 51.40900 1.000 48.08000 66 GLN D CA 1
ATOM 7366 C C . GLN D 1 66 ? -16.33500 -22.55200 50.31100 1.000 51.48000 66 GLN D C 1
ATOM 7367 O O . GLN D 1 66 ? -17.53900 -22.64100 50.57100 1.000 49.97000 66 GLN D O 1
ATOM 7373 N N . ALA D 1 67 ? -15.89900 -22.22400 49.10400 1.000 53.00000 67 ALA D N 1
ATOM 7374 C CA . ALA D 1 67 ? -16.81800 -21.84100 48.04100 1.000 49.18000 67 ALA D CA 1
ATOM 7375 C C . ALA D 1 67 ? -16.23000 -22.32300 46.73100 1.000 50.66000 67 ALA D C 1
ATOM 7376 O O . ALA D 1 67 ? -15.02600 -22.59000 46.65600 1.000 45.93000 67 ALA D O 1
ATOM 7378 N N . PRO D 1 68 ? -17.03800 -22.43600 45.67500 1.000 51.91000 68 PRO D N 1
ATOM 7379 C CA . PRO D 1 68 ? -16.47900 -22.80700 44.37200 1.000 48.65000 68 PRO D CA 1
ATOM 7380 C C . PRO D 1 68 ? -15.52300 -21.74000 43.86000 1.000 48.35000 68 PRO D C 1
ATOM 7381 O O . PRO D 1 68 ? -15.50800 -20.59700 44.33000 1.000 44.45000 68 PRO D O 1
ATOM 7385 N N . LEU D 1 69 ? -14.71400 -22.14300 42.87700 1.000 49.86000 69 LEU D N 1
ATOM 7386 C CA . LEU D 1 69 ? -13.67700 -21.26500 42.33600 1.000 48.05000 69 LEU D CA 1
ATOM 7387 C C . LEU D 1 69 ? -14.25500 -19.93200 41.87900 1.000 48.46000 69 LEU D C 1
ATOM 7388 O O . LEU D 1 69 ? -13.80400 -18.86100 42.30500 1.000 47.23000 69 LEU D O 1
ATOM 7393 N N . VAL D 1 70 ? -15.27000 -19.97700 41.02500 1.000 49.61000 70 VAL D N 1
ATOM 7394 C CA . VAL D 1 70 ? -15.79500 -18.77400 40.39000 1.000 49.69000 70 VAL D CA 1
ATOM 7395 C C . VAL D 1 70 ? -17.28900 -18.67100 40.63200 1.000 49.06000 70 VAL D C 1
ATOM 7396 O O . VAL D 1 70 ? -17.81000 -17.60900 40.98400 1.000 48.46000 70 VAL D O 1
ATOM 7400 N N . GLN D 1 71 ? -17.98100 -19.77900 40.41600 1.000 51.68000 71 GLN D N 1
ATOM 7401 C CA . GLN D 1 71 ? -19.42100 -19.79900 40.50800 1.000 55.63000 71 GLN D CA 1
ATOM 7402 C C . GLN D 1 71 ? -19.86000 -19.53200 41.94900 1.000 57.47000 71 GLN D C 1
ATOM 7403 O O . GLN D 1 71 ? -19.16700 -19.90400 42.90400 1.000 56.44000 71 GLN D O 1
ATOM 7409 N N . PRO D 1 72 ? -20.98300 -18.84800 42.13100 1.000 58.75000 72 PRO D N 1
ATOM 7410 C CA . PRO D 1 72 ? -21.60000 -18.76300 43.46300 1.000 60.05000 72 PRO D CA 1
ATOM 7411 C C . PRO D 1 72 ? -22.02400 -20.14300 43.95200 1.000 63.49000 72 PRO D C 1
ATOM 7412 O O . PRO D 1 72 ? -22.13100 -21.10500 43.18500 1.000 61.96000 72 PRO D O 1
ATOM 7416 N N . LYS D 1 73 ? -22.29500 -20.20700 45.23600 1.000 65.47000 73 LYS D N 1
ATOM 7417 C CA . LYS D 1 73 ? -22.64500 -21.45200 45.87200 1.000 67.60000 73 LYS D CA 1
ATOM 7418 C C . LYS D 1 73 ? -23.85900 -22.18400 45.36200 1.000 72.42000 73 LYS D C 1
ATOM 7419 O O . LYS D 1 73 ? -23.86300 -23.38100 45.43800 1.000 78.60000 73 LYS D O 1
ATOM 7425 N N . MET D 1 74 ? -24.84300 -21.44200 44.85000 1.000 72.35000 74 MET D N 1
ATOM 7426 C CA . MET D 1 74 ? -26.10600 -21.96200 44.29500 1.000 76.48000 74 MET D CA 1
ATOM 7427 C C . MET D 1 74 ? -27.04900 -22.65800 45.29300 1.000 80.17000 74 MET D C 1
ATOM 7428 O O . MET D 1 74 ? -26.85600 -23.81300 45.67500 1.000 78.64000 74 MET D O 1
ATOM 7433 N N . GLU D 1 75 ? -28.08200 -21.93100 45.70400 1.000 85.10000 75 GLU D N 1
ATOM 7434 C CA . GLU D 1 75 ? -29.06100 -22.45200 46.65200 1.000 83.07000 75 GLU D CA 1
ATOM 7435 C C . GLU D 1 75 ? -29.69000 -23.75400 46.16200 1.000 81.57000 75 GLU D C 1
ATOM 7436 O O . GLU D 1 75 ? -30.50300 -23.75400 45.23800 1.000 82.82000 75 GLU D O 1
ATOM 7442 N N . ILE D 1 76 ? -29.30700 -24.86100 46.79000 1.000 81.26000 76 ILE D N 1
ATOM 7443 C CA . ILE D 1 76 ? -29.83400 -26.17200 46.43100 1.000 81.30000 76 ILE D CA 1
ATOM 7444 C C . ILE D 1 76 ? -30.58500 -26.78100 47.61000 1.000 81.45000 76 ILE D C 1
ATOM 7445 O O . ILE D 1 76 ? -30.29800 -26.46100 48.76300 1.000 82.26000 76 ILE D O 1
ATOM 7450 N N . PRO D 1 77 ? -31.55400 -27.66300 47.32300 1.000 81.05000 77 PRO D N 1
ATOM 7451 C CA . PRO D 1 77 ? -32.33000 -28.29500 48.40200 1.000 81.63000 77 PRO D CA 1
ATOM 7452 C C . PRO D 1 77 ? -31.46100 -29.29200 49.16100 1.000 79.34000 77 PRO D C 1
ATOM 7453 O O . PRO D 1 77 ? -30.88700 -30.20700 48.56900 1.000 78.62000 77 PRO D O 1
ATOM 7457 N N . HIS D 1 78 ? -31.36000 -29.10900 50.47800 1.000 77.84000 78 HIS D N 1
ATOM 7458 C CA . HIS D 1 78 ? -30.47900 -29.93600 51.30500 1.000 73.20000 78 HIS D CA 1
ATOM 7459 C C . HIS D 1 78 ? -31.05200 -31.34400 51.41000 1.000 65.99000 78 HIS D C 1
ATOM 7460 O O . HIS D 1 78 ? -31.79600 -31.66500 52.34000 1.000 66.67000 78 HIS D O 1
ATOM 7467 N N . ILE D 1 79 ? -30.69200 -32.18900 50.44300 1.000 62.97000 79 ILE D N 1
ATOM 7468 C CA . ILE D 1 79 ? -31.22100 -33.54700 50.36000 1.000 63.81000 79 ILE D CA 1
ATOM 7469 C C . ILE D 1 79 ? -30.66500 -34.42500 51.47600 1.000 62.30000 79 ILE D C 1
ATOM 7470 O O . ILE D 1 79 ? -31.38900 -35.24200 52.06200 1.000 61.01000 79 ILE D O 1
ATOM 7475 N N . HIS D 1 80 ? -29.37700 -34.28400 51.77800 1.000 58.29000 80 HIS D N 1
ATOM 7476 C CA . HIS D 1 80 ? -28.72700 -35.08600 52.80300 1.000 54.11000 80 HIS D CA 1
ATOM 7477 C C . HIS D 1 80 ? -28.98400 -34.55700 54.19900 1.000 52.53000 80 HIS D C 1
ATOM 7478 O O . HIS D 1 80 ? -28.24800 -34.90400 55.13400 1.000 48.49000 80 HIS D O 1
ATOM 7485 N N . GLY D 1 81 ? -30.02000 -33.73500 54.35000 1.000 52.54000 81 GLY D N 1
ATOM 7486 C CA . GLY D 1 81 ? -30.43000 -33.22900 55.64100 1.000 50.45000 81 GLY D CA 1
ATOM 7487 C C . GLY D 1 81 ? -29.75100 -31.93000 56.00600 1.000 50.21000 81 GLY D C 1
ATOM 7488 O O . GLY D 1 81 ? -28.89300 -31.40300 55.29600 1.000 54.70000 81 GLY D O 1
ATOM 7489 N N . GLY D 1 82 ? -30.14500 -31.41400 57.16800 1.000 49.66000 82 GLY D N 1
ATOM 7490 C CA . GLY D 1 82 ? -29.59200 -30.15800 57.64300 1.000 52.68000 82 GLY D CA 1
ATOM 7491 C C . GLY D 1 82 ? -28.11900 -30.22200 57.99400 1.000 50.90000 82 GLY D C 1
ATOM 7492 O O . GLY D 1 82 ? -27.40500 -29.22500 57.85000 1.000 55.01000 82 GLY D O 1
ATOM 7493 N N . ASP D 1 83 ? -27.64100 -31.37700 58.46500 1.000 47.67000 83 ASP D N 1
ATOM 7494 C CA . ASP D 1 83 ? -26.23300 -31.55200 58.81000 1.000 43.69000 83 ASP D CA 1
ATOM 7495 C C . ASP D 1 83 ? -25.44800 -32.25600 57.71700 1.000 47.19000 83 ASP D C 1
ATOM 7496 O O . ASP D 1 83 ? -24.24600 -32.51500 57.88800 1.000 46.43000 83 ASP D O 1
ATOM 7501 N N . GLY D 1 84 ? -26.10500 -32.59700 56.61200 1.000 46.52000 84 GLY D N 1
ATOM 7502 C CA . GLY D 1 84 ? -25.46400 -33.27500 55.52100 1.000 44.11000 84 GLY D CA 1
ATOM 7503 C C . GLY D 1 84 ? -25.32600 -34.76800 55.67400 1.000 43.60000 84 GLY D C 1
ATOM 7504 O O . GLY D 1 84 ? -24.83200 -35.41200 54.75100 1.000 43.46000 84 GLY D O 1
ATOM 7505 N N . LEU D 1 85 ? -25.75100 -35.34900 56.79100 1.000 44.50000 85 LEU D N 1
ATOM 7506 C CA . LEU D 1 85 ? -25.60400 -36.78900 57.00100 1.000 46.83000 85 LEU D CA 1
ATOM 7507 C C . LEU D 1 85 ? -26.89200 -37.39000 57.56000 1.000 47.01000 85 LEU D C 1
ATOM 7508 O O . LEU D 1 85 ? -26.86700 -38.28600 58.41300 1.000 45.18000 85 LEU D O 1
ATOM 7513 N N . GLY D 1 86 ? -28.03900 -36.89700 57.08800 1.000 46.15000 86 GLY D N 1
ATOM 7514 C CA . GLY D 1 86 ? -29.32700 -37.40900 57.51600 1.000 46.16000 86 GLY D CA 1
ATOM 7515 C C . GLY D 1 86 ? -29.79900 -36.93700 58.87200 1.000 47.07000 86 GLY D C 1
ATOM 7516 O O . GLY D 1 86 ? -30.76500 -37.49200 59.40100 1.000 46.92000 86 GLY D O 1
ATOM 7517 N N . ASP D 1 87 ? -29.14200 -35.93800 59.46000 1.000 47.56000 87 ASP D N 1
ATOM 7518 C CA . ASP D 1 87 ? -29.53700 -35.38900 60.76200 1.000 48.28000 87 ASP D CA 1
ATOM 7519 C C . ASP D 1 87 ? -29.51900 -36.44800 61.86200 1.000 47.03000 87 ASP D C 1
ATOM 7520 O O . ASP D 1 87 ? -30.42100 -36.51100 62.69600 1.000 47.26000 87 ASP D O 1
ATOM 7525 N N . ILE D 1 88 ? -28.47600 -37.28300 61.87500 1.000 47.06000 88 ILE D N 1
ATOM 7526 C CA . ILE D 1 88 ? -28.34700 -38.26800 62.94000 1.000 43.94000 88 ILE D CA 1
ATOM 7527 C C . ILE D 1 88 ? -27.96900 -37.56900 64.23900 1.000 44.47000 88 ILE D C 1
ATOM 7528 O O . ILE D 1 88 ? -27.47600 -36.43700 64.26100 1.000 51.28000 88 ILE D O 1
ATOM 7533 N N . ASN D 1 89 ? -28.21500 -38.26000 65.34100 1.000 46.40000 89 ASN D N 1
ATOM 7534 C CA . ASN D 1 89 ? -27.89000 -37.78200 66.67400 1.000 49.34000 89 ASN D CA 1
ATOM 7535 C C . ASN D 1 89 ? -26.57200 -38.42100 67.11000 1.000 49.78000 89 ASN D C 1
ATOM 7536 O O . ASN D 1 89 ? -26.44700 -39.65200 67.12700 1.000 46.08000 89 ASN D O 1
ATOM 7541 N N . ASP D 1 90 ? -25.60100 -37.58500 67.47800 1.000 45.27000 90 ASP D N 1
ATOM 7542 C CA . ASP D 1 90 ? -24.30800 -38.11400 67.91100 1.000 46.98000 90 ASP D CA 1
ATOM 7543 C C . ASP D 1 90 ? -24.43500 -39.01100 69.13200 1.000 47.87000 90 ASP D C 1
ATOM 7544 O O . ASP D 1 90 ? -23.64500 -39.94500 69.29300 1.000 44.85000 90 ASP D O 1
ATOM 7549 N N . ASN D 1 91 ? -25.41500 -38.74500 69.99900 1.000 50.64000 91 ASN D N 1
ATOM 7550 C CA . ASN D 1 91 ? -25.62100 -39.59700 71.16800 1.000 51.61000 91 ASN D CA 1
ATOM 7551 C C . ASN D 1 91 ? -26.08200 -40.99700 70.78500 1.000 50.86000 91 ASN D C 1
ATOM 7552 O O . ASN D 1 91 ? -25.79300 -41.95800 71.50600 1.000 54.32000 91 ASN D O 1
ATOM 7557 N N . ASP D 1 92 ? -26.78800 -41.14000 69.66200 1.000 53.26000 92 ASP D N 1
ATOM 7558 C CA . ASP D 1 92 ? -27.18000 -42.46500 69.20200 1.000 51.05000 92 ASP D CA 1
ATOM 7559 C C . ASP D 1 92 ? -26.01000 -43.24700 68.63200 1.000 53.15000 92 ASP D C 1
ATOM 7560 O O . ASP D 1 92 ? -26.13600 -44.45800 68.42200 1.000 52.71000 92 ASP D O 1
ATOM 7565 N N . PHE D 1 93 ? -24.88400 -42.58900 68.36000 1.000 48.33000 93 PHE D N 1
ATOM 7566 C CA . PHE D 1 93 ? -23.74800 -43.27400 67.78200 1.000 48.92000 93 PHE D CA 1
ATOM 7567 C C . PHE D 1 93 ? -22.50200 -43.19500 68.64100 1.000 44.48000 93 PHE D C 1
ATOM 7568 O O . PHE D 1 93 ? -21.46000 -43.70900 68.22900 1.000 49.42000 93 PHE D O 1
ATOM 7576 N N . GLY D 1 94 ? -22.57900 -42.58800 69.82300 1.000 46.42000 94 GLY D N 1
ATOM 7577 C CA . GLY D 1 94 ? -21.38900 -42.44400 70.63800 1.000 44.33000 94 GLY D CA 1
ATOM 7578 C C . GLY D 1 94 ? -20.34000 -41.54300 70.03500 1.000 42.32000 94 GLY D C 1
ATOM 7579 O O . GLY D 1 94 ? -19.17900 -41.61400 70.42900 1.000 42.33000 94 GLY D O 1
ATOM 7580 N N . THR D 1 95 ? -20.71700 -40.70000 69.07600 1.000 44.46000 95 THR D N 1
ATOM 7581 C CA . THR D 1 95 ? -19.79500 -39.77800 68.42300 1.000 42.13000 95 THR D CA 1
ATOM 7582 C C . THR D 1 95 ? -19.91200 -38.35500 68.96900 1.000 42.94000 95 THR D C 1
ATOM 7583 O O . THR D 1 95 ? -19.56200 -37.39500 68.27300 1.000 36.57000 95 THR D O 1
ATOM 7587 N N . ASN D 1 96 ? -20.41000 -38.21200 70.19700 1.000 39.72000 96 ASN D N 1
ATOM 7588 C CA . ASN D 1 96 ? -20.37000 -36.96400 70.95900 1.000 42.49000 96 ASN D CA 1
ATOM 7589 C C . ASN D 1 96 ? -19.00800 -36.80800 71.64100 1.000 40.15000 96 ASN D C 1
ATOM 7590 O O . ASN D 1 96 ? -18.88100 -36.82000 72.86200 1.000 38.75000 96 ASN D O 1
ATOM 7595 N N . THR D 1 97 ? -17.97300 -36.68500 70.82500 1.000 38.02000 97 THR D N 1
ATOM 7596 C CA . THR D 1 97 ? -16.59600 -36.64900 71.28500 1.000 37.69000 97 THR D CA 1
ATOM 7597 C C . THR D 1 97 ? -15.86400 -35.62600 70.42700 1.000 36.63000 97 THR D C 1
ATOM 7598 O O . THR D 1 97 ? -16.31200 -35.32000 69.31800 1.000 34.94000 97 THR D O 1
ATOM 7602 N N . PRO D 1 98 ? -14.73200 -35.09500 70.90300 1.000 33.17000 98 PRO D N 1
ATOM 7603 C CA . PRO D 1 98 ? -13.98700 -34.07500 70.13000 1.000 34.45000 98 PRO D CA 1
ATOM 7604 C C . PRO D 1 98 ? -13.71000 -34.48900 68.68400 1.000 36.90000 98 PRO D C 1
ATOM 7605 O O . PRO D 1 98 ? -13.46400 -35.65800 68.38300 1.000 30.21000 98 PRO D O 1
ATOM 7609 N N . ASN D 1 99 ? -13.74500 -33.51600 67.77700 1.000 34.64000 99 ASN D N 1
ATOM 7610 C CA . ASN D 1 99 ? -13.37500 -33.78900 66.39100 1.000 33.44000 99 ASN D CA 1
ATOM 7611 C C . ASN D 1 99 ? -11.87000 -33.68200 66.21900 1.000 34.29000 99 ASN D C 1
ATOM 7612 O O . ASN D 1 99 ? -11.18100 -33.06200 67.03100 1.000 36.47000 99 ASN D O 1
ATOM 7617 N N . LYS D 1 100 ? -11.35800 -34.30400 65.15800 1.000 34.01000 100 LYS D N 1
ATOM 7618 C CA . LYS D 1 100 ? -9.96500 -34.14000 64.76300 1.000 35.30000 100 LYS D CA 1
ATOM 7619 C C . LYS D 1 100 ? -9.90100 -33.40000 63.43200 1.000 33.74000 100 LYS D C 1
ATOM 7620 O O . LYS D 1 100 ? -10.74500 -33.60800 62.56000 1.000 34.39000 100 LYS D O 1
ATOM 7626 N N . LEU D 1 101 ? -8.91400 -32.51400 63.29600 1.000 33.86000 101 LEU D N 1
ATOM 7627 C CA . LEU D 1 101 ? -8.75600 -31.69900 62.09100 1.000 36.52000 101 LEU D CA 1
ATOM 7628 C C . LEU D 1 101 ? -7.31600 -31.22100 62.05600 1.000 35.20000 101 LEU D C 1
ATOM 7629 O O . LEU D 1 101 ? -6.81500 -30.69800 63.05600 1.000 37.01000 101 LEU D O 1
ATOM 7634 N N . GLU D 1 102 ? -6.64800 -31.42600 60.92700 1.000 34.43000 102 GLU D N 1
ATOM 7635 C CA . GLU D 1 102 ? -5.25900 -31.01300 60.79200 1.000 39.00000 102 GLU D CA 1
ATOM 7636 C C . GLU D 1 102 ? -5.19200 -29.50300 60.57100 1.000 37.01000 102 GLU D C 1
ATOM 7637 O O . GLU D 1 102 ? -6.17500 -28.86900 60.20200 1.000 38.93000 102 GLU D O 1
ATOM 7643 N N . LYS D 1 103 ? -4.01500 -28.92100 60.80800 1.000 39.66000 103 LYS D N 1
ATOM 7644 C CA . LYS D 1 103 ? -3.88000 -27.47300 60.65900 1.000 39.52000 103 LYS D CA 1
ATOM 7645 C C . LYS D 1 103 ? -3.75200 -27.05000 59.20000 1.000 40.95000 103 LYS D C 1
ATOM 7646 O O . LYS D 1 103 ? -4.19700 -25.95700 58.83600 1.000 39.87000 103 LYS D O 1
ATOM 7652 N N . GLU D 1 104 ? -3.15900 -27.89000 58.36000 1.000 41.99000 104 GLU D N 1
ATOM 7653 C CA . GLU D 1 104 ? -2.84400 -27.50000 56.99100 1.000 39.94000 104 GLU D CA 1
ATOM 7654 C C . GLU D 1 104 ? -4.10400 -27.44100 56.13900 1.000 42.95000 104 GLU D C 1
ATOM 7655 O O . GLU D 1 104 ? -5.01700 -28.25500 56.29900 1.000 42.95000 104 GLU D O 1
ATOM 7661 N N . HIS D 1 105 ? -4.15600 -26.46300 55.23200 1.000 40.54000 105 HIS D N 1
ATOM 7662 C CA . HIS D 1 105 ? -5.21900 -26.41800 54.22800 1.000 37.50000 105 HIS D CA 1
ATOM 7663 C C . HIS D 1 105 ? -5.16600 -27.68100 53.37400 1.000 40.88000 105 HIS D C 1
ATOM 7664 O O . HIS D 1 105 ? -4.09000 -28.22800 53.12400 1.000 41.05000 105 HIS D O 1
ATOM 7671 N N . ALA D 1 106 ? -6.33700 -28.16100 52.93800 1.000 36.90000 106 ALA D N 1
ATOM 7672 C CA . ALA D 1 106 ? -6.37600 -29.40100 52.15800 1.000 37.24000 106 ALA D CA 1
ATOM 7673 C C . ALA D 1 106 ? -5.56600 -29.30400 50.86900 1.000 38.24000 106 ALA D C 1
ATOM 7674 O O . ALA D 1 106 ? -4.99700 -30.30600 50.41600 1.000 40.41000 106 ALA D O 1
ATOM 7676 N N . VAL D 1 107 ? -5.52100 -28.12000 50.25400 1.000 40.62000 107 VAL D N 1
ATOM 7677 C CA . VAL D 1 107 ? -4.79400 -27.96300 48.99400 1.000 41.29000 107 VAL D CA 1
ATOM 7678 C C . VAL D 1 107 ? -3.30600 -28.19900 49.21800 1.000 41.73000 107 VAL D C 1
ATOM 7679 O O . VAL D 1 107 ? -2.68300 -29.03800 48.55300 1.000 44.70000 107 VAL D O 1
ATOM 7683 N N . ASN D 1 108 ? -2.72900 -27.52100 50.20900 1.000 41.63000 108 ASN D N 1
ATOM 7684 C CA . ASN D 1 108 ? -1.31200 -27.73400 50.50500 1.000 41.86000 108 ASN D CA 1
ATOM 7685 C C . ASN D 1 108 ? -1.03400 -29.17200 50.94400 1.000 44.00000 108 ASN D C 1
ATOM 7686 O O . ASN D 1 108 ? -0.01000 -29.75800 50.56400 1.000 45.25000 108 ASN D O 1
ATOM 7691 N N . ALA D 1 109 ? -1.93400 -29.76800 51.73400 1.000 45.69000 109 ALA D N 1
ATOM 7692 C CA . ALA D 1 109 ? -1.74900 -31.16800 52.13100 1.000 43.35000 109 ALA D CA 1
ATOM 7693 C C . ALA D 1 109 ? -1.75600 -32.09900 50.92400 1.000 42.90000 109 ALA D C 1
ATOM 7694 O O . ALA D 1 109 ? -0.92600 -33.01300 50.83000 1.000 48.69000 109 ALA D O 1
ATOM 7696 N N . LEU D 1 110 ? -2.70200 -31.90200 50.00000 1.000 43.13000 110 LEU D N 1
ATOM 7697 C CA . LEU D 1 110 ? -2.74400 -32.74200 48.80500 1.000 45.59000 110 LEU D CA 1
ATOM 7698 C C . LEU D 1 110 ? -1.46400 -32.60300 47.98900 1.000 45.69000 110 LEU D C 1
ATOM 7699 O O . LEU D 1 110 ? -0.92000 -33.60000 47.50100 1.000 47.19000 110 LEU D O 1
ATOM 7704 N N . ILE D 1 111 ? -0.95400 -31.38000 47.84500 1.000 47.64000 111 ILE D N 1
ATOM 7705 C CA . ILE D 1 111 ? 0.29200 -31.19000 47.10900 1.000 48.07000 111 ILE D CA 1
ATOM 7706 C C . ILE D 1 111 ? 1.42500 -31.94500 47.78300 1.000 48.25000 111 ILE D C 1
ATOM 7707 O O . ILE D 1 111 ? 2.23600 -32.60200 47.12000 1.000 52.86000 111 ILE D O 1
ATOM 7712 N N . HIS D 1 112 ? 1.49900 -31.85900 49.11500 1.000 46.75000 112 HIS D N 1
ATOM 7713 C CA . HIS D 1 112 ? 2.58700 -32.50500 49.84000 1.000 49.60000 112 HIS D CA 1
ATOM 7714 C C . HIS D 1 112 ? 2.46900 -34.01300 49.76800 1.000 51.61000 112 HIS D C 1
ATOM 7715 O O . HIS D 1 112 ? 3.47800 -34.72500 49.72400 1.000 55.50000 112 HIS D O 1
ATOM 7722 N N . ALA D 1 113 ? 1.23900 -34.51600 49.80100 1.000 52.11000 113 ALA D N 1
ATOM 7723 C CA . ALA D 1 113 ? 1.01600 -35.94500 49.63900 1.000 51.61000 113 ALA D CA 1
ATOM 7724 C C . ALA D 1 113 ? 1.48400 -36.41300 48.27300 1.000 49.49000 113 ALA D C 1
ATOM 7725 O O . ALA D 1 113 ? 2.16900 -37.43000 48.15900 1.000 51.63000 113 ALA D O 1
ATOM 7727 N N . ALA D 1 114 ? 1.12500 -35.68100 47.22300 1.000 50.66000 114 ALA D N 1
ATOM 7728 C CA . ALA D 1 114 ? 1.47700 -36.11200 45.87800 1.000 50.47000 114 ALA D CA 1
ATOM 7729 C C . ALA D 1 114 ? 2.98100 -36.03100 45.64500 1.000 54.19000 114 ALA D C 1
ATOM 7730 O O . ALA D 1 114 ? 3.50100 -36.68900 44.73900 1.000 53.85000 114 ALA D O 1
ATOM 7732 N N . ASN D 1 115 ? 3.69400 -35.26100 46.47100 1.000 56.33000 115 ASN D N 1
ATOM 7733 C CA . ASN D 1 115 ? 5.13900 -35.14700 46.34900 1.000 55.15000 115 ASN D CA 1
ATOM 7734 C C . ASN D 1 115 ? 5.90400 -36.20300 47.13300 1.000 60.72000 115 ASN D C 1
ATOM 7735 O O . ASN D 1 115 ? 7.07700 -36.43600 46.82700 1.000 69.01000 115 ASN D O 1
ATOM 7740 N N . THR D 1 116 ? 5.29400 -36.83900 48.13800 1.000 57.44000 116 THR D N 1
ATOM 7741 C CA . THR D 1 116 ? 6.05400 -37.67200 49.05900 1.000 55.46000 116 THR D CA 1
ATOM 7742 C C . THR D 1 116 ? 5.60200 -39.12500 49.13700 1.000 55.67000 116 THR D C 1
ATOM 7743 O O . THR D 1 116 ? 6.38300 -39.96300 49.59500 1.000 62.53000 116 THR D O 1
ATOM 7747 N N . ILE D 1 117 ? 4.39700 -39.44900 48.68300 1.000 57.60000 117 ILE D N 1
ATOM 7748 C CA . ILE D 1 117 ? 3.82700 -40.78800 48.79000 1.000 60.66000 117 ILE D CA 1
ATOM 7749 C C . ILE D 1 117 ? 3.83100 -41.41800 47.40700 1.000 60.18000 117 ILE D C 1
ATOM 7750 O O . ILE D 1 117 ? 3.16100 -40.92700 46.49100 1.000 61.74000 117 ILE D O 1
ATOM 7755 N N . GLU D 1 118 ? 4.55800 -42.51400 47.24700 1.000 63.24000 118 GLU D N 1
ATOM 7756 C CA . GLU D 1 118 ? 4.64700 -43.10600 45.92500 1.000 63.43000 118 GLU D CA 1
ATOM 7757 C C . GLU D 1 118 ? 3.39700 -43.90600 45.60000 1.000 63.50000 118 GLU D C 1
ATOM 7758 O O . GLU D 1 118 ? 2.81400 -44.57700 46.45700 1.000 65.32000 118 GLU D O 1
ATOM 7764 N N . ASP D 1 119 ? 2.99600 -43.81500 44.33300 1.000 61.17000 119 ASP D N 1
ATOM 7765 C CA . ASP D 1 119 ? 1.86100 -44.54600 43.78300 1.000 61.24000 119 ASP D CA 1
ATOM 7766 C C . ASP D 1 119 ? 0.55100 -44.11900 44.43500 1.000 60.49000 119 ASP D C 1
ATOM 7767 O O . ASP D 1 119 ? -0.36700 -44.92000 44.62400 1.000 58.98000 119 ASP D O 1
ATOM 7772 N N . LEU D 1 120 ? 0.44900 -42.83100 44.73800 1.000 59.80000 120 LEU D N 1
ATOM 7773 C CA . LEU D 1 120 ? -0.76400 -42.28000 45.32100 1.000 53.32000 120 LEU D CA 1
ATOM 7774 C C . LEU D 1 120 ? -1.87100 -42.20000 44.27900 1.000 54.59000 120 LEU D C 1
ATOM 7775 O O . LEU D 1 120 ? -1.66100 -41.70200 43.16700 1.000 56.77000 120 LEU D O 1
ATOM 7780 N N . ASN D 1 121 ? -3.04600 -42.70800 44.63700 1.000 50.74000 121 ASN D N 1
ATOM 7781 C CA . ASN D 1 121 ? -4.26000 -42.53000 43.85800 1.000 51.12000 121 ASN D CA 1
ATOM 7782 C C . ASN D 1 121 ? -5.18900 -41.57800 44.59600 1.000 50.30000 121 ASN D C 1
ATOM 7783 O O . ASN D 1 121 ? -5.05300 -41.34700 45.79700 1.000 50.05000 121 ASN D O 1
ATOM 7788 N N . ILE D 1 122 ? -6.15500 -41.03500 43.88100 1.000 45.07000 122 ILE D N 1
ATOM 7789 C CA . ILE D 1 122 ? -7.11000 -40.12600 44.49100 1.000 48.76000 122 ILE D CA 1
ATOM 7790 C C . ILE D 1 122 ? -8.51600 -40.53800 44.09300 1.000 50.23000 122 ILE D C 1
ATOM 7791 O O . ILE D 1 122 ? -8.78900 -40.84400 42.92500 1.000 51.62000 122 ILE D O 1
ATOM 7796 N N . LEU D 1 123 ? -9.40200 -40.57000 45.07700 1.000 45.13000 123 LEU D N 1
ATOM 7797 C CA . LEU D 1 123 ? -10.82100 -40.80500 44.87200 1.000 45.18000 123 LEU D CA 1
ATOM 7798 C C . LEU D 1 123 ? -11.54100 -39.49900 45.17200 1.000 42.79000 123 LEU D C 1
ATOM 7799 O O . LEU D 1 123 ? -11.51700 -39.02700 46.31600 1.000 45.28000 123 LEU D O 1
ATOM 7804 N N . CYS D 1 124 ? -12.17700 -38.92100 44.15200 1.000 42.85000 124 CYS D N 1
ATOM 7805 C CA . CYS D 1 124 ? -12.82100 -37.61400 44.24800 1.000 44.09000 124 CYS D CA 1
ATOM 7806 C C . CYS D 1 124 ? -14.32100 -37.81500 44.31500 1.000 44.71000 124 CYS D C 1
ATOM 7807 O O . CYS D 1 124 ? -14.92000 -38.34300 43.37000 1.000 50.13000 124 CYS D O 1
ATOM 7810 N N . LEU D 1 125 ? -14.93000 -37.36400 45.40800 1.000 42.07000 125 LEU D N 1
ATOM 7811 C CA . LEU D 1 125 ? -16.33800 -37.61500 45.67200 1.000 44.37000 125 LEU D CA 1
ATOM 7812 C C . LEU D 1 125 ? -17.16600 -36.34600 45.71600 1.000 42.92000 125 LEU D C 1
ATOM 7813 O O . LEU D 1 125 ? -18.32000 -36.38900 46.15800 1.000 45.51000 125 LEU D O 1
ATOM 7818 N N . ALA D 1 126 ? -16.62900 -35.22800 45.24500 1.000 43.37000 126 ALA D N 1
ATOM 7819 C CA . ALA D 1 126 ? -17.21700 -33.93700 45.57100 1.000 42.60000 126 ALA D CA 1
ATOM 7820 C C . ALA D 1 126 ? -16.88200 -32.91300 44.48700 1.000 41.98000 126 ALA D C 1
ATOM 7821 O O . ALA D 1 126 ? -16.11200 -33.22100 43.56900 1.000 42.27000 126 ALA D O 1
ATOM 7823 N N . PRO D 1 127 ? -17.42300 -31.69700 44.54200 1.000 44.56000 127 PRO D N 1
ATOM 7824 C CA . PRO D 1 127 ? -16.93600 -30.65500 43.63400 1.000 44.71000 127 PRO D CA 1
ATOM 7825 C C . PRO D 1 127 ? -15.41900 -30.55800 43.71200 1.000 43.54000 127 PRO D C 1
ATOM 7826 O O . PRO D 1 127 ? -14.81500 -30.75300 44.77300 1.000 44.97000 127 PRO D O 1
ATOM 7830 N N . LEU D 1 128 ? -14.79000 -30.30400 42.56400 1.000 43.22000 128 LEU D N 1
ATOM 7831 C CA . LEU D 1 128 ? -13.35300 -30.48700 42.45100 1.000 45.47000 128 LEU D CA 1
ATOM 7832 C C . LEU D 1 128 ? -12.55000 -29.23500 42.79900 1.000 41.83000 128 LEU D C 1
ATOM 7833 O O . LEU D 1 128 ? -11.38800 -29.13900 42.39300 1.000 45.59000 128 LEU D O 1
ATOM 7838 N N . THR D 1 129 ? -13.11500 -28.31800 43.59000 1.000 40.94000 129 THR D N 1
ATOM 7839 C CA . THR D 1 129 ? -12.44400 -27.05800 43.91100 1.000 43.13000 129 THR D CA 1
ATOM 7840 C C . THR D 1 129 ? -11.04900 -27.26300 44.48600 1.000 43.22000 129 THR D C 1
ATOM 7841 O O . THR D 1 129 ? -10.09100 -26.60800 44.05400 1.000 45.44000 129 THR D O 1
ATOM 7845 N N . ASN D 1 130 ? -10.91000 -28.14800 45.48700 1.000 43.30000 130 ASN D N 1
ATOM 7846 C CA . ASN D 1 130 ? -9.60500 -28.35600 46.11700 1.000 38.73000 130 ASN D CA 1
ATOM 7847 C C . ASN D 1 130 ? -8.59600 -28.89900 45.11300 1.000 42.74000 130 ASN D C 1
ATOM 7848 O O . ASN D 1 130 ? -7.41700 -28.52300 45.12900 1.000 41.75000 130 ASN D O 1
ATOM 7853 N N . ILE D 1 131 ? -9.03300 -29.83600 44.26900 1.000 43.64000 131 ILE D N 1
ATOM 7854 C CA . ILE D 1 131 ? -8.11900 -30.48800 43.33500 1.000 43.32000 131 ILE D CA 1
ATOM 7855 C C . ILE D 1 131 ? -7.71200 -29.52300 42.23500 1.000 44.87000 131 ILE D C 1
ATOM 7856 O O . ILE D 1 131 ? -6.55100 -29.49800 41.81400 1.000 46.50000 131 ILE D O 1
ATOM 7861 N N . ALA D 1 132 ? -8.66200 -28.72700 41.74500 1.000 45.40000 132 ALA D N 1
ATOM 7862 C CA . ALA D 1 132 ? -8.35000 -27.75600 40.70100 1.000 47.36000 132 ALA D CA 1
ATOM 7863 C C . ALA D 1 132 ? -7.32300 -26.74200 41.18400 1.000 48.15000 132 ALA D C 1
ATOM 7864 O O . ALA D 1 132 ? -6.38200 -26.40500 40.45800 1.000 49.07000 132 ALA D O 1
ATOM 7866 N N . ILE D 1 133 ? -7.49100 -26.24300 42.41000 1.000 45.72000 133 ILE D N 1
ATOM 7867 C CA . ILE D 1 133 ? -6.54800 -25.26800 42.94100 1.000 44.47000 133 ILE D CA 1
ATOM 7868 C C . ILE D 1 133 ? -5.18200 -25.91200 43.12400 1.000 46.51000 133 ILE D C 1
ATOM 7869 O O . ILE D 1 133 ? -4.14700 -25.31500 42.80000 1.000 47.79000 133 ILE D O 1
ATOM 7874 N N . ALA D 1 134 ? -5.15000 -27.14700 43.62100 1.000 44.21000 134 ALA D N 1
ATOM 7875 C CA . ALA D 1 134 ? -3.87200 -27.83200 43.73600 1.000 45.40000 134 ALA D CA 1
ATOM 7876 C C . ALA D 1 134 ? -3.21600 -27.98500 42.36600 1.000 48.61000 134 ALA D C 1
ATOM 7877 O O . ALA D 1 134 ? -2.00500 -27.79900 42.22900 1.000 50.61000 134 ALA D O 1
ATOM 7879 N N . LEU D 1 135 ? -4.00400 -28.29000 41.33500 1.000 46.82000 135 LEU D N 1
ATOM 7880 C CA . LEU D 1 135 ? -3.43300 -28.40900 39.99400 1.000 49.71000 135 LEU D CA 1
ATOM 7881 C C . LEU D 1 135 ? -2.94600 -27.06100 39.46700 1.000 50.67000 135 LEU D C 1
ATOM 7882 O O . LEU D 1 135 ? -1.96800 -27.00800 38.71400 1.000 56.40000 135 LEU D O 1
ATOM 7887 N N . SER D 1 136 ? -3.60700 -25.96700 39.84600 1.000 49.75000 136 SER D N 1
ATOM 7888 C CA . SER D 1 136 ? -3.15200 -24.65200 39.40700 1.000 48.97000 136 SER D CA 1
ATOM 7889 C C . SER D 1 136 ? -1.87100 -24.23800 40.10900 1.000 50.90000 136 SER D C 1
ATOM 7890 O O . SER D 1 136 ? -1.00200 -23.61400 39.48700 1.000 53.07000 136 SER D O 1
ATOM 7893 N N . MET D 1 137 ? -1.72600 -24.58500 41.39100 1.000 48.00000 137 MET D N 1
ATOM 7894 C CA . MET D 1 137 ? -0.56400 -24.14500 42.15700 1.000 46.70000 137 MET D CA 1
ATOM 7895 C C . MET D 1 137 ? 0.67600 -24.95900 41.84300 1.000 50.82000 137 MET D C 1
ATOM 7896 O O . MET D 1 137 ? 1.77900 -24.40200 41.74000 1.000 50.74000 137 MET D O 1
ATOM 7901 N N . ALA D 1 138 ? 0.53100 -26.27500 41.72800 1.000 48.60000 138 ALA D N 1
ATOM 7902 C CA . ALA D 1 138 ? 1.67800 -27.17400 41.61500 1.000 54.21000 138 ALA D CA 1
ATOM 7903 C C . ALA D 1 138 ? 1.29400 -28.33400 40.71400 1.000 55.73000 138 ALA D C 1
ATOM 7904 O O . ALA D 1 138 ? 1.17600 -29.47900 41.15900 1.000 57.73000 138 ALA D O 1
ATOM 7906 N N . PRO D 1 139 ? 1.08600 -28.06600 39.42300 1.000 57.90000 139 PRO D N 1
ATOM 7907 C CA . PRO D 1 139 ? 0.62200 -29.13400 38.52800 1.000 57.11000 139 PRO D CA 1
ATOM 7908 C C . PRO D 1 139 ? 1.58400 -30.28700 38.45800 1.000 58.76000 139 PRO D C 1
ATOM 7909 O O . PRO D 1 139 ? 1.14600 -31.42900 38.28800 1.000 61.87000 139 PRO D O 1
ATOM 7913 N N . GLU D 1 140 ? 2.88400 -30.03400 38.61500 1.000 61.11000 140 GLU D N 1
ATOM 7914 C CA . GLU D 1 140 ? 3.84600 -31.12900 38.56500 1.000 62.37000 140 GLU D CA 1
ATOM 7915 C C . GLU D 1 140 ? 3.57300 -32.13600 39.67400 1.000 64.85000 140 GLU D C 1
ATOM 7916 O O . GLU D 1 140 ? 3.52500 -33.34600 39.42600 1.000 70.07000 140 GLU D O 1
ATOM 7922 N N . ALA D 1 141 ? 3.33800 -31.65400 40.89800 1.000 61.99000 141 ALA D N 1
ATOM 7923 C CA . ALA D 1 141 ? 3.09600 -32.56800 42.00900 1.000 58.28000 141 ALA D CA 1
ATOM 7924 C C . ALA D 1 141 ? 1.81800 -33.37000 41.78800 1.000 57.13000 141 ALA D C 1
ATOM 7925 O O . ALA D 1 141 ? 1.81100 -34.60000 41.91100 1.000 58.95000 141 ALA D O 1
ATOM 7927 N N . ILE D 1 142 ? 0.72500 -32.69500 41.43600 1.000 54.48000 142 ILE D N 1
ATOM 7928 C CA . ILE D 1 142 ? -0.53100 -33.42300 41.29700 1.000 57.12000 142 ILE D CA 1
ATOM 7929 C C . ILE D 1 142 ? -0.48400 -34.36400 40.09400 1.000 61.89000 142 ILE D C 1
ATOM 7930 O O . ILE D 1 142 ? -1.13300 -35.42000 40.09800 1.000 62.31000 142 ILE D O 1
ATOM 7935 N N . LEU D 1 143 ? 0.29900 -34.02600 39.06100 1.000 59.40000 143 LEU D N 1
ATOM 7936 C CA . LEU D 1 143 ? 0.44100 -34.92100 37.91600 1.000 60.92000 143 LEU D CA 1
ATOM 7937 C C . LEU D 1 143 ? 1.24200 -36.17400 38.25800 1.000 59.97000 143 LEU D C 1
ATOM 7938 O O . LEU D 1 143 ? 1.22800 -37.13500 37.48100 1.000 59.39000 143 LEU D O 1
ATOM 7943 N N . LYS D 1 144 ? 1.93300 -36.19000 39.40100 1.000 59.84000 144 LYS D N 1
ATOM 7944 C CA . LYS D 1 144 ? 2.57200 -37.41700 39.86600 1.000 59.85000 144 LYS D CA 1
ATOM 7945 C C . LYS D 1 144 ? 1.55400 -38.47900 40.28500 1.000 61.17000 144 LYS D C 1
ATOM 7946 O O . LYS D 1 144 ? 1.92100 -39.64700 40.43000 1.000 61.17000 144 LYS D O 1
ATOM 7952 N N . ILE D 1 145 ? 0.29200 -38.10500 40.50200 1.000 59.50000 145 ILE D N 1
ATOM 7953 C CA . ILE D 1 145 ? -0.70200 -39.04900 41.00600 1.000 59.39000 145 ILE D CA 1
ATOM 7954 C C . ILE D 1 145 ? -1.03200 -40.07300 39.92900 1.000 57.74000 145 ILE D C 1
ATOM 7955 O O . ILE D 1 145 ? -1.35400 -39.71400 38.78900 1.000 56.07000 145 ILE D O 1
ATOM 7960 N N . LYS D 1 146 ? -0.99000 -41.35900 40.29500 1.000 61.32000 146 LYS D N 1
ATOM 7961 C CA . LYS D 1 146 ? -1.08300 -42.41000 39.28100 1.000 58.50000 146 LYS D CA 1
ATOM 7962 C C . LYS D 1 146 ? -2.46000 -42.46700 38.64000 1.000 60.77000 146 LYS D C 1
ATOM 7963 O O . LYS D 1 146 ? -2.57800 -42.74800 37.44200 1.000 59.85000 146 LYS D O 1
ATOM 7969 N N . HIS D 1 147 ? -3.51500 -42.21200 39.39800 1.000 59.00000 147 HIS D N 1
ATOM 7970 C CA . HIS D 1 147 ? -4.83100 -42.31500 38.79000 1.000 56.36000 147 HIS D CA 1
ATOM 7971 C C . HIS D 1 147 ? -5.84700 -41.49100 39.55900 1.000 53.96000 147 HIS D C 1
ATOM 7972 O O . HIS D 1 147 ? -5.76100 -41.35400 40.78100 1.000 57.54000 147 HIS D O 1
ATOM 7979 N N . PHE D 1 148 ? -6.80000 -40.94400 38.81600 1.000 53.71000 148 PHE D N 1
ATOM 7980 C CA . PHE D 1 148 ? -7.92400 -40.19900 39.34900 1.000 53.19000 148 PHE D CA 1
ATOM 7981 C C . PHE D 1 148 ? -9.18600 -41.03000 39.17200 1.000 56.58000 148 PHE D C 1
ATOM 7982 O O . PHE D 1 148 ? -9.56600 -41.35200 38.03900 1.000 56.15000 148 PHE D O 1
ATOM 7990 N N . TYR D 1 149 ? -9.85500 -41.34000 40.27600 1.000 56.00000 149 TYR D N 1
ATOM 7991 C CA . TYR D 1 149 ? -11.20300 -41.89100 40.23300 1.000 53.34000 149 TYR D CA 1
ATOM 7992 C C . TYR D 1 149 ? -12.14400 -40.80300 40.71100 1.000 50.23000 149 TYR D C 1
ATOM 7993 O O . TYR D 1 149 ? -11.97200 -40.27600 41.81600 1.000 50.74000 149 TYR D O 1
ATOM 8002 N N . ILE D 1 150 ? -13.13200 -40.46600 39.88900 1.000 50.30000 150 ILE D N 1
ATOM 8003 C CA . ILE D 1 150 ? -13.93200 -39.27100 40.09400 1.000 53.19000 150 ILE D CA 1
ATOM 8004 C C . ILE D 1 150 ? -15.40200 -39.61600 39.93100 1.000 54.84000 150 ILE D C 1
ATOM 8005 O O . ILE D 1 150 ? -15.79200 -40.27000 38.95700 1.000 58.41000 150 ILE D O 1
ATOM 8010 N N . MET D 1 151 ? -16.21300 -39.18900 40.88700 1.000 51.45000 151 MET D N 1
ATOM 8011 C CA . MET D 1 151 ? -17.65400 -39.24600 40.74400 1.000 55.42000 151 MET D CA 1
ATOM 8012 C C . MET D 1 151 ? -18.12500 -37.88000 40.27200 1.000 58.22000 151 MET D C 1
ATOM 8013 O O . MET D 1 151 ? -17.94300 -36.87600 40.97000 1.000 52.73000 151 MET D O 1
ATOM 8018 N N . GLY D 1 152 ? -18.72700 -37.84400 39.09900 1.000 58.03000 152 GLY D N 1
ATOM 8019 C CA . GLY D 1 152 ? -19.21300 -36.58900 38.57300 1.000 61.23000 152 GLY D CA 1
ATOM 8020 C C . GLY D 1 152 ? -19.53000 -36.69600 37.10300 1.000 58.52000 152 GLY D C 1
ATOM 8021 O O . GLY D 1 152 ? -19.15200 -37.64600 36.42000 1.000 61.91000 152 GLY D O 1
ATOM 8022 N N . GLY D 1 153 ? -20.23600 -35.68200 36.62400 1.000 62.53000 153 GLY D N 1
ATOM 8023 C CA . GLY D 1 153 ? -20.56300 -35.58100 35.22100 1.000 64.46000 153 GLY D CA 1
ATOM 8024 C C . GLY D 1 153 ? -21.68500 -36.51800 34.82600 1.000 70.70000 153 GLY D C 1
ATOM 8025 O O . GLY D 1 153 ? -22.17800 -37.33500 35.60800 1.000 71.14000 153 GLY D O 1
ATOM 8026 N N . ALA D 1 154 ? -22.08900 -36.38600 33.56500 1.000 71.64000 154 ALA D N 1
ATOM 8027 C CA . ALA D 1 154 ? -23.14800 -37.19800 32.97900 1.000 73.22000 154 ALA D CA 1
ATOM 8028 C C . ALA D 1 154 ? -22.84600 -37.41600 31.49900 1.000 75.78000 154 ALA D C 1
ATOM 8029 O O . ALA D 1 154 ? -23.17500 -36.58000 30.65800 1.000 77.86000 154 ALA D O 1
ATOM 8031 N N . GLU D 1 155 ? -22.21300 -38.54400 31.19300 1.000 76.17000 155 GLU D N 1
ATOM 8032 C CA . GLU D 1 155 ? -21.83500 -38.88300 29.82300 1.000 76.79000 155 GLU D CA 1
ATOM 8033 C C . GLU D 1 155 ? -22.95800 -38.71600 28.80000 1.000 79.86000 155 GLU D C 1
ATOM 8034 O O . GLU D 1 155 ? -22.70000 -38.44600 27.62700 1.000 81.42000 155 GLU D O 1
ATOM 8040 N N . ASN D 1 156 ? -24.20100 -38.87500 29.24300 1.000 80.55000 156 ASN D N 1
ATOM 8041 C CA . ASN D 1 156 ? -25.34700 -38.75500 28.34500 1.000 81.60000 156 ASN D CA 1
ATOM 8042 C C . ASN D 1 156 ? -25.73800 -37.30200 28.09300 1.000 83.39000 156 ASN D C 1
ATOM 8043 O O . ASN D 1 156 ? -26.17200 -36.96600 26.98400 1.000 86.97000 156 ASN D O 1
ATOM 8048 N N . GLY D 1 157 ? -25.61800 -36.44100 29.10900 1.000 80.99000 157 GLY D N 1
ATOM 8049 C CA . GLY D 1 157 ? -26.11000 -35.08200 29.05600 1.000 78.10000 157 GLY D CA 1
ATOM 8050 C C . GLY D 1 157 ? -27.29300 -34.78500 29.94600 1.000 78.09000 157 GLY D C 1
ATOM 8051 O O . GLY D 1 157 ? -27.83500 -33.67800 29.86200 1.000 78.58000 157 GLY D O 1
ATOM 8052 N N . LYS D 1 158 ? -27.73300 -35.72000 30.78200 1.000 80.98000 158 LYS D N 1
ATOM 8053 C CA . LYS D 1 158 ? -28.78600 -35.43800 31.75300 1.000 79.94000 158 LYS D CA 1
ATOM 8054 C C . LYS D 1 158 ? -28.35000 -35.86800 33.15000 1.000 80.15000 158 LYS D C 1
ATOM 8055 O O . LYS D 1 158 ? -28.12300 -37.05100 33.40600 1.000 79.10000 158 LYS D O 1
ATOM 8061 N N . GLY D 1 159 ? -28.24800 -34.90500 34.05100 1.000 77.35000 159 GLY D N 1
ATOM 8062 C CA . GLY D 1 159 ? -27.84000 -35.11000 35.42700 1.000 75.59000 159 GLY D CA 1
ATOM 8063 C C . GLY D 1 159 ? -28.89800 -34.74900 36.44800 1.000 75.48000 159 GLY D C 1
ATOM 8064 O O . GLY D 1 159 ? -30.06400 -34.54000 36.10500 1.000 77.18000 159 GLY D O 1
ATOM 8065 N N . ASN D 1 160 ? -28.48500 -34.64800 37.71000 1.000 72.67000 160 ASN D N 1
ATOM 8066 C CA . ASN D 1 160 ? -29.40400 -34.55300 38.84100 1.000 71.99000 160 ASN D CA 1
ATOM 8067 C C . ASN D 1 160 ? -29.84100 -33.12100 39.12800 1.000 70.46000 160 ASN D C 1
ATOM 8068 O O . ASN D 1 160 ? -31.03700 -32.82000 39.13800 1.000 72.62000 160 ASN D O 1
ATOM 8073 N N . ILE D 1 161 ? -28.88300 -32.23600 39.39500 1.000 69.96000 161 ILE D N 1
ATOM 8074 C CA . ILE D 1 161 ? -29.23200 -30.91900 39.91500 1.000 68.91000 161 ILE D CA 1
ATOM 8075 C C . ILE D 1 161 ? -29.72900 -30.00000 38.79700 1.000 70.61000 161 ILE D C 1
ATOM 8076 O O . ILE D 1 161 ? -30.59300 -29.14300 39.03000 1.000 69.18000 161 ILE D O 1
ATOM 8081 N N . THR D 1 162 ? -29.21100 -30.16900 37.58100 1.000 71.17000 162 THR D N 1
ATOM 8082 C CA . THR D 1 162 ? -29.71200 -29.54800 36.36400 1.000 72.56000 162 THR D CA 1
ATOM 8083 C C . THR D 1 162 ? -29.94800 -30.63400 35.32500 1.000 73.51000 162 THR D C 1
ATOM 8084 O O . THR D 1 162 ? -29.36600 -31.72100 35.42000 1.000 73.83000 162 THR D O 1
ATOM 8088 N N . PRO D 1 163 ? -30.80900 -30.38100 34.33200 1.000 75.02000 163 PRO D N 1
ATOM 8089 C CA . PRO D 1 163 ? -30.97900 -31.37700 33.26000 1.000 75.30000 163 PRO D CA 1
ATOM 8090 C C . PRO D 1 163 ? -29.69300 -31.68700 32.51700 1.000 76.55000 163 PRO D C 1
ATOM 8091 O O . PRO D 1 163 ? -29.57500 -32.75700 31.92500 1.000 74.92000 163 PRO D O 1
ATOM 8095 N N . TYR D 1 164 ? -28.71200 -30.79500 32.52000 1.000 74.35000 164 TYR D N 1
ATOM 8096 C CA . TYR D 1 164 ? -27.49800 -31.05500 31.75900 1.000 74.72000 164 TYR D CA 1
ATOM 8097 C C . TYR D 1 164 ? -26.32600 -31.48900 32.63300 1.000 73.50000 164 TYR D C 1
ATOM 8098 O O . TYR D 1 164 ? -25.46300 -32.24000 32.16000 1.000 70.27000 164 TYR D O 1
ATOM 8107 N N . GLY D 1 165 ? -26.31200 -31.09200 33.90100 1.000 73.00000 165 GLY D N 1
ATOM 8108 C CA . GLY D 1 165 ? -25.13400 -31.22600 34.74600 1.000 69.28000 165 GLY D CA 1
ATOM 8109 C C . GLY D 1 165 ? -25.36300 -32.10300 35.96000 1.000 68.59000 165 GLY D C 1
ATOM 8110 O O . GLY D 1 165 ? -26.40800 -32.02800 36.61100 1.000 69.76000 165 GLY D O 1
ATOM 8111 N N . GLU D 1 166 ? -24.37300 -32.93200 36.25400 1.000 67.38000 166 GLU D N 1
ATOM 8112 C CA . GLU D 1 166 ? -24.33600 -33.66200 37.50700 1.000 65.47000 166 GLU D CA 1
ATOM 8113 C C . GLU D 1 166 ? -23.85000 -32.73200 38.62200 1.000 64.58000 166 GLU D C 1
ATOM 8114 O O . GLU D 1 166 ? -23.01000 -31.85700 38.39600 1.000 60.30000 166 GLU D O 1
ATOM 8120 N N . PHE D 1 167 ? -24.36400 -32.95900 39.84400 1.000 63.84000 167 PHE D N 1
ATOM 8121 C CA . PHE D 1 167 ? -24.25000 -31.98100 40.93100 1.000 60.24000 167 PHE D CA 1
ATOM 8122 C C . PHE D 1 167 ? -22.81600 -31.52400 41.18700 1.000 55.92000 167 PHE D C 1
ATOM 8123 O O . PHE D 1 167 ? -22.56800 -30.33300 41.39500 1.000 53.07000 167 PHE D O 1
ATOM 8131 N N . ASN D 1 168 ? -21.86900 -32.46300 41.23000 1.000 54.98000 168 ASN D N 1
ATOM 8132 C CA . ASN D 1 168 ? -20.49700 -32.12000 41.58800 1.000 54.52000 168 ASN D CA 1
ATOM 8133 C C . ASN D 1 168 ? -19.87900 -31.17000 40.56900 1.000 56.64000 168 ASN D C 1
ATOM 8134 O O . ASN D 1 168 ? -19.20900 -30.19700 40.93400 1.000 55.13000 168 ASN D O 1
ATOM 8139 N N . TRP D 1 169 ? -20.07400 -31.45500 39.28200 1.000 54.19000 169 TRP D N 1
ATOM 8140 C CA . TRP D 1 169 ? -19.46400 -30.62900 38.24900 1.000 53.23000 169 TRP D CA 1
ATOM 8141 C C . TRP D 1 169 ? -20.28500 -29.37800 37.97800 1.000 54.88000 169 TRP D C 1
ATOM 8142 O O . TRP D 1 169 ? -19.73600 -28.36200 37.54300 1.000 56.29000 169 TRP D O 1
ATOM 8153 N N . ARG D 1 170 ? -21.59000 -29.42400 38.23000 1.000 50.48000 170 ARG D N 1
ATOM 8154 C CA . ARG D 1 170 ? -22.38100 -28.20900 38.14700 1.000 55.59000 170 ARG D CA 1
ATOM 8155 C C . ARG D 1 170 ? -22.02300 -27.25100 39.27100 1.000 56.38000 170 ARG D C 1
ATOM 8156 O O . ARG D 1 170 ? -22.05300 -26.02900 39.07100 1.000 53.83000 170 ARG D O 1
ATOM 8164 N N . ALA D 1 171 ? -21.66500 -27.78600 40.44900 1.000 50.73000 171 ALA D N 1
ATOM 8165 C CA . ALA D 1 171 ? -21.34900 -26.92600 41.58700 1.000 50.65000 171 ALA D CA 1
ATOM 8166 C C . ALA D 1 171 ? -20.09500 -26.09700 41.34000 1.000 48.47000 171 ALA D C 1
ATOM 8167 O O . ALA D 1 171 ? -20.03900 -24.93100 41.74000 1.000 49.18000 171 ALA D O 1
ATOM 8169 N N . ASP D 1 172 ? -19.08100 -26.67700 40.70700 1.000 47.88000 172 ASP D N 1
ATOM 8170 C CA . ASP D 1 172 ? -17.87200 -25.95000 40.32300 1.000 50.14000 172 ASP D CA 1
ATOM 8171 C C . ASP D 1 172 ? -17.43300 -26.40300 38.93700 1.000 50.48000 172 ASP D C 1
ATOM 8172 O O . ASP D 1 172 ? -16.52200 -27.22700 38.79200 1.000 47.85000 172 ASP D O 1
ATOM 8177 N N . PRO D 1 173 ? -18.04900 -25.86400 37.88200 1.000 49.00000 173 PRO D N 1
ATOM 8178 C CA . PRO D 1 173 ? -17.69200 -26.33300 36.53300 1.000 51.17000 173 PRO D CA 1
ATOM 8179 C C . PRO D 1 173 ? -16.28900 -25.94400 36.11800 1.000 50.28000 173 PRO D C 1
ATOM 8180 O O . PRO D 1 173 ? -15.59900 -26.75500 35.49300 1.000 51.20000 173 PRO D O 1
ATOM 8184 N N . GLU D 1 174 ? -15.81700 -24.75400 36.50300 1.000 55.00000 174 GLU D N 1
ATOM 8185 C CA . GLU D 1 174 ? -14.43700 -24.37900 36.20100 1.000 50.62000 174 GLU D CA 1
ATOM 8186 C C . GLU D 1 174 ? -13.44900 -25.34000 36.84400 1.000 50.45000 174 GLU D C 1
ATOM 8187 O O . GLU D 1 174 ? -12.44600 -25.70800 36.22500 1.000 51.04000 174 GLU D O 1
ATOM 8193 N N . ALA D 1 175 ? -13.71000 -25.76400 38.08400 1.000 50.60000 175 ALA D N 1
ATOM 8194 C CA . ALA D 1 175 ? -12.82900 -26.74400 38.71200 1.000 49.52000 175 ALA D CA 1
ATOM 8195 C C . ALA D 1 175 ? -12.84300 -28.07000 37.96100 1.000 46.79000 175 ALA D C 1
ATOM 8196 O O . ALA D 1 175 ? -11.79800 -28.70700 37.78500 1.000 49.97000 175 ALA D O 1
ATOM 8198 N N . ALA D 1 176 ? -14.02600 -28.52500 37.54600 1.000 50.97000 176 ALA D N 1
ATOM 8199 C CA . ALA D 1 176 ? -14.09100 -29.74900 36.75600 1.000 49.40000 176 ALA D CA 1
ATOM 8200 C C . ALA D 1 176 ? -13.32500 -29.58800 35.44900 1.000 50.86000 176 ALA D C 1
ATOM 8201 O O . ALA D 1 176 ? -12.52000 -30.45300 35.08300 1.000 52.29000 176 ALA D O 1
ATOM 8203 N N . GLN D 1 177 ? -13.53400 -28.46600 34.75000 1.000 52.26000 177 GLN D N 1
ATOM 8204 C CA . GLN D 1 177 ? -12.76800 -28.21800 33.53300 1.000 53.92000 177 GLN D CA 1
ATOM 8205 C C . GLN D 1 177 ? -11.27300 -28.22200 33.81300 1.000 52.36000 177 GLN D C 1
ATOM 8206 O O . GLN D 1 177 ? -10.50000 -28.82000 33.05800 1.000 54.45000 177 GLN D O 1
ATOM 8212 N N . ILE D 1 178 ? -10.84800 -27.57500 34.90400 1.000 51.78000 178 ILE D N 1
ATOM 8213 C CA . ILE D 1 178 ? -9.42300 -27.52200 35.23300 1.000 47.35000 178 ILE D CA 1
ATOM 8214 C C . ILE D 1 178 ? -8.85500 -28.92400 35.35400 1.000 50.86000 178 ILE D C 1
ATOM 8215 O O . ILE D 1 178 ? -7.76800 -29.21600 34.84700 1.000 51.66000 178 ILE D O 1
ATOM 8220 N N . VAL D 1 179 ? -9.57100 -29.81400 36.04200 1.000 52.15000 179 VAL D N 1
ATOM 8221 C CA . VAL D 1 179 ? -9.07600 -31.18400 36.17400 1.000 49.38000 179 VAL D CA 1
ATOM 8222 C C . VAL D 1 179 ? -9.04500 -31.86100 34.80700 1.000 49.97000 179 VAL D C 1
ATOM 8223 O O . VAL D 1 179 ? -8.03900 -32.45600 34.41100 1.000 51.35000 179 VAL D O 1
ATOM 8227 N N . LEU D 1 180 ? -10.12800 -31.71900 34.03800 1.000 52.69000 180 LEU D N 1
ATOM 8228 C CA . LEU D 1 180 ? -10.25300 -32.46700 32.79100 1.000 55.68000 180 LEU D CA 1
ATOM 8229 C C . LEU D 1 180 ? -9.34000 -31.93700 31.69700 1.000 57.39000 180 LEU D C 1
ATOM 8230 O O . LEU D 1 180 ? -8.99200 -32.69700 30.78400 1.000 56.45000 180 LEU D O 1
ATOM 8235 N N . GLN D 1 181 ? -8.93800 -30.66500 31.76100 1.000 56.28000 181 GLN D N 1
ATOM 8236 C CA . GLN D 1 181 ? -7.98500 -30.11500 30.80300 1.000 55.17000 181 GLN D CA 1
ATOM 8237 C C . GLN D 1 181 ? -6.55700 -30.05100 31.33500 1.000 53.71000 181 GLN D C 1
ATOM 8238 O O . GLN D 1 181 ? -5.66700 -29.60100 30.61000 1.000 57.94000 181 GLN D O 1
ATOM 8244 N N . THR D 1 182 ? -6.31300 -30.49100 32.57000 1.000 54.72000 182 THR D N 1
ATOM 8245 C CA . THR D 1 182 ? -4.98000 -30.48700 33.17400 1.000 51.20000 182 THR D CA 1
ATOM 8246 C C . THR D 1 182 ? -4.54000 -31.85700 33.65100 1.000 53.59000 182 THR D C 1
ATOM 8247 O O . THR D 1 182 ? -3.34800 -32.16600 33.60500 1.000 56.46000 182 THR D O 1
ATOM 8251 N N . TYR D 1 183 ? -5.46000 -32.65500 34.19100 1.000 54.35000 183 TYR D N 1
ATOM 8252 C CA . TYR D 1 183 ? -4.99100 -33.99800 34.50800 1.000 56.06000 183 TYR D CA 1
ATOM 8253 C C . TYR D 1 183 ? -5.35100 -34.95100 33.37100 1.000 52.52000 183 TYR D C 1
ATOM 8254 O O . TYR D 1 183 ? -6.44300 -34.85000 32.80700 1.000 57.64000 183 TYR D O 1
ATOM 8263 N N . PRO D 1 184 ? -4.45900 -35.86600 32.98600 1.000 53.47000 184 PRO D N 1
ATOM 8264 C CA . PRO D 1 184 ? -4.73000 -36.73700 31.82400 1.000 55.08000 184 PRO D CA 1
ATOM 8265 C C . PRO D 1 184 ? -6.07600 -37.45100 31.84500 1.000 56.59000 184 PRO D C 1
ATOM 8266 O O . PRO D 1 184 ? -6.32200 -38.27100 32.73400 1.000 59.28000 184 PRO D O 1
ATOM 8270 N N . GLN D 1 185 ? -6.95200 -37.16700 30.87100 1.000 56.29000 185 GLN D N 1
ATOM 8271 C CA . GLN D 1 185 ? -8.25200 -37.83600 30.83900 1.000 60.61000 185 GLN D CA 1
ATOM 8272 C C . GLN D 1 185 ? -8.09200 -39.35100 30.73400 1.000 62.73000 185 GLN D C 1
ATOM 8273 O O . GLN D 1 185 ? -8.95200 -40.10700 31.20800 1.000 61.87000 185 GLN D O 1
ATOM 8279 N N . TYR D 1 186 ? -6.99000 -39.81500 30.13700 1.000 63.06000 186 TYR D N 1
ATOM 8280 C CA . TYR D 1 186 ? -6.78700 -41.25300 29.98600 1.000 63.67000 186 TYR D CA 1
ATOM 8281 C C . TYR D 1 186 ? -6.54200 -41.91800 31.33000 1.000 62.01000 186 TYR D C 1
ATOM 8282 O O . TYR D 1 186 ? -6.82700 -43.10900 31.49900 1.000 62.06000 186 TYR D O 1
ATOM 8291 N N . GLN D 1 187 ? -6.00500 -41.17400 32.29200 1.000 61.28000 187 GLN D N 1
ATOM 8292 C CA . GLN D 1 187 ? -5.74600 -41.69900 33.62400 1.000 60.38000 187 GLN D CA 1
ATOM 8293 C C . GLN D 1 187 ? -6.87600 -41.39900 34.59100 1.000 56.54000 187 GLN D C 1
ATOM 8294 O O . GLN D 1 187 ? -6.64500 -41.35600 35.79900 1.000 59.12000 187 GLN D O 1
ATOM 8300 N N . THR D 1 188 ? -8.09300 -41.22100 34.08800 1.000 60.14000 188 THR D N 1
ATOM 8301 C CA . THR D 1 188 ? -9.23400 -40.78100 34.87900 1.000 59.01000 188 THR D CA 1
ATOM 8302 C C . THR D 1 188 ? -10.42100 -41.69600 34.62300 1.000 61.76000 188 THR D C 1
ATOM 8303 O O . THR D 1 188 ? -10.77600 -41.95000 33.46600 1.000 62.20000 188 THR D O 1
ATOM 8307 N N . THR D 1 189 ? -11.04600 -42.16700 35.69700 1.000 58.22000 189 THR D N 1
ATOM 8308 C CA . THR D 1 189 ? -12.23100 -43.00200 35.60900 1.000 55.43000 189 THR D CA 1
ATOM 8309 C C . THR D 1 189 ? -13.41000 -42.23500 36.17800 1.000 57.14000 189 THR D C 1
ATOM 8310 O O . THR D 1 189 ? -13.29900 -41.61000 37.23900 1.000 58.01000 189 THR D O 1
ATOM 8314 N N . ILE D 1 190 ? -14.52900 -42.27400 35.47300 1.000 57.28000 190 ILE D N 1
ATOM 8315 C CA . ILE D 1 190 ? -15.68600 -41.45500 35.79900 1.000 58.89000 190 ILE D CA 1
ATOM 8316 C C . ILE D 1 190 ? -16.84500 -42.35500 36.20300 1.000 61.69000 190 ILE D C 1
ATOM 8317 O O . ILE D 1 190 ? -17.21400 -43.28300 35.46900 1.000 64.22000 190 ILE D O 1
ATOM 8322 N N . ALA D 1 191 ? -17.42400 -42.07000 37.35700 1.000 56.53000 191 ALA D N 1
ATOM 8323 C CA . ALA D 1 191 ? -18.67100 -42.67700 37.78500 1.000 58.18000 191 ALA D CA 1
ATOM 8324 C C . ALA D 1 191 ? -19.71300 -41.56900 37.70700 1.000 61.79000 191 ALA D C 1
ATOM 8325 O O . ALA D 1 191 ? -19.82800 -40.74400 38.62000 1.000 59.94000 191 ALA D O 1
ATOM 8327 N N . SER D 1 192 ? -20.44300 -41.53400 36.59700 1.000 61.98000 192 SER D N 1
ATOM 8328 C CA . SER D 1 192 ? -21.33100 -40.42700 36.28700 1.000 63.21000 192 SER D CA 1
ATOM 8329 C C . SER D 1 192 ? -22.62400 -40.53500 37.08400 1.000 66.39000 192 SER D C 1
ATOM 8330 O O . SER D 1 192 ? -22.89400 -41.53700 37.74900 1.000 67.20000 192 SER D O 1
ATOM 8333 N N . TRP D 1 193 ? -23.44400 -39.48100 37.00600 1.000 68.18000 193 TRP D N 1
ATOM 8334 C CA . TRP D 1 193 ? -24.78600 -39.56400 37.57800 1.000 71.30000 193 TRP D CA 1
ATOM 8335 C C . TRP D 1 193 ? -25.69000 -40.48100 36.76600 1.000 73.69000 193 TRP D C 1
ATOM 8336 O O . TRP D 1 193 ? -26.64700 -41.05300 37.30500 1.000 74.54000 193 TRP D O 1
ATOM 8347 N N . THR D 1 194 ? -25.41700 -40.61400 35.47200 1.000 73.20000 194 THR D N 1
ATOM 8348 C CA . THR D 1 194 ? -26.20700 -41.51000 34.64400 1.000 74.87000 194 THR D CA 1
ATOM 8349 C C . THR D 1 194 ? -25.85400 -42.96200 34.92000 1.000 74.39000 194 THR D C 1
ATOM 8350 O O . THR D 1 194 ? -26.72200 -43.83900 34.85300 1.000 76.95000 194 THR D O 1
ATOM 8354 N N . LEU D 1 195 ? -24.58200 -43.23900 35.20500 1.000 72.56000 195 LEU D N 1
ATOM 8355 C CA . LEU D 1 195 ? -24.22100 -44.56100 35.70400 1.000 73.27000 195 LEU D CA 1
ATOM 8356 C C . LEU D 1 195 ? -24.90700 -44.83400 37.03800 1.000 73.64000 195 LEU D C 1
ATOM 8357 O O . LEU D 1 195 ? -25.36200 -45.95300 37.30200 1.000 74.79000 195 LEU D O 1
ATOM 8362 N N . ALA D 1 196 ? -25.01200 -43.80800 37.88200 1.000 73.02000 196 ALA D N 1
ATOM 8363 C CA . ALA D 1 196 ? -25.70800 -43.95400 39.15300 1.000 72.32000 196 ALA D CA 1
ATOM 8364 C C . ALA D 1 196 ? -27.18500 -44.26600 38.95400 1.000 78.06000 196 ALA D C 1
ATOM 8365 O O . ALA D 1 196 ? -27.74900 -45.09500 39.67700 1.000 78.02000 196 ALA D O 1
ATOM 8367 N N . VAL D 1 197 ? -27.83800 -43.60700 37.99300 1.000 77.37000 197 VAL D N 1
ATOM 8368 C CA . VAL D 1 197 ? -29.24600 -43.92700 37.77600 1.000 78.95000 197 VAL D CA 1
ATOM 8369 C C . VAL D 1 197 ? -29.37300 -45.27700 37.08800 1.000 77.78000 197 VAL D C 1
ATOM 8370 O O . VAL D 1 197 ? -30.37200 -45.98300 37.27100 1.000 80.18000 197 VAL D O 1
ATOM 8374 N N . PHE D 1 198 ? -28.37000 -45.66600 36.30700 1.000 74.20000 198 PHE D N 1
ATOM 8375 C CA . PHE D 1 198 ? -28.46000 -46.93000 35.58900 1.000 74.33000 198 PHE D CA 1
ATOM 8376 C C . PHE D 1 198 ? -28.39600 -48.11900 36.53800 1.000 76.28000 198 PHE D C 1
ATOM 8377 O O . PHE D 1 198 ? -29.16600 -49.07800 36.39200 1.000 76.90000 198 PHE D O 1
ATOM 8385 N N . ASN D 1 199 ? -27.49300 -48.07600 37.51600 1.000 74.82000 199 ASN D N 1
ATOM 8386 C CA . ASN D 1 199 ? -27.36000 -49.12100 38.52800 1.000 69.99000 199 ASN D CA 1
ATOM 8387 C C . ASN D 1 199 ? -28.21100 -48.83800 39.74300 1.000 72.04000 199 ASN D C 1
ATOM 8388 O O . ASN D 1 199 ? -27.82800 -49.17500 40.86900 1.000 73.57000 199 ASN D O 1
ATOM 8393 N N . SER D 1 200 ? -29.36500 -48.21700 39.55100 1.000 73.64000 200 SER D N 1
ATOM 8394 C CA . SER D 1 200 ? -30.19400 -47.81000 40.67200 1.000 76.66000 200 SER D CA 1
ATOM 8395 C C . SER D 1 200 ? -30.95500 -49.00100 41.24300 1.000 75.93000 200 SER D C 1
ATOM 8396 O O . SER D 1 200 ? -31.50300 -49.82000 40.50000 1.000 77.53000 200 SER D O 1
ATOM 8399 N N . PHE D 1 201 ? -30.99900 -49.08300 42.56900 1.000 75.35000 201 PHE D N 1
ATOM 8400 C CA . PHE D 1 201 ? -31.73200 -50.11500 43.28500 1.000 74.10000 201 PHE D CA 1
ATOM 8401 C C . PHE D 1 201 ? -32.97200 -49.51000 43.92000 1.000 75.98000 201 PHE D C 1
ATOM 8402 O O . PHE D 1 201 ? -33.01200 -48.31100 44.21300 1.000 77.03000 201 PHE D O 1
ATOM 8410 N N . ASN D 1 202 ? -33.98700 -50.33700 44.15200 1.000 77.27000 202 ASN D N 1
ATOM 8411 C CA . ASN D 1 202 ? -35.06300 -49.92400 45.04100 1.000 78.58000 202 ASN D CA 1
ATOM 8412 C C . ASN D 1 202 ? -34.80000 -50.52000 46.41400 1.000 78.60000 202 ASN D C 1
ATOM 8413 O O . ASN D 1 202 ? -34.63300 -51.73600 46.55800 1.000 77.46000 202 ASN D O 1
ATOM 8418 N N . ALA D 1 203 ? -34.75300 -49.65000 47.41900 1.000 80.22000 203 ALA D N 1
ATOM 8419 C CA . ALA D 1 203 ? -34.35300 -50.06200 48.75500 1.000 78.98000 203 ALA D CA 1
ATOM 8420 C C . ALA D 1 203 ? -35.37100 -50.98000 49.41500 1.000 77.85000 203 ALA D C 1
ATOM 8421 O O . ALA D 1 203 ? -35.03600 -51.64600 50.39800 1.000 77.05000 203 ALA D O 1
ATOM 8423 N N . ASN D 1 204 ? -36.60100 -51.02500 48.91800 1.000 77.64000 204 ASN D N 1
ATOM 8424 C CA . ASN D 1 204 ? -37.57100 -51.96100 49.46100 1.000 77.52000 204 ASN D CA 1
ATOM 8425 C C . ASN D 1 204 ? -37.48100 -53.33700 48.81500 1.000 78.08000 204 ASN D C 1
ATOM 8426 O O . ASN D 1 204 ? -38.25400 -54.22700 49.18200 1.000 81.08000 204 ASN D O 1
ATOM 8431 N N . ASP D 1 205 ? -36.56400 -53.53200 47.86600 1.000 77.69000 205 ASP D N 1
ATOM 8432 C CA . ASP D 1 205 ? -36.28200 -54.84700 47.30600 1.000 76.88000 205 ASP D CA 1
ATOM 8433 C C . ASP D 1 205 ? -34.95200 -55.40800 47.78000 1.000 75.26000 205 ASP D C 1
ATOM 8434 O O . ASP D 1 205 ? -34.69400 -56.60100 47.59500 1.000 71.10000 205 ASP D O 1
ATOM 8439 N N . TYR D 1 206 ? -34.10900 -54.58400 48.38200 1.000 74.01000 206 TYR D N 1
ATOM 8440 C CA . TYR D 1 206 ? -32.86400 -55.02200 48.98000 1.000 68.93000 206 TYR D CA 1
ATOM 8441 C C . TYR D 1 206 ? -32.84300 -54.59400 50.43900 1.000 69.68000 206 TYR D C 1
ATOM 8442 O O . TYR D 1 206 ? -33.41600 -53.56800 50.80500 1.000 71.91000 206 TYR D O 1
ATOM 8451 N N . ASP D 1 207 ? -32.16900 -55.37600 51.27700 1.000 68.65000 207 ASP D N 1
ATOM 8452 C CA . ASP D 1 207 ? -32.17200 -55.12700 52.71300 1.000 66.86000 207 ASP D CA 1
ATOM 8453 C C . ASP D 1 207 ? -30.83400 -54.63100 53.25600 1.000 61.51000 207 ASP D C 1
ATOM 8454 O O . ASP D 1 207 ? -30.73400 -54.38300 54.46200 1.000 58.36000 207 ASP D O 1
ATOM 8459 N N . PHE D 1 208 ? -29.81600 -54.44700 52.40900 1.000 58.98000 208 PHE D N 1
ATOM 8460 C CA . PHE D 1 208 ? -28.50600 -54.05600 52.91600 1.000 57.61000 208 PHE D CA 1
ATOM 8461 C C . PHE D 1 208 ? -28.47100 -52.63600 53.48000 1.000 55.59000 208 PHE D C 1
ATOM 8462 O O . PHE D 1 208 ? -27.44600 -52.24600 54.04800 1.000 56.76000 208 PHE D O 1
ATOM 8470 N N . PHE D 1 209 ? -29.54300 -51.85800 53.35400 1.000 53.66000 209 PHE D N 1
ATOM 8471 C CA . PHE D 1 209 ? -29.64200 -50.57800 54.04100 1.000 54.98000 209 PHE D CA 1
ATOM 8472 C C . PHE D 1 209 ? -30.58300 -50.63900 55.24300 1.000 52.05000 209 PHE D C 1
ATOM 8473 O O . PHE D 1 209 ? -31.02600 -49.59600 55.72500 1.000 51.15000 209 PHE D O 1
ATOM 8481 N N . ASN D 1 210 ? -30.87400 -51.82800 55.75800 1.000 54.64000 210 ASN D N 1
ATOM 8482 C CA . ASN D 1 210 ? -31.84200 -51.95700 56.84200 1.000 53.81000 210 ASN D CA 1
ATOM 8483 C C . ASN D 1 210 ? -31.47300 -53.11700 57.77600 1.000 54.69000 210 ASN D C 1
ATOM 8484 O O . ASN D 1 210 ? -32.25600 -54.02900 58.03300 1.000 53.53000 210 ASN D O 1
ATOM 8489 N N . LEU D 1 211 ? -30.26100 -53.10500 58.33000 1.000 53.08000 211 LEU D N 1
ATOM 8490 C CA . LEU D 1 211 ? -29.84400 -54.07600 59.33800 1.000 51.65000 211 LEU D CA 1
ATOM 8491 C C . LEU D 1 211 ? -29.62500 -53.36000 60.67200 1.000 48.38000 211 LEU D C 1
ATOM 8492 O O . LEU D 1 211 ? -29.54600 -52.13300 60.71000 1.000 47.46000 211 LEU D O 1
ATOM 8497 N N . ASP D 1 212 ? -29.59900 -54.10400 61.78900 1.000 47.84000 212 ASP D N 1
ATOM 8498 C CA . ASP D 1 212 ? -28.89700 -53.64200 63.01100 1.000 49.95000 212 ASP D CA 1
ATOM 8499 C C . ASP D 1 212 ? -28.16200 -54.84400 63.58400 1.000 48.47000 212 ASP D C 1
ATOM 8500 O O . ASP D 1 212 ? -28.04300 -55.89600 62.93900 1.000 43.77000 212 ASP D O 1
ATOM 8505 N N . GLY D 1 213 ? -27.67700 -54.68400 64.81000 1.000 48.56000 213 GLY D N 1
ATOM 8506 C CA . GLY D 1 213 ? -26.78300 -55.63000 65.43600 1.000 44.12000 213 GLY D CA 1
ATOM 8507 C C . GLY D 1 213 ? -25.37900 -55.11000 65.61700 1.000 46.47000 213 GLY D C 1
ATOM 8508 O O . GLY D 1 213 ? -24.60500 -55.71400 66.37200 1.000 48.90000 213 GLY D O 1
ATOM 8509 N N . ASN D 1 214 ? -25.00800 -54.02800 64.92800 1.000 44.91000 214 ASN D N 1
ATOM 8510 C CA . ASN D 1 214 ? -23.72400 -53.37900 65.16100 1.000 42.93000 214 ASN D CA 1
ATOM 8511 C C . ASN D 1 214 ? -23.79500 -51.92800 64.67800 1.000 43.27000 214 ASN D C 1
ATOM 8512 O O . ASN D 1 214 ? -24.70700 -51.53800 63.94400 1.000 40.68000 214 ASN D O 1
ATOM 8517 N N . LEU D 1 215 ? -22.81000 -51.13400 65.11000 1.000 42.79000 215 LEU D N 1
ATOM 8518 C CA . LEU D 1 215 ? -22.84200 -49.68900 64.89800 1.000 41.55000 215 LEU D CA 1
ATOM 8519 C C . LEU D 1 215 ? -22.82600 -49.34100 63.41700 1.000 39.08000 215 LEU D C 1
ATOM 8520 O O . LEU D 1 215 ? -23.50800 -48.40500 62.99200 1.000 38.74000 215 LEU D O 1
ATOM 8525 N N . VAL D 1 216 ? -22.06500 -50.08200 62.61200 1.000 39.68000 216 VAL D N 1
ATOM 8526 C CA . VAL D 1 216 ? -21.97800 -49.75500 61.19000 1.000 42.72000 216 VAL D CA 1
ATOM 8527 C C . VAL D 1 216 ? -23.32500 -49.95700 60.51000 1.000 43.53000 216 VAL D C 1
ATOM 8528 O O . VAL D 1 216 ? -23.73500 -49.15600 59.65900 1.000 41.08000 216 VAL D O 1
ATOM 8532 N N . ARG D 1 217 ? -24.03700 -51.02600 60.87600 1.000 42.54000 217 ARG D N 1
ATOM 8533 C CA . ARG D 1 217 ? -25.36000 -51.26400 60.30900 1.000 44.69000 217 ARG D CA 1
ATOM 8534 C C . ARG D 1 217 ? -26.34100 -50.16900 60.69500 1.000 43.68000 217 ARG D C 1
ATOM 8535 O O . ARG D 1 217 ? -27.15700 -49.74500 59.86900 1.000 44.83000 217 ARG D O 1
ATOM 8543 N N . ARG D 1 218 ? -26.29800 -49.70500 61.94700 1.000 41.74000 218 ARG D N 1
ATOM 8544 C CA . ARG D 1 218 ? -27.16800 -48.58500 62.29900 1.000 42.79000 218 ARG D CA 1
ATOM 8545 C C . ARG D 1 218 ? -26.79200 -47.34100 61.50800 1.000 43.62000 218 ARG D C 1
ATOM 8546 O O . ARG D 1 218 ? -27.66900 -46.64000 60.98600 1.000 45.59000 218 ARG D O 1
ATOM 8554 N N . PHE D 1 219 ? -25.48900 -47.06600 61.39300 1.000 41.41000 219 PHE D N 1
ATOM 8555 C CA . PHE D 1 219 ? -25.02700 -45.86600 60.70100 1.000 39.95000 219 PHE D CA 1
ATOM 8556 C C . PHE D 1 219 ? -25.55300 -45.83100 59.27400 1.000 42.78000 219 PHE D C 1
ATOM 8557 O O . PHE D 1 219 ? -26.08600 -44.82000 58.82100 1.000 45.46000 219 PHE D O 1
ATOM 8565 N N . ILE D 1 220 ? -25.44200 -46.94800 58.56300 1.000 43.82000 220 ILE D N 1
ATOM 8566 C CA . ILE D 1 220 ? -25.90600 -47.01100 57.18200 1.000 42.76000 220 ILE D CA 1
ATOM 8567 C C . ILE D 1 220 ? -27.41900 -46.86400 57.11700 1.000 46.86000 220 ILE D C 1
ATOM 8568 O O . ILE D 1 220 ? -27.95900 -46.12600 56.28000 1.000 44.07000 220 ILE D O 1
ATOM 8573 N N . ARG D 1 221 ? -28.12600 -47.56000 58.00600 1.000 45.67000 221 ARG D N 1
ATOM 8574 C CA . ARG D 1 221 ? -29.58300 -47.50600 57.99800 1.000 48.63000 221 ARG D CA 1
ATOM 8575 C C . ARG D 1 221 ? -30.09200 -46.09400 58.26800 1.000 46.79000 221 ARG D C 1
ATOM 8576 O O . ARG D 1 221 ? -30.98200 -45.59800 57.56800 1.000 47.72000 221 ARG D O 1
ATOM 8584 N N . GLU D 1 222 ? -29.55000 -45.43300 59.29400 1.000 44.53000 222 GLU D N 1
ATOM 8585 C CA . GLU D 1 222 ? -30.06500 -44.11900 59.65800 1.000 48.45000 222 GLU D CA 1
ATOM 8586 C C . GLU D 1 222 ? -29.63200 -43.04800 58.65600 1.000 48.68000 222 GLU D C 1
ATOM 8587 O O . GLU D 1 222 ? -30.43700 -42.18700 58.28900 1.000 46.90000 222 GLU D O 1
ATOM 8593 N N . THR D 1 223 ? -28.37500 -43.08100 58.19100 1.000 47.73000 223 THR D N 1
ATOM 8594 C CA . THR D 1 223 ? -27.95100 -42.04700 57.24600 1.000 47.08000 223 THR D CA 1
ATOM 8595 C C . THR D 1 223 ? -28.72000 -42.15300 55.93200 1.000 48.57000 223 THR D C 1
ATOM 8596 O O . THR D 1 223 ? -29.13500 -41.13500 55.36800 1.000 49.43000 223 THR D O 1
ATOM 8600 N N . TRP D 1 224 ? -28.94400 -43.37100 55.44000 1.000 47.41000 224 TRP D N 1
ATOM 8601 C CA . TRP D 1 224 ? -29.55300 -43.54300 54.12900 1.000 48.57000 224 TRP D CA 1
ATOM 8602 C C . TRP D 1 224 ? -31.05500 -43.29900 54.11900 1.000 51.30000 224 TRP D C 1
ATOM 8603 O O . TRP D 1 224 ? -31.62400 -43.12500 53.03900 1.000 54.33000 224 TRP D O 1
ATOM 8614 N N . LYS D 1 225 ? -31.70500 -43.25900 55.27900 1.000 50.66000 225 LYS D N 1
ATOM 8615 C CA . LYS D 1 225 ? -33.15700 -43.09400 55.34400 1.000 52.90000 225 LYS D CA 1
ATOM 8616 C C . LYS D 1 225 ? -33.67200 -41.89300 54.55100 1.000 58.48000 225 LYS D C 1
ATOM 8617 O O . LYS D 1 225 ? -34.63900 -42.05300 53.79700 1.000 60.12000 225 LYS D O 1
ATOM 8623 N N . PRO D 1 226 ? -33.08800 -40.69500 54.66100 1.000 56.45000 226 PRO D N 1
ATOM 8624 C CA . PRO D 1 226 ? -33.60700 -39.57300 53.86300 1.000 57.07000 226 PRO D CA 1
ATOM 8625 C C . PRO D 1 226 ? -33.52000 -39.80300 52.36700 1.000 60.42000 226 PRO D C 1
ATOM 8626 O O . PRO D 1 226 ? -34.46600 -39.46700 51.64900 1.000 65.28000 226 PRO D O 1
ATOM 8630 N N . ILE D 1 227 ? -32.41000 -40.34600 51.86800 1.000 57.55000 227 ILE D N 1
ATOM 8631 C CA . ILE D 1 227 ? -32.29600 -40.56600 50.43000 1.000 58.60000 227 ILE D CA 1
ATOM 8632 C C . ILE D 1 227 ? -33.28000 -41.63500 49.97800 1.000 63.24000 227 ILE D C 1
ATOM 8633 O O . ILE D 1 227 ? -33.89400 -41.52600 48.91100 1.000 68.97000 227 ILE D O 1
ATOM 8638 N N . ILE D 1 228 ? -33.44800 -42.68500 50.77800 1.000 61.41000 228 ILE D N 1
ATOM 8639 C CA . ILE D 1 228 ? -34.42300 -43.71500 50.44700 1.000 65.36000 228 ILE D CA 1
ATOM 8640 C C . ILE D 1 228 ? -35.82900 -43.12800 50.44700 1.000 66.19000 228 ILE D C 1
ATOM 8641 O O . ILE D 1 228 ? -36.65300 -43.45500 49.58600 1.000 69.40000 228 ILE D O 1
ATOM 8646 N N . ALA D 1 229 ? -36.08500 -42.17500 51.32400 1.000 65.47000 229 ALA D N 1
ATOM 8647 C CA . ALA D 1 229 ? -37.40300 -41.57800 51.41600 1.000 67.40000 229 ALA D CA 1
ATOM 8648 C C . ALA D 1 229 ? -37.68200 -40.44300 50.46300 1.000 70.23000 229 ALA D C 1
ATOM 8649 O O . ALA D 1 229 ? -38.76500 -39.91100 50.45300 1.000 69.51000 229 ALA D O 1
ATOM 8651 N N . PHE D 1 230 ? -36.69500 -40.06400 49.68100 1.000 71.32000 230 PHE D N 1
ATOM 8652 C CA . PHE D 1 230 ? -36.85800 -38.98800 48.72400 1.000 74.69000 230 PHE D CA 1
ATOM 8653 C C . PHE D 1 230 ? -37.67900 -39.47600 47.54400 1.000 76.78000 230 PHE D C 1
ATOM 8654 O O . PHE D 1 230 ? -38.79100 -39.03900 47.37500 1.000 78.10000 230 PHE D O 1
ATOM 8662 N N . ASP D 1 231 ? -37.12400 -40.36900 46.72700 1.000 77.98000 231 ASP D N 1
ATOM 8663 C CA . ASP D 1 231 ? -37.85800 -40.90200 45.59100 1.000 79.29000 231 ASP D CA 1
ATOM 8664 C C . ASP D 1 231 ? -38.17300 -42.35800 45.78600 1.000 78.27000 231 ASP D C 1
ATOM 8665 O O . ASP D 1 231 ? -37.40000 -43.20900 45.40200 1.000 79.07000 231 ASP D O 1
ATOM 8670 N N . GLY D 1 232 ? -39.37500 -42.58200 46.30300 1.000 78.00000 232 GLY D N 1
ATOM 8671 C CA . GLY D 1 232 ? -39.93000 -43.85800 46.71400 1.000 75.07000 232 GLY D CA 1
ATOM 8672 C C . GLY D 1 232 ? -39.01800 -45.06300 46.77700 1.000 77.93000 232 GLY D C 1
ATOM 8673 O O . GLY D 1 232 ? -39.37700 -46.13600 46.28100 1.000 75.86000 232 GLY D O 1
ATOM 8674 N N . GLY D 1 233 ? -37.83900 -44.90100 47.38000 1.000 76.34000 233 GLY D N 1
ATOM 8675 C CA . GLY D 1 233 ? -36.94200 -46.01200 47.62300 1.000 73.39000 233 GLY D CA 1
ATOM 8676 C C . GLY D 1 233 ? -35.92800 -46.30700 46.54800 1.000 77.62000 233 GLY D C 1
ATOM 8677 O O . GLY D 1 233 ? -35.17100 -47.27100 46.69400 1.000 78.08000 233 GLY D O 1
ATOM 8678 N N . ARG D 1 234 ? -35.88400 -45.53100 45.47300 1.000 76.94000 234 ARG D N 1
ATOM 8679 C CA . ARG D 1 234 ? -34.91700 -45.77600 44.41300 1.000 78.36000 234 ARG D CA 1
ATOM 8680 C C . ARG D 1 234 ? -33.63600 -45.01900 44.74900 1.000 77.77000 234 ARG D C 1
ATOM 8681 O O . ARG D 1 234 ? -33.62800 -43.78800 44.78200 1.000 79.29000 234 ARG D O 1
ATOM 8689 N N . ILE D 1 235 ? -32.54800 -45.74600 44.97100 1.000 78.22000 235 ILE D N 1
ATOM 8690 C CA . ILE D 1 235 ? -31.27200 -45.16000 45.36600 1.000 78.18000 235 ILE D CA 1
ATOM 8691 C C . ILE D 1 235 ? -30.31400 -45.25500 44.18500 1.000 78.70000 235 ILE D C 1
ATOM 8692 O O . ILE D 1 235 ? -30.07300 -46.34600 43.65100 1.000 77.24000 235 ILE D O 1
ATOM 8697 N N . CYS D 1 236 ? -29.79200 -44.10700 43.75000 1.000 78.33000 236 CYS D N 1
ATOM 8698 C CA . CYS D 1 236 ? -28.72800 -44.06200 42.74800 1.000 76.11000 236 CYS D CA 1
ATOM 8699 C C . CYS D 1 236 ? -27.42300 -43.81900 43.49000 1.000 73.98000 236 CYS D C 1
ATOM 8700 O O . CYS D 1 236 ? -27.03500 -42.66400 43.71700 1.000 74.46000 236 CYS D O 1
ATOM 8703 N N . PRO D 1 237 ? -26.71800 -44.86000 43.89400 1.000 69.99000 237 PRO D N 1
ATOM 8704 C CA . PRO D 1 237 ? -25.62700 -44.72000 44.87800 1.000 67.19000 237 PRO D CA 1
ATOM 8705 C C . PRO D 1 237 ? -24.30000 -44.32700 44.23300 1.000 62.51000 237 PRO D C 1
ATOM 8706 O O . PRO D 1 237 ? -23.34900 -45.12100 44.15100 1.000 57.61000 237 PRO D O 1
ATOM 8710 N N . ALA D 1 238 ? -24.22200 -43.06000 43.81300 1.000 60.47000 238 ALA D N 1
ATOM 8711 C CA . ALA D 1 238 ? -23.11000 -42.58800 42.98700 1.000 59.04000 238 ALA D CA 1
ATOM 8712 C C . ALA D 1 238 ? -21.75900 -42.79300 43.66800 1.000 53.85000 238 ALA D C 1
ATOM 8713 O O . ALA D 1 238 ? -20.91200 -43.55000 43.18000 1.000 53.02000 238 ALA D O 1
ATOM 8715 N N . ASP D 1 239 ? -21.52600 -42.10200 44.78700 1.000 54.32000 239 ASP D N 1
ATOM 8716 C CA . ASP D 1 239 ? -20.22600 -42.20600 45.44800 1.000 49.51000 239 ASP D CA 1
ATOM 8717 C C . ASP D 1 239 ? -19.86800 -43.63600 45.81600 1.000 48.79000 239 ASP D C 1
ATOM 8718 O O . ASP D 1 239 ? -18.71400 -44.03200 45.56800 1.000 44.65000 239 ASP D O 1
ATOM 8723 N N . PRO D 1 240 ? -20.76000 -44.44200 46.41300 1.000 50.16000 240 PRO D N 1
ATOM 8724 C CA . PRO D 1 240 ? -20.39300 -45.84400 46.65800 1.000 50.47000 240 PRO D CA 1
ATOM 8725 C C . PRO D 1 240 ? -19.96000 -46.56600 45.39900 1.000 52.10000 240 PRO D C 1
ATOM 8726 O O . PRO D 1 240 ? -19.03100 -47.37600 45.45800 1.000 50.09000 240 PRO D O 1
ATOM 8730 N N . LEU D 1 241 ? -20.58700 -46.27900 44.25200 1.000 52.35000 241 LEU D N 1
ATOM 8731 C CA . LEU D 1 241 ? -20.12100 -46.88300 43.00700 1.000 54.27000 241 LEU D CA 1
ATOM 8732 C C . LEU D 1 241 ? -18.72400 -46.39600 42.65600 1.000 53.19000 241 LEU D C 1
ATOM 8733 O O . LEU D 1 241 ? -17.85800 -47.19400 42.27900 1.000 54.33000 241 LEU D O 1
ATOM 8738 N N . ALA D 1 242 ? -18.47600 -45.09000 42.80100 1.000 55.86000 242 ALA D N 1
ATOM 8739 C CA . ALA D 1 242 ? -17.14000 -44.55600 42.54600 1.000 52.98000 242 ALA D CA 1
ATOM 8740 C C . ALA D 1 242 ? -16.09000 -45.25100 43.40700 1.000 52.07000 242 ALA D C 1
ATOM 8741 O O . ALA D 1 242 ? -15.02800 -45.65400 42.91200 1.000 50.11000 242 ALA D O 1
ATOM 8743 N N . ALA D 1 243 ? -16.36000 -45.39300 44.71100 1.000 52.79000 243 ALA D N 1
ATOM 8744 C CA . ALA D 1 243 ? -15.43000 -46.13900 45.55200 1.000 49.74000 243 ALA D CA 1
ATOM 8745 C C . ALA D 1 243 ? -15.33500 -47.58800 45.10100 1.000 53.53000 243 ALA D C 1
ATOM 8746 O O . ALA D 1 243 ? -14.23600 -48.15600 45.03300 1.000 50.61000 243 ALA D O 1
ATOM 8748 N N . PHE D 1 244 ? -16.48600 -48.20200 44.80800 1.000 52.61000 244 PHE D N 1
ATOM 8749 C CA . PHE D 1 244 ? -16.51900 -49.58100 44.32800 1.000 56.01000 244 PHE D CA 1
ATOM 8750 C C . PHE D 1 244 ? -15.55200 -49.77200 43.16700 1.000 57.69000 244 PHE D C 1
ATOM 8751 O O . PHE D 1 244 ? -14.71900 -50.68400 43.17400 1.000 58.61000 244 PHE D O 1
ATOM 8759 N N . ILE D 1 245 ? -15.62300 -48.87700 42.17900 1.000 58.17000 245 ILE D N 1
ATOM 8760 C CA . ILE D 1 245 ? -14.70500 -48.92800 41.04400 1.000 59.55000 245 ILE D CA 1
ATOM 8761 C C . ILE D 1 245 ? -13.26700 -48.73000 41.51000 1.000 59.57000 245 ILE D C 1
ATOM 8762 O O . ILE D 1 245 ? -12.36300 -49.49900 41.15300 1.000 60.06000 245 ILE D O 1
ATOM 8767 N N . ALA D 1 246 ? -13.04000 -47.71400 42.34400 1.000 58.03000 246 ALA D N 1
ATOM 8768 C CA . ALA D 1 246 ? -11.68000 -47.38200 42.75500 1.000 54.78000 246 ALA D CA 1
ATOM 8769 C C . ALA D 1 246 ? -11.03200 -48.52100 43.52600 1.000 54.34000 246 ALA D C 1
ATOM 8770 O O . ALA D 1 246 ? -9.82600 -48.75900 43.39700 1.000 55.56000 246 ALA D O 1
ATOM 8772 N N . VAL D 1 247 ? -11.81300 -49.22400 44.34800 1.000 58.45000 247 VAL D N 1
ATOM 8773 C CA . VAL D 1 247 ? -11.27000 -50.28900 45.18700 1.000 58.20000 247 VAL D CA 1
ATOM 8774 C C . VAL D 1 247 ? -11.13600 -51.59500 44.40900 1.000 62.04000 247 VAL D C 1
ATOM 8775 O O . VAL D 1 247 ? -10.11500 -52.28400 44.50600 1.000 62.27000 247 VAL D O 1
ATOM 8779 N N . TYR D 1 248 ? -12.15300 -51.95900 43.63000 1.000 63.26000 248 TYR D N 1
ATOM 8780 C CA . TYR D 1 248 ? -12.21800 -53.281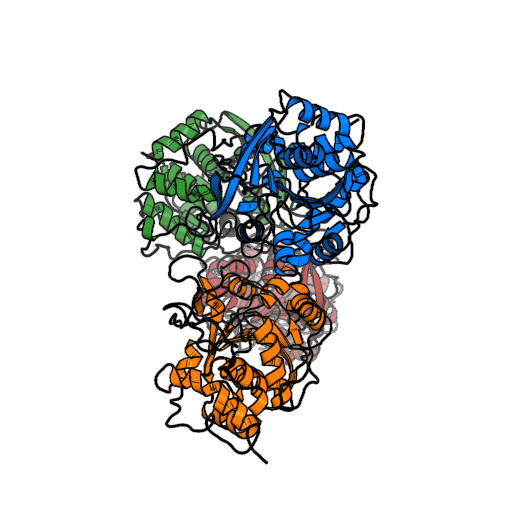00 43.01400 1.000 69.75000 248 TYR D CA 1
ATOM 8781 C C . TYR D 1 248 ? -11.94500 -53.26600 41.50600 1.000 78.93000 248 TYR D C 1
ATOM 8782 O O . TYR D 1 248 ? -12.44200 -54.12700 40.77600 1.000 83.63000 248 TYR D O 1
ATOM 8791 N N . GLY D 1 249 ? -11.14800 -52.30400 41.03700 1.000 74.15000 249 GLY D N 1
ATOM 8792 C CA . GLY D 1 249 ? -10.56600 -52.32100 39.69700 1.000 72.64000 249 GLY D CA 1
ATOM 8793 C C . GLY D 1 249 ? -11.49400 -52.81200 38.60000 1.000 73.03000 249 GLY D C 1
ATOM 8794 O O . GLY D 1 249 ? -12.66500 -52.42400 38.51800 1.000 73.33000 249 GLY D O 1
ATOM 8795 N N . ASP D 1 250 ? -10.96300 -53.69200 37.74400 1.000 75.51000 250 ASP D N 1
ATOM 8796 C CA . ASP D 1 250 ? -11.70800 -54.16300 36.58100 1.000 76.15000 250 ASP D CA 1
ATOM 8797 C C . ASP D 1 250 ? -12.96600 -54.91800 36.98300 1.000 76.85000 250 ASP D C 1
ATOM 8798 O O . ASP D 1 250 ? -13.88500 -55.03800 36.17400 1.000 78.19000 250 ASP D O 1
ATOM 8803 N N . ARG D 1 251 ? -13.03100 -55.43200 38.21000 1.000 77.06000 251 ARG D N 1
ATOM 8804 C CA . ARG D 1 251 ? -14.18900 -56.21000 38.64100 1.000 76.49000 251 ARG D CA 1
ATOM 8805 C C . ARG D 1 251 ? -15.43000 -55.37400 38.85300 1.000 74.95000 251 ARG D C 1
ATOM 8806 O O . ARG D 1 251 ? -16.53800 -55.90500 38.74200 1.000 76.33000 251 ARG D O 1
ATOM 8814 N N . ALA D 1 252 ? -15.27700 -54.10600 39.22400 1.000 73.45000 252 ALA D N 1
ATOM 8815 C CA . ALA D 1 252 ? -16.44300 -53.24200 39.29400 1.000 72.01000 252 ALA D CA 1
ATOM 8816 C C . ALA D 1 252 ? -16.97700 -52.93600 37.91000 1.000 72.18000 252 ALA D C 1
ATOM 8817 O O . ALA D 1 252 ? -18.17900 -52.69600 37.74900 1.000 70.60000 252 ALA D O 1
ATOM 8819 N N . ILE D 1 253 ? -16.09800 -52.93700 36.90800 1.000 74.82000 253 ILE D N 1
ATOM 8820 C CA . ILE D 1 253 ? -16.44700 -52.56200 35.53800 1.000 75.64000 253 ILE D CA 1
ATOM 8821 C C . ILE D 1 253 ? -16.65100 -53.81100 34.69300 1.000 77.13000 253 ILE D C 1
ATOM 8822 O O . ILE D 1 253 ? -15.74800 -54.64200 34.57400 1.000 75.05000 253 ILE D O 1
ATOM 8827 N N . LYS D 1 254 ? -17.83800 -53.94400 34.10600 1.000 76.12000 254 LYS D N 1
ATOM 8828 C CA . LYS D 1 254 ? -18.00300 -54.91100 33.03300 1.000 79.60000 254 LYS D CA 1
ATOM 8829 C C . LYS D 1 254 ? -18.06700 -54.23800 31.66400 1.000 79.42000 254 LYS D C 1
ATOM 8830 O O . LYS D 1 254 ? -17.37800 -54.68300 30.74500 1.000 81.50000 254 LYS D O 1
ATOM 8836 N N . ARG D 1 255 ? -18.82900 -53.14900 31.51200 1.000 79.78000 255 ARG D N 1
ATOM 8837 C CA . ARG D 1 255 ? -18.82900 -52.36600 30.27700 1.000 80.17000 255 ARG D CA 1
ATOM 8838 C C . ARG D 1 255 ? -18.59500 -50.89300 30.58700 1.000 80.69000 255 ARG D C 1
ATOM 8839 O O . ARG D 1 255 ? -19.18100 -50.33200 31.52100 1.000 79.76000 255 ARG D O 1
ATOM 8847 N N . ALA D 1 256 ? -17.73900 -50.27200 29.78600 1.000 82.23000 256 ALA D N 1
ATOM 8848 C CA . ALA D 1 256 ? -17.46500 -48.84900 29.90000 1.000 79.26000 256 ALA D CA 1
ATOM 8849 C C . ALA D 1 256 ? -17.09300 -48.32500 28.52200 1.000 78.88000 256 ALA D C 1
ATOM 8850 O O . ALA D 1 256 ? -16.96100 -49.08500 27.56400 1.000 79.70000 256 ALA D O 1
ATOM 8852 N N . GLU D 1 257 ? -16.88900 -47.01900 28.44200 1.000 75.58000 257 GLU D N 1
ATOM 8853 C CA . GLU D 1 257 ? -16.87100 -46.29100 27.18400 1.000 75.45000 257 GLU D CA 1
ATOM 8854 C C . GLU D 1 257 ? -15.88800 -45.13400 27.30600 1.000 71.77000 257 GLU D C 1
ATOM 8855 O O . GLU D 1 257 ? -15.92400 -44.39000 28.28700 1.000 71.18000 257 GLU D O 1
ATOM 8861 N N . ARG D 1 258 ? -14.99300 -44.99600 26.33000 1.000 68.58000 258 ARG D N 1
ATOM 8862 C CA . ARG D 1 258 ? -13.93900 -43.98300 26.39100 1.000 68.08000 258 ARG D CA 1
ATOM 8863 C C . ARG D 1 258 ? -14.45100 -42.69300 25.76300 1.000 68.43000 258 ARG D C 1
ATOM 8864 O O . ARG D 1 258 ? -14.68100 -42.62700 24.55100 1.000 69.44000 258 ARG D O 1
ATOM 8872 N N . LEU D 1 259 ? -14.61500 -41.65700 26.57900 1.000 66.49000 259 LEU D N 1
ATOM 8873 C CA . LEU D 1 259 ? -15.11700 -40.38000 26.08700 1.000 67.76000 259 LEU D CA 1
ATOM 8874 C C . LEU D 1 259 ? -14.23600 -39.24900 26.59400 1.000 70.89000 259 LEU D C 1
ATOM 8875 O O . LEU D 1 259 ? -14.03000 -39.11400 27.80500 1.000 69.24000 259 LEU D O 1
ATOM 8880 N N . HIS D 1 260 ? -13.71300 -38.44400 25.66900 1.000 71.35000 260 HIS D N 1
ATOM 8881 C CA . HIS D 1 260 ? -13.06000 -37.20300 26.05800 1.000 67.56000 260 HIS D CA 1
ATOM 8882 C C . HIS D 1 260 ? -14.12000 -36.21000 26.49400 1.000 69.42000 260 HIS D C 1
ATOM 8883 O O . HIS D 1 260 ? -15.07900 -35.94200 25.76200 1.000 72.07000 260 HIS D O 1
ATOM 8890 N N . LEU D 1 261 ? -13.95700 -35.66600 27.68900 1.000 68.44000 261 LEU D N 1
ATOM 8891 C CA . LEU D 1 261 ? -14.97400 -34.79100 28.23400 1.000 66.41000 261 LEU D CA 1
ATOM 8892 C C . LEU D 1 261 ? -14.44700 -33.37100 28.35600 1.000 63.00000 261 LEU D C 1
ATOM 8893 O O . LEU D 1 261 ? -13.23900 -33.13100 28.41800 1.000 59.82000 261 LEU D O 1
ATOM 8898 N N . SER D 1 262 ? -15.38300 -32.43200 28.35600 1.000 64.80000 262 SER D N 1
ATOM 8899 C CA . SER D 1 262 ? -15.08000 -31.03200 28.56500 1.000 63.34000 262 SER D CA 1
ATOM 8900 C C . SER D 1 262 ? -16.30800 -30.41700 29.19500 1.000 64.19000 262 SER D C 1
ATOM 8901 O O . SER D 1 262 ? -17.41000 -30.96400 29.10700 1.000 67.24000 262 SER D O 1
ATOM 8904 N N . MET D 1 263 ? -16.11900 -29.27800 29.83300 1.000 57.90000 263 MET D N 1
ATOM 8905 C CA . MET D 1 263 ? -17.23600 -28.62900 30.48400 1.000 58.57000 263 MET D CA 1
ATOM 8906 C C . MET D 1 263 ? -17.83900 -27.59800 29.55000 1.000 62.05000 263 MET D C 1
ATOM 8907 O O . MET D 1 263 ? -17.14900 -27.01700 28.70800 1.000 63.48000 263 MET D O 1
ATOM 8912 N N . VAL D 1 264 ? -19.14100 -27.39800 29.69600 1.000 59.48000 264 VAL D N 1
ATOM 8913 C CA . VAL D 1 264 ? -19.81600 -26.24100 29.13300 1.000 61.61000 264 VAL D CA 1
ATOM 8914 C C . VAL D 1 264 ? -19.80900 -25.17300 30.21900 1.000 63.42000 264 VAL D C 1
ATOM 8915 O O . VAL D 1 264 ? -20.45900 -25.32900 31.25800 1.000 61.45000 264 VAL D O 1
ATOM 8919 N N . LEU D 1 265 ? -19.05600 -24.09700 29.98500 1.000 63.46000 265 LEU D N 1
ATOM 8920 C CA . LEU D 1 265 ? -18.83700 -23.05300 30.97500 1.000 60.59000 265 LEU D CA 1
ATOM 8921 C C . LEU D 1 265 ? -19.69600 -21.82300 30.72200 1.000 65.86000 265 LEU D C 1
ATOM 8922 O O . LEU D 1 265 ? -19.38200 -20.74300 31.23200 1.000 66.51000 265 LEU D O 1
ATOM 8927 N N . GLU D 1 266 ? -20.76900 -21.96300 29.94400 1.000 67.11000 266 GLU D N 1
ATOM 8928 C CA . GLU D 1 266 ? -21.68100 -20.86500 29.67400 1.000 66.14000 266 GLU D CA 1
ATOM 8929 C C . GLU D 1 266 ? -22.98600 -21.42900 29.14400 1.000 70.86000 266 GLU D C 1
ATOM 8930 O O . GLU D 1 266 ? -23.01000 -22.50200 28.53600 1.000 70.87000 266 GLU D O 1
ATOM 8936 N N . GLY D 1 267 ? -24.06600 -20.69100 29.38700 1.000 71.92000 267 GLY D N 1
ATOM 8937 C CA . GLY D 1 267 ? -25.38300 -21.12000 28.95500 1.000 76.20000 267 GLY D CA 1
ATOM 8938 C C . GLY D 1 267 ? -26.07800 -21.99200 29.98500 1.000 76.27000 267 GLY D C 1
ATOM 8939 O O . GLY D 1 267 ? -25.56300 -22.30600 31.06600 1.000 73.34000 267 GLY D O 1
ATOM 8940 N N . GLU D 1 268 ? -27.30700 -22.38000 29.62800 1.000 75.86000 268 GLU D N 1
ATOM 8941 C CA . GLU D 1 268 ? -28.09400 -23.28800 30.45700 1.000 76.07000 268 GLU D CA 1
ATOM 8942 C C . GLU D 1 268 ? -27.34400 -24.58000 30.75900 1.000 73.41000 268 GLU D C 1
ATOM 8943 O O . GLU D 1 268 ? -27.51300 -25.14100 31.84500 1.000 75.29000 268 GLU D O 1
ATOM 8949 N N . LYS D 1 269 ? -26.54000 -25.08400 29.82200 1.000 70.42000 269 LYS D N 1
ATOM 8950 C CA . LYS D 1 269 ? -25.79000 -26.31900 30.03000 1.000 71.57000 269 LYS D CA 1
ATOM 8951 C C . LYS D 1 269 ? -24.53100 -26.10700 30.86600 1.000 68.19000 269 LYS D C 1
ATOM 8952 O O . LYS D 1 269 ? -23.63700 -26.96100 30.84100 1.000 65.99000 269 LYS D O 1
ATOM 8958 N N . LEU D 1 270 ? -24.45500 -24.98000 31.57300 1.000 67.97000 270 LEU D N 1
ATOM 8959 C CA . LEU D 1 270 ? -23.44800 -24.76800 32.60400 1.000 66.47000 270 LEU D CA 1
ATOM 8960 C C . LEU D 1 270 ? -23.31700 -26.00900 33.47700 1.000 65.16000 270 LEU D C 1
ATOM 8961 O O . LEU D 1 270 ? -24.28200 -26.44100 34.10900 1.000 68.52000 270 LEU D O 1
ATOM 8966 N N . GLY D 1 271 ? -22.13500 -26.60700 33.49200 1.000 63.48000 271 GLY D N 1
ATOM 8967 C CA . GLY D 1 271 ? -21.90400 -27.78600 34.29600 1.000 64.12000 271 GLY D CA 1
ATOM 8968 C C . GLY D 1 271 ? -22.11600 -29.09500 33.57300 1.000 66.86000 271 GLY D C 1
ATOM 8969 O O . GLY D 1 271 ? -21.75800 -30.14900 34.12200 1.000 64.46000 271 GLY D O 1
ATOM 8970 N N . MET D 1 272 ? -22.67500 -29.06300 32.36200 1.000 67.82000 272 MET D N 1
ATOM 8971 C CA . MET D 1 272 ? -22.81100 -30.28500 31.58000 1.000 68.31000 272 MET D CA 1
ATOM 8972 C C . MET D 1 272 ? -21.44600 -30.79100 31.12700 1.000 66.60000 272 MET D C 1
ATOM 8973 O O . MET D 1 272 ? -20.55800 -30.01400 30.76400 1.000 67.21000 272 MET D O 1
ATOM 8978 N N . SER D 1 273 ? -21.28300 -32.10900 31.16300 1.000 68.32000 273 SER D N 1
ATOM 8979 C CA . SER D 1 273 ? -20.14900 -32.77500 30.54100 1.000 69.32000 273 SER D CA 1
ATOM 8980 C C . SER D 1 273 ? -20.48500 -33.03000 29.07500 1.000 73.60000 273 SER D C 1
ATOM 8981 O O . SER D 1 273 ? -21.52500 -33.62300 28.76500 1.000 73.54000 273 SER D O 1
ATOM 8984 N N . LEU D 1 274 ? -19.62200 -32.56400 28.17700 1.000 73.75000 274 LEU D N 1
ATOM 8985 C CA . LEU D 1 274 ? -19.69900 -32.95300 26.77600 1.000 72.61000 274 LEU D CA 1
ATOM 8986 C C . LEU D 1 274 ? -18.81800 -34.17600 26.58900 1.000 72.10000 274 LEU D C 1
ATOM 8987 O O . LEU D 1 274 ? -17.70500 -34.23600 27.11300 1.000 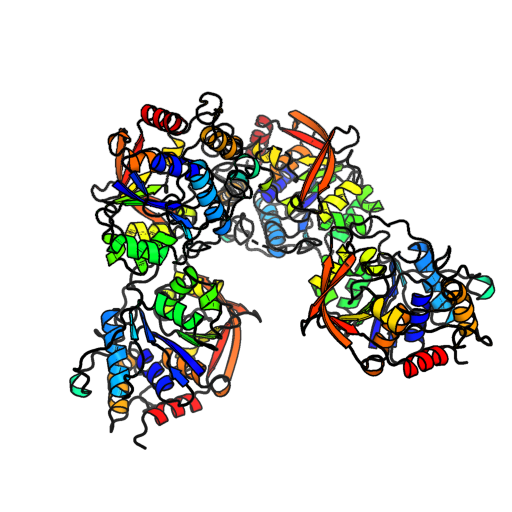70.94000 274 LEU D O 1
ATOM 8992 N N . ALA D 1 275 ? -19.32800 -35.16300 25.86700 1.000 72.94000 275 ALA D N 1
ATOM 8993 C CA . ALA D 1 275 ? -18.59100 -36.39400 25.63800 1.000 72.73000 275 ALA D CA 1
ATOM 8994 C C . ALA D 1 275 ? -18.37300 -36.58000 24.14600 1.000 74.39000 275 ALA D C 1
ATOM 8995 O O . ALA D 1 275 ? -19.32000 -36.47800 23.35700 1.000 75.49000 275 ALA D O 1
ATOM 8997 N N . GLU D 1 276 ? -17.12900 -36.84800 23.76100 1.000 74.12000 276 GLU D N 1
ATOM 8998 C CA . GLU D 1 276 ? -16.81400 -37.13800 22.37800 1.000 76.52000 276 GLU D CA 1
ATOM 8999 C C . GLU D 1 276 ? -15.96800 -38.40300 22.34200 1.000 73.84000 276 GLU D C 1
ATOM 9000 O O . GLU D 1 276 ? -14.95500 -38.48800 23.06100 1.000 72.06000 276 GLU D O 1
ATOM 9006 N N . PRO D 1 277 ? -16.35900 -39.40400 21.54900 1.000 71.66000 277 PRO D N 1
ATOM 9007 C CA . PRO D 1 277 ? -15.56900 -40.63700 21.44800 1.000 68.52000 277 PRO D CA 1
ATOM 9008 C C . PRO D 1 277 ? -14.10400 -40.34900 21.15800 1.000 69.86000 277 PRO D C 1
ATOM 9009 O O . PRO D 1 277 ? -13.76400 -39.61600 20.22500 1.000 72.20000 277 PRO D O 1
ATOM 9013 N N . ASP D 1 278 ? -13.24000 -40.93100 21.98200 1.000 67.04000 278 ASP D N 1
ATOM 9014 C CA . ASP D 1 278 ? -11.80700 -40.66500 21.95600 1.000 70.50000 278 ASP D CA 1
ATOM 9015 C C . ASP D 1 278 ? -11.17100 -41.72700 22.82800 1.000 71.16000 278 ASP D C 1
ATOM 9016 O O . ASP D 1 278 ? -11.55600 -41.88000 23.98300 1.000 73.16000 278 ASP D O 1
ATOM 9021 N N . GLU D 1 279 ? -10.21200 -42.46300 22.29600 1.000 70.09000 279 GLU D N 1
ATOM 9022 C CA . GLU D 1 279 ? -9.71800 -43.59400 23.07100 1.000 74.53000 279 GLU D CA 1
ATOM 9023 C C . GLU D 1 279 ? -8.66500 -43.20900 24.09100 1.000 70.31000 279 GLU D C 1
ATOM 9024 O O . GLU D 1 279 ? -8.12700 -44.10000 24.75700 1.000 72.54000 279 GLU D O 1
ATOM 9030 N N . LYS D 1 280 ? -8.34300 -41.92200 24.23500 1.000 69.18000 280 LYS D N 1
ATOM 9031 C CA . LYS D 1 280 ? -7.51300 -41.49000 25.35300 1.000 71.09000 280 LYS D CA 1
ATOM 9032 C C . LYS D 1 280 ? -8.20900 -40.42600 26.19300 1.000 69.24000 280 LYS D C 1
ATOM 9033 O O . LYS D 1 280 ? -7.55900 -39.64400 26.88300 1.000 66.36000 280 LYS D O 1
ATOM 9039 N N . GLY D 1 281 ? -9.53900 -40.40500 26.14400 1.000 71.97000 281 GLY D N 1
ATOM 9040 C CA . GLY D 1 281 ? -10.35100 -39.66300 27.08600 1.000 68.99000 281 GLY D CA 1
ATOM 9041 C C . GLY D 1 281 ? -10.62200 -40.45200 28.35500 1.000 65.98000 281 GLY D C 1
ATOM 9042 O O . GLY D 1 281 ? -9.96600 -41.45400 28.65500 1.000 64.44000 281 GLY D O 1
ATOM 9043 N N . CYS D 1 282 ? -11.61700 -39.98700 29.10700 1.000 65.27000 282 CYS D N 1
ATOM 9044 C CA . CYS D 1 282 ? -11.94900 -40.61500 30.38100 1.000 63.34000 282 CYS D CA 1
ATOM 9045 C C . CYS D 1 282 ? -12.63800 -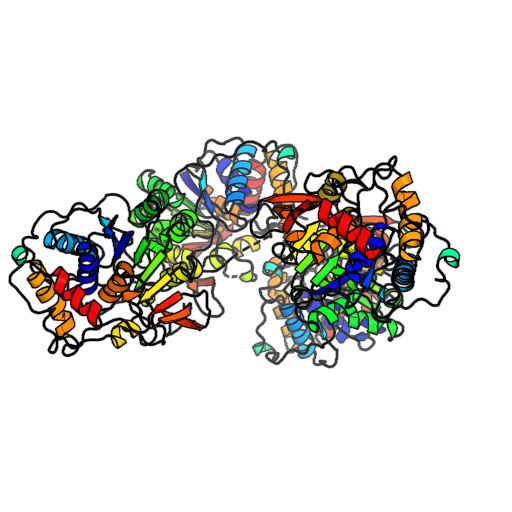41.96100 30.17400 1.000 65.92000 282 CYS D C 1
ATOM 9046 O O . CYS D 1 282 ? -13.48200 -42.12100 29.28900 1.000 66.58000 282 CYS D O 1
ATOM 9049 N N . LEU D 1 283 ? -12.29300 -42.91800 31.02800 1.000 66.32000 283 LEU D N 1
ATOM 9050 C CA . LEU D 1 283 ? -12.97800 -44.20400 31.13700 1.000 62.86000 283 LEU D CA 1
ATOM 9051 C C . LEU D 1 283 ? -14.30600 -43.97600 31.85300 1.000 62.91000 283 LEU D C 1
ATOM 9052 O O . LEU D 1 283 ? -14.38700 -43.99500 33.08500 1.000 63.30000 283 LEU D O 1
ATOM 9057 N N . VAL D 1 284 ? -15.36000 -43.73700 31.07600 1.000 63.49000 284 VAL D N 1
ATOM 9058 C CA . VAL D 1 284 ? -16.68900 -43.47200 31.62300 1.000 64.66000 284 VAL D CA 1
ATOM 9059 C C . VAL D 1 284 ? -17.41800 -44.80400 31.75900 1.000 71.53000 284 VAL D C 1
ATOM 9060 O O . VAL D 1 284 ? -17.88400 -45.37400 30.76900 1.000 71.63000 284 VAL D O 1
ATOM 9064 N N . VAL D 1 285 ? -17.52100 -45.29800 32.99200 1.000 69.21000 285 VAL D N 1
ATOM 9065 C CA . VAL D 1 285 ? -18.15100 -46.58700 33.24400 1.000 70.22000 285 VAL D CA 1
ATOM 9066 C C . VAL D 1 285 ? -19.65500 -46.46400 33.03500 1.000 72.75000 285 VAL D C 1
ATOM 9067 O O . VAL D 1 285 ? -20.29000 -45.51600 33.51500 1.000 72.49000 285 VAL D O 1
ATOM 9071 N N . LYS D 1 286 ? -20.23700 -47.41000 32.29400 1.000 74.94000 286 LYS D N 1
ATOM 9072 C CA . LYS D 1 286 ? -21.65200 -47.31300 31.95700 1.000 77.58000 286 LYS D CA 1
ATOM 9073 C C . LYS D 1 286 ? -22.54200 -48.32700 32.66600 1.000 76.30000 286 LYS D C 1
ATOM 9074 O O . LYS D 1 286 ? -23.75700 -48.10400 32.73900 1.000 76.43000 286 LYS D O 1
ATOM 9080 N N . GLU D 1 287 ? -21.98600 -49.40200 33.21500 1.000 73.55000 287 GLU D N 1
ATOM 9081 C CA . GLU D 1 287 ? -22.75700 -50.26500 34.10200 1.000 77.33000 287 GLU D CA 1
ATOM 9082 C C . GLU D 1 287 ? -21.76100 -51.01200 34.98000 1.000 76.19000 287 GLU D C 1
ATOM 9083 O O . GLU D 1 287 ? -20.63100 -51.27100 34.55500 1.000 72.26000 287 GLU D O 1
ATOM 9089 N N . CYS D 1 288 ? -22.16900 -51.34200 36.20500 1.000 74.51000 288 CYS D N 1
ATOM 9090 C CA . CYS D 1 288 ? -21.27800 -51.99700 37.15100 1.000 74.04000 288 CYS D CA 1
ATOM 9091 C C . CYS D 1 288 ? -21.69200 -53.45000 37.35900 1.000 73.01000 288 CYS D C 1
ATOM 9092 O O . CYS D 1 288 ? -22.74300 -53.89300 36.89200 1.000 76.22000 288 CYS D O 1
ATOM 9095 N N . ASP D 1 289 ? -20.82800 -54.19700 38.04600 1.000 72.13000 289 ASP D N 1
ATOM 9096 C CA . ASP D 1 289 ? -21.14700 -55.55200 38.50600 1.000 71.35000 289 ASP D CA 1
ATOM 9097 C C . ASP D 1 289 ? -22.01800 -55.43800 39.75500 1.000 70.21000 289 ASP D C 1
ATOM 9098 O O . ASP D 1 289 ? -21.52200 -55.40300 40.88100 1.000 70.79000 289 ASP D O 1
ATOM 9103 N N . ALA D 1 290 ? -23.33900 -55.39300 39.55900 1.000 68.70000 290 ALA D N 1
ATOM 9104 C CA . ALA D 1 290 ? -24.24400 -55.18800 40.68700 1.000 69.76000 290 ALA D CA 1
ATOM 9105 C C . ALA D 1 290 ? -24.09500 -56.28100 41.74400 1.000 70.30000 290 ALA D C 1
ATOM 9106 O O . ALA D 1 290 ? -24.24100 -56.01300 42.94200 1.000 68.88000 290 ALA D O 1
ATOM 9108 N N . GLU D 1 291 ? -23.79600 -57.51600 41.32300 1.000 72.51000 291 GLU D N 1
ATOM 9109 C CA . GLU D 1 291 ? -23.69400 -58.62800 42.26900 1.000 71.13000 291 GLU D CA 1
ATOM 9110 C C . GLU D 1 291 ? -22.55200 -58.40700 43.25100 1.000 68.03000 291 GLU D C 1
ATOM 9111 O O . GLU D 1 291 ? -22.73100 -58.49900 44.47100 1.000 64.41000 291 GLU D O 1
ATOM 9117 N N . LEU D 1 292 ? -21.35500 -58.14200 42.72700 1.000 66.97000 292 LEU D N 1
ATOM 9118 C CA . LEU D 1 292 ? -20.21500 -57.87000 43.59100 1.000 64.97000 292 LEU D CA 1
ATOM 9119 C C . LEU D 1 292 ? -20.45100 -56.62500 44.43800 1.000 65.44000 292 LEU D C 1
ATOM 9120 O O . LEU D 1 292 ? -20.01000 -56.55900 45.59000 1.000 62.65000 292 LEU D O 1
ATOM 9125 N N . PHE D 1 293 ? -21.15700 -55.63400 43.88700 1.000 64.91000 293 PHE D N 1
ATOM 9126 C CA . PHE D 1 293 ? -21.37000 -54.37700 44.59900 1.000 63.22000 293 PHE D CA 1
ATOM 9127 C C . PHE D 1 293 ? -22.25400 -54.57900 45.82200 1.000 63.34000 293 PHE D C 1
ATOM 9128 O O . PHE D 1 293 ? -21.96700 -54.05000 46.90200 1.000 60.39000 293 PHE D O 1
ATOM 9136 N N . VAL D 1 294 ? -23.35400 -55.31800 45.66500 1.000 64.16000 294 VAL D N 1
ATOM 9137 C CA . VAL D 1 294 ? -24.20300 -55.59200 46.81700 1.000 62.54000 294 VAL D CA 1
ATOM 9138 C C . VAL D 1 294 ? -23.46500 -56.47800 47.80800 1.000 59.30000 294 VAL D C 1
ATOM 9139 O O . VAL D 1 294 ? -23.56800 -56.29000 49.02400 1.000 61.00000 294 VAL D O 1
ATOM 9143 N N . LYS D 1 295 ? -22.68100 -57.43400 47.30600 1.000 60.47000 295 LYS D N 1
ATOM 9144 C CA . LYS D 1 295 ? -21.85500 -58.24700 48.19000 1.000 59.28000 295 LYS D CA 1
ATOM 9145 C C . LYS D 1 295 ? -20.91100 -57.37400 49.01500 1.000 60.48000 295 LYS D C 1
ATOM 9146 O O . LYS D 1 295 ? -20.71900 -57.61300 50.21200 1.000 56.79000 295 LYS D O 1
ATOM 9152 N N . ILE D 1 296 ? -20.33700 -56.34200 48.39300 1.000 60.76000 296 ILE D N 1
ATOM 9153 C CA . ILE D 1 296 ? -19.43200 -55.43500 49.09800 1.000 60.04000 296 ILE D CA 1
ATOM 9154 C C . ILE D 1 296 ? -20.19200 -54.63000 50.14800 1.000 59.22000 296 ILE D C 1
ATOM 9155 O O . ILE D 1 296 ? -19.74700 -54.49800 51.29600 1.000 56.04000 296 ILE D O 1
ATOM 9160 N N . LEU D 1 297 ? -21.36300 -54.10700 49.77400 1.000 55.11000 297 LEU D N 1
ATOM 9161 C CA . LEU D 1 297 ? -22.16300 -53.31100 50.69600 1.000 55.14000 297 LEU D CA 1
ATOM 9162 C C . LEU D 1 297 ? -22.59600 -54.12300 51.90900 1.000 57.95000 297 LEU D C 1
ATOM 9163 O O . LEU D 1 297 ? -22.73400 -53.57800 53.01000 1.000 58.44000 297 LEU D O 1
ATOM 9168 N N . ARG D 1 298 ? -22.84800 -55.42000 51.72400 1.000 59.36000 298 ARG D N 1
ATOM 9169 C CA . ARG D 1 298 ? -23.15700 -56.27700 52.86700 1.000 57.38000 298 ARG D CA 1
ATOM 9170 C C . ARG D 1 298 ? -21.91700 -56.55100 53.70500 1.000 55.17000 298 ARG D C 1
ATOM 9171 O O . ARG D 1 298 ? -21.97600 -56.50900 54.93800 1.000 54.99000 298 ARG D O 1
ATOM 9179 N N . GLU D 1 299 ? -20.78300 -56.81800 53.05000 1.000 58.12000 299 GLU D N 1
ATOM 9180 C CA . GLU D 1 299 ? -19.60200 -57.32500 53.74600 1.000 57.99000 299 GLU D CA 1
ATOM 9181 C C . GLU D 1 299 ? -19.06000 -56.32300 54.75700 1.000 57.22000 299 GLU D C 1
ATOM 9182 O O . GLU D 1 299 ? -18.57200 -56.71000 55.82900 1.000 53.57000 299 GLU D O 1
ATOM 9188 N N . LEU D 1 300 ? -19.12100 -55.02900 54.43400 1.000 55.93000 300 LEU D N 1
ATOM 9189 C CA . LEU D 1 300 ? -18.56500 -54.03900 55.34800 1.000 51.96000 300 LEU D CA 1
ATOM 9190 C C . LEU D 1 300 ? -19.37600 -53.93000 56.62800 1.000 52.39000 300 LEU D C 1
ATOM 9191 O O . LEU D 1 300 ? -18.83900 -53.49100 57.64800 1.000 50.53000 300 LEU D O 1
ATOM 9196 N N . GLN D 1 301 ? -20.63900 -54.35400 56.60600 1.000 50.49000 301 GLN D N 1
ATOM 9197 C CA . GLN D 1 301 ? -21.49800 -54.35400 57.78200 1.000 50.85000 301 GLN D CA 1
ATOM 9198 C C . GLN D 1 301 ? -21.42500 -55.64800 58.58600 1.000 52.75000 301 GLN D C 1
ATOM 9199 O O . GLN D 1 301 ? -22.26300 -55.85500 59.46800 1.000 51.83000 301 GLN D O 1
ATOM 9205 N N . ASP D 1 302 ? -20.46500 -56.52200 58.29700 1.000 52.42000 302 ASP D N 1
ATOM 9206 C CA . ASP D 1 302 ? -20.36200 -57.78900 59.00900 1.000 57.67000 302 ASP D CA 1
ATOM 9207 C C . ASP D 1 302 ? -19.73000 -57.58600 60.37700 1.000 55.38000 302 ASP D C 1
ATOM 9208 O O . ASP D 1 302 ? -18.89700 -56.69800 60.57200 1.000 55.12000 302 ASP D O 1
ATOM 9213 N N . HIS D 1 303 ? -20.10800 -58.44400 61.31800 1.000 58.95000 303 HIS D N 1
ATOM 9214 C CA . HIS D 1 303 ? -19.58600 -58.34800 62.67700 1.000 60.60000 303 HIS D CA 1
ATOM 9215 C C . HIS D 1 303 ? -18.08900 -58.66200 62.71600 1.000 59.83000 303 HIS D C 1
ATOM 9216 O O . HIS D 1 303 ? -17.25600 -57.75400 62.84000 1.000 60.96000 303 HIS D O 1
#

Nearest PDB structures (foldseek):
  8db8-assembly1_C  TM=9.798E-01  e=1.874E-58  Trichomonas vaginalis
  8db9-assembly1_B  TM=9.917E-01  e=1.013E-57  Trichomonas vaginalis
  8db6-assembly1_A  TM=9.897E-01  e=1.013E-57  Trichomonas vaginalis
  8db8-assembly1_A  TM=9.783E-01  e=4.005E-56  Trichomonas vaginalis
  8db9-assembly1_C  TM=9.791E-01  e=8.769E-56  Trichomonas vaginalis

Sequence (1193 aa):
MKLWIDTDCGIDDATAILICLANPSIEIVGISCIGGNASLQNVIRNVNRTLKVWGKTDIPIFGGCQAPLVQPKMEIPHIHGGDGLGDINDNDFGTNTPNKLEKEHAVNALIHAANTIEDLNILCLAPLTNIAIALSMAPEAILKIKHFYIMGGAENGKGNITPYGEFNWRADPEAAQIVLQTYPQYQTTIASWTLAVFNSFNANDYDFFNLDGNLVRRFIRETWKPIIAFDGGRICPADPLAAFIAVYGDRAIKRAERLHLSMVLEGEKLGMSLAEPDEKGCLVVKECDAELFVKILRELQDHQMKLWIDTDCGIDDATAILICLANPSIEIVGISCIGGNASLQNVIRNVNRTLKVWGKTDIPIFGGCQAPLVQPKMEIPHIHGGDGLGDINDNDFGTNTPNKLEKEHAVNALIHAANTIEDLNILCLAPLTNIAIALSMAPEAILKIKHFYIMGGATPYGEFNWRADPEAAQIVLQTYPQYQTTIASWTLAVFNSFNANDYDFFNLDGNLVRRFIRETWKPIIAFDGGRICPADPLAAFIAVYGDRAIKRAERLHLSMVLEGEKLGMSLAEPDEKGCLVVKECDAELFVKILRELQDMKLWIDTDCGIDDATAILICLANPSIEIVGISCIGGNASLQNVIRNVNRTLKVWGKTDIPIFGGCQAPLVQPKHIHGGDGLGDINDNDFGTNTPNKLEKEHAVNALIHAANTIEDLNILCLAPLTNIAIALSMAPEAILKIKHFYIMGGAEITPYGEFNWRADPEAAQIVLQTYPQYQTTIASWTLAVFNSFNANDYDFFNLDGNLVRRFIRETWKPIIDGGRICPADPLAAFIAVYGDRAIKRAERLHLSMVLEGEKLGMSLAEPDEKGCLVVKECDAELFVKILRELQDMKLWIDTDCGIDDATAILICLANPSIEIVGISCIGGNASLQNVIRNVNRTLKVWGKTDIPIFGGCQAPLVQPKMEIPHIHGGDGLGDINDNDFGTNTPNKLEKEHAVNALIHAANTIEDLNILCLAPLTNIAIALSMAPEAILKIKHFYIMGGAENGKGNITPYGEFNWRADPEAAQIVLQTYPQYQTTIASWTLAVFNSFNANDYDFFNLDGNLVRRFIRETWKPIIAFDGGRICPADPLAAFIAVYGDRAIKRAERLHLSMVLEGEKLGMSLAEPDEKGCLVVKECDAELFVKILRELQDH

B-factor: mean 47.61, std 12.93, range [22.66, 127.41]

Secondary structure (DSSP, 8-state):
-EEEEEE--SHHHHHHHHHHHH-TT-EEEEEEE-SSSS-HHHHHHHHHHHHHHHT---S-EEE--SS-SSSPP---HHHH-TTSSTT--GGGTT--SPPP--SS-HHHHHHHHHHHSTTEEEEE-S-SHHHHHHHHH-HHHHTT-SEEEEE-----S---HHHHSHHHHHHHHHHS-GGGEEEE-HHHHHHT-EETTT--TTS--SSHHHHHHHHHHHHHHHHTTSEE--HHHHHHHHHHHGGGGEEEEEEEEEEE--SSTTTT-EEEEE-TTSEEEEEEE-HHHHHHHHHHTT-/-EEEEEE--SHHHHHHHHHHHH-TT-EEEEEEE--SSS-HHHHHHHHHHHHHHHT---S-EEE--SS-SSSPPP----TT-SSSSTT--GGGTT--SPPP--SS-HHHHHHHHHHHSTTEEEEE-S-SHHHHHHHHH-HHHHTT-SEEEEE---TTS--SSSSS--HHHHHSHHHHHHHHHHS-GGGEEEE-HHHHHHT-EETTT--TTS--SSHHHHHHHHHHHHHHHHTTTEE--HHHHHHHHHHHHHHHEEEEEEEEEEE--SSTTTTPEEEEE-TTSEEEEEEE-HHHHHHHHHHHT---/-EEEEEE--SHHHHHHHHHHHH-TT-EEEEEEE--SSS-HHHHHHHHHHHHHHHT---S-EEE--SS-SSS---TT-SSSSTT--GGGTT--SPPP--SS-HHHHHHHHHHH-TTEEEEE-S-SHHHHHHHHH-HHHHTT-SEEEEE------GGG--HHHHSHHHHHHHHHHS-GGGEEEE-HHHHHHT-EETTT--TTS--SSHHHHHHHHHHHHH---SEE--HHHHHHHHHHHHHHHEEEEEEEEEEE--SSTTTT-EEEEE-TTSEEEEEEE-HHHHHHHHHHHT-/-EEEEEE---HHHHHHHHHHHH-TT-EEEEEEE--SSS-HHHHHHHHHHHHHHHT---S-EEE--SS-SSS-------TT-TTSSTT--HHHHT--S-----SS-HHHHHHHHHHHSTTEEEEE-S-SHHHHHHHHH-HHHHHT-SEEEEE---TTS--SSSSSB-HHHHHSHHHHHHHHHHS-GGGEEEE-HHHHHHT-EETTT--TTS--SSHHHHHHHHHHHHHHTTTTTEE--HHHHHHHHHHHHHHHEEEEEEEEEEE--SSTTTTBEEEEE-TTSEEEEEEE-HHHHHHHHHHTT--

Solvent-accessible surface area: 45126 Å² total; per-residue (Å²): 74,78,0,5,0,0,0,2,0,0,0,17,0,0,1,0,0,0,0,0,22,36,23,136,77,19,90,16,25,0,0,1,0,2,22,26,27,12,60,35,147,31,0,19,86,0,0,4,7,0,3,42,8,70,62,92,54,115,7,44,2,15,14,5,1,99,48,25,4,4,41,98,134,46,166,48,83,118,41,20,11,52,12,0,0,10,90,20,75,20,116,65,11,60,8,107,68,121,73,111,89,69,189,63,36,1,0,47,10,2,22,119,6,4,65,75,49,132,100,2,6,0,0,0,1,0,4,0,1,2,0,0,0,0,3,18,7,10,28,108,1,0,76,121,2,110,27,0,30,1,14,0,1,2,25,88,15,104,6,62,53,28,108,79,0,0,24,3,1,46,10,0,0,10,0,0,23,5,1,7,100,45,3,47,17,99,64,2,5,2,4,2,37,23,1,0,44,126,14,16,15,52,18,128,129,92,74,3,10,95,26,84,57,40,68,18,38,80,1,0,43,42,1,2,101,43,26,31,82,131,92,67,5,101,2,28,0,4,3,0,1,1,0,0,3,3,20,34,32,130,155,0,38,108,124,35,55,61,11,64,3,25,14,26,48,89,45,162,101,17,0,23,6,75,34,90,116,54,120,134,1,0,42,0,0,49,58,1,40,33,149,16,1,9,115,13,0,110,89,15,1,72,115,216,80,68,0,5,0,0,0,2,0,0,0,15,0,0,0,0,0,0,1,0,23,36,21,137,75,21,104,12,26,0,0,1,0,1,6,9,11,6,35,20,114,28,0,19,109,0,0,3,23,0,2,43,8,79,61,86,58,119,7,43,4,13,13,3,1,74,39,21,6,10,47,98,102,80,67,16,42,20,11,9,2,30,24,0,0,10,54,17,78,31,110,81,12,62,7,104,73,122,67,118,92,71,198,92,36,1,0,48,10,2,23,119,6,4,67,74,50,121,87,2,7,0,0,0,2,0,3,0,1,2,0,0,0,0,2,20,12,10,28,106,0,0,74,125,2,115,35,0,35,2,10,0,5,57,123,27,66,8,13,43,10,2,72,5,0,1,9,0,0,28,4,2,8,93,43,3,49,16,123,56,2,6,2,4,9,40,48,3,0,50,129,15,33,17,29,29,134,113,100,68,0,6,101,35,72,70,51,59,18,64,71,0,0,46,43,0,2,116,13,16,31,33,1,31,50,19,107,1,20,0,9,5,0,0,2,0,0,2,4,20,37,29,122,151,0,36,144,116,34,61,54,20,80,11,28,14,24,46,70,38,151,107,66,4,81,32,99,60,106,101,55,140,168,0,0,35,10,0,65,61,4,34,36,149,16,0,24,93,10,0,91,82,8,0,132,85,72,0,4,0,0,0,1,0,0,0,17,0,0,0,0,0,0,0,1,21,37,21,136,72,18,88,17,26,0,0,1,0,1,11,24,20,14,49,14,98,29,0,21,127,1,0,4,22,0,2,41,10,75,64,91,57,117,7,44,4,19,12,5,0,95,60,37,5,5,42,110,200,140,112,20,13,62,25,0,0,11,90,20,74,35,112,96,17,59,9,109,69,124,69,117,88,61,188,92,35,1,0,47,10,2,22,119,8,5,69,88,45,149,82,2,3,0,0,0,1,0,3,1,1,1,0,0,0,0,5,23,20,12,51,110,0,0,61,122,3,111,38,0,30,1,15,0,4,18,133,63,9,32,67,17,8,85,5,2,86,24,0,1,7,0,0,24,5,2,7,101,49,3,48,16,115,65,2,5,3,3,11,30,31,4,0,4,120,11,14,12,41,12,61,102,98,69,0,4,63,27,66,67,50,67,18,60,77,1,1,36,50,1,0,81,66,17,15,39,23,0,29,1,6,0,4,3,0,2,1,0,0,3,0,16,48,30,130,168,0,33,138,118,37,66,61,9,83,12,32,15,25,46,89,43,159,117,63,3,52,25,108,48,108,85,52,151,164,0,0,44,16,1,79,51,2,28,32,152,28,1,20,112,16,0,87,77,7,0,131,88,75,0,5,0,0,0,1,0,0,0,18,0,0,0,0,0,0,1,0,19,36,24,136,77,18,92,11,31,0,0,1,0,3,18,21,22,8,58,23,115,27,0,21,114,1,0,4,26,0,2,37,8,78,61,85,51,107,8,44,4,19,14,8,2,109,50,23,6,10,45,97,129,37,180,34,86,116,65,18,13,55,23,0,0,14,88,18,67,41,107,74,8,53,10,96,70,116,79,104,94,68,198,94,39,1,0,42,10,2,23,117,5,6,71,84,41,146,80,3,16,0,0,0,1,0,4,2,1,1,0,0,1,0,3,17,7,10,26,102,0,0,78,112,2,106,39,0,33,2,6,0,1,1,25,102,9,122,14,62,49,26,68,59,0,2,31,7,0,34,9,0,0,8,0,0,19,3,1,8,84,47,3,51,15,97,65,1,7,2,4,1,54,13,1,0,60,115,14,38,14,54,17,127,112,88,70,2,9,107,34,67,58,37,72,17,45,83,0,2,49,49,0,2,116,40,29,35,83,142,78,67,2,100,0,15,0,6,4,0,2,3,0,0,4,1,16,38,34,124,159,0,34,124,108,33,68,73,9,66,3,22,13,34,46,79,44,143,98,30,0,28,4,59,32,105,122,56,141,133,0,0,47,0,0,46,52,5,48,31,136,37,1,18,126,16,2,88,99,7,1,85,165

Organism: Trichomonas vaginalis (strain ATCC PRA-98 / G3) (NCBI:txid412133)

Foldseek 3Di:
DEEEEEDQDAALQLLLVLLQVQDVVYHDAAYEHDHFLHFLVLSQLNNQLSCVLLPHNPHAYAYEDGAAPPDHADDADSLLDHSRQLPDDCVLFVSPDDGHYDDDHVLVVLLVCLQPPAQYEYEYHAQQRSVLVSCVVCVPSSLSHQAYQYEFADQVQQADRARRGDRNCLRHVVSVQSCLVRHFQLRYAYQYLLQQQVLKDQCVVPCLQPDDDGSVNVSSVSRCVSVCVPPVRIGRSRSNLSSQCVPVPPLFADDWAFWRWHADCDDSNHRHIHTDGDNRHHTYGNYTPSVVSSVSSNVSVDPD/DEEEEEDQDFALQLLLVLLQVLPVVYHDQAYEYEHAQHFLVLSQLRNQLSCVLLPHPVHAYAYEDGAAPPDGHDHHCLQRNHSRQLPDDCVVQVSPDDGGYDPDHPLVVQLVCLQPPQQYEYEYEAAQRSVLVNCVVCVVSVLSHQAYQYQFAAVDDDTGRCLRHVVSVQSCLVRHFQLRYAYQYLNNLVVLKAFCVVDCLQPDDDGSVNVSSVNRCVSNCVVVPRMGRSRSNLSSCCVPVPCLFADDWFFWRKHADCDDPRHRHMDTHGDNRHHTYGDYTPSVVSSVSSNSSVD/DEEEEEDCDAQLQLLLVLLQVLDPVYHYAAYEHEHFLHFQVLSQLRVLLSCVLLVCPPHAYAYEYGAADPDDDDQLDHSRQLPDDCVVQVSPDDTHYDDDHPLVVQLVCLQPPAQYEYQYHAAQRSVLVSCVVCVVSVLRHQAYQYQFADPVDRVVTTRCLRHVPSVQSCLVRHFQLRYAYQYLHQLVVLKAQCVVDCLQPDDDGSVSVSSVSRCVSVCVPPIGRSRSNLSSLCVPVPCQFADDWAFWRKHADCDDPRHRHMDTDHDNRHHTYGNYTDSVVSSVSSNVSVD/DEEEEEAQDAALLLLLVLLQVLDVVYHHQAYEHEHALAFLVLSQLRNQLSCVLLPHQPHAYAYADGAAPPDGQDDDDNLLDHSRQLPDDCVVQVSPDDGHHDPDHPLVVQLVCLVPPAQYEYEYHAQQRSVLVSCVVCVPSSLSHQAYQYEFADAVQQEDRAGRTHRNCLRHVVSVQSCLVRHFQLRYAYQYRQQLQVLKDFCVVPCLLPDDPGSVNVSSVSRCVSVCPPPVRIGSSRSNLSSVCVPVPCQFADDWAFWRWHADCDDSSHRGIHTDHDNRGHGYGRYTPSVVSVVSSNSSPDD

InterPro domains:
  IPR001910 Inosine/uridine-preferring nucleoside hydrolase domain [PF01156] (3-294)
  IPR036452 Ribonucleoside hydrolase-like [G3DSA:3.90.245.10] (1-303)
  IPR036452 Ribonucleoside hydrolase-like [SSF53590] (2-300)
  IPR052775 Inosine-uridine nucleoside hydrolase [PTHR46190] (2-298)